Protein AF-A0A421GXF7-F1 (afdb_monomer)

Nearest PDB structures (foldseek):
  2dup-assembly2_B  TM=8.527E-01  e=2.649E-21  Canis lupus familiaris
  2duo-assembly2_B  TM=8.491E-01  e=1.598E-20  Canis lupus familiaris
  2dur-assembly2_B  TM=8.496E-01  e=2.215E-20  Canis lupus familiaris
  2e6v-assembly1_A  TM=8.617E-01  e=5.591E-20  Canis lupus familiaris
  2duq-assembly1_A  TM=8.572E-01  e=5.014E-20  Canis lupus familiaris

Mean predicted aligned error: 20.86 Å

Radius of gyration: 39.29 Å; Cα contacts (8 Å, |Δi|>4): 1779; chains: 1; bounding box: 88×90×159 Å

Sequence (894 aa):
MFGRLVTLASAAALSALMASVSGSVVPALTFKQPYEVVDSYGHRQISDGIMYGGHTEVKKNFIRLTPDRQSKRGHIWSKSTIDKDELVTVVTYRIHGQGKKWFGDGIGLWFTQEPTWKNGDNHGFTDKYLGFGILLDTFHNVEHRGGHKDVTIQVNDGQKRLDDLNDENKIGCEAAFRYHSNSANFDPVYSSSRVRIKVKGNALEVEVDATNTGVWVECYKGNLPFADDWLKSATFGVSASTGALADNHDILRVQSFDQIDDAALGTVDAETWTHNYSKDFMQLMESSVCDQTCKVTILEKYVTNFQVETEHWFEMLREQTENTIGKLKEKERQNQRKIQALTDRMTNMMEQKIGQKMADVRSKVNEKIATEVEGELTVARSSWRLPFFVLLILIAGGRARETLQLTYAHRSLSADRDAPLKSVTIFRNGYSTGGVQMQLSAQLLSTRREEGELAAYLSQFVAVEGLHESVSGGSKEKERETPGVVADRVFNGQGELLQTYADILSGDRLYLVAPELHFVWPFVELGHRVSVTSQASPTKSPVIIESLSESPRTFRLYNFFSDEEADRLIERTLEIDDPTNKLQQSYVGPNDSKNKKKLSKHRTSENAFDTVSEAAVAIRKRVFDVLSLGKYVEDMSDGLQLLRYQQKQAYIAHEDYFAINTTADFNFDPHMGGSNRFATVFLYLSDVASGGQTVFPLAEMPEGLPAEYSHPPDAARDYEAAGSELFEPGSWEIDMVRKCSTKLAAYPQKGGAVLFYSQKPNGELDPKSLHGGCPVLEGTKWGANLWVWNKRRYGLDDDGRECSVHFENPTPHEIGVYWSGTLMTTLEANGGSITYNTFTGHEWVLKNSDNVVLTFPVDAAKGKKQTIVVPVPDKKAAAAKTNANVKSKNKDEL

Organism: NCBI:txid325452

Secondary structure (DSSP, 8-state):
--SSSSHHHHHHHHHSS-------B-GGG-EES----B-TTSPBPS-TTEEEEET-EE-SS-EEEE-SSSSEEEEEEESS----SEEEEEEEEEEEES-SS----EEEEEEES-SS----SBTTB-S--EEEEEEEE-S--TT-TT---SEEEEEEES---HHHHHHS--EEE----EEETTSTT--TTT--EEEEEEEETTEEEEEEETTSSS--EEEEEEE-SS-TTGGGG-EEEEEEEESSS--EEEEEEEEEES-TT-TTHHHHHHHHHHHHHGGGHHHHHTSTT--HHHHHHHHHHHHHHHHHHHHHHHHHHHHHHHHHHHHHHHHHHHHHHHHHHHHHHHHHHHHHHHHHHHHHHHHHHHHHHTTSSSS-----------------------------------------TTPPPEEEEEEETT-SSSPEEEEE-HHHHTT--STTHHHHHHTTTS-B-----------------PPPBPPSEEE-TTSPEE-STTT--TT-EEEEE-TT--------STT-EEEEE-SSSTT-PEEEEEEEEETTEEEEEESSS-HHHHHHHHHHHHH---TTTSSEE---S---TTS--PPPSSB--EEEEESSSHHHHHHHHHHHHHTT--S--GGGB--EEEEEE-TT--EEEE-SSPPTTS-SSS---GGGT---EEEEEEEE-S--SEE--EEEEEEEPPTT--TTTSPPTTHHHHHHHHHHHHS-TT-HHHHHHHHHTTEEEEPP-TT-EEEEESB-TTSSB-GGG-EEE--EEES-EEEEEEEEESS-GGG-SSSS-EEEEEEEE-SSS-EEEEETTEEEEEEPTTTEEEEEEEETTPEEEEEETTEEEEEEE--GGG-SEEEEEPPPP-TTSGGGSSSSTTSSSS----

pLDDT: mean 77.74, std 20.1, range [25.22, 98.38]

InterPro domains:
  IPR005052 Legume-like lectin [PF03388] (50-258)
  IPR005052 Legume-like lectin [PS51328] (23-259)
  IPR005123 Oxoglutarate/iron-dependent dioxygenase domain [PS51471] (636-790)
  IPR006620 Prolyl 4-hydroxylase, alpha subunit [SM00702] (552-789)
  IPR013320 Concanavalin A-like lectin/glucanase domain superfamily [SSF49899] (31-257)
  IPR036208 VHL superfamily [SSF49468] (800-851)
  IPR037140 von Hippel-Lindau disease tumour suppressor, beta domain superfamily [G3DSA:2.60.40.780] (797-884)
  IPR044862 Prolyl 4-hydroxylase alpha subunit, Fe(2+) 2OG dioxygenase domain [PF13640] (640-789)
  IPR051136 Intracellular Lectin and Glycoprotein Transporter [PTHR12223] (27-395)

Solvent-accessible surface area (backbone atoms only — not comparable to full-atom values): 49250 Å² total; per-residue (Å²): 145,87,85,81,72,69,71,63,54,59,55,55,56,59,63,68,72,55,78,70,71,65,48,50,73,38,68,58,63,38,42,56,56,72,32,79,52,60,49,100,86,71,49,47,46,79,48,98,32,46,46,73,39,79,55,39,44,59,45,52,60,36,32,34,21,18,58,68,39,59,72,32,35,7,33,40,28,26,72,52,55,64,64,40,68,28,36,25,38,40,42,34,31,34,37,35,20,81,46,90,87,61,38,20,37,36,38,27,40,36,44,23,56,52,77,60,90,47,82,34,85,55,34,30,27,46,47,68,40,37,39,40,35,43,32,44,39,66,46,82,61,82,88,38,78,14,59,82,43,29,32,28,58,46,77,36,82,44,76,50,46,58,68,57,64,43,43,37,75,67,44,53,29,81,57,82,40,70,44,45,61,84,38,92,87,50,40,82,73,68,57,32,19,33,41,37,42,40,38,48,47,34,39,40,38,34,32,36,16,38,65,53,76,80,57,74,40,86,38,43,75,53,73,51,99,57,62,55,65,52,48,34,60,13,18,50,36,38,24,14,24,18,50,95,28,21,28,24,39,32,42,42,31,33,45,27,28,54,31,82,80,23,69,66,58,54,49,58,50,49,53,47,51,55,57,62,53,52,78,53,43,70,65,44,60,76,36,95,83,44,50,74,68,52,43,51,53,49,50,54,50,49,54,52,45,49,52,44,40,50,55,51,50,52,51,54,49,52,54,54,48,53,52,51,51,50,55,48,52,52,52,48,52,53,47,49,53,50,47,49,54,48,48,55,53,48,51,54,52,44,52,54,52,49,54,54,49,52,52,53,49,52,52,54,50,56,59,49,62,72,70,76,75,81,86,86,87,89,86,83,90,82,91,85,87,87,90,85,85,88,89,85,86,87,89,86,87,83,90,80,90,82,89,88,87,81,86,81,82,88,72,90,70,77,79,60,89,77,54,72,69,29,42,32,32,42,23,42,44,36,46,66,64,92,53,49,76,46,75,45,46,50,76,85,36,69,83,46,87,52,90,28,47,54,20,43,55,52,34,76,77,44,75,36,67,47,66,60,77,82,74,88,72,93,73,99,68,75,96,64,90,65,88,67,43,59,14,45,38,28,26,42,78,71,61,46,81,50,63,47,65,85,69,59,56,66,71,37,42,34,29,40,26,26,66,93,51,63,69,42,85,51,44,78,44,81,67,42,72,42,71,43,70,25,82,70,25,91,77,57,50,60,25,36,42,26,26,60,37,70,67,33,42,29,29,39,29,40,64,66,46,48,62,68,53,26,50,52,51,55,55,49,46,75,66,42,75,52,91,87,37,19,64,35,80,34,73,80,81,83,62,48,79,85,57,76,89,58,82,40,95,54,35,60,26,31,32,24,52,40,72,75,48,70,62,45,46,35,48,63,32,32,50,25,50,73,49,54,65,60,79,76,56,78,60,25,35,61,53,35,31,38,36,43,28,50,57,71,22,31,28,59,72,43,64,78,47,59,58,53,76,73,46,96,88,51,57,28,34,46,60,78,75,26,35,38,40,30,34,40,38,41,36,19,45,27,56,39,83,32,57,44,22,45,21,21,75,75,23,68,59,66,84,90,52,56,71,92,68,40,69,54,87,61,32,47,61,55,41,43,53,56,33,60,78,75,38,62,91,91,37,72,65,42,54,39,38,43,38,44,39,65,21,22,47,49,74,47,36,52,30,32,31,41,38,35,34,26,30,40,60,54,56,46,75,33,78,39,37,29,29,24,40,26,36,17,71,34,60,48,40,34,32,32,46,40,45,30,37,67,36,40,52,91,76,64,57,92,77,79,50,68,26,34,42,35,40,35,24,70,37,92,52,56,33,38,38,22,46,84,57,31,78,75,48,70,32,43,45,66,60,23,65,54,75,43,82,46,39,57,68,46,51,36,37,33,20,47,84,93,43,79,73,44,77,48,64,36,49,54,94,79,41,46,66,44,78,48,67,56,86,73,85,66,82,75,67,70,70,67,68,70,72,64,79,78,76,76,83,83,82,81,93,130

Structure (mmCIF, N/CA/C/O backbone):
data_AF-A0A421GXF7-F1
#
_entry.id   AF-A0A421GXF7-F1
#
loop_
_atom_site.group_PDB
_atom_site.id
_atom_site.type_symbol
_atom_site.label_atom_id
_atom_site.label_alt_id
_atom_site.label_comp_id
_atom_site.label_asym_id
_atom_site.label_entity_id
_atom_site.label_seq_id
_atom_site.pdbx_PDB_ins_code
_atom_site.Cartn_x
_atom_site.Cartn_y
_atom_site.Cartn_z
_atom_site.occupancy
_atom_site.B_iso_or_equiv
_atom_site.auth_seq_id
_atom_site.auth_comp_id
_atom_site.auth_asym_id
_atom_site.auth_atom_id
_atom_site.pdbx_PDB_model_num
ATOM 1 N N . MET A 1 1 ? -1.647 -38.017 -75.523 1.00 42.75 1 MET A N 1
ATOM 2 C CA . MET A 1 1 ? -0.459 -38.432 -74.739 1.00 42.75 1 MET A CA 1
ATOM 3 C C . MET A 1 1 ? 0.541 -37.278 -74.506 1.00 42.75 1 MET A C 1
ATOM 5 O O . MET A 1 1 ? 1.725 -37.532 -74.392 1.00 42.75 1 MET A O 1
ATOM 9 N N . PHE A 1 2 ? 0.095 -36.018 -74.366 1.00 37.16 2 PHE A N 1
ATOM 10 C CA . PHE A 1 2 ? 0.982 -34.845 -74.194 1.00 37.16 2 PHE A CA 1
ATOM 11 C C . PHE A 1 2 ? 0.310 -33.748 -73.338 1.00 37.16 2 PHE A C 1
ATOM 13 O O . PHE A 1 2 ? 0.155 -32.613 -73.761 1.00 37.16 2 PHE A O 1
ATOM 20 N N . GLY A 1 3 ? -0.181 -34.097 -72.143 1.00 33.72 3 GLY A N 1
ATOM 21 C CA . GLY A 1 3 ? -0.911 -33.125 -71.305 1.00 33.72 3 GLY A CA 1
ATOM 22 C C . GLY A 1 3 ? -0.907 -33.383 -69.800 1.00 33.72 3 GLY A C 1
ATOM 23 O O . GLY A 1 3 ? -1.659 -32.745 -69.079 1.00 33.72 3 GLY A O 1
ATOM 24 N N . ARG A 1 4 ? -0.090 -34.325 -69.308 1.00 36.72 4 ARG A N 1
ATOM 25 C CA . ARG A 1 4 ? 0.006 -34.652 -67.869 1.00 36.72 4 ARG A CA 1
ATOM 26 C C . ARG A 1 4 ? 1.435 -34.644 -67.309 1.00 36.72 4 ARG A C 1
ATOM 28 O O . ARG A 1 4 ? 1.645 -35.084 -66.190 1.00 36.72 4 ARG A O 1
ATOM 35 N N . LEU A 1 5 ? 2.404 -34.122 -68.064 1.00 38.22 5 LEU A N 1
ATOM 36 C CA . LEU A 1 5 ? 3.820 -34.089 -67.667 1.00 38.22 5 LEU A CA 1
ATOM 37 C C . LEU A 1 5 ? 4.353 -32.686 -67.330 1.00 38.22 5 LEU A C 1
ATOM 39 O O . LEU A 1 5 ? 5.477 -32.574 -66.863 1.00 38.22 5 LEU A O 1
ATOM 43 N N . VAL A 1 6 ? 3.554 -31.624 -67.495 1.00 40.94 6 VAL A N 1
ATOM 44 C CA . VAL A 1 6 ? 4.005 -30.237 -67.242 1.00 40.94 6 VAL A CA 1
ATOM 45 C C . VAL A 1 6 ? 3.600 -29.717 -65.855 1.00 40.94 6 VAL A C 1
ATOM 47 O O . VAL A 1 6 ? 4.250 -28.828 -65.328 1.00 40.94 6 VAL A O 1
ATOM 50 N N . THR A 1 7 ? 2.614 -30.313 -65.181 1.00 38.12 7 THR A N 1
ATOM 51 C CA . THR A 1 7 ? 2.167 -29.853 -63.850 1.00 38.12 7 THR A CA 1
ATOM 52 C C . THR A 1 7 ? 2.898 -30.489 -62.664 1.00 38.12 7 THR A C 1
ATOM 54 O O . THR A 1 7 ? 2.826 -29.957 -61.562 1.00 38.12 7 THR A O 1
ATOM 57 N N . LEU A 1 8 ? 3.651 -31.577 -62.866 1.00 35.97 8 LEU A N 1
ATOM 58 C CA . LEU A 1 8 ? 4.443 -32.219 -61.802 1.00 35.97 8 LEU A CA 1
ATOM 59 C C . LEU A 1 8 ? 5.900 -31.730 -61.737 1.00 35.97 8 LEU A C 1
ATOM 61 O O . LEU A 1 8 ? 6.512 -31.798 -60.677 1.00 35.97 8 LEU A O 1
ATOM 65 N N . ALA A 1 9 ? 6.435 -31.157 -62.821 1.00 35.75 9 ALA A N 1
ATOM 66 C CA . ALA A 1 9 ? 7.775 -30.563 -62.819 1.00 35.75 9 ALA A CA 1
ATOM 67 C C . ALA A 1 9 ? 7.797 -29.150 -62.199 1.00 35.75 9 ALA A C 1
ATOM 69 O O . ALA A 1 9 ? 8.784 -28.768 -61.577 1.00 35.75 9 ALA A O 1
ATOM 70 N N . SER A 1 10 ? 6.695 -28.395 -62.285 1.00 36.72 10 SER A N 1
ATOM 71 C CA . SER A 1 10 ? 6.588 -27.055 -61.682 1.00 36.72 10 SER A CA 1
ATOM 72 C C . SER A 1 10 ? 6.349 -27.086 -60.169 1.00 36.72 10 SER A C 1
ATOM 74 O O . SER A 1 10 ? 6.750 -26.158 -59.477 1.00 36.72 10 SER A O 1
ATOM 76 N N . ALA A 1 11 ? 5.751 -28.160 -59.638 1.00 36.78 11 ALA A N 1
ATOM 77 C CA . ALA A 1 11 ? 5.584 -28.339 -58.195 1.00 36.78 11 ALA A CA 1
ATOM 78 C C . ALA A 1 11 ? 6.876 -28.829 -57.519 1.00 36.78 11 ALA A C 1
ATOM 80 O O . ALA A 1 11 ? 7.175 -28.402 -56.407 1.00 36.78 11 ALA A O 1
ATOM 81 N N . ALA A 1 12 ? 7.678 -29.653 -58.205 1.00 37.31 12 ALA A N 1
ATOM 82 C CA . ALA A 1 12 ? 8.981 -30.111 -57.714 1.00 37.31 12 ALA A CA 1
ATOM 83 C C . ALA A 1 12 ? 10.076 -29.030 -57.823 1.00 37.31 12 ALA A C 1
ATOM 85 O O . ALA A 1 12 ? 10.959 -28.967 -56.975 1.00 37.31 12 ALA A O 1
ATOM 86 N N . ALA A 1 13 ? 9.999 -28.133 -58.815 1.00 34.69 13 ALA A N 1
ATOM 87 C CA . ALA A 1 13 ? 10.941 -27.018 -58.943 1.00 34.69 13 ALA A CA 1
ATOM 88 C C . ALA A 1 13 ? 10.649 -25.851 -57.977 1.00 34.69 13 ALA A C 1
ATOM 90 O O . ALA A 1 13 ? 11.578 -25.142 -57.605 1.00 34.69 13 ALA A O 1
ATOM 91 N N . LEU A 1 14 ? 9.399 -25.673 -57.517 1.00 34.88 14 LEU A N 1
ATOM 92 C CA . LEU A 1 14 ? 9.075 -24.688 -56.469 1.00 34.88 14 LEU A CA 1
ATOM 93 C C . LEU A 1 14 ? 9.302 -25.214 -55.043 1.00 34.88 14 LEU A C 1
ATOM 95 O O . LEU A 1 14 ? 9.543 -24.422 -54.140 1.00 34.88 14 LEU A O 1
ATOM 99 N N . SER A 1 15 ? 9.272 -26.533 -54.835 1.00 34.91 15 SER A N 1
ATOM 100 C CA . SER A 1 15 ? 9.625 -27.149 -53.545 1.00 34.91 15 SER A CA 1
ATOM 101 C C . SER A 1 15 ? 11.128 -27.420 -53.388 1.00 34.91 15 SER A C 1
ATOM 103 O O . SER A 1 15 ? 11.583 -27.677 -52.280 1.00 34.91 15 SER A O 1
ATOM 105 N N . ALA A 1 16 ? 11.918 -27.277 -54.460 1.00 35.34 16 ALA A N 1
ATOM 106 C CA . ALA A 1 16 ? 13.382 -27.353 -54.425 1.00 35.34 16 ALA A CA 1
ATOM 107 C C . ALA A 1 16 ? 14.089 -25.977 -54.376 1.00 35.34 16 ALA A C 1
ATOM 109 O O . ALA A 1 16 ? 15.316 -25.930 -54.366 1.00 35.34 16 ALA A O 1
ATOM 110 N N . LEU A 1 17 ? 13.341 -24.864 -54.327 1.00 37.62 17 LEU A N 1
ATOM 111 C CA . LEU A 1 17 ? 13.881 -23.493 -54.232 1.00 37.62 17 LEU A CA 1
ATOM 112 C C . LEU A 1 17 ? 13.528 -22.757 -52.931 1.00 37.62 17 LEU A C 1
ATOM 114 O O . LEU A 1 17 ? 13.908 -21.605 -52.757 1.00 37.62 17 LEU A O 1
ATOM 118 N N . MET A 1 18 ? 12.886 -23.438 -51.983 1.00 37.97 18 MET A N 1
ATOM 119 C CA . MET A 1 18 ? 12.881 -23.036 -50.579 1.00 37.97 18 MET A CA 1
ATOM 120 C C . MET A 1 18 ? 13.320 -24.221 -49.728 1.00 37.97 18 MET A C 1
ATOM 122 O O . MET A 1 18 ? 12.543 -24.804 -48.979 1.00 37.97 18 MET A O 1
ATOM 126 N N . ALA A 1 19 ? 14.609 -24.553 -49.800 1.00 36.75 19 ALA A N 1
ATOM 127 C CA . ALA A 1 19 ? 15.280 -24.903 -48.560 1.00 36.75 19 ALA A CA 1
ATOM 128 C C . ALA A 1 19 ? 15.266 -23.615 -47.727 1.00 36.75 19 ALA A C 1
ATOM 130 O O . ALA A 1 19 ? 16.187 -22.808 -47.811 1.00 36.75 19 ALA A O 1
ATOM 131 N N . SER A 1 20 ? 14.151 -23.352 -47.037 1.00 40.31 20 SER A N 1
ATOM 132 C CA . SER A 1 20 ? 14.092 -22.337 -45.997 1.00 40.31 20 SER A CA 1
ATOM 133 C C . SER A 1 20 ? 15.083 -22.798 -44.946 1.00 40.31 20 SER A C 1
ATOM 135 O O . SER A 1 20 ? 14.799 -23.691 -44.146 1.00 40.31 20 SER A O 1
ATOM 137 N N . VAL A 1 21 ? 16.290 -22.261 -45.056 1.00 42.09 21 VAL A N 1
ATOM 138 C CA . VAL A 1 21 ? 17.341 -22.347 -44.062 1.00 42.09 21 VAL A CA 1
ATOM 139 C C . VAL A 1 21 ? 16.717 -21.782 -42.785 1.00 42.09 21 VAL A C 1
ATOM 141 O O . VAL A 1 21 ? 16.490 -20.585 -42.665 1.00 42.09 21 VAL A O 1
ATOM 144 N N . SER A 1 22 ? 16.218 -22.691 -41.950 1.00 52.19 22 SER A N 1
ATOM 145 C CA . SER A 1 22 ? 15.502 -22.377 -40.720 1.00 52.19 22 SER A CA 1
ATOM 146 C C . SER A 1 22 ? 16.553 -22.488 -39.635 1.00 52.19 22 SER A C 1
ATOM 148 O O . SER A 1 22 ? 17.002 -23.602 -39.350 1.00 52.19 22 SER A O 1
ATOM 150 N N . GLY A 1 23 ? 16.996 -21.350 -39.110 1.00 57.66 23 GLY A N 1
ATOM 151 C CA . GLY A 1 23 ? 17.918 -21.341 -37.987 1.00 57.66 23 GLY A CA 1
ATOM 152 C C . GLY A 1 23 ? 17.300 -22.066 -36.795 1.00 57.66 23 GLY A C 1
ATOM 153 O O . GLY A 1 23 ? 16.079 -22.234 -36.679 1.00 57.66 23 GLY A O 1
ATOM 154 N N . SER A 1 24 ? 18.161 -22.596 -35.938 1.00 74.56 24 SER A N 1
ATOM 155 C CA . SER A 1 24 ? 17.759 -23.299 -34.732 1.00 74.56 24 SER A CA 1
ATOM 156 C C . SER A 1 24 ? 18.029 -22.429 -33.508 1.00 74.56 24 SER A C 1
ATOM 158 O O . SER A 1 24 ? 19.075 -21.788 -33.377 1.00 74.56 24 SER A O 1
ATOM 160 N N . VAL A 1 25 ? 17.060 -22.398 -32.589 1.00 84.06 25 VAL A N 1
ATOM 161 C CA . VAL A 1 25 ? 17.233 -21.768 -31.275 1.00 84.06 25 VAL A CA 1
ATOM 162 C C . VAL A 1 25 ? 18.442 -22.402 -30.602 1.00 84.06 25 VAL A C 1
ATOM 164 O O . VAL A 1 25 ? 18.504 -23.625 -30.497 1.00 84.06 25 VAL A O 1
ATOM 167 N N . VAL A 1 26 ? 19.368 -21.585 -30.102 1.00 88.12 26 VAL A N 1
ATOM 168 C CA . VAL A 1 26 ? 20.524 -22.038 -29.324 1.00 88.12 26 VAL A CA 1
ATOM 169 C C . VAL A 1 26 ? 20.069 -22.222 -27.873 1.00 88.12 26 VAL A C 1
ATOM 171 O O . VAL A 1 26 ? 19.968 -21.230 -27.140 1.00 88.12 26 VAL A O 1
ATOM 174 N N . PRO A 1 27 ? 19.770 -23.455 -27.407 1.00 83.81 27 PRO A N 1
ATOM 175 C CA . PRO A 1 27 ? 19.066 -23.643 -26.137 1.00 83.81 27 PRO A CA 1
ATOM 176 C C . PRO A 1 27 ? 19.932 -23.254 -24.937 1.00 83.81 27 PRO A C 1
ATOM 178 O O . PRO A 1 27 ? 19.423 -22.753 -23.941 1.00 83.81 27 PRO A O 1
ATOM 181 N N . ALA A 1 28 ? 21.254 -23.416 -25.056 1.00 84.25 28 ALA A N 1
ATOM 182 C CA . ALA A 1 28 ? 22.214 -23.060 -24.013 1.00 84.25 28 ALA A CA 1
ATOM 183 C C . ALA A 1 28 ? 22.243 -21.554 -23.689 1.00 84.25 28 ALA A C 1
ATOM 185 O O . ALA A 1 28 ? 22.662 -21.179 -22.597 1.00 84.25 28 ALA A O 1
ATOM 186 N N . LEU A 1 29 ? 21.792 -20.704 -24.619 1.00 88.81 29 LEU A N 1
ATOM 187 C CA . LEU A 1 29 ? 21.809 -19.242 -24.503 1.00 88.81 29 LEU A CA 1
ATOM 188 C C . LEU A 1 29 ? 20.402 -18.632 -24.434 1.00 88.81 29 LEU A C 1
ATOM 190 O O . LEU A 1 29 ? 20.261 -17.428 -24.247 1.00 88.81 29 LEU A O 1
ATOM 194 N N . THR A 1 30 ? 19.361 -19.455 -24.577 1.00 91.44 30 THR A N 1
ATOM 195 C CA . THR A 1 30 ? 17.973 -18.999 -24.647 1.00 91.44 30 THR A CA 1
ATOM 196 C C . THR A 1 30 ? 17.236 -19.292 -23.347 1.00 91.44 30 THR A C 1
ATOM 198 O O . THR A 1 30 ? 17.156 -20.438 -22.910 1.00 91.44 30 THR A O 1
ATOM 201 N N . PHE A 1 31 ? 16.659 -18.258 -22.737 1.00 93.81 31 PHE A N 1
ATOM 202 C CA . PHE A 1 31 ? 15.853 -18.360 -21.521 1.00 93.81 31 PHE A CA 1
ATOM 203 C C . PHE A 1 31 ? 14.844 -17.209 -21.432 1.00 93.81 31 PHE A C 1
ATOM 205 O O . PHE A 1 31 ? 15.122 -16.074 -21.828 1.00 93.81 31 PHE A O 1
ATOM 212 N N . LYS A 1 32 ? 13.647 -17.499 -20.914 1.00 92.50 32 LYS A N 1
ATOM 213 C CA . LYS A 1 32 ? 12.578 -16.515 -20.704 1.00 92.50 32 LYS A CA 1
ATOM 214 C C . LYS A 1 32 ? 11.730 -16.871 -19.491 1.00 92.50 32 LYS A C 1
ATOM 216 O O . LYS A 1 32 ? 11.619 -18.044 -19.147 1.00 92.50 32 LYS A O 1
ATOM 221 N N . GLN A 1 33 ? 11.102 -15.860 -18.897 1.00 88.06 33 GLN A N 1
ATOM 222 C CA . GLN A 1 33 ? 10.039 -16.057 -17.912 1.00 88.06 33 GLN A CA 1
ATOM 223 C C . GLN A 1 33 ? 8.887 -16.939 -18.458 1.00 88.06 33 GLN A C 1
ATOM 225 O O . GLN A 1 33 ? 8.615 -16.893 -19.665 1.00 88.06 33 GLN A O 1
ATOM 230 N N . PRO A 1 34 ? 8.161 -17.678 -17.595 1.00 89.94 34 PRO A N 1
ATOM 231 C CA . PRO A 1 34 ? 8.378 -17.796 -16.153 1.00 89.94 34 PRO A CA 1
ATOM 232 C C . PRO A 1 34 ? 9.501 -18.788 -15.802 1.00 89.94 34 PRO A C 1
ATOM 234 O O . PRO A 1 34 ? 9.583 -19.887 -16.343 1.00 89.94 34 PRO A O 1
ATOM 237 N N . TYR A 1 35 ? 10.353 -18.419 -14.848 1.00 90.50 35 TYR A N 1
ATOM 238 C CA . TYR A 1 35 ? 11.440 -19.265 -14.352 1.00 90.50 35 TYR A CA 1
ATOM 239 C C . TYR A 1 35 ? 10.910 -20.168 -13.238 1.00 90.50 35 TYR A C 1
ATOM 241 O O . TYR A 1 35 ? 10.909 -19.771 -12.083 1.00 90.50 35 TYR A O 1
ATOM 249 N N . GLU A 1 36 ? 10.388 -21.356 -13.527 1.00 87.50 36 GLU A N 1
ATOM 250 C CA . GLU A 1 36 ? 9.652 -22.141 -12.513 1.00 87.50 36 GLU A CA 1
ATOM 251 C C . GLU A 1 36 ? 10.511 -23.122 -11.713 1.00 87.50 36 GLU A C 1
ATOM 253 O O . GLU A 1 36 ? 10.147 -23.489 -10.595 1.00 87.50 36 GLU A O 1
ATOM 258 N N . VAL A 1 37 ? 11.667 -23.504 -12.250 1.00 90.81 37 VAL A N 1
ATOM 259 C CA . VAL A 1 37 ? 12.546 -24.509 -11.649 1.00 90.81 37 VAL A CA 1
ATOM 260 C C . VAL A 1 37 ? 13.224 -23.945 -10.403 1.00 90.81 37 VAL A C 1
ATOM 262 O O . VAL A 1 37 ? 13.816 -22.868 -10.440 1.00 90.81 37 VAL A O 1
ATOM 265 N N . VAL A 1 38 ? 13.159 -24.690 -9.300 1.00 87.44 38 VAL A N 1
ATOM 266 C CA . VAL A 1 38 ? 13.783 -24.350 -8.016 1.00 87.44 38 VAL A CA 1
ATOM 267 C C . VAL A 1 38 ? 14.664 -25.517 -7.579 1.00 87.44 38 VAL A C 1
ATOM 269 O O . VAL A 1 38 ? 14.244 -26.671 -7.653 1.00 87.44 38 VAL A O 1
ATOM 272 N N . ASP A 1 39 ? 15.891 -25.224 -7.154 1.00 84.38 39 ASP A N 1
ATOM 273 C CA . ASP A 1 39 ? 16.825 -26.233 -6.658 1.00 84.38 39 ASP A CA 1
ATOM 274 C C . ASP A 1 39 ? 16.481 -26.704 -5.229 1.00 84.38 39 ASP A C 1
ATOM 276 O O . ASP A 1 39 ? 15.587 -26.182 -4.557 1.00 84.38 39 ASP A O 1
ATOM 280 N N . SER A 1 40 ? 17.215 -27.700 -4.727 1.00 83.44 40 SER A N 1
ATOM 281 C CA . SER A 1 40 ? 17.030 -28.244 -3.372 1.00 83.44 40 SER A CA 1
ATOM 282 C C . SER A 1 40 ? 17.277 -27.236 -2.245 1.00 83.44 40 SER A C 1
ATOM 284 O O . SER A 1 40 ? 16.908 -27.499 -1.101 1.00 83.44 40 SER A O 1
ATOM 286 N N . TYR A 1 41 ? 17.918 -26.107 -2.543 1.00 77.81 41 TYR A N 1
ATOM 287 C CA . TYR A 1 41 ? 18.203 -25.031 -1.597 1.00 77.81 41 TYR A CA 1
ATOM 288 C C . TYR A 1 41 ? 17.140 -23.925 -1.645 1.00 77.81 41 TYR A C 1
ATOM 290 O O . TYR A 1 41 ? 17.216 -22.968 -0.874 1.00 77.81 41 TYR A O 1
ATOM 298 N N . GLY A 1 42 ? 16.124 -24.062 -2.503 1.00 77.75 42 GLY A N 1
ATOM 299 C CA . GLY A 1 42 ? 15.067 -23.074 -2.669 1.00 77.75 42 GLY A CA 1
ATOM 300 C C . GLY A 1 42 ? 15.440 -21.928 -3.612 1.00 77.75 42 GLY A C 1
ATOM 301 O O . GLY A 1 42 ? 14.703 -20.942 -3.665 1.00 77.75 42 GLY A O 1
ATOM 302 N N . HIS A 1 43 ? 16.548 -22.027 -4.355 1.00 81.62 43 HIS A N 1
ATOM 303 C CA . HIS A 1 43 ? 16.939 -21.018 -5.334 1.00 81.62 43 HIS A CA 1
ATOM 304 C C . HIS A 1 43 ? 16.390 -21.339 -6.720 1.00 81.62 43 HIS A C 1
ATOM 306 O O . HIS A 1 43 ? 16.550 -22.440 -7.255 1.00 81.62 43 HIS A O 1
ATOM 312 N N . ARG A 1 44 ? 15.753 -20.338 -7.320 1.00 91.31 44 ARG A N 1
ATOM 313 C CA . ARG A 1 44 ? 15.184 -20.424 -8.659 1.00 91.31 44 ARG A CA 1
ATOM 314 C C . ARG A 1 44 ? 16.292 -20.434 -9.714 1.00 91.31 44 ARG A C 1
ATOM 316 O O . ARG A 1 44 ? 17.211 -19.624 -9.656 1.00 91.31 44 ARG A O 1
ATOM 323 N N . GLN A 1 45 ? 16.191 -21.345 -10.672 1.00 92.75 45 GLN A N 1
ATOM 324 C CA . GLN A 1 45 ? 17.172 -21.540 -11.737 1.00 92.75 45 GLN A CA 1
ATOM 325 C C . GLN A 1 45 ? 16.729 -20.830 -13.023 1.00 92.75 45 GLN A C 1
ATOM 327 O O . GLN A 1 45 ? 15.535 -20.738 -13.303 1.00 92.75 45 GLN A O 1
ATOM 332 N N . ILE A 1 46 ? 17.694 -20.343 -13.811 1.00 94.00 46 ILE A N 1
ATOM 333 C CA . ILE A 1 46 ? 17.434 -19.684 -15.105 1.00 94.00 46 ILE A CA 1
ATOM 334 C C . ILE A 1 46 ? 17.257 -20.739 -16.202 1.00 94.00 46 ILE A C 1
ATOM 336 O O . ILE A 1 46 ? 16.214 -20.811 -16.844 1.00 94.00 46 ILE A O 1
ATOM 340 N N . SER A 1 47 ? 18.289 -21.559 -16.404 1.00 91.00 47 SER A N 1
ATOM 341 C CA . SER A 1 47 ? 18.305 -22.736 -17.273 1.00 91.00 47 SER A CA 1
ATOM 342 C C . SER A 1 47 ? 19.549 -23.574 -16.959 1.00 91.00 47 SER A C 1
ATOM 344 O O . SER A 1 47 ? 20.483 -23.095 -16.309 1.00 91.00 47 SER A O 1
ATOM 346 N N . ASP A 1 48 ? 19.606 -24.812 -17.450 1.00 86.62 48 ASP A N 1
ATOM 347 C CA . ASP A 1 48 ? 20.753 -25.699 -17.210 1.00 86.62 48 ASP A CA 1
ATOM 348 C C . ASP A 1 48 ? 22.068 -25.151 -17.784 1.00 86.62 48 ASP A C 1
ATOM 350 O O . ASP A 1 48 ? 23.136 -25.415 -17.227 1.00 86.62 48 ASP A O 1
ATOM 354 N N . GLY A 1 49 ? 22.002 -24.359 -18.859 1.00 88.75 49 GLY A N 1
ATOM 355 C CA . GLY A 1 49 ? 23.157 -23.783 -19.554 1.00 88.75 49 GLY A CA 1
ATOM 356 C C . GLY A 1 49 ? 23.689 -22.477 -18.960 1.00 88.75 49 GLY A C 1
ATOM 357 O O . GLY A 1 49 ? 24.764 -22.035 -19.364 1.00 88.75 49 GLY A O 1
ATOM 358 N N . ILE A 1 50 ? 22.987 -21.874 -17.996 1.00 94.50 50 ILE A N 1
ATOM 359 C CA . ILE A 1 50 ? 23.325 -20.560 -17.439 1.00 94.50 50 ILE A CA 1
ATOM 360 C C . ILE A 1 50 ? 23.702 -20.687 -15.962 1.00 94.50 50 ILE A C 1
ATOM 362 O O . ILE A 1 50 ? 23.051 -21.381 -15.182 1.00 94.50 50 ILE A O 1
ATOM 366 N N . MET A 1 51 ? 24.782 -20.022 -15.569 1.00 93.69 51 MET A N 1
ATOM 367 C CA . MET A 1 51 ? 25.157 -19.806 -14.172 1.00 93.69 51 MET A CA 1
ATOM 368 C C . MET A 1 51 ? 24.896 -18.353 -13.785 1.00 93.69 51 MET A C 1
ATOM 370 O O . MET A 1 51 ? 25.002 -17.465 -14.624 1.00 93.69 51 MET A O 1
ATOM 374 N N . TYR A 1 52 ? 24.569 -18.104 -12.520 1.00 96.19 52 TYR A N 1
ATOM 375 C CA . TYR A 1 52 ? 24.369 -16.755 -11.999 1.00 96.19 52 TYR A CA 1
ATOM 376 C C . TYR A 1 52 ? 25.023 -16.595 -10.630 1.00 96.19 52 TYR A C 1
ATOM 378 O O . TYR A 1 52 ? 25.245 -17.574 -9.914 1.00 96.19 52 TYR A O 1
ATOM 386 N N . GLY A 1 53 ? 25.338 -15.356 -10.262 1.00 95.12 53 GLY A N 1
ATOM 387 C CA . GLY A 1 53 ? 25.993 -15.076 -8.991 1.00 95.12 53 GLY A CA 1
ATOM 388 C C . GLY A 1 53 ? 26.063 -13.595 -8.639 1.00 95.12 53 GLY A C 1
ATOM 389 O O . GLY A 1 53 ? 25.436 -12.739 -9.270 1.00 95.12 53 GLY A O 1
ATOM 390 N N . GLY A 1 54 ? 26.829 -13.291 -7.591 1.00 94.56 54 GLY A N 1
ATOM 391 C CA . GLY A 1 54 ? 26.877 -11.956 -7.001 1.00 94.56 54 GLY A CA 1
ATOM 392 C C . GLY A 1 54 ? 25.570 -11.624 -6.281 1.00 94.56 54 GLY A C 1
ATOM 393 O O . GLY A 1 54 ? 25.101 -12.397 -5.454 1.00 94.56 54 GLY A O 1
ATOM 394 N N . HIS A 1 55 ? 24.993 -10.471 -6.602 1.00 95.00 55 HIS A N 1
ATOM 395 C CA . HIS A 1 55 ? 23.714 -9.993 -6.073 1.00 95.00 55 HIS A CA 1
ATOM 396 C C . HIS A 1 55 ? 22.524 -10.355 -6.966 1.00 95.00 55 HIS A C 1
ATOM 398 O O . HIS A 1 55 ? 21.434 -9.824 -6.768 1.00 95.00 55 HIS A O 1
ATOM 404 N N . THR A 1 56 ? 22.741 -11.233 -7.947 1.00 97.31 56 THR A N 1
ATOM 405 C CA . THR A 1 56 ? 21.687 -11.645 -8.867 1.00 97.31 56 THR A CA 1
ATOM 406 C C . THR A 1 56 ? 20.622 -12.440 -8.128 1.00 97.31 56 THR A C 1
ATOM 408 O O . THR A 1 56 ? 20.926 -13.448 -7.489 1.00 97.31 56 THR A O 1
ATOM 411 N N . GLU A 1 57 ? 19.369 -12.028 -8.268 1.00 94.88 57 GLU A N 1
ATOM 412 C CA . GLU A 1 57 ? 18.210 -12.747 -7.761 1.00 94.88 57 GLU A CA 1
ATOM 413 C C . GLU A 1 57 ? 17.293 -13.154 -8.916 1.00 94.88 57 GLU A C 1
ATOM 415 O O . GLU A 1 57 ? 16.811 -12.320 -9.684 1.00 94.88 57 GLU A O 1
ATOM 420 N N . VAL A 1 58 ? 17.020 -14.453 -9.023 1.00 95.50 58 VAL A N 1
ATOM 421 C CA . VAL A 1 58 ? 16.110 -14.999 -10.034 1.00 95.50 58 VAL A CA 1
ATOM 422 C C . VAL A 1 58 ? 14.694 -14.993 -9.460 1.00 95.50 58 VAL A C 1
ATOM 424 O O . VAL A 1 58 ? 14.377 -15.734 -8.525 1.00 95.50 58 VAL A O 1
ATOM 427 N N . LYS A 1 59 ? 13.837 -14.128 -10.002 1.00 91.62 59 LYS A N 1
ATOM 428 C CA . LYS A 1 59 ? 12.404 -14.046 -9.688 1.00 91.62 59 LYS A CA 1
ATOM 429 C C . LYS A 1 59 ? 11.617 -14.906 -10.670 1.00 91.62 59 LYS A C 1
ATOM 431 O O . LYS A 1 59 ? 12.187 -15.432 -11.624 1.00 91.62 59 LYS A O 1
ATOM 436 N N . LYS A 1 60 ? 10.318 -15.109 -10.439 1.00 90.00 60 LYS A N 1
ATOM 437 C CA . LYS A 1 60 ? 9.500 -15.915 -11.357 1.00 90.00 60 LYS A CA 1
ATOM 438 C C . LYS A 1 60 ? 9.427 -15.247 -12.731 1.00 90.00 60 LYS A C 1
ATOM 440 O O . LYS A 1 60 ? 9.558 -15.939 -13.734 1.00 90.00 60 LYS A O 1
ATOM 445 N N . ASN A 1 61 ? 9.282 -13.925 -12.769 1.00 89.25 61 ASN A N 1
ATOM 446 C CA . ASN A 1 61 ? 9.035 -13.179 -14.004 1.00 89.25 61 ASN A CA 1
ATOM 447 C C . ASN A 1 61 ? 10.245 -12.381 -14.531 1.00 89.25 61 ASN A C 1
ATOM 449 O O . ASN A 1 61 ? 10.240 -11.876 -15.649 1.00 89.25 61 ASN A O 1
ATOM 453 N N . PHE A 1 62 ? 11.323 -12.254 -13.762 1.00 94.12 62 PHE A N 1
ATOM 454 C CA . PHE A 1 62 ? 12.522 -11.542 -14.209 1.00 94.12 62 PHE A CA 1
ATOM 455 C C . PHE A 1 62 ? 13.758 -11.978 -13.428 1.00 94.12 62 PHE A C 1
ATOM 457 O O . PHE A 1 62 ? 13.664 -12.551 -12.347 1.00 94.12 62 PHE A O 1
ATOM 464 N N . ILE A 1 63 ? 14.937 -11.691 -13.966 1.00 97.38 63 ILE A N 1
ATOM 465 C CA . ILE A 1 63 ? 16.209 -11.877 -13.269 1.00 97.38 63 ILE A CA 1
ATOM 466 C C . ILE A 1 63 ? 16.723 -10.496 -12.885 1.00 97.38 63 ILE A C 1
ATOM 468 O O . ILE A 1 63 ? 17.041 -9.706 -13.768 1.00 97.38 63 ILE A O 1
ATOM 472 N N . ARG A 1 64 ? 16.825 -10.201 -11.590 1.00 97.25 64 ARG A N 1
ATOM 473 C CA . ARG A 1 64 ? 17.390 -8.944 -11.089 1.00 97.25 64 ARG A CA 1
ATOM 474 C C . ARG A 1 64 ? 18.889 -9.101 -10.903 1.00 97.25 64 ARG A C 1
ATOM 476 O O . ARG A 1 64 ? 19.300 -9.795 -9.983 1.00 97.25 64 ARG A O 1
ATOM 483 N N . LEU A 1 65 ? 19.706 -8.472 -11.744 1.00 97.94 65 LEU A N 1
ATOM 484 C CA . LEU A 1 65 ? 21.170 -8.502 -11.626 1.00 97.94 65 LEU A CA 1
ATOM 485 C C . LEU A 1 65 ? 21.641 -7.654 -10.442 1.00 97.94 65 LEU A C 1
ATOM 487 O O . LEU A 1 65 ? 22.451 -8.095 -9.627 1.00 97.94 65 LEU A O 1
ATOM 491 N N . THR A 1 66 ? 21.113 -6.439 -10.326 1.00 96.38 66 THR A N 1
ATOM 492 C CA . THR A 1 66 ? 21.346 -5.563 -9.178 1.00 96.38 66 THR A CA 1
ATOM 493 C C . THR A 1 66 ? 20.061 -4.817 -8.820 1.00 96.38 66 THR A C 1
ATOM 495 O O . THR A 1 66 ? 19.290 -4.470 -9.717 1.00 96.38 66 THR A O 1
ATOM 498 N N . PRO A 1 67 ? 19.800 -4.600 -7.521 1.00 93.88 67 PRO A N 1
ATOM 499 C CA . PRO A 1 67 ? 18.719 -3.735 -7.065 1.00 93.88 67 PRO A CA 1
ATOM 500 C C . PRO A 1 67 ? 19.125 -2.255 -7.133 1.00 93.88 67 PRO A C 1
ATOM 502 O O . PRO A 1 67 ? 20.320 -1.953 -7.208 1.00 93.88 67 PRO A O 1
ATOM 505 N N . ASP A 1 68 ? 18.157 -1.344 -6.980 1.00 90.75 68 ASP A N 1
ATOM 506 C CA . ASP A 1 68 ? 18.352 0.112 -6.813 1.00 90.75 68 ASP A CA 1
ATOM 507 C C . ASP A 1 68 ? 18.984 0.433 -5.440 1.00 90.75 68 ASP A C 1
ATOM 509 O O . ASP A 1 68 ? 18.406 1.045 -4.535 1.00 90.75 68 ASP A O 1
ATOM 513 N N . ARG A 1 69 ? 20.195 -0.093 -5.240 1.00 85.94 69 ARG A N 1
ATOM 514 C CA . ARG A 1 69 ? 21.055 0.090 -4.074 1.00 85.94 69 ARG A CA 1
ATOM 515 C C . ARG A 1 69 ? 22.502 0.179 -4.494 1.00 85.94 69 ARG A C 1
ATOM 517 O O . ARG A 1 69 ? 22.941 -0.518 -5.399 1.00 85.94 69 ARG A O 1
ATOM 524 N N . GLN A 1 70 ? 23.252 0.982 -3.754 1.00 88.56 70 GLN A N 1
ATOM 525 C CA . GLN A 1 70 ? 24.674 1.204 -3.979 1.00 88.56 70 GLN A CA 1
ATOM 526 C C . GLN A 1 70 ? 25.508 -0.072 -3.812 1.00 88.56 70 GLN A C 1
ATOM 528 O O . GLN A 1 70 ? 25.196 -0.935 -2.981 1.00 88.56 70 GLN A O 1
ATOM 533 N N . SER A 1 71 ? 26.633 -0.119 -4.528 1.00 89.62 71 SER A N 1
ATOM 534 C CA . SER A 1 71 ? 27.691 -1.128 -4.370 1.00 89.62 71 SER A CA 1
ATOM 535 C C . SER A 1 71 ? 27.215 -2.567 -4.586 1.00 89.62 71 SER A C 1
ATOM 537 O O . SER A 1 71 ? 27.561 -3.480 -3.828 1.00 89.62 71 SER A O 1
ATOM 539 N N . LYS A 1 72 ? 26.395 -2.783 -5.614 1.00 94.75 72 LYS A N 1
ATOM 540 C CA . LYS A 1 72 ? 25.901 -4.101 -6.020 1.00 94.75 72 LYS A CA 1
ATOM 541 C C . LYS A 1 72 ? 26.552 -4.522 -7.321 1.00 94.75 72 LYS A C 1
ATOM 543 O O . LYS A 1 72 ? 26.910 -3.697 -8.150 1.00 94.75 72 LYS A O 1
ATOM 548 N N . ARG A 1 73 ? 26.737 -5.833 -7.463 1.00 95.88 73 ARG A N 1
ATOM 549 C CA . ARG A 1 73 ? 27.276 -6.482 -8.664 1.00 95.88 73 ARG A CA 1
ATOM 550 C C . ARG A 1 73 ? 26.606 -7.825 -8.838 1.00 95.88 73 ARG A C 1
ATOM 552 O O . ARG A 1 73 ? 26.623 -8.617 -7.891 1.00 95.88 73 ARG A O 1
ATOM 559 N N . GLY A 1 74 ? 26.049 -8.068 -10.011 1.00 97.50 74 GLY A N 1
ATOM 560 C CA . GLY A 1 74 ? 25.429 -9.335 -10.380 1.00 97.50 74 GLY A CA 1
ATOM 561 C C . GLY A 1 74 ? 25.801 -9.726 -11.798 1.00 97.50 74 GLY A C 1
ATOM 562 O O . GLY A 1 74 ? 26.232 -8.888 -12.591 1.00 97.50 74 GLY A O 1
ATOM 563 N N . HIS A 1 75 ? 25.678 -11.013 -12.090 1.00 98.06 75 HIS A N 1
ATOM 564 C CA . HIS A 1 75 ? 25.960 -11.571 -13.396 1.00 98.06 75 HIS A CA 1
ATOM 565 C C . HIS A 1 75 ? 25.155 -12.841 -13.660 1.00 98.06 75 HIS A C 1
ATOM 567 O O . HIS A 1 75 ? 24.819 -13.595 -12.741 1.00 98.06 75 HIS A O 1
ATOM 573 N N . ILE A 1 76 ? 24.956 -13.097 -14.946 1.00 97.56 76 ILE A N 1
ATOM 574 C CA . ILE A 1 76 ? 24.579 -14.380 -15.528 1.00 97.56 76 ILE A CA 1
ATOM 575 C C . ILE A 1 76 ? 25.589 -14.712 -16.632 1.00 97.56 76 ILE A C 1
ATOM 577 O O . ILE A 1 76 ? 26.093 -13.812 -17.303 1.00 97.56 76 ILE A O 1
ATOM 581 N N . TRP A 1 77 ? 25.934 -15.982 -16.803 1.00 97.50 77 TRP A N 1
ATOM 582 C CA . TRP A 1 77 ? 26.987 -16.404 -17.727 1.00 97.50 77 TRP A CA 1
ATOM 583 C C . TRP A 1 77 ? 26.683 -17.773 -18.327 1.00 97.50 77 TRP A C 1
ATOM 585 O O . TRP A 1 77 ? 26.136 -18.638 -17.640 1.00 97.50 77 TRP A O 1
ATOM 595 N N . SER A 1 78 ? 27.047 -17.992 -19.588 1.00 96.06 78 SER A N 1
ATOM 596 C CA . SER A 1 78 ? 26.929 -19.300 -20.226 1.00 96.06 78 SER A CA 1
ATOM 597 C C . SER A 1 78 ? 27.974 -20.270 -19.675 1.00 96.06 78 SER A C 1
ATOM 599 O O . SER A 1 78 ? 29.143 -19.927 -19.513 1.00 96.06 78 SER A O 1
ATOM 601 N N . LYS A 1 79 ? 27.557 -21.505 -19.378 1.00 94.00 79 LYS A N 1
ATOM 602 C CA . LYS A 1 79 ? 28.456 -22.575 -18.906 1.00 94.00 79 LYS A CA 1
ATOM 603 C C . LYS A 1 79 ? 29.291 -23.184 -20.033 1.00 94.00 79 LYS A C 1
ATOM 605 O O . LYS A 1 79 ? 30.312 -23.810 -19.767 1.00 94.00 79 LYS A O 1
ATOM 610 N N . SER A 1 80 ? 28.831 -23.041 -21.272 1.00 92.81 80 SER A N 1
ATOM 611 C CA . SER A 1 80 ? 29.502 -23.507 -22.481 1.00 92.81 80 SER A CA 1
ATOM 612 C C . SER A 1 80 ? 29.858 -22.335 -23.389 1.00 92.81 80 SER A C 1
ATOM 614 O O . SER A 1 80 ? 29.293 -21.241 -23.272 1.00 92.81 80 SER A O 1
ATOM 616 N N . THR A 1 81 ? 30.780 -22.585 -24.315 1.00 94.62 81 THR A N 1
ATOM 617 C CA . THR A 1 81 ? 31.032 -21.677 -25.431 1.00 94.62 81 THR A CA 1
ATOM 618 C C . THR A 1 81 ? 29.837 -21.662 -26.387 1.00 94.62 81 THR A C 1
ATOM 620 O O . THR A 1 81 ? 28.967 -22.538 -26.338 1.00 94.62 81 THR A O 1
ATOM 623 N N . ILE A 1 82 ? 29.777 -20.633 -27.228 1.00 93.50 82 ILE A N 1
ATOM 624 C CA . ILE A 1 82 ? 28.719 -20.427 -28.218 1.00 93.50 82 ILE A CA 1
ATOM 625 C C . ILE A 1 82 ? 28.801 -21.504 -29.307 1.00 93.50 82 ILE A C 1
ATOM 627 O O . ILE A 1 82 ? 27.764 -22.035 -29.689 1.00 93.50 82 ILE A O 1
ATOM 631 N N . ASP A 1 83 ? 30.014 -21.846 -29.762 1.00 92.69 83 ASP A N 1
ATOM 632 C CA . ASP A 1 83 ? 30.286 -22.879 -30.778 1.00 92.69 83 ASP A CA 1
ATOM 633 C C . ASP A 1 83 ? 29.433 -22.738 -32.058 1.00 92.69 83 ASP A C 1
ATOM 635 O O . ASP A 1 83 ? 28.843 -23.698 -32.551 1.00 92.69 83 ASP A O 1
ATOM 639 N N . LYS A 1 84 ? 29.333 -21.509 -32.592 1.00 91.88 84 LYS A N 1
ATOM 640 C CA . LYS A 1 84 ? 28.628 -21.182 -33.846 1.00 91.88 84 LYS A CA 1
ATOM 641 C C . LYS A 1 84 ? 29.454 -20.237 -34.722 1.00 91.88 84 LYS A C 1
ATOM 643 O O . LYS A 1 84 ? 30.248 -19.455 -34.206 1.00 91.88 84 LYS A O 1
ATOM 648 N N . ASP A 1 85 ? 29.256 -20.315 -36.039 1.00 89.38 85 ASP A N 1
ATOM 649 C CA . ASP A 1 85 ? 29.881 -19.420 -37.033 1.00 89.38 85 ASP A CA 1
ATOM 650 C C . ASP A 1 85 ? 29.152 -18.070 -37.160 1.00 89.38 85 ASP A C 1
ATOM 652 O O . ASP A 1 85 ? 29.745 -17.043 -37.502 1.00 89.38 85 ASP A O 1
ATOM 656 N N . GLU A 1 86 ? 27.853 -18.068 -36.873 1.00 92.25 86 GLU A N 1
ATOM 657 C CA . GLU A 1 86 ? 27.022 -16.875 -36.808 1.00 92.25 86 GLU A CA 1
ATOM 658 C C . GLU A 1 86 ? 26.003 -17.000 -35.671 1.00 92.25 86 GLU A C 1
ATOM 660 O O . GLU A 1 86 ? 25.644 -18.102 -35.250 1.00 92.25 86 GLU A O 1
ATOM 665 N N . LEU A 1 87 ? 25.586 -15.863 -35.121 1.00 93.12 87 LEU A N 1
ATOM 666 C CA . LEU A 1 87 ? 24.672 -15.806 -33.987 1.00 93.12 87 LEU A CA 1
ATOM 667 C C . LEU A 1 87 ? 23.868 -14.511 -34.028 1.00 93.12 87 LEU A C 1
ATOM 669 O O . LEU A 1 87 ? 24.433 -13.427 -34.196 1.00 93.12 87 LEU A O 1
ATOM 673 N N . VAL A 1 88 ? 22.566 -14.610 -33.774 1.00 94.50 88 VAL A N 1
ATOM 674 C CA . VAL A 1 88 ? 21.747 -13.454 -33.404 1.00 94.50 88 VAL A CA 1
ATOM 675 C C . VAL A 1 88 ? 21.215 -13.635 -32.006 1.00 94.50 88 VAL A C 1
ATOM 677 O O . VAL A 1 88 ? 20.577 -14.640 -31.717 1.00 94.50 88 VAL A O 1
ATOM 680 N N . THR A 1 89 ? 21.435 -12.639 -31.155 1.00 95.31 89 THR A N 1
ATOM 681 C CA . THR A 1 89 ? 20.916 -12.612 -29.789 1.00 95.31 89 THR A CA 1
ATOM 682 C C . THR A 1 89 ? 20.039 -11.384 -29.591 1.00 95.31 89 THR A C 1
ATOM 684 O O . THR A 1 89 ? 20.466 -10.260 -29.850 1.00 95.31 89 THR A O 1
ATOM 687 N N . VAL A 1 90 ? 18.815 -11.597 -29.111 1.00 95.94 90 VAL A N 1
ATOM 688 C CA . VAL A 1 90 ? 17.899 -10.542 -28.668 1.00 95.94 90 VAL A CA 1
ATOM 689 C C . VAL A 1 90 ? 17.801 -10.592 -27.150 1.00 95.94 90 VAL A C 1
ATOM 691 O O . VAL A 1 90 ? 17.338 -11.583 -26.579 1.00 95.94 90 VAL A O 1
ATOM 694 N N . VAL A 1 91 ? 18.206 -9.507 -26.496 1.00 97.25 91 VAL A N 1
ATOM 695 C CA . VAL A 1 91 ? 18.095 -9.338 -25.044 1.00 97.25 91 VAL A CA 1
ATOM 696 C C . VAL A 1 91 ? 16.954 -8.374 -24.759 1.00 97.25 91 VAL A C 1
ATOM 698 O O . VAL A 1 91 ? 16.964 -7.244 -25.239 1.00 97.25 91 VAL A O 1
ATOM 701 N N . THR A 1 92 ? 15.963 -8.821 -23.987 1.00 97.00 92 THR A N 1
ATOM 702 C CA . THR A 1 92 ? 14.883 -7.982 -23.452 1.00 97.00 92 THR A CA 1
ATOM 703 C C . THR A 1 92 ? 15.180 -7.683 -21.988 1.00 97.00 92 THR A C 1
ATOM 705 O O . THR A 1 92 ? 15.266 -8.601 -21.165 1.00 97.00 92 THR A O 1
ATOM 708 N N . TYR A 1 93 ? 15.338 -6.407 -21.666 1.00 97.31 93 TYR A N 1
ATOM 709 C CA . TYR A 1 93 ? 15.798 -5.940 -20.364 1.00 97.31 93 TYR A CA 1
ATOM 710 C C . TYR A 1 93 ? 14.964 -4.760 -19.865 1.00 97.31 93 TYR A C 1
ATOM 712 O O . TYR A 1 93 ? 14.184 -4.163 -20.608 1.00 97.31 93 TYR A O 1
ATOM 720 N N . ARG A 1 94 ? 15.124 -4.422 -18.589 1.00 96.56 94 ARG A N 1
ATOM 721 C CA . ARG A 1 94 ? 14.506 -3.252 -17.965 1.00 96.56 94 ARG A CA 1
ATOM 722 C C . ARG A 1 94 ? 15.498 -2.633 -16.988 1.00 96.56 94 ARG A C 1
ATOM 724 O O . ARG A 1 94 ? 15.871 -3.270 -16.006 1.00 96.56 94 ARG A O 1
ATOM 731 N N . ILE A 1 95 ? 15.902 -1.392 -17.259 1.00 96.62 95 ILE A N 1
ATOM 732 C CA . ILE A 1 95 ? 16.720 -0.592 -16.340 1.00 96.62 95 ILE A CA 1
ATOM 733 C C . ILE A 1 95 ? 15.829 0.486 -15.746 1.00 96.62 95 ILE A C 1
ATOM 735 O O . ILE A 1 95 ? 15.254 1.288 -16.488 1.00 96.62 95 ILE A O 1
ATOM 739 N N . HIS A 1 96 ? 15.660 0.479 -14.426 1.00 94.75 96 HIS A N 1
ATOM 740 C CA . HIS A 1 96 ? 14.745 1.41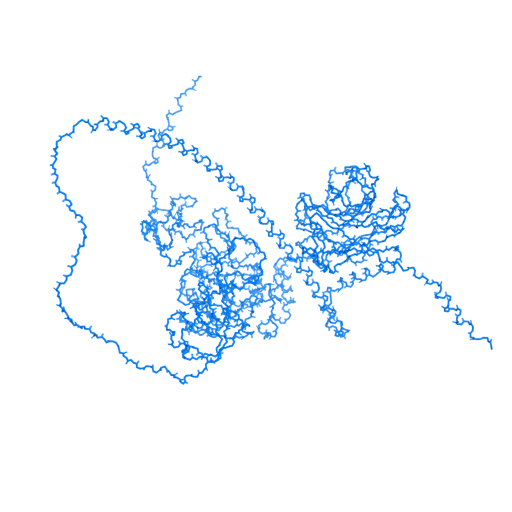2 -13.784 1.00 94.75 96 HIS A CA 1
ATOM 741 C C . HIS A 1 96 ? 15.118 1.744 -12.336 1.00 94.75 96 HIS A C 1
ATOM 743 O O . HIS A 1 96 ? 15.558 0.885 -11.576 1.00 94.75 96 HIS A O 1
ATOM 749 N N . GLY A 1 97 ? 14.855 2.976 -11.907 1.00 90.50 97 GLY A N 1
ATOM 750 C CA . GLY A 1 97 ? 15.136 3.393 -10.533 1.00 90.50 97 GLY A CA 1
ATOM 751 C C . GLY A 1 97 ? 14.423 4.670 -10.117 1.00 90.50 97 GLY A C 1
ATOM 752 O O . GLY A 1 97 ? 13.786 5.366 -10.918 1.00 90.50 97 GLY A O 1
ATOM 753 N N . GLN A 1 98 ? 14.512 4.985 -8.827 1.00 85.06 98 GLN A N 1
ATOM 754 C CA . GLN A 1 98 ? 13.850 6.157 -8.238 1.00 85.06 98 GLN A CA 1
ATOM 755 C C . GLN A 1 98 ? 14.578 7.471 -8.561 1.00 85.06 98 GLN A C 1
ATOM 757 O O . GLN A 1 98 ? 13.983 8.551 -8.504 1.00 85.06 98 GLN A O 1
ATOM 762 N N . GLY A 1 99 ? 15.867 7.403 -8.904 1.00 82.69 99 GLY A N 1
ATOM 763 C CA . GLY A 1 99 ? 16.668 8.569 -9.265 1.00 82.69 99 GLY A CA 1
ATOM 764 C C . GLY A 1 99 ? 16.156 9.245 -10.540 1.00 82.69 99 GLY A C 1
ATOM 765 O O . GLY A 1 99 ? 16.062 8.619 -11.590 1.00 82.69 99 GLY A O 1
ATOM 766 N N . LYS A 1 100 ? 15.839 10.546 -10.487 1.00 80.75 100 LYS A N 1
ATOM 767 C CA . LYS A 1 100 ? 15.487 11.333 -11.692 1.00 80.75 100 LYS A CA 1
ATOM 768 C C . LYS A 1 100 ? 16.700 11.885 -12.440 1.00 80.75 100 LYS A C 1
ATOM 770 O O . LYS A 1 100 ? 16.616 12.116 -13.637 1.00 80.75 100 LYS A O 1
ATOM 775 N N . LYS A 1 101 ? 17.781 12.175 -11.713 1.00 76.44 101 LYS A N 1
ATOM 776 C CA . LYS A 1 101 ? 18.993 12.836 -12.234 1.00 76.44 101 LYS A CA 1
ATOM 777 C C . LYS A 1 101 ? 20.290 12.114 -11.878 1.00 76.44 101 LYS A C 1
ATOM 779 O O . LYS A 1 101 ? 21.285 12.312 -12.552 1.00 76.44 101 LYS A O 1
ATOM 784 N N . TRP A 1 102 ? 20.271 11.337 -10.799 1.00 81.38 102 TRP A N 1
ATOM 785 C CA . TRP A 1 102 ? 21.428 10.640 -10.257 1.00 81.38 102 TRP A CA 1
ATOM 786 C C . TRP A 1 102 ? 21.074 9.158 -10.201 1.00 81.38 102 TRP A C 1
ATOM 788 O O . TRP A 1 102 ? 20.252 8.762 -9.374 1.00 81.38 102 TRP A O 1
ATOM 798 N N . PHE A 1 103 ? 21.615 8.393 -11.138 1.00 87.88 103 PHE A N 1
ATOM 799 C CA . PHE A 1 103 ? 21.366 6.972 -11.361 1.00 87.88 103 PHE A CA 1
ATOM 800 C C . PHE A 1 103 ? 22.569 6.368 -12.099 1.00 87.88 103 PHE A C 1
ATOM 802 O O . PHE A 1 103 ? 23.365 7.124 -12.656 1.00 87.88 103 PHE A O 1
ATOM 809 N N . GLY A 1 104 ? 22.744 5.052 -12.021 1.00 84.75 104 GLY A N 1
ATOM 810 C CA . GLY A 1 104 ? 23.915 4.378 -12.579 1.00 84.75 104 GLY A CA 1
ATOM 811 C C . GLY A 1 104 ? 24.104 2.938 -12.081 1.00 84.75 104 GLY A C 1
ATOM 812 O O . GLY A 1 104 ? 23.439 2.503 -11.143 1.00 84.75 104 GLY A O 1
ATOM 813 N N . ASP A 1 105 ? 25.013 2.158 -12.661 1.00 86.19 105 ASP A N 1
ATOM 814 C CA . ASP A 1 105 ? 25.853 2.535 -13.810 1.00 86.19 105 ASP A CA 1
ATOM 815 C C . ASP A 1 105 ? 25.271 1.966 -15.111 1.00 86.19 105 ASP A C 1
ATOM 817 O O . ASP A 1 105 ? 25.073 2.707 -16.070 1.00 86.19 105 ASP A O 1
ATOM 821 N N . GLY A 1 106 ? 24.860 0.694 -15.119 1.00 93.62 106 GLY A N 1
ATOM 822 C CA . GLY A 1 106 ? 24.220 0.084 -16.283 1.00 93.62 106 GLY A CA 1
ATOM 823 C C . GLY A 1 106 ? 24.378 -1.435 -16.370 1.00 93.62 106 GLY A C 1
ATOM 824 O O . GLY A 1 106 ? 24.720 -2.111 -15.394 1.00 93.62 106 GLY A O 1
ATOM 825 N N . ILE A 1 107 ? 24.176 -1.967 -17.580 1.00 98.06 107 ILE A N 1
ATOM 826 C CA . ILE A 1 107 ? 24.342 -3.393 -17.924 1.00 98.06 107 ILE A CA 1
ATOM 827 C C . ILE A 1 107 ? 25.491 -3.558 -18.921 1.00 98.06 107 ILE A C 1
ATOM 829 O O . ILE A 1 107 ? 25.569 -2.821 -19.896 1.00 98.06 107 ILE A O 1
ATOM 833 N N . GLY A 1 108 ? 26.337 -4.569 -18.731 1.00 98.06 108 GLY A N 1
ATOM 834 C CA . GLY A 1 108 ? 27.283 -5.046 -19.740 1.00 98.06 108 GLY A CA 1
ATOM 835 C C . GLY A 1 108 ? 26.826 -6.372 -20.351 1.00 98.06 108 GLY A C 1
ATOM 836 O O . GLY A 1 108 ? 26.516 -7.312 -19.618 1.00 98.06 108 GLY A O 1
ATOM 837 N N . LEU A 1 109 ? 26.792 -6.453 -21.682 1.00 98.38 109 LEU A N 1
ATOM 838 C CA . LEU A 1 109 ? 26.570 -7.682 -22.452 1.00 98.38 109 LEU A CA 1
ATOM 839 C C . LEU A 1 109 ? 27.893 -8.120 -23.076 1.00 98.38 109 LEU A C 1
ATOM 841 O O . LEU A 1 109 ? 28.498 -7.357 -23.822 1.00 98.38 109 LEU A O 1
ATOM 845 N N . TRP A 1 110 ? 28.337 -9.336 -22.797 1.00 98.06 110 TRP A N 1
ATOM 846 C CA . TRP A 1 110 ? 29.705 -9.779 -23.048 1.00 98.06 110 TRP A CA 1
ATOM 847 C C . TRP A 1 110 ? 29.736 -10.964 -24.003 1.00 98.06 110 TRP A C 1
ATOM 849 O O . TRP A 1 110 ? 29.086 -11.978 -23.753 1.00 98.06 110 TRP A O 1
ATOM 859 N N . PHE A 1 111 ? 30.542 -10.847 -25.056 1.00 97.44 111 PHE A N 1
ATOM 860 C CA . PHE A 1 111 ? 30.911 -11.934 -25.959 1.00 97.44 111 PHE A CA 1
ATOM 861 C C . PHE A 1 111 ? 32.426 -12.071 -25.910 1.00 97.44 111 PHE A C 1
ATOM 863 O O . PHE A 1 111 ? 33.154 -11.322 -26.566 1.00 97.44 111 PHE A O 1
ATOM 870 N N . THR A 1 112 ? 32.910 -12.971 -25.056 1.00 96.94 112 THR A N 1
ATOM 871 C CA . THR A 1 112 ? 34.332 -13.005 -24.676 1.00 96.94 112 THR A CA 1
ATOM 872 C C . THR A 1 112 ? 34.856 -14.425 -24.585 1.00 96.94 112 THR A C 1
ATOM 874 O O . THR A 1 112 ? 34.100 -15.341 -24.300 1.00 96.94 112 THR A O 1
ATOM 877 N N . GLN A 1 113 ? 36.158 -14.624 -24.760 1.00 95.56 113 GLN A N 1
ATOM 878 C CA . GLN A 1 113 ? 36.803 -15.930 -24.567 1.00 95.56 113 GLN A CA 1
ATOM 879 C C . GLN A 1 113 ? 37.055 -16.268 -23.087 1.00 95.56 113 GLN A C 1
ATOM 881 O O . GLN A 1 113 ? 37.701 -17.267 -22.771 1.00 95.56 113 GLN A O 1
ATOM 886 N N . GLU A 1 114 ? 36.551 -15.448 -22.162 1.00 95.06 114 GLU A N 1
ATOM 887 C CA . GLU A 1 114 ? 36.607 -15.759 -20.742 1.00 95.06 114 GLU A CA 1
ATOM 888 C C . GLU A 1 114 ? 35.662 -16.930 -20.436 1.00 95.06 114 GLU A C 1
ATOM 890 O O . GLU A 1 114 ? 34.479 -16.867 -20.774 1.00 95.06 114 GLU A O 1
ATOM 895 N N . PRO A 1 115 ? 36.140 -18.014 -19.798 1.00 91.19 115 PRO A N 1
ATOM 896 C CA . PRO A 1 115 ? 35.330 -19.215 -19.601 1.00 91.19 115 PRO A CA 1
ATOM 897 C C . PRO A 1 115 ? 34.214 -19.013 -18.571 1.00 91.19 115 PRO A C 1
ATOM 899 O O . PRO A 1 115 ? 33.222 -19.734 -18.581 1.00 91.19 115 PRO A O 1
ATOM 902 N N . THR A 1 116 ? 34.382 -18.053 -17.660 1.00 93.31 116 THR A N 1
ATOM 903 C CA . THR A 1 116 ? 33.430 -17.732 -16.596 1.00 93.31 116 THR A CA 1
ATOM 904 C C . THR A 1 116 ? 33.488 -16.247 -16.272 1.00 93.31 116 THR A C 1
ATOM 906 O O . THR A 1 116 ? 34.503 -15.589 -16.509 1.00 93.31 116 THR A O 1
ATOM 909 N N . TRP A 1 117 ? 32.445 -15.742 -15.616 1.00 96.00 117 TRP A N 1
ATOM 910 C CA . TRP A 1 117 ? 32.451 -14.396 -15.053 1.00 96.00 117 TRP A CA 1
ATOM 911 C C . TRP A 1 117 ? 33.663 -14.149 -14.137 1.00 96.00 117 TRP A C 1
ATOM 913 O O . TRP A 1 117 ? 34.024 -14.985 -13.303 1.00 96.00 117 TRP A O 1
ATOM 923 N N . LYS A 1 118 ? 34.258 -12.959 -14.262 1.00 95.19 118 LYS A N 1
ATOM 924 C CA . LYS A 1 118 ? 35.316 -12.437 -13.395 1.00 95.19 118 LYS A CA 1
ATOM 925 C C . LYS A 1 118 ? 34.883 -11.074 -12.876 1.00 95.19 118 LYS A C 1
ATOM 927 O O . LYS A 1 118 ? 34.556 -10.191 -13.664 1.00 95.19 118 LYS A O 1
ATOM 932 N N . ASN A 1 119 ? 34.902 -10.900 -11.558 1.00 94.12 119 ASN A N 1
ATOM 933 C CA . ASN A 1 119 ? 34.549 -9.627 -10.937 1.00 94.12 119 ASN A CA 1
ATOM 934 C C . ASN A 1 119 ? 35.463 -8.495 -11.426 1.00 94.12 119 ASN A C 1
ATOM 936 O O . ASN A 1 119 ? 36.685 -8.649 -11.445 1.00 94.12 119 ASN A O 1
ATOM 940 N N . GLY A 1 120 ? 34.876 -7.342 -11.726 1.00 93.06 120 GLY A N 1
ATOM 941 C CA . GLY A 1 120 ? 35.610 -6.123 -12.039 1.00 93.06 120 GLY A CA 1
ATOM 942 C C . GLY A 1 120 ? 34.701 -4.904 -12.077 1.00 93.06 120 GLY A C 1
ATOM 943 O O . GLY A 1 120 ? 33.505 -4.997 -11.790 1.00 93.06 120 GLY A O 1
ATOM 944 N N . ASP A 1 121 ? 35.304 -3.756 -12.366 1.00 91.44 121 ASP A N 1
ATOM 945 C CA . ASP A 1 121 ? 34.640 -2.452 -12.305 1.00 91.44 121 ASP A CA 1
ATOM 946 C C . ASP A 1 121 ? 33.977 -2.067 -13.635 1.00 91.44 121 ASP A C 1
ATOM 948 O O . ASP A 1 121 ? 33.207 -1.113 -13.680 1.00 91.44 121 ASP A O 1
ATOM 952 N N . ASN A 1 122 ? 34.198 -2.836 -14.706 1.00 94.25 122 ASN A N 1
ATOM 953 C CA . ASN A 1 122 ? 33.569 -2.591 -15.996 1.00 94.25 122 ASN A CA 1
ATOM 954 C C . ASN A 1 122 ? 32.147 -3.167 -16.009 1.00 94.25 122 ASN A C 1
ATOM 956 O O . ASN A 1 122 ? 31.936 -4.309 -16.415 1.00 94.25 122 ASN A O 1
ATOM 960 N N . HIS A 1 123 ? 31.179 -2.420 -15.476 1.00 95.00 123 HIS A N 1
ATOM 961 C CA . HIS A 1 123 ? 29.776 -2.851 -15.359 1.00 95.00 123 HIS A CA 1
ATOM 962 C C . HIS A 1 123 ? 29.613 -4.203 -14.634 1.00 95.00 123 HIS A C 1
ATOM 964 O O . HIS A 1 123 ? 28.763 -5.033 -14.967 1.00 95.00 123 HIS A O 1
ATOM 970 N N . GLY A 1 124 ? 30.470 -4.452 -13.639 1.00 94.19 124 GLY A N 1
ATOM 971 C CA . GLY A 1 124 ? 30.503 -5.690 -12.862 1.00 94.19 124 GLY A CA 1
ATOM 972 C C . GLY A 1 124 ? 31.377 -6.802 -13.450 1.00 94.19 124 GLY A C 1
ATOM 973 O O . GLY A 1 124 ? 31.407 -7.890 -12.872 1.00 94.19 124 GLY A O 1
ATOM 974 N N . PHE A 1 125 ? 32.095 -6.557 -14.549 1.00 97.31 125 PHE A N 1
ATOM 975 C CA . PHE A 1 125 ? 33.010 -7.509 -15.182 1.00 97.31 125 PHE A CA 1
ATOM 976 C C . PHE 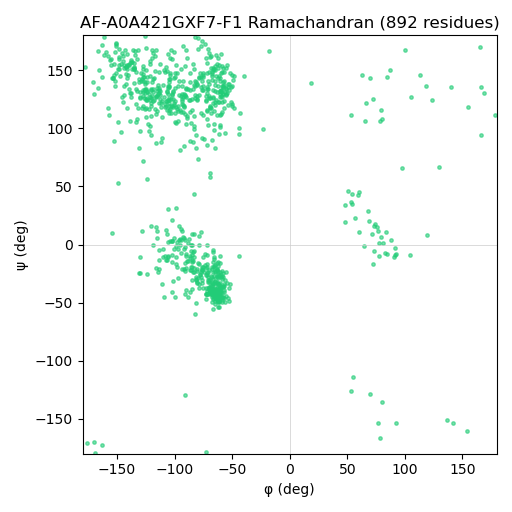A 1 125 ? 34.454 -6.986 -15.231 1.00 97.31 125 PHE A C 1
ATOM 978 O O . PHE A 1 125 ? 34.720 -5.796 -15.044 1.00 97.31 125 PHE A O 1
ATOM 985 N N . THR A 1 126 ? 35.411 -7.899 -15.414 1.00 95.62 126 THR A N 1
ATOM 986 C CA . THR A 1 126 ? 36.831 -7.556 -15.543 1.00 95.62 126 THR A CA 1
ATOM 987 C C . THR A 1 126 ? 37.072 -6.671 -16.762 1.00 95.62 126 THR A C 1
ATOM 989 O O . THR A 1 126 ? 36.429 -6.818 -17.795 1.00 95.62 126 THR A O 1
ATOM 992 N N . ASP A 1 127 ? 38.023 -5.753 -16.645 1.00 92.31 127 ASP A N 1
ATOM 993 C CA . ASP A 1 127 ? 38.539 -4.983 -17.769 1.00 92.31 127 ASP A CA 1
ATOM 994 C C . ASP A 1 127 ? 39.455 -5.819 -18.667 1.00 92.31 127 ASP A C 1
ATOM 996 O O . ASP A 1 127 ? 39.565 -5.527 -19.847 1.00 92.31 127 ASP A O 1
ATOM 1000 N N . LYS A 1 128 ? 40.055 -6.896 -18.148 1.00 93.06 128 LYS A N 1
ATOM 1001 C CA . LYS A 1 128 ? 40.947 -7.792 -18.893 1.00 93.06 128 LYS A CA 1
ATOM 1002 C C . LYS A 1 128 ? 40.179 -8.954 -19.507 1.00 93.06 128 LYS A C 1
ATOM 1004 O O . LYS A 1 128 ? 40.116 -10.034 -18.921 1.00 93.06 128 LYS A O 1
ATOM 1009 N N . TYR A 1 129 ? 39.620 -8.723 -20.686 1.00 95.50 129 TYR A N 1
ATOM 1010 C CA . TYR A 1 129 ? 38.921 -9.740 -21.466 1.00 95.50 129 TYR A CA 1
ATOM 1011 C C . TYR A 1 129 ? 39.326 -9.678 -22.938 1.00 95.50 129 TYR A C 1
ATOM 1013 O O . TYR A 1 129 ? 39.686 -8.617 -23.445 1.00 95.50 129 TYR A O 1
ATOM 1021 N N . LEU A 1 130 ? 39.241 -10.819 -23.622 1.00 95.38 130 LEU A N 1
ATOM 1022 C CA . LEU A 1 130 ? 39.394 -10.921 -25.071 1.00 95.38 130 LEU A CA 1
ATOM 1023 C C . LEU A 1 130 ? 38.015 -11.117 -25.708 1.00 95.38 130 LEU A C 1
ATOM 1025 O O . LEU A 1 130 ? 37.356 -12.127 -25.452 1.00 95.38 130 LEU A O 1
ATOM 1029 N N . GLY A 1 131 ? 37.573 -10.151 -26.509 1.00 96.12 131 GLY A N 1
ATOM 1030 C CA . GLY A 1 131 ? 36.258 -10.142 -27.147 1.00 96.12 131 GLY A CA 1
ATOM 1031 C C . GLY A 1 131 ? 35.646 -8.745 -27.178 1.00 96.12 131 GLY A C 1
ATOM 1032 O O . GLY A 1 131 ? 36.360 -7.739 -27.160 1.00 96.12 131 GLY A O 1
ATOM 1033 N N . PHE A 1 132 ? 34.317 -8.668 -27.209 1.00 96.88 132 PHE A N 1
ATOM 1034 C CA . PHE A 1 132 ? 33.610 -7.390 -27.161 1.00 96.88 132 PHE A CA 1
ATOM 1035 C C . PHE A 1 132 ? 32.538 -7.350 -26.068 1.00 96.88 132 PHE A C 1
ATOM 1037 O O . PHE A 1 132 ? 31.956 -8.370 -25.688 1.00 96.88 132 PHE A O 1
ATOM 1044 N N . GLY A 1 133 ? 32.290 -6.143 -25.570 1.00 97.31 133 GLY A N 1
ATOM 1045 C CA . GLY A 1 133 ? 31.205 -5.794 -24.670 1.00 97.31 133 GLY A CA 1
ATOM 1046 C C . GLY A 1 133 ? 30.263 -4.779 -25.317 1.00 97.31 133 GLY A C 1
ATOM 1047 O O . GLY A 1 133 ? 30.706 -3.881 -26.031 1.00 97.31 133 GLY A O 1
ATOM 1048 N N . ILE A 1 134 ? 28.966 -4.904 -25.058 1.00 98.12 134 ILE A N 1
ATOM 1049 C CA . ILE A 1 134 ? 27.963 -3.875 -25.342 1.00 98.12 134 ILE A CA 1
ATOM 1050 C C . ILE A 1 134 ? 27.487 -3.349 -23.995 1.00 98.12 134 ILE A C 1
ATOM 1052 O O . ILE A 1 134 ? 26.831 -4.066 -23.238 1.00 98.12 134 ILE A O 1
ATOM 1056 N N . LEU A 1 135 ? 27.863 -2.114 -23.687 1.00 97.31 135 LEU A N 1
ATOM 1057 C CA . LEU A 1 135 ? 27.508 -1.434 -22.452 1.00 97.31 135 LEU A CA 1
ATOM 1058 C C . LEU A 1 135 ? 26.245 -0.613 -22.674 1.00 97.31 135 LEU A C 1
ATOM 1060 O O . LEU A 1 135 ? 26.205 0.238 -23.558 1.00 97.31 135 LEU A O 1
ATOM 1064 N N . LEU A 1 136 ? 25.235 -0.883 -21.863 1.00 97.12 136 LEU A N 1
ATOM 1065 C CA . LEU A 1 136 ? 24.020 -0.096 -21.725 1.00 97.12 136 LEU A CA 1
ATOM 1066 C C . LEU A 1 136 ? 24.247 0.845 -20.539 1.00 97.12 136 LEU A C 1
ATOM 1068 O O . LEU A 1 136 ? 23.887 0.518 -19.406 1.00 97.12 136 LEU A O 1
ATOM 1072 N N . ASP A 1 137 ? 24.936 1.949 -20.808 1.00 92.25 137 ASP A N 1
ATOM 1073 C CA . ASP A 1 137 ? 25.482 2.884 -19.828 1.00 92.25 137 ASP A CA 1
ATOM 1074 C C . ASP A 1 137 ? 24.465 3.996 -19.547 1.00 92.25 137 ASP A C 1
ATOM 1076 O O . ASP A 1 137 ? 24.055 4.745 -20.434 1.00 92.25 137 ASP A O 1
ATOM 1080 N N . THR A 1 138 ? 24.026 4.092 -18.298 1.00 89.62 138 THR A N 1
ATOM 1081 C CA . THR A 1 138 ? 23.059 5.103 -17.859 1.00 89.62 138 THR A CA 1
ATOM 1082 C C . THR A 1 138 ? 23.722 6.299 -17.193 1.00 89.62 138 THR A C 1
ATOM 1084 O O . THR A 1 138 ? 23.049 7.308 -16.969 1.00 89.62 138 THR A O 1
ATOM 1087 N N . PHE A 1 139 ? 25.016 6.230 -16.872 1.00 85.94 139 PHE A N 1
ATOM 1088 C CA . PHE A 1 139 ? 25.683 7.273 -16.108 1.00 85.94 139 PHE A CA 1
ATOM 1089 C C . PHE A 1 139 ? 26.740 8.012 -16.928 1.00 85.94 139 PHE A C 1
ATOM 1091 O O . PHE A 1 139 ? 27.724 7.460 -17.407 1.00 85.94 139 PHE A O 1
ATOM 1098 N N . HIS A 1 140 ? 26.563 9.327 -17.043 1.00 82.25 140 HIS A N 1
ATOM 1099 C CA . HIS A 1 140 ? 27.490 10.168 -17.787 1.00 82.25 140 HIS A CA 1
ATOM 1100 C C . HIS A 1 140 ? 28.718 10.532 -16.936 1.00 82.25 140 HIS A C 1
ATOM 1102 O O . HIS A 1 140 ? 28.728 11.537 -16.219 1.00 82.25 140 HIS A O 1
ATOM 1108 N N . ASN A 1 141 ? 29.785 9.747 -17.084 1.00 77.94 141 ASN A N 1
ATOM 1109 C CA . ASN A 1 141 ? 31.104 10.027 -16.510 1.00 77.94 141 ASN A CA 1
ATOM 1110 C C . ASN A 1 141 ? 31.840 11.121 -17.301 1.00 77.94 141 ASN A C 1
ATOM 1112 O O . ASN A 1 141 ? 32.561 10.846 -18.260 1.00 77.94 141 ASN A O 1
ATOM 1116 N N . VAL A 1 142 ? 31.674 12.377 -16.881 1.00 74.50 142 VAL A N 1
ATOM 1117 C CA . VAL A 1 142 ? 32.271 13.560 -17.538 1.00 74.50 142 VAL A CA 1
ATOM 1118 C C . VAL A 1 142 ? 33.803 13.625 -17.458 1.00 74.50 142 VAL A C 1
ATOM 1120 O O . VAL A 1 142 ? 34.419 14.420 -18.165 1.00 74.50 142 VAL A O 1
ATOM 1123 N N . GLU A 1 143 ? 34.424 12.827 -16.589 1.00 74.94 143 GLU A N 1
ATOM 1124 C CA . GLU A 1 143 ? 35.883 12.742 -16.452 1.00 74.94 143 GLU A CA 1
ATOM 1125 C C . GLU A 1 143 ? 36.579 11.968 -17.580 1.00 74.94 143 GLU A C 1
ATOM 1127 O O . GLU A 1 143 ? 37.781 12.157 -17.784 1.00 74.94 143 GLU A O 1
ATOM 1132 N N . HIS A 1 144 ? 35.854 11.134 -18.327 1.00 79.56 144 HIS A N 1
ATOM 1133 C CA . HIS A 1 144 ? 36.434 10.330 -19.399 1.00 79.56 144 HIS A CA 1
ATOM 1134 C C . HIS A 1 144 ? 36.544 11.114 -20.704 1.00 79.56 144 HIS A C 1
ATOM 1136 O O . HIS A 1 144 ? 35.598 11.765 -21.158 1.00 79.56 144 HIS A O 1
ATOM 1142 N N . ARG A 1 145 ? 37.709 11.025 -21.351 1.00 75.31 145 ARG A N 1
ATOM 1143 C CA . ARG A 1 145 ? 37.990 11.772 -22.590 1.00 75.31 145 ARG A CA 1
ATOM 1144 C C . ARG A 1 145 ? 37.232 11.228 -23.803 1.00 75.31 145 ARG A C 1
ATOM 1146 O O . ARG A 1 145 ? 37.069 11.961 -24.776 1.00 75.31 145 ARG A O 1
ATOM 1153 N N . GLY A 1 146 ? 36.760 9.983 -23.728 1.00 75.75 146 GLY A N 1
ATOM 1154 C CA . GLY A 1 146 ? 36.056 9.268 -24.792 1.00 75.75 146 GLY A CA 1
ATOM 1155 C C . GLY A 1 146 ? 34.615 9.717 -25.057 1.00 75.75 146 GLY A C 1
ATOM 1156 O O . GLY A 1 146 ? 34.013 9.279 -26.039 1.00 75.75 146 GLY A O 1
ATOM 1157 N N . GLY A 1 147 ? 34.060 10.595 -24.211 1.00 83.19 147 GLY A N 1
ATOM 1158 C CA . GLY A 1 147 ? 32.664 11.038 -24.278 1.00 83.19 147 GLY A CA 1
ATOM 1159 C C . GLY A 1 147 ? 31.672 10.025 -23.691 1.00 83.19 147 GLY A C 1
ATOM 1160 O O . GLY A 1 147 ? 32.056 9.080 -23.004 1.00 83.19 147 GLY A O 1
ATOM 1161 N N . HIS A 1 148 ? 30.377 10.228 -23.958 1.00 86.88 148 HIS A N 1
ATOM 1162 C CA . HIS A 1 148 ? 29.282 9.356 -23.509 1.00 86.88 148 HIS A CA 1
ATOM 1163 C C . HIS A 1 148 ? 28.445 8.863 -24.689 1.00 86.88 148 HIS A C 1
ATOM 1165 O O . HIS A 1 148 ? 28.241 9.598 -25.657 1.00 86.88 148 HIS A O 1
ATOM 1171 N N . LYS A 1 149 ? 27.988 7.615 -24.582 1.00 90.81 149 LYS A N 1
ATOM 1172 C CA . LYS A 1 149 ? 26.988 6.979 -25.439 1.00 90.81 149 LYS A CA 1
ATOM 1173 C C . LYS A 1 149 ? 26.155 6.072 -24.551 1.00 90.81 149 LYS A C 1
ATOM 1175 O O . LYS A 1 149 ? 26.740 5.238 -23.856 1.00 90.81 149 LYS A O 1
ATOM 1180 N N . ASP A 1 150 ? 24.834 6.195 -24.613 1.00 93.50 150 ASP A N 1
ATOM 1181 C CA . ASP A 1 150 ? 23.946 5.315 -23.841 1.00 93.50 150 ASP A CA 1
ATOM 1182 C C . ASP A 1 150 ? 24.171 3.832 -24.187 1.00 93.50 150 ASP A C 1
ATOM 1184 O O . ASP A 1 150 ? 24.132 2.965 -23.318 1.00 93.50 150 ASP A O 1
ATOM 1188 N N . VAL A 1 151 ? 24.455 3.524 -25.456 1.00 96.94 151 VAL A N 1
ATOM 1189 C CA . VAL A 1 151 ? 24.918 2.200 -25.884 1.00 96.94 151 VAL A CA 1
ATOM 1190 C C . VAL A 1 151 ? 26.332 2.319 -26.429 1.00 96.94 151 VAL A C 1
ATOM 1192 O O . VAL A 1 151 ? 26.548 2.946 -27.465 1.00 96.94 151 VAL A O 1
ATOM 1195 N N . THR A 1 152 ? 27.292 1.696 -25.748 1.00 96.12 152 THR A N 1
ATOM 1196 C CA . THR A 1 152 ? 28.716 1.722 -26.108 1.00 96.12 152 THR A CA 1
ATOM 1197 C C . THR A 1 152 ? 29.208 0.332 -26.487 1.00 96.12 152 THR A C 1
ATOM 1199 O O . THR A 1 152 ? 28.993 -0.629 -25.754 1.00 96.12 152 THR A O 1
ATOM 1202 N N . ILE A 1 153 ? 29.923 0.219 -27.605 1.00 96.62 153 ILE A N 1
ATOM 1203 C CA . ILE A 1 153 ? 30.580 -1.018 -28.026 1.00 96.62 153 ILE A CA 1
ATOM 1204 C C . ILE A 1 153 ? 32.048 -0.917 -27.607 1.00 96.62 153 ILE A C 1
ATOM 1206 O O . ILE A 1 153 ? 32.782 -0.052 -28.080 1.00 96.62 153 ILE A O 1
ATOM 1210 N N . GLN A 1 154 ? 32.479 -1.801 -26.712 1.00 95.81 154 GLN A N 1
ATOM 1211 C CA . GLN A 1 154 ? 33.868 -1.918 -26.280 1.00 95.81 154 GLN A CA 1
ATOM 1212 C C . GLN A 1 154 ? 34.492 -3.172 -26.877 1.00 95.81 154 GLN A C 1
ATOM 1214 O O . GLN A 1 154 ? 33.926 -4.256 -26.790 1.00 95.81 154 GLN A O 1
ATOM 1219 N N . VAL A 1 155 ? 35.677 -3.038 -27.464 1.00 95.75 155 VAL A N 1
ATOM 1220 C CA . VAL A 1 155 ? 36.433 -4.161 -28.024 1.00 95.75 155 VAL A CA 1
ATOM 1221 C C . VAL A 1 155 ? 37.778 -4.232 -27.319 1.00 95.75 155 VAL A C 1
ATOM 1223 O O . VAL A 1 155 ? 38.522 -3.243 -27.296 1.00 95.75 155 VAL A O 1
ATOM 1226 N N . ASN A 1 156 ? 38.096 -5.400 -26.765 1.00 95.38 156 ASN A N 1
ATOM 1227 C CA . ASN A 1 156 ? 39.334 -5.623 -26.036 1.00 95.38 156 ASN A CA 1
ATOM 1228 C C . ASN A 1 156 ? 40.045 -6.897 -26.514 1.00 95.38 156 ASN A C 1
ATOM 1230 O O . ASN A 1 156 ? 39.426 -7.925 -26.789 1.00 95.38 156 ASN A O 1
ATOM 1234 N N . ASP A 1 157 ? 41.366 -6.806 -26.622 1.00 91.69 157 ASP A N 1
ATOM 1235 C CA . ASP A 1 157 ? 42.288 -7.885 -26.979 1.00 91.69 157 ASP A CA 1
ATOM 1236 C C . ASP A 1 157 ? 42.901 -8.572 -25.738 1.00 91.69 157 ASP A C 1
ATOM 1238 O O . ASP A 1 157 ? 43.776 -9.433 -25.851 1.00 91.69 157 ASP A O 1
ATOM 1242 N N . GLY A 1 158 ? 42.451 -8.181 -24.543 1.00 90.94 158 GLY A N 1
ATOM 1243 C CA . GLY A 1 158 ? 42.947 -8.637 -23.247 1.00 90.94 158 GLY A CA 1
ATOM 1244 C C . GLY A 1 158 ? 44.064 -7.771 -22.660 1.00 90.94 158 GLY A C 1
ATOM 1245 O O . GLY A 1 158 ? 44.498 -8.046 -21.538 1.00 90.94 158 GLY A O 1
ATOM 1246 N N . GLN A 1 159 ? 44.535 -6.741 -23.374 1.00 89.12 159 GLN A N 1
ATOM 1247 C CA . GLN A 1 159 ? 45.620 -5.862 -22.920 1.00 89.12 159 GLN A CA 1
ATOM 1248 C C . GLN A 1 159 ? 45.127 -4.518 -22.380 1.00 89.12 159 GLN A C 1
ATOM 1250 O O . GLN A 1 159 ? 45.766 -3.961 -21.482 1.00 89.12 159 GLN A O 1
ATOM 1255 N N . LYS A 1 160 ? 44.013 -3.988 -22.903 1.00 92.31 160 LYS A N 1
ATOM 1256 C CA . LYS A 1 160 ? 43.502 -2.670 -22.498 1.00 92.31 160 LYS A CA 1
ATOM 1257 C C . LYS A 1 160 ? 42.956 -2.710 -21.073 1.00 92.31 160 LYS A C 1
ATOM 1259 O O . LYS A 1 160 ? 42.258 -3.657 -20.704 1.00 92.31 160 LYS A O 1
ATOM 1264 N N . ARG A 1 161 ? 43.256 -1.674 -20.286 1.00 92.81 161 ARG A N 1
ATOM 1265 C CA . ARG A 1 161 ? 42.673 -1.461 -18.951 1.00 92.81 161 ARG A CA 1
ATOM 1266 C C . ARG A 1 161 ? 41.396 -0.637 -19.056 1.00 92.81 161 ARG A C 1
ATOM 1268 O O . ARG A 1 161 ? 41.142 -0.010 -20.081 1.00 92.81 161 ARG A O 1
ATOM 1275 N N . LEU A 1 162 ? 40.630 -0.581 -17.968 1.00 91.25 162 LEU A N 1
ATOM 1276 C CA . LEU A 1 162 ? 39.373 0.175 -17.927 1.00 91.25 162 LEU A CA 1
ATOM 1277 C C . LEU A 1 162 ? 39.535 1.653 -18.316 1.00 91.25 162 LEU A C 1
ATOM 1279 O O . LEU A 1 162 ? 38.753 2.153 -19.116 1.00 91.25 162 LEU A O 1
ATOM 1283 N N . ASP A 1 163 ? 40.566 2.329 -17.805 1.00 89.62 163 ASP A N 1
ATOM 1284 C CA . ASP A 1 163 ? 40.829 3.733 -18.152 1.00 89.62 163 ASP A CA 1
ATOM 1285 C C . ASP A 1 163 ? 41.111 3.899 -19.650 1.00 89.62 163 ASP A C 1
ATOM 1287 O O . ASP A 1 163 ? 40.607 4.827 -20.277 1.00 89.62 163 ASP A O 1
ATOM 1291 N N . ASP A 1 164 ? 41.863 2.961 -20.236 1.00 91.44 164 ASP A N 1
ATOM 1292 C CA . ASP A 1 164 ? 42.189 2.979 -21.661 1.00 91.44 164 ASP A CA 1
ATOM 1293 C C . ASP A 1 164 ? 40.902 2.787 -22.497 1.00 91.44 164 ASP A C 1
ATOM 1295 O O . ASP A 1 164 ? 40.679 3.503 -23.469 1.00 91.44 164 ASP A O 1
ATOM 1299 N N . LEU A 1 165 ? 40.009 1.881 -22.073 1.00 90.94 165 LEU A N 1
ATOM 1300 C CA . LEU A 1 165 ? 38.703 1.638 -22.704 1.00 90.94 165 LEU A CA 1
ATOM 1301 C C . LEU A 1 165 ? 37.731 2.823 -22.571 1.00 90.94 165 LEU A C 1
ATOM 1303 O O . LEU A 1 165 ? 36.919 3.049 -23.466 1.00 90.94 165 LEU A O 1
ATOM 1307 N N . ASN A 1 166 ? 37.782 3.559 -21.460 1.00 89.00 166 ASN A N 1
ATOM 1308 C CA . ASN A 1 166 ? 36.894 4.693 -21.199 1.00 89.00 166 ASN A CA 1
ATOM 1309 C C . ASN A 1 166 ? 37.358 5.986 -21.889 1.00 89.00 166 ASN A C 1
ATOM 1311 O O . ASN A 1 166 ? 36.526 6.821 -22.248 1.00 89.00 166 ASN A O 1
ATOM 1315 N N . ASP A 1 167 ? 38.668 6.159 -22.075 1.00 87.81 167 ASP A N 1
ATOM 1316 C CA . ASP A 1 167 ? 39.245 7.318 -22.762 1.00 87.81 167 ASP A CA 1
ATOM 1317 C C . ASP A 1 167 ? 39.275 7.169 -24.294 1.00 87.81 167 ASP A C 1
ATOM 1319 O O . ASP A 1 167 ? 39.461 8.162 -25.005 1.00 87.81 167 ASP A O 1
ATOM 1323 N N . GLU A 1 168 ? 39.064 5.959 -24.821 1.00 89.00 168 GLU A N 1
ATOM 1324 C CA . GLU A 1 168 ? 38.840 5.725 -26.249 1.00 89.00 168 GLU A CA 1
ATOM 1325 C C . GLU A 1 168 ? 37.539 6.385 -26.731 1.00 89.00 168 GLU A C 1
ATOM 1327 O O . GLU A 1 168 ? 36.538 6.439 -26.020 1.00 89.00 168 GLU A O 1
ATOM 1332 N N . ASN A 1 169 ? 37.536 6.881 -27.973 1.00 88.94 169 ASN A N 1
ATOM 1333 C CA . ASN A 1 169 ? 36.340 7.482 -28.564 1.00 88.94 169 ASN A CA 1
ATOM 1334 C C . ASN A 1 169 ? 35.200 6.451 -28.608 1.00 88.94 169 ASN A C 1
ATOM 1336 O O . ASN A 1 169 ? 35.285 5.475 -29.361 1.00 88.94 169 ASN A O 1
ATOM 1340 N N . LYS A 1 170 ? 34.145 6.673 -27.815 1.00 89.31 170 LYS A N 1
ATOM 1341 C CA . LYS A 1 170 ? 33.052 5.708 -27.665 1.00 89.31 170 LYS A CA 1
ATOM 1342 C C . LYS A 1 170 ? 32.301 5.533 -28.989 1.00 89.31 170 LYS A C 1
ATOM 1344 O O . LYS A 1 170 ? 31.772 6.491 -29.555 1.00 89.31 170 LYS A O 1
ATOM 1349 N N . ILE A 1 171 ? 32.234 4.292 -29.470 1.00 93.25 171 ILE A N 1
ATOM 1350 C CA . ILE A 1 171 ? 31.427 3.898 -30.632 1.00 93.25 171 ILE A CA 1
ATOM 1351 C C . ILE A 1 171 ? 30.081 3.329 -30.170 1.00 93.25 171 ILE A C 1
ATOM 1353 O O . ILE A 1 171 ? 30.021 2.604 -29.179 1.00 93.25 171 ILE A O 1
ATOM 1357 N N . GLY A 1 172 ? 29.008 3.661 -30.889 1.00 94.06 172 GLY A N 1
ATOM 1358 C CA . GLY A 1 172 ? 27.638 3.267 -30.560 1.00 94.06 172 GLY A CA 1
ATOM 1359 C C . GLY A 1 172 ? 26.650 4.417 -30.739 1.00 94.06 172 GLY A C 1
ATOM 1360 O O . GLY A 1 172 ? 26.873 5.301 -31.570 1.00 94.06 172 GLY A O 1
ATOM 1361 N N . CYS A 1 173 ? 25.567 4.422 -29.964 1.00 95.56 173 CYS A N 1
ATOM 1362 C CA . CYS A 1 173 ? 24.435 5.327 -30.161 1.00 95.56 173 CYS A CA 1
ATOM 1363 C C . CYS A 1 173 ? 23.848 5.851 -28.841 1.00 95.56 173 CYS A C 1
ATOM 1365 O O . CYS A 1 173 ? 24.101 5.304 -27.771 1.00 95.56 173 CYS A O 1
ATOM 1367 N N . GLU A 1 174 ? 23.048 6.916 -28.939 1.00 95.06 174 GLU A N 1
ATOM 1368 C CA . GLU A 1 174 ? 22.181 7.361 -27.840 1.00 95.06 174 GLU A CA 1
ATOM 1369 C C . GLU A 1 174 ? 20.849 6.613 -27.907 1.00 95.06 174 GLU A C 1
ATOM 1371 O O . GLU A 1 174 ? 20.295 6.419 -28.994 1.00 95.06 174 GLU A O 1
ATOM 1376 N N . ALA A 1 175 ? 20.318 6.218 -26.756 1.00 92.94 175 ALA A N 1
ATOM 1377 C CA . ALA A 1 175 ? 19.083 5.461 -26.655 1.00 92.94 175 ALA A CA 1
ATOM 1378 C C . ALA A 1 175 ? 18.462 5.633 -25.264 1.00 92.94 175 ALA A C 1
ATOM 1380 O O . ALA A 1 175 ? 18.997 5.190 -24.252 1.00 92.94 175 ALA A O 1
ATOM 1381 N N . ALA A 1 176 ? 17.258 6.203 -25.213 1.00 90.62 176 ALA A N 1
ATOM 1382 C CA . ALA A 1 176 ? 16.530 6.416 -23.965 1.00 90.62 176 ALA A CA 1
ATOM 1383 C C . ALA A 1 176 ? 15.834 5.127 -23.473 1.00 90.62 176 ALA A C 1
ATOM 1385 O O . ALA A 1 176 ? 14.616 5.001 -23.573 1.00 90.62 176 ALA A O 1
ATOM 1386 N N . PHE A 1 177 ? 16.606 4.163 -22.958 1.00 94.00 177 PHE A N 1
ATOM 1387 C CA . PHE A 1 177 ? 16.110 2.860 -22.470 1.00 94.00 177 PHE A CA 1
ATOM 1388 C C . PHE A 1 177 ? 15.924 2.773 -20.942 1.00 94.00 177 PHE A C 1
ATOM 1390 O O . PHE A 1 177 ? 15.531 1.729 -20.419 1.00 94.00 177 PHE A O 1
ATOM 1397 N N . ARG A 1 178 ? 16.235 3.843 -20.197 1.00 94.00 178 ARG A N 1
ATOM 1398 C CA . ARG A 1 178 ? 16.071 3.888 -18.736 1.00 94.00 178 ARG A CA 1
ATOM 1399 C C . ARG A 1 178 ? 14.690 4.414 -18.346 1.00 94.00 178 ARG A C 1
ATOM 1401 O O . ARG A 1 178 ? 14.271 5.482 -18.789 1.00 94.00 178 ARG A O 1
ATOM 1408 N N . TYR A 1 179 ? 14.045 3.734 -17.403 1.00 93.81 179 TYR A N 1
ATOM 1409 C CA . TYR A 1 179 ? 12.754 4.128 -16.851 1.00 93.81 179 TYR A CA 1
ATOM 1410 C C . TYR A 1 179 ? 12.868 4.742 -15.449 1.00 93.81 179 TYR A C 1
ATOM 1412 O O . TYR A 1 179 ? 13.635 4.298 -14.599 1.00 93.81 179 TYR A O 1
ATOM 1420 N N . HIS A 1 180 ? 12.057 5.762 -15.170 1.00 89.69 180 HIS A N 1
ATOM 1421 C CA . HIS A 1 180 ? 11.932 6.326 -13.826 1.00 89.69 180 HIS A CA 1
ATOM 1422 C C . HIS A 1 180 ? 10.771 5.649 -13.091 1.00 89.69 180 HIS A C 1
ATOM 1424 O O . HIS A 1 180 ? 9.616 5.850 -13.464 1.00 89.69 180 HIS A O 1
ATOM 1430 N N . SER A 1 181 ? 11.070 4.894 -12.030 1.00 84.06 181 SER A N 1
ATOM 1431 C CA . SER A 1 181 ? 10.100 4.016 -11.351 1.00 84.06 181 SER A CA 1
ATOM 1432 C C . SER A 1 181 ? 8.896 4.748 -10.755 1.00 84.06 181 SER A C 1
ATOM 1434 O O . SER A 1 181 ? 7.831 4.163 -10.636 1.00 84.06 181 SER A O 1
ATOM 1436 N N . ASN A 1 182 ? 9.043 6.028 -10.391 1.00 80.56 182 ASN A N 1
ATOM 1437 C CA . ASN A 1 182 ? 7.942 6.838 -9.849 1.00 80.56 182 ASN A CA 1
ATOM 1438 C C . ASN A 1 182 ? 7.220 7.655 -10.941 1.00 80.56 182 ASN A C 1
ATOM 1440 O O . ASN A 1 182 ? 6.549 8.641 -10.639 1.00 80.56 182 ASN A O 1
ATOM 1444 N N . SER A 1 183 ? 7.455 7.350 -12.218 1.00 80.75 183 SER A N 1
ATOM 1445 C CA . SER A 1 183 ? 6.756 7.973 -13.342 1.00 80.75 183 SER A CA 1
ATOM 1446 C C . SER A 1 183 ? 5.405 7.300 -13.557 1.00 80.75 183 SER A C 1
ATOM 1448 O O . SER A 1 183 ? 5.339 6.079 -13.561 1.00 80.75 183 SER A O 1
ATOM 1450 N N . ALA A 1 184 ? 4.361 8.076 -13.853 1.00 69.44 184 ALA A N 1
ATOM 1451 C CA . ALA A 1 184 ? 3.060 7.530 -14.256 1.00 69.44 184 ALA A CA 1
ATOM 1452 C C . ALA A 1 184 ? 3.120 6.721 -15.571 1.00 69.44 184 ALA A C 1
ATOM 1454 O O . ALA A 1 184 ? 2.233 5.924 -15.844 1.00 69.44 184 ALA A O 1
ATOM 1455 N N . ASN A 1 185 ? 4.174 6.916 -16.375 1.00 76.38 185 ASN A N 1
ATOM 1456 C CA . ASN A 1 185 ? 4.395 6.197 -17.634 1.00 76.38 185 ASN A CA 1
ATOM 1457 C C . ASN A 1 185 ? 5.220 4.909 -17.460 1.00 76.38 185 ASN A C 1
ATOM 1459 O O . ASN A 1 185 ? 5.503 4.237 -18.452 1.00 76.38 185 ASN A O 1
ATOM 1463 N N . PHE A 1 186 ? 5.678 4.609 -16.240 1.00 86.12 186 PHE A N 1
ATOM 1464 C CA . PHE A 1 186 ? 6.360 3.356 -15.952 1.00 86.12 186 PHE A CA 1
ATOM 1465 C C . PHE A 1 186 ? 5.330 2.295 -15.587 1.00 86.12 186 PHE A C 1
ATOM 1467 O O . PHE A 1 186 ? 4.556 2.468 -14.651 1.00 86.12 186 PHE A O 1
ATOM 1474 N N . ASP A 1 187 ? 5.361 1.191 -16.317 1.00 85.69 187 ASP A N 1
ATOM 1475 C CA . ASP A 1 187 ? 4.547 0.020 -16.051 1.00 85.69 187 ASP A CA 1
ATOM 1476 C C . ASP A 1 187 ? 5.473 -1.196 -16.090 1.00 85.69 187 ASP A C 1
ATOM 1478 O O . ASP A 1 187 ? 6.069 -1.468 -17.131 1.00 85.69 187 ASP A O 1
ATOM 1482 N N . PRO A 1 188 ? 5.638 -1.949 -14.997 1.00 83.81 188 PRO A N 1
ATOM 1483 C CA . PRO A 1 188 ? 6.584 -3.053 -14.974 1.00 83.81 188 PRO A CA 1
ATOM 1484 C C . PRO A 1 188 ? 6.256 -4.179 -15.953 1.00 83.81 188 PRO A C 1
ATOM 1486 O O . PRO A 1 188 ? 7.159 -4.928 -16.323 1.00 83.81 188 PRO A O 1
ATOM 1489 N N . VAL A 1 189 ? 5.009 -4.311 -16.395 1.00 84.38 189 VAL A N 1
ATOM 1490 C CA . VAL A 1 189 ? 4.637 -5.307 -17.398 1.00 84.38 189 VAL A CA 1
ATOM 1491 C C . VAL A 1 189 ? 5.185 -4.902 -18.766 1.00 84.38 189 VAL A C 1
ATOM 1493 O O . VAL A 1 189 ? 5.742 -5.743 -19.464 1.00 84.38 189 VAL A O 1
ATOM 1496 N N . TYR A 1 190 ? 5.095 -3.618 -19.127 1.00 86.56 190 TYR A N 1
ATOM 1497 C CA . TYR A 1 190 ? 5.322 -3.161 -20.505 1.00 86.56 190 TYR A CA 1
ATOM 1498 C C . TYR A 1 190 ? 6.561 -2.280 -20.710 1.00 86.56 190 TYR A C 1
ATOM 1500 O O . TYR A 1 190 ? 7.058 -2.167 -21.830 1.00 86.56 190 TYR A O 1
ATOM 1508 N N . SER A 1 191 ? 7.077 -1.648 -19.657 1.00 91.88 191 SER A N 1
ATOM 1509 C CA . SER A 1 191 ? 8.304 -0.851 -19.676 1.00 91.88 191 SER A CA 1
ATOM 1510 C C . SER A 1 191 ? 9.515 -1.771 -19.733 1.00 91.88 191 SER A C 1
ATOM 1512 O O . SER A 1 191 ? 10.055 -2.201 -18.715 1.00 91.88 191 SER A O 1
ATOM 1514 N N . SER A 1 192 ? 9.936 -2.078 -20.951 1.00 94.19 192 SER A N 1
ATOM 1515 C CA . SER A 1 192 ? 11.140 -2.846 -21.242 1.00 94.19 192 SER A CA 1
ATOM 1516 C C . SER A 1 192 ? 11.815 -2.292 -22.488 1.00 94.19 192 SER A C 1
ATOM 1518 O O . SER A 1 192 ? 11.252 -1.473 -23.210 1.00 94.19 192 SER A O 1
ATOM 1520 N N . SER A 1 193 ? 13.042 -2.711 -22.725 1.00 96.50 193 SER A N 1
ATOM 1521 C CA . SER A 1 193 ? 13.849 -2.297 -23.864 1.00 96.50 193 SER A CA 1
ATOM 1522 C C . SER A 1 193 ? 14.508 -3.526 -24.464 1.00 96.50 193 SER A C 1
ATOM 1524 O O . SER A 1 193 ? 14.659 -4.557 -23.795 1.00 96.50 193 SER A O 1
ATOM 1526 N N . ARG A 1 194 ? 14.874 -3.448 -25.743 1.00 96.44 194 ARG A N 1
ATOM 1527 C CA . ARG A 1 194 ? 15.494 -4.570 -26.444 1.00 96.44 194 ARG A CA 1
ATOM 1528 C C . ARG A 1 194 ? 16.744 -4.135 -27.181 1.00 96.44 194 ARG A C 1
ATOM 1530 O O . ARG A 1 194 ? 16.785 -3.066 -27.782 1.00 96.44 194 ARG A O 1
ATOM 1537 N N . VAL A 1 195 ? 17.740 -5.010 -27.172 1.00 97.56 195 VAL A N 1
ATOM 1538 C CA . VAL A 1 195 ? 18.925 -4.902 -28.021 1.00 97.56 195 VAL A CA 1
ATOM 1539 C C . VAL A 1 195 ? 19.077 -6.192 -28.811 1.00 97.56 195 VAL A C 1
ATOM 1541 O O . VAL A 1 195 ? 18.914 -7.289 -28.267 1.00 97.56 195 VAL A O 1
ATOM 1544 N N . ARG A 1 196 ? 19.339 -6.056 -30.109 1.00 96.31 196 ARG A N 1
ATOM 1545 C CA . ARG A 1 196 ? 19.584 -7.158 -31.032 1.00 96.31 196 ARG A CA 1
ATOM 1546 C C . ARG A 1 196 ? 21.022 -7.081 -31.506 1.00 96.31 196 ARG A C 1
ATOM 1548 O O . ARG A 1 196 ? 21.482 -6.032 -31.943 1.00 96.31 196 ARG A O 1
ATOM 1555 N N . ILE A 1 197 ? 21.708 -8.209 -31.416 1.00 97.06 197 ILE A N 1
ATOM 1556 C CA . ILE A 1 197 ? 23.139 -8.335 -31.665 1.00 97.06 197 ILE A CA 1
ATOM 1557 C C . ILE A 1 197 ? 23.303 -9.421 -32.715 1.00 97.06 197 ILE A C 1
ATOM 1559 O O . ILE A 1 197 ? 22.935 -10.564 -32.451 1.00 97.06 197 ILE A O 1
ATOM 1563 N N . LYS A 1 198 ? 23.820 -9.072 -33.890 1.00 95.62 198 LYS A N 1
ATOM 1564 C CA . LYS A 1 198 ? 24.074 -10.005 -34.993 1.00 95.62 198 LYS A CA 1
ATOM 1565 C C . LYS A 1 198 ? 25.579 -10.111 -35.200 1.00 95.62 198 LYS A C 1
ATOM 1567 O O . LYS A 1 198 ? 26.243 -9.095 -35.399 1.00 95.62 198 LYS A O 1
ATOM 1572 N N . VAL A 1 199 ? 26.104 -11.331 -35.159 1.00 95.00 199 VAL A N 1
ATOM 1573 C CA . VAL A 1 199 ? 27.525 -11.626 -35.372 1.00 95.00 199 VAL A CA 1
ATOM 1574 C C . VAL A 1 199 ? 27.658 -12.660 -36.485 1.00 95.00 199 VAL A C 1
ATOM 1576 O O . VAL A 1 199 ? 27.066 -13.732 -36.379 1.00 95.00 199 VAL A O 1
ATOM 1579 N N . LYS A 1 200 ? 28.435 -12.356 -37.534 1.00 92.81 200 LYS A N 1
ATOM 1580 C CA . LYS A 1 200 ? 28.778 -13.283 -38.632 1.00 92.81 200 LYS A CA 1
ATOM 1581 C C . LYS A 1 200 ? 30.271 -13.232 -38.910 1.00 92.81 200 LYS A C 1
ATOM 1583 O O . LYS A 1 200 ? 30.744 -12.240 -39.466 1.00 92.81 200 LYS A O 1
ATOM 1588 N N . GLY A 1 201 ? 31.017 -14.274 -38.550 1.00 89.81 201 GLY A N 1
ATOM 1589 C CA . GLY A 1 201 ? 32.480 -14.203 -38.588 1.00 89.81 201 GLY A CA 1
ATOM 1590 C C . GLY A 1 201 ? 32.984 -13.005 -37.771 1.00 89.81 201 GLY A C 1
ATOM 1591 O O . GLY A 1 201 ? 32.772 -12.937 -36.558 1.00 89.81 201 GLY A O 1
ATOM 1592 N N . ASN A 1 202 ? 33.590 -12.021 -38.438 1.00 91.62 202 ASN A N 1
ATOM 1593 C CA . ASN A 1 202 ? 34.019 -10.770 -37.814 1.00 91.62 202 ASN A CA 1
ATOM 1594 C C . ASN A 1 202 ? 33.012 -9.608 -37.926 1.00 91.62 202 ASN A C 1
ATOM 1596 O O . ASN A 1 202 ? 33.228 -8.577 -37.296 1.00 91.62 202 ASN A O 1
ATOM 1600 N N . ALA A 1 203 ? 31.920 -9.727 -38.679 1.00 94.94 203 ALA A N 1
ATOM 1601 C CA . ALA A 1 203 ? 30.935 -8.655 -38.801 1.00 94.94 203 ALA A CA 1
ATOM 1602 C C . ALA A 1 203 ? 30.043 -8.576 -37.549 1.00 94.94 203 ALA A C 1
ATOM 1604 O O . ALA A 1 203 ? 29.512 -9.596 -37.105 1.00 94.94 203 ALA A O 1
ATOM 1605 N N . LEU A 1 204 ? 29.848 -7.365 -37.020 1.00 96.50 204 LEU A N 1
ATOM 1606 C CA . LEU A 1 204 ? 28.968 -7.047 -35.894 1.00 96.50 204 LEU A CA 1
ATOM 1607 C C . LEU A 1 204 ? 27.935 -5.995 -36.312 1.00 96.50 204 LEU A C 1
ATOM 1609 O O . LEU A 1 204 ? 28.288 -4.921 -36.805 1.00 96.50 204 LEU A O 1
ATOM 1613 N N . GLU A 1 205 ? 26.667 -6.279 -36.038 1.00 97.19 205 GLU A N 1
ATOM 1614 C CA . GLU A 1 205 ? 25.559 -5.333 -36.156 1.00 97.19 205 GLU A CA 1
ATOM 1615 C C . GLU A 1 205 ? 24.772 -5.296 -34.840 1.00 97.19 205 GLU A C 1
ATOM 1617 O O . GLU A 1 205 ? 24.424 -6.340 -34.281 1.00 97.19 205 GLU A O 1
ATOM 1622 N N . VAL A 1 206 ? 24.508 -4.092 -34.335 1.00 97.88 206 VAL A N 1
ATOM 1623 C CA . VAL A 1 206 ? 23.763 -3.846 -33.098 1.00 97.88 206 VAL A CA 1
ATOM 1624 C C . VAL A 1 206 ? 22.595 -2.922 -33.406 1.00 97.88 206 VAL A C 1
ATOM 1626 O O . VAL A 1 206 ? 22.787 -1.815 -33.910 1.00 97.88 206 VAL A O 1
ATOM 1629 N N . GLU A 1 207 ? 21.390 -3.360 -33.062 1.00 97.06 207 GLU A N 1
ATOM 1630 C CA . GLU A 1 207 ? 20.150 -2.596 -33.199 1.00 97.06 207 GLU A CA 1
ATOM 1631 C C . GLU A 1 207 ? 19.478 -2.452 -31.830 1.00 97.06 207 GLU A C 1
ATOM 1633 O O . GLU A 1 207 ? 19.523 -3.369 -31.005 1.00 97.06 207 GLU A O 1
ATOM 1638 N N . VAL A 1 208 ? 18.831 -1.315 -31.585 1.00 97.50 208 VAL A N 1
ATOM 1639 C CA . VAL A 1 208 ? 18.176 -1.006 -30.307 1.00 97.50 208 VAL A CA 1
ATOM 1640 C C . VAL A 1 208 ? 16.717 -0.636 -30.546 1.00 97.50 208 VAL A C 1
ATOM 1642 O O . VAL A 1 208 ? 16.399 0.170 -31.417 1.00 97.50 208 VAL A O 1
ATOM 1645 N N . ASP A 1 209 ? 15.836 -1.208 -29.736 1.00 95.50 209 ASP A N 1
ATOM 1646 C CA . ASP A 1 209 ? 14.440 -0.808 -29.586 1.00 95.50 209 ASP A CA 1
ATOM 1647 C C . ASP A 1 209 ? 14.256 -0.310 -28.148 1.00 95.50 209 ASP A C 1
ATOM 1649 O O . ASP A 1 209 ? 13.965 -1.070 -27.215 1.00 95.50 209 ASP A O 1
ATOM 1653 N N . ALA A 1 210 ? 14.528 0.984 -27.961 1.00 93.75 210 ALA A N 1
ATOM 1654 C CA . ALA A 1 210 ? 14.696 1.599 -26.646 1.00 93.75 210 ALA A CA 1
ATOM 1655 C C . ALA A 1 210 ? 13.427 1.552 -25.783 1.00 93.75 210 ALA A C 1
ATOM 1657 O O . ALA A 1 210 ? 13.527 1.525 -24.560 1.00 93.75 210 ALA A O 1
ATOM 1658 N N . THR A 1 211 ? 12.249 1.509 -26.404 1.00 90.12 211 THR A N 1
ATOM 1659 C CA . THR A 1 211 ? 10.948 1.521 -25.717 1.00 90.12 211 THR A CA 1
ATOM 1660 C C . THR A 1 211 ? 10.103 0.284 -26.018 1.00 90.12 211 THR A C 1
ATOM 1662 O O . THR A 1 211 ? 8.900 0.282 -25.757 1.00 90.12 211 THR A O 1
ATOM 1665 N N . ASN A 1 212 ? 10.730 -0.771 -26.554 1.00 90.00 212 ASN A N 1
ATOM 1666 C CA . ASN A 1 212 ? 10.097 -2.050 -26.876 1.00 90.00 212 ASN A CA 1
ATOM 1667 C C . ASN A 1 212 ? 8.861 -1.883 -27.781 1.00 90.00 212 ASN A C 1
ATOM 1669 O O . ASN A 1 212 ? 7.829 -2.497 -27.547 1.00 90.00 212 ASN A O 1
ATOM 1673 N N . THR A 1 213 ? 8.938 -1.037 -28.806 1.00 84.38 213 THR A N 1
ATOM 1674 C CA . THR A 1 213 ? 7.819 -0.718 -29.717 1.00 84.38 213 THR A CA 1
ATOM 1675 C C . THR A 1 213 ? 7.730 -1.633 -30.936 1.00 84.38 213 THR A C 1
ATOM 1677 O O . THR A 1 213 ? 6.742 -1.582 -31.667 1.00 84.38 213 THR A O 1
ATOM 1680 N N . GLY A 1 214 ? 8.746 -2.464 -31.176 1.00 84.81 214 GLY A N 1
ATOM 1681 C CA . GLY A 1 214 ? 8.900 -3.196 -32.435 1.00 84.81 214 GLY A CA 1
ATOM 1682 C C . GLY A 1 214 ? 9.758 -2.462 -33.468 1.00 84.81 214 GLY A C 1
ATOM 1683 O O . GLY A 1 214 ? 10.086 -3.047 -34.498 1.00 84.81 214 GLY A O 1
ATOM 1684 N N . VAL A 1 215 ? 10.135 -1.206 -33.207 1.00 87.50 215 VAL A N 1
ATOM 1685 C CA . VAL A 1 215 ? 10.946 -0.392 -34.119 1.00 87.50 215 VAL A CA 1
ATOM 1686 C C . VAL A 1 215 ? 12.418 -0.504 -33.739 1.00 87.50 215 VAL A C 1
ATOM 1688 O O . VAL A 1 215 ? 12.837 -0.041 -32.681 1.00 87.50 215 VAL A O 1
ATOM 1691 N N . TRP A 1 216 ? 13.204 -1.106 -34.627 1.00 93.00 216 TRP A N 1
ATOM 1692 C CA . TRP A 1 216 ? 14.644 -1.269 -34.462 1.00 93.00 216 TRP A CA 1
ATOM 1693 C C . TRP A 1 216 ? 15.399 -0.092 -35.079 1.00 93.00 216 TRP A C 1
ATOM 1695 O O . TRP A 1 216 ? 15.177 0.256 -36.239 1.00 93.00 216 TRP A O 1
ATOM 1705 N N . VAL A 1 217 ? 16.297 0.511 -34.302 1.00 95.44 217 VAL A N 1
ATOM 1706 C CA . VAL A 1 217 ? 17.199 1.577 -34.750 1.00 95.44 217 VAL A CA 1
ATOM 1707 C C . VAL A 1 217 ? 18.619 1.025 -34.804 1.00 95.44 217 VAL A C 1
ATOM 1709 O O . VAL A 1 217 ? 19.102 0.466 -33.818 1.00 95.44 217 VAL A O 1
ATOM 1712 N N . GLU A 1 218 ? 19.290 1.176 -35.949 1.00 97.31 218 GLU A N 1
ATOM 1713 C CA . GLU A 1 218 ? 20.700 0.797 -36.092 1.00 97.31 218 GLU A CA 1
ATOM 1714 C C . GLU A 1 218 ? 21.556 1.630 -35.128 1.00 97.31 218 GLU A C 1
ATOM 1716 O O . GLU A 1 218 ? 21.537 2.861 -35.159 1.00 97.31 218 GLU A O 1
ATOM 1721 N N . CYS A 1 219 ? 22.295 0.945 -34.259 1.00 96.50 219 CYS A N 1
ATOM 1722 C CA . CYS A 1 219 ? 23.178 1.558 -33.275 1.00 96.50 219 CYS A CA 1
ATOM 1723 C C . CYS A 1 219 ? 24.644 1.480 -33.707 1.00 96.50 219 CYS A C 1
ATOM 1725 O O . CYS A 1 219 ? 25.406 2.432 -33.537 1.00 96.50 219 CYS A O 1
ATOM 1727 N N . TYR A 1 220 ? 25.045 0.335 -34.264 1.00 97.44 220 TYR A N 1
ATOM 1728 C CA . TYR A 1 220 ? 26.395 0.108 -34.764 1.00 97.44 220 TYR A CA 1
ATOM 1729 C C . TYR A 1 220 ? 26.406 -0.959 -35.856 1.00 97.44 220 TYR A C 1
ATOM 1731 O O . TYR A 1 220 ? 25.710 -1.968 -35.753 1.00 97.44 220 TYR A O 1
ATOM 1739 N N . LYS A 1 221 ? 27.268 -0.770 -36.856 1.00 96.94 221 LYS A N 1
ATOM 1740 C CA . LYS A 1 221 ? 27.576 -1.763 -37.882 1.00 96.94 221 LYS A CA 1
ATOM 1741 C C . LYS A 1 221 ? 29.049 -1.666 -38.267 1.00 96.94 221 LYS A C 1
ATOM 1743 O O . LYS A 1 221 ? 29.512 -0.601 -38.675 1.00 96.94 221 LYS A O 1
ATOM 1748 N N . GLY A 1 222 ? 29.795 -2.758 -38.136 1.00 95.38 222 GLY A N 1
ATOM 1749 C CA . GLY A 1 222 ? 31.232 -2.766 -38.411 1.00 95.38 222 GLY A CA 1
ATOM 1750 C C . GLY A 1 222 ? 31.878 -4.143 -38.290 1.00 95.38 222 GLY A C 1
ATOM 1751 O O . GLY A 1 222 ? 31.188 -5.147 -38.154 1.00 95.38 222 GLY A O 1
ATOM 1752 N N . ASN A 1 223 ? 33.212 -4.179 -38.348 1.00 94.88 223 ASN A N 1
ATOM 1753 C CA . ASN A 1 223 ? 33.996 -5.412 -38.261 1.00 94.88 223 ASN A CA 1
ATOM 1754 C C . ASN A 1 223 ? 34.830 -5.440 -36.978 1.00 94.88 223 ASN A C 1
ATOM 1756 O O . ASN A 1 223 ? 35.506 -4.468 -36.636 1.00 94.88 223 ASN A O 1
ATOM 1760 N N . LEU A 1 224 ? 34.811 -6.585 -36.310 1.00 93.62 224 LEU A N 1
ATOM 1761 C CA . LEU A 1 224 ? 35.613 -6.907 -35.145 1.00 93.62 224 LEU A CA 1
ATOM 1762 C C . LEU A 1 224 ? 37.045 -7.282 -35.565 1.00 93.62 224 LEU A C 1
ATOM 1764 O O . LEU A 1 224 ? 37.240 -7.957 -36.576 1.00 93.62 224 LEU A O 1
ATOM 1768 N N . PRO A 1 225 ? 38.067 -6.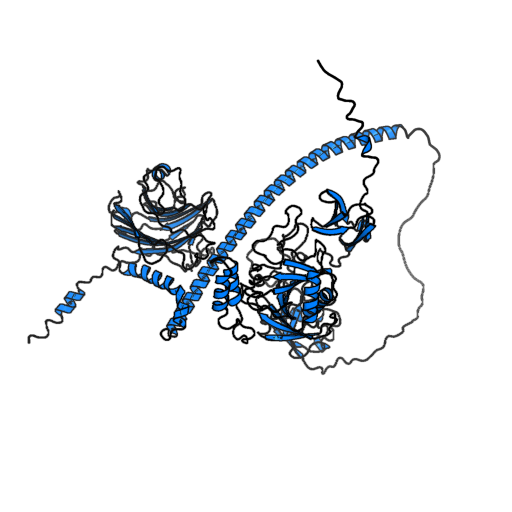902 -34.785 1.00 93.19 225 PRO A N 1
ATOM 1769 C CA . PRO A 1 225 ? 39.468 -7.183 -35.083 1.00 93.19 225 PRO A CA 1
ATOM 1770 C C . PRO A 1 225 ? 39.889 -8.596 -34.629 1.00 93.19 225 PRO A C 1
ATOM 1772 O O . PRO A 1 225 ? 40.955 -8.769 -34.040 1.00 93.19 225 PRO A O 1
ATOM 1775 N N . PHE A 1 226 ? 39.052 -9.608 -34.869 1.00 91.12 226 PHE A N 1
ATOM 1776 C CA . PHE A 1 226 ? 39.281 -11.000 -34.457 1.00 91.12 226 PHE A CA 1
ATOM 1777 C C . PHE A 1 226 ? 39.349 -11.944 -35.666 1.00 91.12 226 PHE A C 1
ATOM 1779 O O . PHE A 1 226 ? 38.965 -11.573 -36.775 1.00 91.12 226 PHE A O 1
ATOM 1786 N N . ALA A 1 227 ? 39.855 -13.163 -35.454 1.00 89.88 227 ALA A N 1
ATOM 1787 C CA . ALA A 1 227 ? 39.816 -14.225 -36.462 1.00 89.88 227 ALA A CA 1
ATOM 1788 C C . ALA A 1 227 ? 38.367 -14.650 -36.750 1.00 89.88 227 ALA A C 1
ATOM 1790 O O . ALA A 1 227 ? 37.535 -14.584 -35.854 1.00 89.88 227 ALA A O 1
ATOM 1791 N N . ASP A 1 228 ? 38.058 -15.119 -37.961 1.00 87.94 228 ASP A N 1
ATOM 1792 C CA . ASP A 1 228 ? 36.673 -15.423 -38.367 1.00 87.94 228 ASP A CA 1
ATOM 1793 C C . ASP A 1 228 ? 35.985 -16.503 -37.508 1.00 87.94 228 ASP A C 1
ATOM 1795 O O . ASP A 1 228 ? 34.761 -16.528 -37.416 1.00 87.94 228 ASP A O 1
ATOM 1799 N N . ASP A 1 229 ? 36.747 -17.374 -36.845 1.00 89.50 229 ASP A N 1
ATOM 1800 C CA . ASP A 1 229 ? 36.249 -18.459 -35.993 1.00 89.50 229 ASP A CA 1
ATOM 1801 C C . ASP A 1 229 ? 36.189 -18.108 -34.495 1.00 89.50 229 ASP A C 1
ATOM 1803 O O . ASP A 1 229 ? 35.817 -18.955 -33.677 1.00 89.50 229 ASP A O 1
ATOM 1807 N N . TRP A 1 230 ? 36.508 -16.865 -34.115 1.00 92.56 230 TRP A N 1
ATOM 1808 C CA . TRP A 1 230 ? 36.622 -16.436 -32.714 1.00 92.56 230 TRP A CA 1
ATOM 1809 C C . TRP A 1 230 ? 35.354 -16.682 -31.879 1.00 92.56 230 TRP A C 1
ATOM 1811 O O . TRP A 1 230 ? 35.444 -16.918 -30.673 1.00 92.56 230 TRP A O 1
ATOM 1821 N N . LEU A 1 231 ? 34.177 -16.643 -32.514 1.00 92.56 231 LEU A N 1
ATOM 1822 C CA . LEU A 1 231 ? 32.881 -16.828 -31.865 1.00 92.56 231 LEU A CA 1
ATOM 1823 C C . LEU A 1 231 ? 32.716 -18.249 -31.302 1.00 92.56 231 LEU A C 1
ATOM 1825 O O . LEU A 1 231 ? 32.032 -18.436 -30.296 1.00 92.56 231 LEU A O 1
ATOM 1829 N N . LYS A 1 232 ? 33.389 -19.253 -31.882 1.00 93.94 232 LYS A N 1
ATOM 1830 C CA . LYS A 1 232 ? 33.280 -20.653 -31.439 1.00 93.94 232 LYS A CA 1
ATOM 1831 C C . LYS A 1 232 ? 33.822 -20.882 -30.034 1.00 93.94 232 LYS A C 1
ATOM 1833 O O . LYS A 1 232 ? 33.307 -21.728 -29.304 1.00 93.94 232 LYS A O 1
ATOM 1838 N N . SER A 1 233 ? 34.836 -20.113 -29.649 1.00 94.25 233 SER A N 1
ATOM 1839 C CA . SER A 1 233 ? 35.452 -20.160 -28.322 1.00 94.25 233 SER A CA 1
ATOM 1840 C C . SER A 1 233 ? 34.914 -19.097 -27.363 1.00 94.25 233 SER A C 1
ATOM 1842 O O . SER A 1 233 ? 35.300 -19.088 -26.195 1.00 94.25 233 SER A O 1
ATOM 1844 N N . ALA A 1 234 ? 34.027 -18.212 -27.821 1.00 95.50 234 ALA A N 1
ATOM 1845 C CA . ALA A 1 234 ? 33.436 -17.184 -26.979 1.00 95.50 234 ALA A CA 1
ATOM 1846 C C . ALA A 1 234 ? 32.323 -17.755 -26.086 1.00 95.50 234 ALA A C 1
ATOM 1848 O O . ALA A 1 234 ? 31.595 -18.669 -26.469 1.00 95.50 234 ALA A O 1
ATOM 1849 N N . THR A 1 235 ? 32.174 -17.190 -24.896 1.00 96.69 235 THR A N 1
ATOM 1850 C CA . THR A 1 235 ? 31.032 -17.344 -23.996 1.00 96.69 235 THR A CA 1
ATOM 1851 C C . THR A 1 235 ? 30.164 -16.091 -24.052 1.00 96.69 235 THR A C 1
ATOM 1853 O O . THR A 1 235 ? 30.613 -15.019 -24.474 1.00 96.69 235 THR A O 1
ATOM 1856 N N . PHE A 1 236 ? 28.913 -16.235 -23.619 1.00 97.38 236 PHE A N 1
ATOM 1857 C CA . PHE A 1 236 ? 27.983 -15.126 -23.464 1.00 97.38 236 PHE A CA 1
ATOM 1858 C C . PHE A 1 236 ? 27.782 -14.818 -21.982 1.00 97.38 236 PHE A C 1
ATOM 1860 O O . PHE A 1 236 ? 27.504 -15.711 -21.179 1.00 97.38 236 PHE A O 1
ATOM 1867 N N . GLY A 1 237 ? 27.881 -13.545 -21.628 1.00 97.19 237 GLY A N 1
ATOM 1868 C CA . GLY A 1 237 ? 27.686 -13.067 -20.270 1.00 97.19 237 GLY A CA 1
ATOM 1869 C C . GLY A 1 237 ? 26.831 -11.816 -20.224 1.00 97.19 237 GLY A C 1
ATOM 1870 O O . GLY A 1 237 ? 26.848 -10.999 -21.140 1.00 97.19 237 GLY A O 1
ATOM 1871 N N . VAL A 1 238 ? 26.116 -11.630 -19.123 1.00 98.38 238 VAL A N 1
ATOM 1872 C CA . VAL A 1 238 ? 25.478 -10.358 -18.791 1.00 98.38 238 VAL A CA 1
ATOM 1873 C C . VAL A 1 238 ? 25.847 -10.007 -17.363 1.00 98.38 238 VAL A C 1
ATOM 1875 O O . VAL A 1 238 ? 25.722 -10.842 -16.469 1.00 98.38 238 VAL A O 1
ATOM 1878 N N . SER A 1 239 ? 26.292 -8.781 -17.130 1.00 98.31 239 SER A N 1
ATOM 1879 C CA . SER A 1 239 ? 26.579 -8.273 -15.791 1.00 98.31 239 SER A CA 1
ATOM 1880 C C . SER A 1 239 ? 25.966 -6.901 -15.579 1.00 98.31 239 SER A C 1
ATOM 1882 O O . SER A 1 239 ? 25.656 -6.190 -16.530 1.00 98.31 239 SER A O 1
ATOM 1884 N N . ALA A 1 240 ? 25.789 -6.528 -14.319 1.00 97.88 240 ALA A N 1
ATOM 1885 C CA . ALA A 1 240 ? 25.428 -5.173 -13.942 1.00 97.88 240 ALA A CA 1
ATOM 1886 C C . ALA A 1 240 ? 26.154 -4.780 -12.660 1.00 97.88 240 ALA A C 1
ATOM 1888 O O . ALA A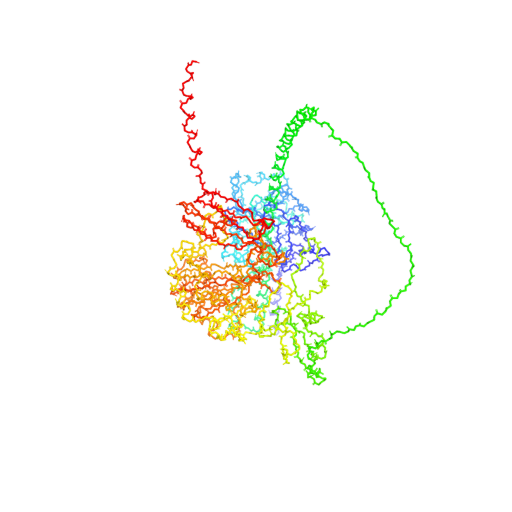 1 240 ? 26.459 -5.629 -11.809 1.00 97.88 240 ALA A O 1
ATOM 1889 N N . SER A 1 241 ? 26.382 -3.481 -12.497 1.00 94.44 241 SER A N 1
ATOM 1890 C CA . SER A 1 241 ? 26.908 -2.915 -11.263 1.00 94.44 241 SER A CA 1
ATOM 1891 C C . SER A 1 241 ? 26.246 -1.596 -10.901 1.00 94.44 241 SER A C 1
ATOM 1893 O O . SER A 1 241 ? 25.760 -0.863 -11.758 1.00 94.44 241 SER A O 1
ATOM 1895 N N . THR A 1 242 ? 26.257 -1.299 -9.607 1.00 92.00 242 THR A N 1
ATOM 1896 C CA . THR A 1 242 ? 25.863 -0.004 -9.057 1.00 92.00 242 THR A CA 1
ATOM 1897 C C . THR A 1 242 ? 27.005 0.558 -8.217 1.00 92.00 242 THR A C 1
ATOM 1899 O O . THR A 1 242 ? 27.589 -0.141 -7.378 1.00 92.00 242 THR A O 1
ATOM 1902 N N . GLY A 1 243 ? 27.337 1.826 -8.441 1.00 85.69 243 GLY A N 1
ATOM 1903 C CA . GLY A 1 243 ? 28.337 2.569 -7.683 1.00 85.69 243 GLY A CA 1
ATOM 1904 C C . GLY A 1 243 ? 27.731 3.300 -6.483 1.00 85.69 243 GLY A C 1
ATOM 1905 O O . GLY A 1 243 ? 27.019 2.722 -5.655 1.00 85.69 243 GLY A O 1
ATOM 1906 N N . ALA A 1 244 ? 28.033 4.598 -6.379 1.00 80.12 244 ALA A N 1
ATOM 1907 C CA . ALA A 1 244 ? 27.339 5.522 -5.474 1.00 80.12 244 ALA A CA 1
ATOM 1908 C C . ALA A 1 244 ? 25.923 5.861 -5.970 1.00 80.12 244 ALA A C 1
ATOM 1910 O O . ALA A 1 244 ? 25.069 6.299 -5.196 1.00 80.12 244 ALA A O 1
ATOM 1911 N N . LEU A 1 245 ? 25.680 5.652 -7.257 1.00 87.19 245 LEU A N 1
ATOM 1912 C CA . LEU A 1 245 ? 24.369 5.701 -7.873 1.00 87.19 245 LEU A CA 1
ATOM 1913 C C . LEU A 1 245 ? 23.884 4.275 -8.102 1.00 87.19 245 LEU A C 1
ATOM 1915 O O . LEU A 1 245 ? 24.673 3.329 -8.055 1.00 87.19 245 LEU A O 1
ATOM 1919 N N . ALA A 1 246 ? 22.578 4.126 -8.250 1.00 89.88 246 ALA A N 1
ATOM 1920 C CA . ALA A 1 246 ? 21.974 2.824 -8.410 1.00 89.88 246 ALA A CA 1
ATOM 1921 C C . ALA A 1 246 ? 20.758 2.892 -9.330 1.00 89.88 246 ALA A C 1
ATOM 1923 O O . ALA A 1 246 ? 20.135 3.944 -9.486 1.00 89.88 246 ALA A O 1
ATOM 1924 N N . ASP A 1 247 ? 20.473 1.740 -9.920 1.00 93.44 247 ASP A N 1
ATOM 1925 C CA . ASP A 1 247 ? 19.262 1.395 -10.642 1.00 93.44 247 ASP A CA 1
ATOM 1926 C C . ASP A 1 247 ? 19.017 -0.103 -10.445 1.00 93.44 247 ASP A C 1
ATOM 1928 O O . ASP A 1 247 ? 19.935 -0.872 -10.137 1.00 93.44 247 ASP A O 1
ATOM 1932 N N . ASN A 1 248 ? 17.776 -0.523 -10.652 1.00 95.31 248 ASN A N 1
ATOM 1933 C CA . ASN A 1 248 ? 17.466 -1.924 -10.868 1.00 95.31 248 ASN A CA 1
ATOM 1934 C C . ASN A 1 248 ? 17.847 -2.312 -12.294 1.00 95.31 248 ASN A C 1
ATOM 1936 O O . ASN A 1 248 ? 17.494 -1.610 -13.245 1.00 95.31 248 ASN A O 1
ATOM 1940 N N . HIS A 1 249 ? 18.493 -3.464 -12.433 1.00 97.69 249 HIS A N 1
ATOM 1941 C CA . HIS A 1 249 ? 18.903 -4.010 -13.722 1.00 97.69 249 HIS A CA 1
ATOM 1942 C C . HIS A 1 249 ? 18.287 -5.396 -13.900 1.00 97.69 249 HIS A C 1
ATOM 1944 O O . HIS A 1 249 ? 18.806 -6.387 -13.382 1.00 97.69 249 HIS A O 1
ATOM 1950 N N . ASP A 1 250 ? 17.164 -5.458 -14.613 1.00 97.56 250 ASP A N 1
ATOM 1951 C CA . ASP A 1 250 ? 16.387 -6.680 -14.789 1.00 97.56 250 ASP A CA 1
ATOM 1952 C C . ASP A 1 250 ? 16.558 -7.257 -16.208 1.00 97.56 250 ASP A C 1
ATOM 1954 O O . ASP A 1 250 ? 16.439 -6.542 -17.206 1.00 97.56 250 ASP A O 1
ATOM 1958 N N . ILE A 1 251 ? 16.772 -8.571 -16.309 1.00 97.88 251 ILE A N 1
ATOM 1959 C CA . ILE A 1 251 ? 16.728 -9.341 -17.559 1.00 97.88 251 ILE A CA 1
ATOM 1960 C C . ILE A 1 251 ? 15.412 -10.113 -17.606 1.00 97.88 251 ILE A C 1
ATOM 1962 O O . ILE A 1 251 ? 15.132 -10.952 -16.747 1.00 97.88 251 ILE A O 1
ATOM 1966 N N . LEU A 1 252 ? 14.594 -9.829 -18.618 1.00 94.38 252 LEU A N 1
ATOM 1967 C CA . LEU A 1 252 ? 13.290 -10.469 -18.800 1.00 94.38 252 LEU A CA 1
ATOM 1968 C C . LEU A 1 252 ? 13.416 -11.729 -19.659 1.00 94.38 252 LEU A C 1
ATOM 1970 O O . LEU A 1 252 ? 12.768 -12.744 -19.390 1.00 94.38 252 LEU A O 1
ATOM 1974 N N . ARG A 1 253 ? 14.259 -11.660 -20.697 1.00 94.31 253 ARG A N 1
ATOM 1975 C CA . ARG A 1 253 ? 14.445 -12.728 -21.681 1.00 94.31 253 ARG A CA 1
ATOM 1976 C C . ARG A 1 253 ? 15.733 -12.546 -22.481 1.00 94.31 253 ARG A C 1
ATOM 1978 O O . ARG A 1 253 ? 16.058 -11.425 -22.871 1.00 94.31 253 ARG A O 1
ATOM 1985 N N . VAL A 1 254 ? 16.386 -13.656 -22.809 1.00 95.88 254 VAL A N 1
ATOM 1986 C CA . VAL A 1 254 ? 17.433 -13.744 -23.835 1.00 95.88 254 VAL A CA 1
ATOM 1987 C C . VAL A 1 254 ? 17.040 -14.833 -24.825 1.00 95.88 254 VAL A C 1
ATOM 1989 O O . VAL A 1 254 ? 16.662 -15.933 -24.426 1.00 95.88 254 VAL A O 1
ATOM 1992 N N . GLN A 1 255 ? 17.087 -14.523 -26.116 1.00 93.38 255 GLN A N 1
ATOM 1993 C CA . GLN A 1 255 ? 16.840 -15.490 -27.184 1.00 93.38 255 GLN A CA 1
ATOM 1994 C C . GLN A 1 255 ? 17.964 -15.422 -28.201 1.00 93.38 255 GLN A C 1
ATOM 1996 O O . GLN A 1 255 ? 18.252 -14.344 -28.719 1.00 93.38 255 GLN A O 1
ATOM 2001 N N . SER A 1 256 ? 18.555 -16.576 -28.489 1.00 92.94 256 SER A N 1
ATOM 2002 C CA . SER A 1 256 ? 19.682 -16.697 -29.403 1.00 92.94 256 SER A CA 1
ATOM 2003 C C . SER A 1 256 ? 19.390 -17.709 -30.504 1.00 92.94 256 SER A C 1
ATOM 2005 O O . SER A 1 256 ? 18.864 -18.790 -30.237 1.00 92.94 256 SER A O 1
ATOM 2007 N N . PHE A 1 257 ? 19.774 -17.369 -31.728 1.00 91.62 257 PHE A N 1
ATOM 2008 C CA . PHE A 1 257 ? 19.553 -18.148 -32.946 1.00 91.62 257 PHE A CA 1
ATOM 2009 C C . PHE A 1 257 ? 20.876 -18.301 -33.685 1.00 91.62 257 PHE A C 1
ATOM 2011 O O . PHE A 1 257 ? 21.663 -17.354 -33.729 1.00 91.62 257 PHE A O 1
ATOM 2018 N N . ASP A 1 258 ? 21.134 -19.474 -34.256 1.00 87.94 258 ASP A N 1
ATOM 2019 C CA . ASP A 1 258 ? 22.402 -19.768 -34.932 1.00 87.94 258 ASP A CA 1
ATOM 2020 C C . ASP A 1 258 ? 22.474 -19.320 -36.398 1.00 87.94 258 ASP A C 1
ATOM 2022 O O . ASP A 1 258 ? 23.432 -19.666 -37.086 1.00 87.94 258 ASP A O 1
ATOM 2026 N N . GLN A 1 259 ? 21.485 -18.548 -36.866 1.00 84.62 259 GLN A N 1
ATOM 2027 C CA . GLN A 1 259 ? 21.460 -17.940 -38.196 1.00 84.62 259 GLN A CA 1
ATOM 2028 C C . GLN A 1 259 ? 20.905 -16.518 -38.160 1.00 84.62 259 GLN A C 1
ATOM 2030 O O . GLN A 1 259 ? 20.012 -16.202 -37.373 1.00 84.62 259 GLN A O 1
ATOM 2035 N N . ILE A 1 260 ? 21.437 -15.646 -39.023 1.00 78.06 260 ILE A N 1
ATOM 2036 C CA . ILE A 1 260 ? 21.080 -14.216 -39.021 1.00 78.06 260 ILE A CA 1
ATOM 2037 C C . ILE A 1 260 ? 19.760 -13.922 -39.729 1.00 78.06 260 ILE A C 1
ATOM 2039 O O . ILE A 1 260 ? 19.021 -13.038 -39.297 1.00 78.06 260 ILE A O 1
ATOM 2043 N N . ASP A 1 261 ? 19.437 -14.710 -40.751 1.00 68.88 261 ASP A N 1
ATOM 2044 C CA . ASP A 1 261 ? 18.219 -14.577 -41.556 1.00 68.88 261 ASP A CA 1
ATOM 2045 C C . ASP A 1 261 ? 17.120 -15.559 -41.106 1.00 68.88 261 ASP A C 1
ATOM 2047 O O . ASP A 1 261 ? 16.324 -16.048 -41.909 1.00 68.88 261 ASP A O 1
ATOM 2051 N N . ASP A 1 262 ? 17.088 -15.889 -39.813 1.00 65.75 262 ASP A N 1
ATOM 2052 C CA . ASP A 1 262 ? 16.149 -16.860 -39.256 1.00 65.75 262 ASP A CA 1
ATOM 2053 C C . ASP A 1 262 ? 14.702 -16.326 -39.273 1.00 65.75 262 ASP A C 1
ATOM 2055 O O . ASP A 1 262 ? 14.389 -15.274 -38.709 1.00 65.75 262 ASP A O 1
ATOM 2059 N N . ALA A 1 263 ? 13.777 -17.085 -39.867 1.00 61.06 263 ALA A N 1
ATOM 2060 C CA . ALA A 1 263 ? 12.344 -16.790 -39.830 1.00 61.06 263 ALA A CA 1
ATOM 2061 C C . ALA A 1 263 ? 11.781 -16.746 -38.391 1.00 61.06 263 ALA A C 1
ATOM 2063 O O . ALA A 1 263 ? 10.829 -16.010 -38.113 1.00 61.06 263 ALA A O 1
ATOM 2064 N N . ALA A 1 264 ? 12.386 -17.486 -37.457 1.00 64.50 264 ALA A N 1
ATOM 2065 C CA . ALA A 1 264 ? 12.055 -17.476 -36.039 1.00 64.50 264 ALA A CA 1
ATOM 2066 C C . ALA A 1 264 ? 12.406 -16.144 -35.357 1.00 64.50 264 ALA A C 1
ATOM 2068 O O . ALA A 1 264 ? 11.795 -15.819 -34.338 1.00 64.50 264 ALA A O 1
ATOM 2069 N N . LEU A 1 265 ? 13.285 -15.313 -35.930 1.00 70.88 265 LEU A N 1
ATOM 2070 C CA . LEU A 1 265 ? 13.555 -13.970 -35.406 1.00 70.88 265 LEU A CA 1
ATOM 2071 C C . LEU A 1 265 ? 12.281 -13.107 -35.399 1.00 70.88 265 LEU A C 1
ATOM 2073 O O . LEU A 1 265 ? 12.026 -12.368 -34.447 1.00 70.88 265 LEU A O 1
ATOM 2077 N N . GLY A 1 266 ? 11.429 -13.280 -36.417 1.00 70.62 266 GLY A N 1
ATOM 2078 C CA . GLY A 1 266 ? 10.123 -12.628 -36.508 1.00 70.62 266 GLY A CA 1
ATOM 2079 C C . GLY A 1 266 ? 9.148 -13.061 -35.410 1.00 70.62 266 GLY A C 1
ATOM 2080 O O . GLY A 1 266 ? 8.258 -12.295 -35.047 1.00 70.62 266 GLY A O 1
ATOM 2081 N N . THR A 1 267 ? 9.332 -14.247 -34.816 1.00 73.81 267 THR A N 1
ATOM 2082 C CA . THR A 1 267 ? 8.486 -14.701 -33.698 1.00 73.81 267 THR A CA 1
ATOM 2083 C C . THR A 1 267 ? 8.762 -13.912 -32.420 1.00 73.81 267 THR A C 1
ATOM 2085 O O . THR A 1 267 ? 7.832 -13.637 -31.668 1.00 73.81 267 THR A O 1
ATOM 2088 N N . VAL A 1 268 ? 10.003 -13.462 -32.202 1.00 77.06 268 VAL A N 1
ATOM 2089 C CA . VAL A 1 268 ? 10.370 -12.616 -31.054 1.00 77.06 268 VAL A CA 1
ATOM 2090 C C . VAL A 1 268 ? 9.672 -11.260 -31.139 1.00 77.06 268 VAL A C 1
ATOM 2092 O O . VAL A 1 268 ? 9.129 -10.780 -30.142 1.00 77.06 268 VAL A O 1
ATOM 2095 N N . ASP A 1 269 ? 9.654 -10.669 -32.335 1.00 81.25 269 ASP A N 1
ATOM 2096 C CA . ASP A 1 269 ? 8.964 -9.408 -32.608 1.00 81.25 269 ASP A CA 1
ATOM 2097 C C . ASP A 1 269 ? 7.436 -9.571 -32.555 1.00 81.25 269 ASP A C 1
ATOM 2099 O O . ASP A 1 269 ? 6.756 -8.721 -31.980 1.00 81.25 269 ASP A O 1
ATOM 2103 N N . ALA A 1 270 ? 6.891 -10.685 -33.053 1.00 76.94 270 ALA A N 1
ATOM 2104 C CA . ALA A 1 270 ? 5.463 -10.991 -32.963 1.00 76.94 270 ALA A CA 1
ATOM 2105 C C . ALA A 1 270 ? 4.992 -11.216 -31.514 1.00 76.94 270 ALA A C 1
ATOM 2107 O O . ALA A 1 270 ? 3.941 -10.701 -31.122 1.00 76.94 270 ALA A O 1
ATOM 2108 N N . GLU A 1 271 ? 5.771 -11.934 -30.694 1.00 78.56 271 GLU A N 1
ATOM 2109 C CA . GLU A 1 271 ? 5.503 -12.096 -29.258 1.00 78.56 271 GLU A CA 1
ATOM 2110 C C . GLU A 1 271 ? 5.529 -10.735 -28.544 1.00 78.56 271 GLU A C 1
ATOM 2112 O O . GLU A 1 271 ? 4.655 -10.463 -27.722 1.00 78.56 271 GLU A O 1
ATOM 2117 N N . THR A 1 272 ? 6.480 -9.854 -28.880 1.00 79.94 272 THR A N 1
ATOM 2118 C CA . THR A 1 272 ? 6.541 -8.484 -28.341 1.00 79.94 272 THR A CA 1
ATOM 2119 C C . THR A 1 272 ? 5.330 -7.651 -28.763 1.00 79.94 272 THR A C 1
ATOM 2121 O O . THR A 1 272 ? 4.715 -7.003 -27.918 1.00 79.94 272 THR A O 1
ATOM 2124 N N . TRP A 1 273 ? 4.953 -7.675 -30.043 1.00 76.06 273 TRP A N 1
ATOM 2125 C CA . TRP A 1 273 ? 3.808 -6.912 -30.542 1.00 76.06 273 TRP A CA 1
ATOM 2126 C C . TRP A 1 273 ? 2.508 -7.365 -29.873 1.00 76.06 273 TRP A C 1
ATOM 2128 O O . TRP A 1 273 ? 1.753 -6.542 -29.363 1.00 76.06 273 TRP A O 1
ATOM 2138 N N . THR A 1 274 ? 2.311 -8.680 -29.765 1.00 73.50 274 THR A N 1
ATOM 2139 C CA . THR A 1 274 ? 1.165 -9.280 -29.064 1.00 73.50 274 THR A CA 1
ATOM 2140 C C . THR A 1 274 ? 1.168 -8.928 -27.577 1.00 73.50 274 THR A C 1
ATOM 2142 O O . THR A 1 274 ? 0.122 -8.621 -27.010 1.00 73.50 274 THR A O 1
ATOM 2145 N N . HIS A 1 275 ? 2.341 -8.940 -26.936 1.00 76.50 275 HIS A N 1
ATOM 2146 C CA . HIS A 1 275 ? 2.489 -8.532 -25.543 1.00 76.50 275 HIS A CA 1
ATOM 2147 C C . HIS A 1 275 ? 2.102 -7.061 -25.350 1.00 76.50 275 HIS A C 1
ATOM 2149 O O . HIS A 1 275 ? 1.343 -6.759 -24.443 1.00 76.50 275 HIS A O 1
ATOM 2155 N N . ASN A 1 276 ? 2.555 -6.145 -26.202 1.00 75.69 276 ASN A N 1
ATOM 2156 C CA . ASN A 1 276 ? 2.212 -4.727 -26.066 1.00 75.69 276 ASN A CA 1
ATOM 2157 C C . ASN A 1 276 ? 0.744 -4.441 -26.388 1.00 75.69 276 ASN A C 1
ATOM 2159 O O . ASN A 1 276 ? 0.111 -3.648 -25.693 1.00 75.69 276 ASN A O 1
ATOM 2163 N N . TYR A 1 277 ? 0.196 -5.117 -27.402 1.00 72.00 277 TYR A N 1
ATOM 2164 C CA . TYR A 1 277 ? -1.216 -5.017 -27.766 1.00 72.00 277 TYR A CA 1
ATOM 2165 C C . TYR A 1 277 ? -2.133 -5.563 -26.658 1.00 72.00 277 TYR A C 1
ATOM 2167 O O . TYR A 1 277 ? -3.304 -5.196 -26.591 1.00 72.00 277 TYR A O 1
ATOM 2175 N N . SER A 1 278 ? -1.597 -6.355 -25.712 1.00 66.38 278 SER A N 1
ATOM 2176 C CA . SER A 1 278 ? -2.381 -6.845 -24.576 1.00 66.38 278 SER A CA 1
ATOM 2177 C C . SER A 1 278 ? -2.907 -5.764 -23.640 1.00 66.38 278 SER A C 1
ATOM 2179 O O . SER A 1 278 ? -3.829 -6.039 -22.876 1.00 66.38 278 SER A O 1
ATOM 2181 N N . LYS A 1 279 ? -2.374 -4.537 -23.713 1.00 65.69 279 LYS A N 1
ATOM 2182 C CA . LYS A 1 279 ? -2.927 -3.374 -23.001 1.00 65.69 279 LYS A CA 1
ATOM 2183 C C . LYS A 1 279 ? -4.388 -3.109 -23.356 1.00 65.69 279 LYS A C 1
ATOM 2185 O O . LYS A 1 279 ? -5.167 -2.739 -22.485 1.00 65.69 279 LYS A O 1
ATOM 2190 N N . ASP A 1 280 ? -4.754 -3.374 -24.605 1.00 67.44 280 ASP A N 1
ATOM 2191 C CA . ASP A 1 280 ? -6.066 -3.041 -25.155 1.00 67.44 280 ASP A CA 1
ATOM 2192 C C . ASP A 1 280 ? -6.994 -4.266 -25.227 1.00 67.44 280 ASP A C 1
ATOM 2194 O O . ASP A 1 280 ? -8.132 -4.173 -25.686 1.00 67.44 280 ASP A O 1
ATOM 2198 N N . PHE A 1 281 ? -6.551 -5.435 -24.742 1.00 65.50 281 PHE A N 1
ATOM 2199 C CA . PHE A 1 281 ? -7.326 -6.681 -24.825 1.00 65.50 281 PHE A CA 1
ATOM 2200 C C . PHE A 1 281 ? -8.675 -6.618 -24.107 1.00 65.50 281 PHE A C 1
ATOM 2202 O O . PHE A 1 281 ? -9.613 -7.302 -24.517 1.00 65.50 281 PHE A O 1
ATOM 2209 N N . MET A 1 282 ? -8.815 -5.763 -23.094 1.00 59.81 282 MET A N 1
ATOM 2210 C CA . MET A 1 282 ? -10.103 -5.547 -22.430 1.00 59.81 282 MET A CA 1
ATOM 2211 C C . MET A 1 282 ? -11.158 -4.987 -23.399 1.00 59.81 282 MET A C 1
ATOM 2213 O O . MET A 1 282 ? -12.308 -5.409 -23.338 1.00 59.81 282 MET A O 1
ATOM 2217 N N . GLN A 1 283 ? -10.766 -4.147 -24.367 1.00 64.62 283 GLN A N 1
ATOM 2218 C CA . GLN A 1 283 ? -11.674 -3.648 -25.412 1.00 64.62 283 GLN A CA 1
ATOM 2219 C C . GLN A 1 283 ? -12.071 -4.753 -26.406 1.00 64.62 283 GLN A C 1
ATOM 2221 O O . GLN A 1 283 ? -13.182 -4.755 -26.935 1.00 64.62 283 GLN A O 1
ATOM 2226 N N . LEU A 1 284 ? -11.189 -5.732 -26.644 1.00 61.44 284 LEU A N 1
ATOM 2227 C CA . LEU A 1 284 ? -11.491 -6.884 -27.498 1.00 61.44 284 LEU A CA 1
ATOM 2228 C C . LEU A 1 284 ? -12.492 -7.857 -26.856 1.00 61.44 284 LEU A C 1
ATOM 2230 O O . LEU A 1 284 ? -13.264 -8.468 -27.598 1.00 61.44 284 LEU A O 1
ATOM 2234 N N . MET A 1 285 ? -12.528 -7.982 -25.521 1.00 58.19 285 MET A N 1
ATOM 2235 C CA . MET A 1 285 ? -13.474 -8.871 -24.818 1.00 58.19 285 MET A CA 1
ATOM 2236 C C . MET A 1 285 ? -14.946 -8.487 -25.019 1.00 58.19 285 MET A C 1
ATOM 2238 O O . MET A 1 285 ? -15.822 -9.358 -24.965 1.00 58.19 285 MET A O 1
ATOM 2242 N N . GLU A 1 286 ? -15.209 -7.204 -25.259 1.00 61.19 286 GLU A N 1
ATOM 2243 C CA . GLU A 1 286 ? -16.544 -6.652 -25.516 1.00 61.19 286 GLU A CA 1
ATOM 2244 C C . GLU A 1 286 ? -16.939 -6.729 -27.000 1.00 61.19 286 GLU A C 1
ATOM 2246 O O . GLU A 1 286 ? -18.108 -6.556 -27.351 1.00 61.19 286 GLU A O 1
ATOM 2251 N N . SER A 1 287 ? -15.987 -7.036 -27.887 1.00 66.94 287 SER A N 1
ATOM 2252 C CA . SER A 1 287 ? -16.246 -7.148 -29.320 1.00 66.94 287 SER A CA 1
ATOM 2253 C C . SER A 1 287 ? -16.976 -8.450 -29.670 1.00 66.94 287 SER A C 1
ATOM 2255 O O . SER A 1 287 ? -16.692 -9.522 -29.134 1.00 66.94 287 SER A O 1
ATOM 2257 N N . SER A 1 288 ? -17.873 -8.386 -30.656 1.00 63.56 288 SER A N 1
ATOM 2258 C CA . SER A 1 288 ? -18.576 -9.558 -31.204 1.00 63.56 288 SER A CA 1
ATOM 2259 C C . SER A 1 288 ? -17.662 -10.545 -31.945 1.00 63.56 288 SER A C 1
ATOM 2261 O O . SER A 1 288 ? -18.115 -11.616 -32.345 1.00 63.56 288 SER A O 1
ATOM 2263 N N . VAL A 1 289 ? -16.390 -10.183 -32.135 1.00 70.81 289 VAL A N 1
ATOM 2264 C CA . VAL A 1 289 ? -15.370 -10.961 -32.848 1.00 70.81 289 VAL A CA 1
ATOM 2265 C C . VAL A 1 289 ? -14.591 -11.883 -31.896 1.00 70.81 289 VAL A C 1
ATOM 2267 O O . VAL A 1 289 ? -14.049 -12.891 -32.340 1.00 70.81 289 VAL A O 1
ATOM 2270 N N . CYS A 1 290 ? -14.553 -11.581 -30.591 1.00 72.12 290 CYS A N 1
ATOM 2271 C CA . CYS A 1 290 ? -13.830 -12.370 -29.591 1.00 72.12 290 CYS A CA 1
ATOM 2272 C C . CYS A 1 290 ? -14.732 -13.460 -28.991 1.00 72.12 290 CYS A C 1
ATOM 2274 O O . CYS A 1 290 ? -15.609 -13.199 -28.161 1.00 72.12 290 CYS A O 1
ATOM 2276 N N . ASP A 1 291 ? -14.523 -14.701 -29.428 1.00 74.12 291 ASP A N 1
ATOM 2277 C CA . ASP A 1 291 ? -15.220 -15.877 -28.908 1.00 74.12 291 ASP A CA 1
ATOM 2278 C C . ASP A 1 291 ? -14.743 -16.279 -27.493 1.00 74.12 291 ASP A C 1
ATOM 2280 O O . ASP A 1 291 ? -13.907 -15.622 -26.871 1.00 74.12 291 ASP A O 1
ATOM 2284 N N . GLN A 1 292 ? -15.294 -17.363 -26.939 1.00 71.56 292 GLN A N 1
ATOM 2285 C CA . GLN A 1 292 ? -14.946 -17.819 -25.585 1.00 71.56 292 GLN A CA 1
ATOM 2286 C C . GLN A 1 292 ? -13.463 -18.196 -25.447 1.00 71.56 292 GLN A C 1
ATOM 2288 O O . GLN A 1 292 ? -12.865 -17.959 -24.401 1.00 71.56 292 GLN A O 1
ATOM 2293 N N . THR A 1 293 ? -12.846 -18.736 -26.499 1.00 71.06 293 THR A N 1
ATOM 2294 C CA . THR A 1 293 ? -11.425 -19.104 -26.500 1.00 71.06 293 THR A CA 1
ATOM 2295 C C . THR A 1 293 ? -10.533 -17.862 -26.496 1.00 71.06 293 THR A C 1
ATOM 2297 O O . THR A 1 293 ? -9.568 -17.793 -25.731 1.00 71.06 293 THR A O 1
ATOM 2300 N N . CYS A 1 294 ? -10.897 -16.843 -27.278 1.00 71.44 294 CYS A N 1
ATOM 2301 C CA . CYS A 1 294 ? -10.274 -15.524 -27.244 1.00 71.44 294 CYS A CA 1
ATOM 2302 C C . CYS A 1 294 ? -10.372 -14.890 -25.841 1.00 71.44 294 CYS A C 1
ATOM 2304 O O . CYS A 1 294 ? -9.361 -14.439 -25.303 1.00 71.44 294 CYS A O 1
ATOM 2306 N N . LYS A 1 295 ? -11.542 -14.949 -25.190 1.00 65.12 295 LYS A N 1
ATOM 2307 C CA . LYS A 1 295 ? -11.745 -14.414 -23.828 1.00 65.12 295 LYS A CA 1
ATOM 2308 C C . LYS A 1 295 ? -10.898 -15.119 -22.771 1.00 65.12 295 LYS A C 1
ATOM 2310 O O . LYS A 1 295 ? -10.273 -14.447 -21.957 1.00 65.12 295 LYS A O 1
ATOM 2315 N N . VAL A 1 296 ? -10.828 -16.452 -22.798 1.00 70.19 296 VAL A N 1
ATOM 2316 C CA . VAL A 1 296 ? -9.970 -17.222 -21.877 1.00 70.19 296 VAL A CA 1
ATOM 2317 C C . VAL A 1 296 ? -8.500 -16.843 -22.060 1.00 70.19 296 VAL A C 1
ATOM 2319 O O . VAL A 1 296 ? -7.820 -16.574 -21.075 1.00 70.19 296 VAL A O 1
ATOM 2322 N N . THR A 1 297 ? -8.036 -16.712 -23.305 1.00 67.06 297 THR A N 1
ATOM 2323 C CA . THR A 1 297 ? -6.652 -16.304 -23.606 1.00 67.06 297 THR A CA 1
ATOM 2324 C C . THR A 1 297 ? -6.345 -14.897 -23.074 1.00 67.06 297 THR A C 1
ATOM 2326 O O . THR A 1 297 ? -5.275 -14.654 -22.513 1.00 67.06 297 THR A O 1
ATOM 2329 N N . ILE A 1 298 ? -7.294 -13.963 -23.204 1.00 69.19 298 ILE A N 1
ATOM 2330 C CA . ILE A 1 298 ? -7.171 -12.604 -22.657 1.00 69.19 298 ILE A CA 1
ATOM 2331 C C . ILE A 1 298 ? -7.108 -12.634 -21.124 1.00 69.19 298 ILE A C 1
ATOM 2333 O O . ILE A 1 298 ? -6.257 -11.965 -20.538 1.00 69.19 298 ILE A O 1
ATOM 2337 N N . LEU A 1 299 ? -7.954 -13.434 -20.470 1.00 66.62 299 LEU A N 1
ATOM 2338 C CA . LEU A 1 299 ? -7.965 -13.577 -19.012 1.00 66.62 299 LEU A CA 1
ATOM 2339 C C . LEU A 1 299 ? -6.677 -14.217 -18.479 1.00 66.62 299 LEU A C 1
ATOM 2341 O O . LEU A 1 299 ? -6.101 -13.716 -17.516 1.00 66.62 299 LEU A O 1
ATOM 2345 N N . GLU A 1 300 ? -6.173 -15.274 -19.118 1.00 68.06 300 GLU A N 1
ATOM 2346 C CA . GLU A 1 300 ? -4.884 -15.892 -18.774 1.00 68.06 300 GLU A CA 1
ATOM 2347 C C . GLU A 1 300 ? -3.732 -14.886 -18.890 1.00 68.06 300 GLU A C 1
ATOM 2349 O O . GLU A 1 300 ? -2.862 -14.799 -18.012 1.00 68.06 300 GLU A O 1
ATOM 2354 N N . LYS A 1 301 ? -3.752 -14.067 -19.947 1.00 72.38 301 LYS A N 1
ATOM 2355 C CA . LYS A 1 301 ? -2.784 -12.989 -20.141 1.00 72.38 301 LYS A CA 1
ATOM 2356 C C . LYS A 1 301 ? -2.907 -11.911 -19.063 1.00 72.38 301 LYS A C 1
ATOM 2358 O O . LYS A 1 301 ? -1.881 -11.475 -18.542 1.00 72.38 301 LYS A O 1
ATOM 2363 N N . TYR A 1 302 ? -4.125 -11.526 -18.688 1.00 65.88 302 TYR A N 1
ATOM 2364 C CA . TYR A 1 302 ? -4.383 -10.557 -17.621 1.00 65.88 302 TYR A CA 1
ATOM 2365 C C . TYR A 1 302 ? -3.860 -11.052 -16.267 1.00 65.88 302 TYR A C 1
ATOM 2367 O O . TYR A 1 302 ? -3.127 -10.335 -15.591 1.00 65.88 302 TYR A O 1
ATOM 2375 N N . VAL A 1 303 ? -4.142 -12.309 -15.910 1.00 66.31 303 VAL A N 1
ATOM 2376 C CA . VAL A 1 303 ? -3.624 -12.945 -14.686 1.00 66.31 303 VAL A CA 1
ATOM 2377 C C . VAL A 1 303 ? -2.096 -12.987 -14.695 1.00 66.31 303 VAL A C 1
ATOM 2379 O O . VAL A 1 303 ? -1.465 -12.698 -13.680 1.00 66.31 303 VAL A O 1
ATOM 2382 N N . THR A 1 304 ? -1.486 -13.308 -15.837 1.00 67.69 304 THR A N 1
ATOM 2383 C CA . THR A 1 304 ? -0.022 -13.320 -15.974 1.00 67.69 304 THR A CA 1
ATOM 2384 C C . THR A 1 304 ? 0.565 -11.921 -15.780 1.00 67.69 304 THR A C 1
ATOM 2386 O O . THR A 1 304 ? 1.515 -11.756 -15.019 1.00 67.69 304 THR A O 1
ATOM 2389 N N . ASN A 1 305 ? -0.021 -10.902 -16.411 1.00 74.25 305 ASN A N 1
ATOM 2390 C CA . ASN A 1 305 ? 0.416 -9.512 -16.268 1.00 74.25 305 ASN A CA 1
ATOM 2391 C C . ASN A 1 305 ? 0.265 -9.028 -14.813 1.00 74.25 305 ASN A C 1
ATOM 2393 O O . ASN A 1 305 ? 1.197 -8.443 -14.266 1.00 74.25 305 ASN A O 1
ATOM 2397 N N . PHE A 1 306 ? -0.843 -9.369 -14.150 1.00 68.62 306 PHE A N 1
ATOM 2398 C CA . PHE A 1 306 ? -1.062 -9.081 -12.731 1.00 68.62 306 PHE A CA 1
ATOM 2399 C C . PHE A 1 306 ? -0.013 -9.746 -11.824 1.00 68.62 306 PHE A C 1
ATOM 2401 O O . PHE A 1 306 ? 0.475 -9.129 -10.877 1.00 68.62 306 PHE A O 1
ATOM 2408 N N . GLN A 1 307 ? 0.383 -10.992 -12.114 1.00 66.75 307 GLN A N 1
ATOM 2409 C CA . GLN A 1 307 ? 1.453 -11.672 -11.373 1.00 66.75 307 GLN A CA 1
ATOM 2410 C C . GLN A 1 307 ? 2.804 -10.957 -11.523 1.00 66.75 307 GLN A C 1
ATOM 2412 O O . GLN A 1 307 ? 3.524 -10.821 -10.533 1.00 66.75 307 GLN A O 1
ATOM 2417 N N . VAL A 1 308 ? 3.139 -10.491 -12.731 1.00 71.44 308 VAL A N 1
ATOM 2418 C CA . VAL A 1 308 ? 4.368 -9.722 -13.006 1.00 71.44 308 VAL A CA 1
ATOM 2419 C C . VAL A 1 308 ? 4.360 -8.402 -12.229 1.00 71.44 308 VAL A C 1
ATOM 2421 O O . VAL A 1 308 ? 5.347 -8.071 -11.570 1.00 71.44 308 VAL A O 1
ATOM 2424 N N . GLU A 1 309 ? 3.245 -7.670 -12.272 1.00 73.44 309 GLU A N 1
ATOM 2425 C CA . GLU A 1 309 ? 3.067 -6.400 -11.562 1.00 73.44 309 GLU A CA 1
ATOM 2426 C C . GLU A 1 309 ? 3.187 -6.581 -10.044 1.00 73.44 309 GLU A C 1
ATOM 2428 O O . GLU A 1 309 ? 3.956 -5.881 -9.383 1.00 73.44 309 GLU A O 1
ATOM 2433 N N . THR A 1 310 ? 2.496 -7.583 -9.502 1.00 64.56 310 THR A N 1
ATOM 2434 C CA . THR A 1 310 ? 2.501 -7.907 -8.073 1.00 64.56 310 THR A CA 1
ATOM 2435 C C . THR A 1 310 ? 3.898 -8.298 -7.588 1.00 64.56 310 THR A C 1
ATOM 2437 O O . THR A 1 310 ? 4.362 -7.792 -6.566 1.00 64.56 310 THR A O 1
ATOM 2440 N N . GLU A 1 311 ? 4.604 -9.170 -8.321 1.00 72.00 311 GLU A N 1
ATOM 2441 C CA . GLU A 1 311 ? 5.974 -9.576 -7.974 1.00 72.00 311 GLU A CA 1
ATOM 2442 C C . GLU A 1 311 ? 6.933 -8.380 -8.005 1.00 72.00 311 GLU A C 1
ATOM 2444 O O . GLU A 1 311 ? 7.783 -8.240 -7.121 1.00 72.00 311 GLU A O 1
ATOM 2449 N N . HIS A 1 312 ? 6.766 -7.477 -8.974 1.00 74.12 312 HIS A N 1
ATOM 2450 C CA . HIS A 1 312 ? 7.561 -6.260 -9.032 1.00 74.12 312 HIS A CA 1
ATOM 2451 C C . HIS A 1 312 ? 7.292 -5.318 -7.851 1.00 74.12 312 HIS A C 1
ATOM 2453 O O . HIS A 1 312 ? 8.229 -4.803 -7.236 1.00 74.12 312 HIS A O 1
ATOM 2459 N N . TRP A 1 313 ? 6.019 -5.121 -7.510 1.00 67.06 313 TRP A N 1
ATOM 2460 C CA . TRP A 1 313 ? 5.602 -4.261 -6.408 1.00 67.06 313 TRP A CA 1
ATOM 2461 C C . TRP A 1 313 ? 6.104 -4.766 -5.051 1.00 67.06 313 TRP A C 1
ATOM 2463 O O . TRP A 1 313 ? 6.652 -3.986 -4.268 1.00 67.06 313 TRP A O 1
ATOM 2473 N N . PHE A 1 314 ? 5.999 -6.072 -4.791 1.00 68.25 314 PHE A N 1
ATOM 2474 C CA . PHE A 1 314 ? 6.537 -6.675 -3.570 1.00 68.25 314 PHE A CA 1
ATOM 2475 C C . PHE A 1 314 ? 8.047 -6.484 -3.446 1.00 68.25 314 PHE A C 1
ATOM 2477 O O . PHE A 1 314 ? 8.539 -6.203 -2.352 1.00 68.25 314 PHE A O 1
ATOM 2484 N N . GLU A 1 315 ? 8.785 -6.606 -4.549 1.00 75.50 315 GLU A N 1
ATOM 2485 C CA . GLU A 1 315 ? 10.229 -6.395 -4.530 1.00 75.50 315 GLU A CA 1
ATOM 2486 C C . GLU A 1 315 ? 10.582 -4.931 -4.244 1.00 75.50 315 GLU A C 1
ATOM 2488 O O . GLU A 1 315 ? 11.437 -4.654 -3.403 1.00 75.50 315 GLU A O 1
ATOM 2493 N N . MET A 1 316 ? 9.869 -3.986 -4.861 1.00 69.88 316 MET A N 1
ATOM 2494 C CA . MET A 1 316 ? 10.036 -2.560 -4.577 1.00 69.88 316 MET A CA 1
ATOM 2495 C C . MET A 1 316 ? 9.778 -2.243 -3.096 1.00 69.88 316 MET A C 1
ATOM 2497 O O . MET A 1 316 ? 10.563 -1.524 -2.471 1.00 69.88 316 MET A O 1
ATOM 2501 N N . LEU A 1 317 ? 8.707 -2.792 -2.515 1.00 64.38 317 LEU A N 1
ATOM 2502 C CA . LEU A 1 317 ? 8.414 -2.638 -1.091 1.00 64.38 317 LEU A CA 1
ATOM 2503 C C . LEU A 1 317 ? 9.515 -3.232 -0.220 1.00 64.38 317 LEU A C 1
ATOM 2505 O O . LEU A 1 317 ? 10.013 -2.547 0.672 1.00 64.38 317 LEU A O 1
ATOM 2509 N N . ARG A 1 318 ? 9.939 -4.470 -0.500 1.00 70.06 318 ARG A N 1
ATOM 2510 C CA . ARG A 1 318 ? 11.044 -5.123 0.212 1.00 70.06 318 ARG A CA 1
ATOM 2511 C C . ARG A 1 318 ? 12.277 -4.226 0.202 1.00 70.06 318 ARG A C 1
ATOM 2513 O O . ARG A 1 318 ? 12.854 -3.951 1.253 1.00 70.06 318 ARG A O 1
ATOM 2520 N N . GLU A 1 319 ? 12.646 -3.694 -0.958 1.00 67.75 319 GLU A N 1
ATOM 2521 C CA . GLU A 1 319 ? 13.803 -2.818 -1.100 1.00 67.75 319 GLU A CA 1
ATOM 2522 C C . GLU A 1 319 ? 13.669 -1.510 -0.301 1.00 67.75 319 GLU A C 1
ATOM 2524 O O . GLU A 1 319 ? 14.637 -1.086 0.346 1.00 67.75 319 GLU A O 1
ATOM 2529 N N . GLN A 1 320 ? 12.487 -0.892 -0.281 1.00 63.88 320 GLN A N 1
ATOM 2530 C CA . GLN A 1 320 ? 12.206 0.287 0.544 1.00 63.88 320 GLN A CA 1
ATOM 2531 C C . GLN A 1 320 ? 12.276 -0.036 2.045 1.00 63.88 320 GLN A C 1
ATOM 2533 O O . GLN A 1 320 ? 12.855 0.734 2.826 1.00 63.88 320 GLN A O 1
ATOM 2538 N N . THR A 1 321 ? 11.760 -1.196 2.450 1.00 63.97 321 THR A N 1
ATOM 2539 C CA . THR A 1 321 ? 11.782 -1.666 3.835 1.00 63.97 321 THR A CA 1
ATOM 2540 C C . THR A 1 321 ? 13.209 -1.918 4.316 1.00 63.97 321 THR A C 1
ATOM 2542 O O . THR A 1 321 ? 13.591 -1.352 5.342 1.00 63.97 321 THR A O 1
ATOM 2545 N N . GLU A 1 322 ? 14.057 -2.676 3.603 1.00 65.94 322 GLU A N 1
ATOM 2546 C CA . GLU A 1 322 ? 15.418 -2.919 4.123 1.00 65.94 322 GLU A CA 1
ATOM 2547 C C . GLU A 1 322 ? 16.316 -1.670 4.045 1.00 65.94 322 GLU A C 1
ATOM 2549 O O . GLU A 1 322 ? 17.232 -1.543 4.856 1.00 65.94 322 GLU A O 1
ATOM 2554 N N . ASN A 1 323 ? 16.049 -0.710 3.147 1.00 60.66 323 ASN A N 1
ATOM 2555 C CA . ASN A 1 323 ? 16.725 0.598 3.163 1.00 60.66 323 ASN A CA 1
ATOM 2556 C C . ASN A 1 323 ? 16.360 1.385 4.434 1.00 60.66 323 ASN A C 1
ATOM 2558 O O . ASN A 1 323 ? 17.225 1.948 5.109 1.00 60.66 323 ASN A O 1
ATOM 2562 N N . THR A 1 324 ? 15.080 1.359 4.809 1.00 58.53 324 THR A N 1
ATOM 2563 C CA . THR A 1 324 ? 14.593 1.969 6.052 1.00 58.53 324 THR A CA 1
ATOM 2564 C C . THR A 1 324 ? 15.218 1.291 7.272 1.00 58.53 324 THR A C 1
ATOM 2566 O O . THR A 1 324 ? 15.783 1.975 8.125 1.00 58.53 324 THR A O 1
ATOM 2569 N N . ILE A 1 325 ? 15.239 -0.045 7.314 1.00 60.25 325 ILE A N 1
ATOM 2570 C CA . ILE A 1 325 ? 15.884 -0.824 8.385 1.00 60.25 325 ILE A CA 1
ATOM 2571 C C . ILE A 1 325 ? 17.393 -0.544 8.452 1.00 60.25 325 ILE A C 1
ATOM 2573 O O . ILE A 1 325 ? 17.933 -0.366 9.542 1.00 60.25 325 ILE A O 1
ATOM 2577 N N . GLY A 1 326 ? 18.090 -0.468 7.315 1.00 58.00 326 GLY A N 1
ATOM 2578 C CA . GLY A 1 326 ? 19.524 -0.168 7.261 1.00 58.00 326 GLY A CA 1
ATOM 2579 C C . GLY A 1 326 ? 19.856 1.216 7.824 1.00 58.00 326 GLY A C 1
ATOM 2580 O O . GLY A 1 326 ? 20.758 1.353 8.653 1.00 58.00 326 GLY A O 1
ATOM 2581 N N . LYS A 1 327 ? 19.074 2.237 7.449 1.00 62.66 327 LYS A N 1
ATOM 2582 C CA . LYS A 1 327 ? 19.193 3.598 8.000 1.00 62.66 327 LYS A CA 1
ATOM 2583 C C . LYS A 1 327 ? 18.898 3.639 9.498 1.00 62.66 327 LYS A C 1
ATOM 2585 O O . LYS A 1 327 ? 19.571 4.368 10.227 1.00 62.66 327 LYS A O 1
ATOM 2590 N N . LEU A 1 328 ? 17.925 2.855 9.963 1.00 53.00 328 LEU A N 1
ATOM 2591 C CA . LEU A 1 328 ? 17.591 2.743 11.382 1.00 53.00 328 LEU A CA 1
ATOM 2592 C C . LEU A 1 328 ? 18.716 2.068 12.178 1.00 53.00 328 LEU A C 1
ATOM 2594 O O . LEU A 1 328 ? 19.132 2.630 13.186 1.00 53.00 328 LEU A O 1
ATOM 2598 N N . LYS A 1 329 ? 19.290 0.961 11.688 1.00 59.22 329 LYS A N 1
ATOM 2599 C CA . LYS A 1 329 ? 20.435 0.278 12.321 1.00 59.22 329 LYS A CA 1
ATOM 2600 C C . LYS A 1 329 ? 21.677 1.162 12.411 1.00 59.22 329 LYS A C 1
ATOM 2602 O O . LYS A 1 329 ? 22.353 1.177 13.437 1.00 59.22 329 LYS A O 1
ATOM 2607 N N . GLU A 1 330 ? 21.987 1.931 11.367 1.00 62.94 330 GLU A N 1
ATOM 2608 C CA . GLU A 1 330 ? 23.135 2.846 11.404 1.00 62.94 330 GLU A CA 1
ATOM 2609 C C . GLU A 1 330 ? 22.904 4.003 12.387 1.00 62.94 330 GLU A C 1
ATOM 2611 O O . GLU A 1 330 ? 23.808 4.382 13.134 1.00 62.94 330 GLU A O 1
ATOM 2616 N N . LYS A 1 331 ? 21.673 4.520 12.458 1.00 60.12 331 LYS A N 1
ATOM 2617 C CA . LYS A 1 331 ? 21.290 5.556 13.423 1.00 60.12 331 LYS A CA 1
ATOM 2618 C C . LYS A 1 331 ? 21.299 5.028 14.861 1.00 60.12 331 LYS A C 1
ATOM 2620 O O . LYS A 1 331 ? 21.762 5.729 15.757 1.00 60.12 331 LYS A O 1
ATOM 2625 N N . GLU A 1 332 ? 20.863 3.790 15.074 1.00 58.25 332 GLU A N 1
ATOM 2626 C CA . GLU A 1 332 ? 20.938 3.084 16.354 1.00 58.25 332 GLU A CA 1
ATOM 2627 C C . GLU A 1 332 ? 22.394 2.886 16.792 1.00 58.25 332 GLU A C 1
ATOM 2629 O O . GLU A 1 332 ? 22.752 3.257 17.906 1.00 58.25 332 GLU A O 1
ATOM 2634 N N . ARG A 1 333 ? 23.273 2.430 15.893 1.00 66.38 333 ARG A N 1
ATOM 2635 C CA . ARG A 1 333 ? 24.711 2.255 16.156 1.00 66.38 333 ARG A CA 1
ATOM 2636 C C . ARG A 1 333 ? 25.415 3.576 16.476 1.00 66.38 333 ARG A C 1
ATOM 2638 O O . ARG A 1 333 ? 26.263 3.639 17.368 1.00 66.38 333 ARG A O 1
ATOM 2645 N N . GLN A 1 334 ? 25.068 4.655 15.773 1.00 68.00 334 GLN A N 1
ATOM 2646 C CA . GLN A 1 334 ? 25.578 5.998 16.069 1.00 68.00 334 GLN A CA 1
ATOM 2647 C C . GLN A 1 334 ? 25.053 6.530 17.405 1.00 68.00 334 GLN A C 1
ATOM 2649 O O . GLN A 1 334 ? 25.807 7.162 18.148 1.00 68.00 334 GLN A O 1
ATOM 2654 N N . ASN A 1 335 ? 23.793 6.253 17.737 1.00 63.50 335 ASN A N 1
ATOM 2655 C CA . ASN A 1 335 ? 23.214 6.602 19.028 1.00 63.50 335 ASN A CA 1
ATOM 2656 C C . ASN A 1 335 ? 23.858 5.795 20.161 1.00 63.50 335 ASN A C 1
ATOM 2658 O O . ASN A 1 335 ? 24.252 6.399 21.150 1.00 63.50 335 ASN A O 1
ATOM 2662 N N . GLN A 1 336 ? 24.087 4.492 19.995 1.00 61.91 336 GLN A N 1
ATOM 2663 C CA . GLN A 1 336 ? 24.809 3.653 20.958 1.00 61.91 336 GLN A CA 1
ATOM 2664 C C . GLN A 1 336 ? 26.245 4.143 21.182 1.00 61.91 336 GLN A C 1
ATOM 2666 O O . GLN A 1 336 ? 26.679 4.242 22.323 1.00 61.91 336 GLN A O 1
ATOM 2671 N N . ARG A 1 337 ? 26.970 4.548 20.129 1.00 70.19 337 ARG A N 1
ATOM 2672 C CA . ARG A 1 337 ? 28.310 5.157 20.268 1.00 70.19 337 ARG A CA 1
ATOM 2673 C C . ARG A 1 337 ? 28.282 6.483 21.031 1.00 70.19 337 ARG A C 1
ATOM 2675 O O . ARG A 1 337 ? 29.175 6.741 21.833 1.00 70.19 337 ARG A O 1
ATOM 2682 N N . LYS A 1 338 ? 27.268 7.322 20.798 1.00 64.25 338 LYS A N 1
ATOM 2683 C CA . LYS A 1 338 ? 27.078 8.578 21.542 1.00 64.25 338 LYS A CA 1
ATOM 2684 C C . LYS A 1 338 ? 26.694 8.320 22.995 1.00 64.25 338 LYS A C 1
ATOM 2686 O O . LYS A 1 338 ? 27.212 9.012 23.863 1.00 64.25 338 LYS A O 1
ATOM 2691 N N . ILE A 1 339 ? 25.836 7.332 23.246 1.00 66.25 339 ILE A N 1
ATOM 2692 C CA . ILE A 1 339 ? 25.449 6.889 24.586 1.00 66.25 339 ILE A CA 1
ATOM 2693 C C . ILE A 1 339 ? 26.680 6.360 25.316 1.00 66.25 339 ILE A C 1
ATOM 2695 O O . ILE A 1 339 ? 26.949 6.840 26.402 1.00 66.25 339 ILE A O 1
ATOM 2699 N N . GLN A 1 340 ? 27.492 5.495 24.705 1.00 62.97 340 GLN A N 1
ATOM 2700 C CA . GLN A 1 340 ? 28.729 4.995 25.310 1.00 62.97 340 GLN A CA 1
ATOM 2701 C C . GLN A 1 340 ? 29.698 6.138 25.645 1.00 62.97 340 GLN A C 1
ATOM 2703 O O . GLN A 1 340 ? 30.170 6.226 26.771 1.00 62.97 340 GLN A O 1
ATOM 2708 N N . ALA A 1 341 ? 29.918 7.080 24.722 1.00 65.75 341 ALA A N 1
ATOM 2709 C CA . ALA A 1 341 ? 30.775 8.241 24.974 1.00 65.75 341 ALA A CA 1
ATOM 2710 C C . ALA A 1 341 ? 30.221 9.177 26.070 1.00 65.75 341 ALA A C 1
ATOM 2712 O O . ALA A 1 341 ? 30.991 9.787 26.814 1.00 65.75 341 ALA A O 1
ATOM 2713 N N . LEU A 1 342 ? 28.895 9.310 26.176 1.00 62.06 342 LEU A N 1
ATOM 2714 C CA . LEU A 1 342 ? 28.226 10.045 27.252 1.00 62.06 342 LEU A CA 1
ATOM 2715 C C . LEU A 1 342 ? 28.341 9.308 28.588 1.00 62.06 342 LEU A C 1
ATOM 2717 O O . LEU A 1 342 ? 28.647 9.952 29.588 1.00 62.06 342 LEU A O 1
ATOM 2721 N N . THR A 1 343 ? 28.165 7.987 28.595 1.00 64.31 343 THR A N 1
ATOM 2722 C CA . THR A 1 343 ? 28.326 7.120 29.765 1.00 64.31 343 THR A CA 1
ATOM 2723 C C . THR A 1 343 ? 29.760 7.182 30.269 1.00 64.31 343 THR A C 1
ATOM 2725 O O . THR A 1 343 ? 29.961 7.504 31.430 1.00 64.31 343 THR A O 1
ATOM 2728 N N . ASP A 1 344 ? 30.767 7.024 29.409 1.00 68.06 344 ASP A N 1
ATOM 2729 C CA . ASP A 1 344 ? 32.182 7.102 29.797 1.00 68.06 344 ASP A CA 1
ATOM 2730 C C . ASP A 1 344 ? 32.537 8.490 30.362 1.00 68.06 344 ASP A C 1
ATOM 2732 O O . ASP A 1 344 ? 33.260 8.622 31.353 1.00 68.06 344 ASP A O 1
ATOM 2736 N N . ARG A 1 345 ? 31.979 9.560 29.780 1.00 67.69 345 ARG A N 1
ATOM 2737 C CA . ARG A 1 345 ? 32.160 10.936 30.272 1.00 67.69 345 ARG A CA 1
ATOM 2738 C C . ARG A 1 345 ? 31.453 11.171 31.609 1.00 67.69 345 ARG A C 1
ATOM 2740 O O . ARG A 1 345 ? 31.975 11.899 32.454 1.00 67.69 345 ARG A O 1
ATOM 2747 N N . MET A 1 346 ? 30.285 10.566 31.806 1.00 58.75 346 MET A N 1
ATOM 2748 C CA . MET A 1 346 ? 29.505 10.654 33.037 1.00 58.75 346 MET A CA 1
ATOM 2749 C C . MET A 1 346 ? 30.151 9.840 34.160 1.00 58.75 346 MET A C 1
ATOM 2751 O O . MET A 1 346 ? 30.285 10.371 35.258 1.00 58.75 346 MET A O 1
ATOM 2755 N N . THR A 1 347 ? 30.646 8.633 33.878 1.00 59.12 347 THR A N 1
ATOM 2756 C CA . THR A 1 347 ? 31.398 7.790 34.818 1.00 59.12 347 THR A CA 1
ATOM 2757 C C . THR A 1 347 ? 32.679 8.487 35.265 1.00 59.12 347 THR A C 1
ATOM 2759 O O . THR A 1 347 ? 32.897 8.621 36.463 1.00 59.12 347 THR A O 1
ATOM 2762 N N . ASN A 1 348 ? 33.455 9.071 34.344 1.00 65.19 348 ASN A N 1
ATOM 2763 C CA . ASN A 1 348 ? 34.661 9.834 34.696 1.00 65.19 348 ASN A CA 1
ATOM 2764 C C . ASN A 1 348 ? 34.356 11.078 35.556 1.00 65.19 348 ASN A C 1
ATOM 2766 O O . ASN A 1 348 ? 35.065 11.364 36.522 1.00 65.19 348 ASN A O 1
ATOM 2770 N N . MET A 1 349 ? 33.280 11.818 35.250 1.00 60.28 349 MET A N 1
ATOM 2771 C CA . MET A 1 349 ? 32.840 12.942 36.092 1.00 60.28 349 MET A CA 1
ATOM 2772 C C . MET A 1 349 ? 32.321 12.484 37.459 1.00 60.28 349 MET A C 1
ATOM 2774 O O . MET A 1 349 ? 32.494 13.192 38.455 1.00 60.28 349 MET A O 1
ATOM 2778 N N . MET A 1 350 ? 31.657 11.330 37.507 1.00 51.81 350 MET A N 1
ATOM 2779 C CA . MET A 1 350 ? 31.086 10.749 38.714 1.00 51.81 350 MET A CA 1
ATOM 2780 C C . MET A 1 350 ? 32.185 10.203 39.625 1.00 51.81 350 MET A C 1
ATOM 2782 O O . MET A 1 350 ? 32.164 10.518 40.807 1.00 51.81 350 MET A O 1
ATOM 2786 N N . GLU A 1 351 ? 33.197 9.515 39.099 1.00 55.84 351 GLU A N 1
ATOM 2787 C CA . GLU A 1 351 ? 34.369 9.076 39.864 1.00 55.84 351 GLU A CA 1
ATOM 2788 C C . GLU A 1 351 ? 35.173 10.260 40.417 1.00 55.84 351 GLU A C 1
ATOM 2790 O O . GLU A 1 351 ? 35.506 10.263 41.603 1.00 55.84 351 GLU A O 1
ATOM 2795 N N . GLN A 1 352 ? 35.399 11.319 39.627 1.00 60.97 352 GLN A N 1
ATOM 2796 C CA . GLN A 1 352 ? 36.058 12.535 40.127 1.00 60.97 352 GLN A CA 1
ATOM 2797 C C . GLN A 1 352 ? 35.258 13.218 41.243 1.00 60.97 352 GLN A C 1
ATOM 2799 O O . GLN A 1 352 ? 35.823 13.582 42.279 1.00 60.97 352 GLN A O 1
ATOM 2804 N N . LYS A 1 353 ? 33.941 13.388 41.059 1.00 52.31 353 LYS A N 1
ATOM 2805 C CA . LYS A 1 353 ? 33.086 14.062 42.049 1.00 52.31 353 LYS A CA 1
ATOM 2806 C C . LYS A 1 353 ? 32.840 13.209 43.288 1.00 52.31 353 LYS A C 1
ATOM 2808 O O . LYS A 1 353 ? 32.810 13.764 44.382 1.00 52.31 353 LYS A O 1
ATOM 2813 N N . ILE A 1 354 ? 32.675 11.895 43.153 1.00 59.88 354 ILE A N 1
ATOM 2814 C CA . ILE A 1 354 ? 32.501 10.976 44.286 1.00 59.88 354 ILE A CA 1
ATOM 2815 C C . ILE A 1 354 ? 33.811 10.841 45.054 1.00 59.88 354 ILE A C 1
ATOM 2817 O O . ILE A 1 354 ? 33.780 10.925 46.278 1.00 59.88 354 ILE A O 1
ATOM 2821 N N . GLY A 1 355 ? 34.954 10.732 44.371 1.00 56.97 355 GLY A N 1
ATOM 2822 C CA . GLY A 1 355 ? 36.272 10.706 45.005 1.00 56.97 355 GLY A CA 1
ATOM 2823 C C . GLY A 1 355 ? 36.542 11.963 45.837 1.00 56.97 355 GLY A C 1
ATOM 2824 O O . GLY A 1 355 ? 36.902 11.859 47.010 1.00 56.97 355 GLY A O 1
ATOM 2825 N N . GLN A 1 356 ? 36.273 13.152 45.282 1.00 57.06 356 GLN A N 1
ATOM 2826 C CA . GLN A 1 356 ? 36.407 14.417 46.018 1.00 57.06 356 GLN A CA 1
ATOM 2827 C C . GLN A 1 356 ? 35.437 14.523 47.199 1.00 57.06 356 GLN A C 1
ATOM 2829 O O . GLN A 1 356 ? 35.828 14.961 48.279 1.00 57.06 356 GLN A O 1
ATOM 2834 N N . LYS A 1 357 ? 34.182 14.097 47.031 1.00 53.31 357 LYS A N 1
ATOM 2835 C CA . LYS A 1 357 ? 33.156 14.222 48.077 1.00 53.31 357 LYS A CA 1
ATOM 2836 C C . LYS A 1 357 ? 33.334 13.189 49.194 1.00 53.31 357 LYS A C 1
ATOM 2838 O O . LYS A 1 357 ? 33.087 13.508 50.349 1.00 53.31 357 LYS A O 1
ATOM 2843 N N . MET A 1 358 ? 33.824 11.990 48.882 1.00 53.22 358 MET A N 1
ATOM 2844 C CA . MET A 1 358 ? 34.203 10.969 49.868 1.00 53.22 358 MET A CA 1
ATOM 2845 C C . MET A 1 358 ? 35.425 11.393 50.688 1.00 53.22 358 MET A C 1
ATOM 2847 O O . MET A 1 358 ? 35.440 11.179 51.900 1.00 53.22 358 MET A O 1
ATOM 2851 N N . ALA A 1 359 ? 36.418 12.038 50.067 1.00 57.16 359 ALA A N 1
ATOM 2852 C CA . ALA A 1 359 ? 37.558 12.607 50.786 1.00 57.16 359 ALA A CA 1
ATOM 2853 C C . ALA A 1 359 ? 37.129 13.746 51.734 1.00 57.16 359 ALA A C 1
ATOM 2855 O O . ALA A 1 359 ? 37.545 13.767 52.893 1.00 57.16 359 ALA A O 1
ATOM 2856 N N . ASP A 1 360 ? 36.234 14.628 51.278 1.00 58.12 360 ASP A N 1
ATOM 2857 C CA . ASP A 1 360 ? 35.707 15.758 52.058 1.00 58.12 360 ASP A CA 1
ATOM 2858 C C . ASP A 1 360 ? 34.807 15.302 53.227 1.00 58.12 360 ASP A C 1
ATOM 2860 O O . ASP A 1 360 ? 34.890 15.821 54.340 1.00 58.12 360 ASP A O 1
ATOM 2864 N N . VAL A 1 361 ? 33.991 14.260 53.020 1.00 55.62 361 VAL A N 1
ATOM 2865 C CA . VAL A 1 361 ? 33.170 13.648 54.080 1.00 55.62 361 VAL A CA 1
ATOM 2866 C C . VAL A 1 361 ? 34.040 12.919 55.104 1.00 55.62 361 VAL A C 1
ATOM 2868 O O . VAL A 1 361 ? 33.793 13.039 56.300 1.00 55.62 361 VAL A O 1
ATOM 2871 N N . ARG A 1 362 ? 35.093 12.211 54.680 1.00 49.44 362 ARG A N 1
ATOM 2872 C CA . ARG A 1 362 ? 36.011 11.515 55.600 1.00 49.44 362 ARG A CA 1
ATOM 2873 C C . ARG A 1 362 ? 36.807 12.490 56.471 1.00 49.44 362 ARG A C 1
ATOM 2875 O O . ARG A 1 362 ? 37.006 12.220 57.652 1.00 49.44 362 ARG A O 1
ATOM 2882 N N . SER A 1 363 ? 37.207 13.628 55.904 1.00 53.19 363 SER A N 1
ATOM 2883 C CA . SER A 1 363 ? 37.820 14.740 56.638 1.00 53.19 363 SER A CA 1
ATOM 2884 C C . SER A 1 363 ? 36.860 15.314 57.687 1.00 53.19 363 SER A C 1
ATOM 2886 O O . SER A 1 363 ? 37.230 15.391 58.857 1.00 53.19 363 SER A O 1
ATOM 2888 N N . LYS A 1 364 ? 35.609 15.605 57.308 1.00 54.53 364 LYS A N 1
ATOM 2889 C CA . LYS A 1 364 ? 34.585 16.147 58.221 1.00 54.53 364 LYS A CA 1
ATOM 2890 C C . LYS A 1 364 ? 34.148 15.171 59.312 1.00 54.53 364 LYS A C 1
ATOM 2892 O O . LYS A 1 364 ? 33.827 15.597 60.414 1.00 54.53 364 LYS A O 1
ATOM 2897 N N . VAL A 1 365 ? 34.133 13.868 59.031 1.00 52.41 365 VAL A N 1
ATOM 2898 C CA . VAL A 1 365 ? 33.797 12.829 60.020 1.00 52.41 365 VAL A CA 1
ATOM 2899 C C . VAL A 1 365 ? 34.921 12.661 61.047 1.00 52.41 365 VAL A C 1
ATOM 2901 O O . VAL A 1 365 ? 34.634 12.572 62.236 1.00 52.41 365 VAL A O 1
ATOM 2904 N N . ASN A 1 366 ? 36.191 12.703 60.631 1.00 50.19 366 ASN A N 1
ATOM 2905 C CA . ASN A 1 366 ? 37.318 12.650 61.571 1.00 50.19 366 ASN A CA 1
ATOM 2906 C C . ASN A 1 366 ? 37.414 13.904 62.457 1.00 50.19 366 ASN A C 1
ATOM 2908 O O . ASN A 1 366 ? 37.789 13.796 63.621 1.00 50.19 366 ASN A O 1
ATOM 2912 N N . GLU A 1 367 ? 37.035 15.074 61.939 1.00 50.66 367 GLU A N 1
ATOM 2913 C CA . GLU A 1 367 ? 37.005 16.332 62.699 1.00 50.66 367 GLU A CA 1
ATOM 2914 C C . GLU A 1 367 ? 35.879 16.351 63.754 1.00 50.66 367 GLU A C 1
ATOM 2916 O O . GLU A 1 367 ? 36.058 16.878 64.853 1.00 50.66 367 GLU A O 1
ATOM 2921 N N . LYS A 1 368 ? 34.749 15.687 63.464 1.00 46.28 368 LYS A N 1
ATOM 2922 C CA . LYS A 1 368 ? 33.598 15.560 64.376 1.00 46.28 368 LYS A CA 1
ATOM 2923 C C . LYS A 1 368 ? 33.773 14.481 65.448 1.00 46.28 368 LYS A C 1
ATOM 2925 O O . LYS A 1 368 ? 33.324 14.650 66.573 1.00 46.28 368 LYS A O 1
ATOM 2930 N N . ILE A 1 369 ? 34.479 13.393 65.134 1.00 46.31 369 ILE A N 1
ATOM 2931 C CA . ILE A 1 369 ? 34.780 12.327 66.108 1.00 46.31 369 ILE A CA 1
ATOM 2932 C C . ILE A 1 369 ? 35.805 12.798 67.157 1.00 46.31 369 ILE A C 1
ATOM 2934 O O . ILE A 1 369 ? 35.763 12.340 68.295 1.00 46.31 369 ILE A O 1
ATOM 2938 N N . ALA A 1 370 ? 36.685 13.745 66.814 1.00 45.66 370 ALA A N 1
ATOM 2939 C CA . ALA A 1 370 ? 37.658 14.311 67.751 1.00 45.66 370 ALA A CA 1
ATOM 2940 C C . ALA A 1 370 ? 37.072 15.370 68.708 1.00 45.66 370 ALA A C 1
ATOM 2942 O O . ALA A 1 370 ? 37.699 15.680 69.715 1.00 45.66 370 ALA A O 1
ATOM 2943 N N . THR A 1 371 ? 35.892 15.926 68.411 1.00 48.53 371 THR A N 1
ATOM 2944 C CA . THR A 1 371 ? 35.275 17.021 69.185 1.00 48.53 371 THR A CA 1
ATOM 2945 C C . THR A 1 371 ? 34.093 16.589 70.057 1.00 48.53 371 THR A C 1
ATOM 2947 O O . THR A 1 371 ? 33.680 17.353 70.922 1.00 48.53 371 THR A O 1
ATOM 2950 N N . GLU A 1 372 ? 33.579 15.366 69.891 1.00 43.06 372 GLU A N 1
ATOM 2951 C CA . GLU A 1 372 ? 32.362 14.884 70.573 1.00 43.06 372 GLU A CA 1
ATOM 2952 C C . GLU A 1 372 ? 32.621 13.719 71.556 1.00 43.06 372 GLU A C 1
ATOM 2954 O O . GLU A 1 372 ? 31.688 13.105 72.067 1.00 43.06 372 GLU A O 1
ATOM 2959 N N . VAL A 1 373 ? 33.893 13.428 71.870 1.00 42.94 373 VAL A N 1
ATOM 2960 C CA . VAL A 1 373 ? 34.299 12.439 72.891 1.00 42.94 373 VAL A CA 1
ATOM 2961 C C . VAL A 1 373 ? 35.206 13.088 73.942 1.00 42.94 373 VAL A C 1
ATOM 2963 O O . VAL A 1 373 ? 36.319 12.646 74.188 1.00 42.94 373 VAL A O 1
ATOM 2966 N N . GLU A 1 374 ? 34.722 14.149 74.580 1.00 41.09 374 GLU A N 1
ATOM 2967 C CA . GLU A 1 374 ? 35.182 14.578 75.907 1.00 41.09 374 GLU A CA 1
ATOM 2968 C C . GLU A 1 374 ? 34.030 15.322 76.594 1.00 41.09 374 GLU A C 1
ATOM 2970 O O . GLU A 1 374 ? 33.859 16.528 76.449 1.00 41.09 374 GLU A O 1
ATOM 2975 N N . GLY A 1 375 ? 33.191 14.572 77.312 1.00 40.94 375 GLY A N 1
ATOM 2976 C CA . GLY A 1 375 ? 32.130 15.143 78.144 1.00 40.94 375 GLY A CA 1
ATOM 2977 C C . GLY A 1 375 ? 30.752 14.540 77.912 1.00 40.94 375 GLY A C 1
ATOM 2978 O O . GLY A 1 375 ? 29.861 15.226 77.443 1.00 40.94 375 GLY A O 1
ATOM 2979 N N . GLU A 1 376 ? 30.576 13.265 78.253 1.00 33.50 376 GLU A N 1
ATOM 2980 C CA . GLU A 1 376 ? 29.610 12.857 79.284 1.00 33.50 376 GLU A CA 1
ATOM 2981 C C . GLU A 1 376 ? 29.612 11.329 79.425 1.00 33.50 376 GLU A C 1
ATOM 2983 O O . GLU A 1 376 ? 29.222 10.562 78.548 1.00 33.50 376 GLU A O 1
ATOM 2988 N N . LEU A 1 377 ? 30.110 10.897 80.580 1.00 30.62 377 LEU A N 1
ATOM 2989 C CA . LEU A 1 377 ? 30.025 9.548 81.121 1.00 30.62 377 LEU A CA 1
ATOM 2990 C C . LEU A 1 377 ? 29.055 9.608 82.309 1.00 30.62 377 LEU A C 1
ATOM 2992 O O . LEU A 1 377 ? 29.054 10.617 83.011 1.00 30.62 377 LEU A O 1
ATOM 2996 N N . THR A 1 378 ? 28.346 8.497 82.566 1.00 30.30 378 THR A N 1
ATOM 2997 C CA . THR A 1 378 ? 27.564 8.080 83.769 1.00 30.30 378 THR A CA 1
ATOM 2998 C C . THR A 1 378 ? 26.101 7.774 83.382 1.00 30.30 378 THR A C 1
ATOM 3000 O O . THR A 1 378 ? 25.459 8.582 82.738 1.00 30.30 378 THR A O 1
ATOM 3003 N N . VAL A 1 379 ? 25.469 6.617 83.629 1.00 29.86 379 VAL A N 1
ATOM 3004 C CA . VAL A 1 379 ? 25.666 5.476 84.542 1.00 29.86 379 VAL A CA 1
ATOM 3005 C C . VAL A 1 379 ? 25.137 4.193 83.863 1.00 29.86 379 VAL A C 1
ATOM 3007 O O . VAL A 1 379 ? 24.225 4.228 83.044 1.00 29.86 379 VAL A O 1
ATOM 3010 N N . ALA A 1 380 ? 25.721 3.050 84.221 1.00 27.08 380 ALA A N 1
ATOM 3011 C CA . ALA A 1 380 ? 25.517 1.724 83.645 1.00 27.08 380 ALA A CA 1
ATOM 3012 C C . ALA A 1 380 ? 24.570 0.795 84.452 1.00 27.08 380 ALA A C 1
ATOM 3014 O O . ALA A 1 380 ? 24.436 0.980 85.659 1.00 27.08 380 ALA A O 1
ATOM 3015 N N . ARG A 1 381 ? 24.131 -0.307 83.789 1.00 28.39 381 ARG A N 1
ATOM 3016 C CA . ARG A 1 381 ? 23.728 -1.671 84.286 1.00 28.39 381 ARG A CA 1
ATOM 3017 C C . ARG A 1 381 ? 22.275 -1.869 84.798 1.00 28.39 381 ARG A C 1
ATOM 3019 O O . ARG A 1 381 ? 21.766 -1.003 85.481 1.00 28.39 381 ARG A O 1
ATOM 3026 N N . SER A 1 382 ? 21.553 -2.998 84.616 1.00 25.36 382 SER A N 1
ATOM 3027 C CA . SER A 1 382 ? 21.744 -4.299 83.922 1.00 25.36 382 SER A CA 1
ATOM 3028 C C . SER A 1 382 ? 20.487 -5.216 84.035 1.00 25.36 382 SER A C 1
ATOM 3030 O O . SER A 1 382 ? 19.879 -5.196 85.099 1.00 25.36 382 SER A O 1
ATOM 3032 N N . SER A 1 383 ? 20.271 -6.125 83.052 1.00 29.05 383 SER A N 1
ATOM 3033 C CA . SER A 1 383 ? 19.801 -7.550 83.169 1.00 29.05 383 SER A CA 1
ATOM 3034 C C . SER A 1 383 ? 18.339 -7.864 83.594 1.00 29.05 383 SER A C 1
ATOM 3036 O O . SER A 1 383 ? 17.825 -7.193 84.468 1.00 29.05 383 SER A O 1
ATOM 3038 N N . TRP A 1 384 ? 17.575 -8.873 83.114 1.00 27.47 384 TRP A N 1
ATOM 3039 C CA . TRP A 1 384 ? 17.763 -10.203 82.460 1.00 27.47 384 TRP A CA 1
ATOM 3040 C C . TRP A 1 384 ? 16.383 -10.663 81.867 1.00 27.47 384 TRP A C 1
ATOM 3042 O O . TRP A 1 384 ? 15.371 -10.371 82.488 1.00 27.47 384 TRP A O 1
ATOM 3052 N N . ARG A 1 385 ? 16.228 -11.188 80.632 1.00 32.25 385 ARG A N 1
ATOM 3053 C CA . ARG A 1 385 ? 16.361 -12.570 80.062 1.00 32.25 385 ARG A CA 1
ATOM 3054 C C . ARG A 1 385 ? 15.023 -13.309 79.738 1.00 32.25 385 ARG A C 1
ATOM 3056 O O . ARG A 1 385 ? 14.173 -13.464 80.598 1.00 32.25 385 ARG A O 1
ATOM 3063 N N . LEU A 1 386 ? 14.961 -13.768 78.470 1.00 35.97 386 LEU A N 1
ATOM 3064 C CA . LEU A 1 386 ? 14.252 -14.868 77.741 1.00 35.97 386 LEU A CA 1
ATOM 3065 C C . LEU A 1 386 ? 13.657 -16.059 78.556 1.00 35.97 386 LEU A C 1
ATOM 3067 O O . LEU A 1 386 ? 14.128 -16.239 79.678 1.00 35.97 386 LEU A O 1
ATOM 3071 N N . PRO A 1 387 ? 12.771 -16.965 78.015 1.00 44.97 387 PRO A N 1
ATOM 3072 C CA . PRO A 1 387 ? 13.187 -17.945 76.976 1.00 44.97 387 PRO A CA 1
ATOM 3073 C C . PRO A 1 387 ? 12.140 -18.698 76.084 1.00 44.97 387 PRO A C 1
ATOM 3075 O O . PRO A 1 387 ? 10.949 -18.420 76.044 1.00 44.97 387 PRO A O 1
ATOM 3078 N N . PHE A 1 388 ? 12.736 -19.639 75.334 1.00 29.08 388 PHE A N 1
ATOM 3079 C CA . PHE A 1 388 ? 12.398 -20.597 74.265 1.00 29.08 388 PHE A CA 1
ATOM 3080 C C . PHE A 1 388 ? 11.345 -21.722 74.502 1.00 29.08 388 PHE A C 1
ATOM 3082 O O . PHE A 1 388 ? 11.222 -22.252 75.597 1.00 29.08 388 PHE A O 1
ATOM 3089 N N . PHE A 1 389 ? 10.753 -22.155 73.370 1.00 26.84 389 PHE A N 1
ATOM 3090 C CA . PHE A 1 389 ? 10.418 -23.513 72.859 1.00 26.84 389 PHE A CA 1
ATOM 3091 C C . PHE A 1 389 ? 9.602 -24.572 73.659 1.00 26.84 389 PHE A C 1
ATOM 3093 O O . PHE A 1 389 ? 10.112 -25.241 74.544 1.00 26.84 389 PHE A O 1
ATOM 3100 N N . VAL A 1 390 ? 8.381 -24.825 73.145 1.00 29.78 390 VAL A N 1
ATOM 3101 C CA . VAL A 1 390 ? 7.872 -26.062 72.477 1.00 29.78 390 VAL A CA 1
ATOM 3102 C C . VAL A 1 390 ? 7.712 -27.404 73.247 1.00 29.78 390 VAL A C 1
ATOM 3104 O O . VAL A 1 390 ? 8.677 -28.054 73.623 1.00 29.78 390 VAL A O 1
ATOM 3107 N N . LEU A 1 391 ? 6.444 -27.868 73.212 1.00 27.17 391 LEU A N 1
ATOM 3108 C CA . LEU A 1 391 ? 5.884 -29.245 73.190 1.00 27.17 391 LEU A CA 1
ATOM 3109 C C . LEU A 1 391 ? 5.777 -30.071 74.493 1.00 27.17 391 LEU A C 1
ATOM 3111 O O . LEU A 1 391 ? 6.771 -30.568 75.004 1.00 27.17 391 LEU A O 1
ATOM 3115 N N . LEU A 1 392 ? 4.540 -30.392 74.910 1.00 26.20 392 LEU A N 1
ATOM 3116 C CA . LEU A 1 392 ? 3.894 -31.715 74.719 1.00 26.20 392 LEU A CA 1
ATOM 3117 C C . LEU A 1 392 ? 2.592 -31.866 75.550 1.00 26.20 392 LEU A C 1
ATOM 3119 O O . LEU A 1 392 ? 2.590 -31.706 76.762 1.00 26.20 392 LEU A O 1
ATOM 3123 N N . ILE A 1 393 ? 1.542 -32.317 74.844 1.00 26.88 393 ILE A N 1
ATOM 3124 C CA . ILE A 1 393 ? 0.582 -33.382 75.219 1.00 26.88 393 ILE A CA 1
ATOM 3125 C C . ILE A 1 393 ? -0.573 -33.103 76.220 1.00 26.88 393 ILE A C 1
ATOM 3127 O O . ILE A 1 393 ? -0.421 -33.117 77.432 1.00 26.88 393 ILE A O 1
ATOM 3131 N N . LEU A 1 394 ? -1.766 -33.031 75.600 1.00 25.23 394 LEU A N 1
ATOM 3132 C CA . LEU A 1 394 ? -3.016 -33.787 75.834 1.00 25.23 394 LEU A CA 1
ATOM 3133 C C . LEU A 1 394 ? -3.924 -33.566 77.071 1.00 25.23 394 LEU A C 1
ATOM 3135 O O . LEU A 1 394 ? -3.586 -33.875 78.203 1.00 25.23 394 LEU A O 1
ATOM 3139 N N . ILE A 1 395 ? -5.191 -33.300 76.700 1.00 28.02 395 ILE A N 1
ATOM 3140 C CA . ILE A 1 395 ? -6.476 -33.739 77.287 1.00 28.02 395 ILE A CA 1
ATOM 3141 C C . ILE A 1 395 ? -6.978 -32.991 78.534 1.00 28.02 395 ILE A C 1
ATOM 3143 O O . ILE A 1 395 ? -6.537 -33.237 79.646 1.00 28.02 395 ILE A O 1
ATOM 3147 N N . ALA A 1 396 ? -8.028 -32.180 78.336 1.00 25.73 396 ALA A N 1
ATOM 3148 C CA . ALA A 1 396 ? -9.389 -32.413 78.866 1.00 25.73 396 ALA A CA 1
ATOM 3149 C C . ALA A 1 396 ? -10.232 -31.128 78.733 1.00 25.73 396 ALA A C 1
ATOM 3151 O O . ALA A 1 396 ? -10.147 -30.225 79.554 1.00 25.73 396 ALA A O 1
ATOM 3152 N N . GLY A 1 397 ? -11.003 -30.995 77.652 1.00 25.45 397 GLY A N 1
ATOM 3153 C CA . GLY A 1 397 ? -12.472 -30.936 77.738 1.00 25.45 397 GLY A CA 1
ATOM 3154 C C . GLY A 1 397 ? -12.946 -29.579 77.195 1.00 25.45 397 GLY A C 1
ATOM 3155 O O . GLY A 1 397 ? -12.304 -28.575 77.444 1.00 25.45 397 GLY A O 1
ATOM 3156 N N . GLY A 1 398 ? -13.986 -29.417 76.387 1.00 25.78 398 GLY A N 1
ATOM 3157 C CA . GLY A 1 398 ? -15.109 -30.262 76.017 1.00 25.78 398 GLY A CA 1
ATOM 3158 C C . GLY A 1 398 ? -16.352 -29.360 75.950 1.00 25.78 398 GLY A C 1
ATOM 3159 O O . GLY A 1 398 ? -16.581 -28.605 76.890 1.00 25.78 398 GLY A O 1
ATOM 3160 N N . ARG A 1 399 ? -17.161 -29.527 74.887 1.00 29.25 399 ARG A N 1
ATOM 3161 C CA . ARG A 1 399 ? -18.483 -28.916 74.570 1.00 29.25 399 ARG A CA 1
ATOM 3162 C C . ARG A 1 399 ? -18.469 -27.564 73.834 1.00 29.25 399 ARG A C 1
ATOM 3164 O O . ARG A 1 399 ? -17.622 -26.739 74.118 1.00 29.25 399 ARG A O 1
ATOM 3171 N N . ALA A 1 400 ? -19.444 -27.181 73.004 1.00 26.78 400 ALA A N 1
ATOM 3172 C CA . ALA A 1 400 ? -20.385 -27.789 72.039 1.00 26.78 400 ALA A CA 1
ATOM 3173 C C . ALA A 1 400 ? -21.453 -26.709 71.739 1.00 26.78 400 ALA A C 1
ATOM 3175 O O . ALA A 1 400 ? -21.986 -26.182 72.708 1.00 26.78 400 ALA A O 1
ATOM 3176 N N . ARG A 1 401 ? -21.827 -26.519 70.452 1.00 29.16 401 ARG A N 1
ATOM 3177 C CA . ARG A 1 401 ? -23.089 -25.905 69.931 1.00 29.16 401 ARG A CA 1
ATOM 3178 C C . ARG A 1 401 ? -23.341 -24.412 70.281 1.00 29.16 401 ARG A C 1
ATOM 3180 O O . ARG A 1 401 ? -22.924 -23.954 71.325 1.00 29.16 401 ARG A O 1
ATOM 3187 N N . GLU A 1 402 ? -23.958 -23.550 69.463 1.00 29.42 402 GLU A N 1
ATOM 3188 C CA . GLU A 1 402 ? -25.038 -23.698 68.474 1.00 29.42 402 GLU A CA 1
ATOM 3189 C C . GLU A 1 402 ? -25.131 -22.455 67.537 1.00 29.42 402 GLU A C 1
ATOM 3191 O O . GLU A 1 402 ? -24.804 -21.342 67.934 1.00 29.42 402 GLU A O 1
ATOM 3196 N N . THR A 1 403 ? -25.584 -22.713 66.302 1.00 27.30 403 THR A N 1
ATOM 3197 C CA . THR A 1 403 ? -26.393 -21.927 65.328 1.00 27.30 403 THR A CA 1
ATOM 3198 C C . THR A 1 403 ? -26.571 -20.401 65.390 1.00 27.30 403 THR A C 1
ATOM 3200 O O . THR A 1 403 ? -27.050 -19.861 66.379 1.00 27.30 403 THR A O 1
ATOM 3203 N N . LEU A 1 404 ? -26.510 -19.784 64.195 1.00 26.83 404 LEU A N 1
ATOM 3204 C CA . LEU A 1 404 ? -27.657 -19.075 63.591 1.00 26.83 404 LEU A CA 1
ATOM 3205 C C . LEU A 1 404 ? -27.505 -18.961 62.056 1.00 26.83 404 LEU A C 1
ATOM 3207 O O . LEU A 1 404 ? -26.627 -18.270 61.548 1.00 26.83 404 LEU A O 1
ATOM 3211 N N . GLN A 1 405 ? -28.375 -19.673 61.332 1.00 26.14 405 GLN A N 1
ATOM 3212 C CA . GLN A 1 405 ? -28.694 -19.468 59.916 1.00 26.14 405 GLN A CA 1
ATOM 3213 C C . GLN A 1 405 ? -29.914 -18.536 59.801 1.00 26.14 405 GLN A C 1
ATOM 3215 O O . GLN A 1 405 ? -30.881 -18.721 60.536 1.00 26.14 405 GLN A O 1
ATOM 3220 N N . LEU A 1 406 ? -29.903 -17.630 58.820 1.00 27.11 406 LEU A N 1
ATOM 3221 C CA . LEU A 1 406 ? -31.087 -17.089 58.128 1.00 27.11 406 LEU A CA 1
ATOM 3222 C C . LEU A 1 406 ? -30.671 -16.819 56.668 1.00 27.11 406 LEU A C 1
ATOM 3224 O O . LEU A 1 406 ? -29.841 -15.960 56.400 1.00 27.11 406 LEU A O 1
ATOM 3228 N N . THR A 1 407 ? -30.969 -17.755 55.762 1.00 25.69 407 THR A N 1
ATOM 3229 C CA . THR A 1 407 ? -32.054 -17.700 54.756 1.00 25.69 407 THR A CA 1
ATOM 3230 C C . THR A 1 407 ? -31.894 -16.617 53.690 1.00 25.69 407 THR A C 1
ATOM 3232 O O . THR A 1 407 ? -32.227 -15.459 53.915 1.00 25.69 407 THR A O 1
ATOM 3235 N N . TYR A 1 408 ? -31.539 -17.056 52.481 1.00 27.09 408 TYR A N 1
ATOM 3236 C CA . TYR A 1 408 ? -32.058 -16.484 51.242 1.00 27.09 408 TYR A CA 1
ATOM 3237 C C . TYR A 1 408 ? -32.702 -17.598 50.413 1.00 27.09 408 TYR A C 1
ATOM 3239 O O . TYR A 1 408 ? -32.259 -18.745 50.417 1.00 27.09 408 TYR A O 1
ATOM 3247 N N . ALA A 1 409 ? -33.832 -17.248 49.813 1.00 25.22 409 ALA A N 1
ATOM 3248 C CA . ALA A 1 409 ? -34.881 -18.134 49.349 1.00 25.22 409 ALA A CA 1
ATOM 3249 C C . ALA A 1 409 ? -34.451 -19.113 48.244 1.00 25.22 409 ALA A C 1
ATOM 3251 O O . ALA A 1 409 ? -33.948 -18.718 47.194 1.00 25.22 409 ALA A O 1
ATOM 3252 N N . HIS A 1 410 ? -34.789 -20.390 48.435 1.00 29.92 410 HIS A N 1
ATOM 3253 C CA . HIS A 1 410 ? -34.967 -21.324 47.331 1.00 29.92 410 HIS A CA 1
ATOM 3254 C C . HIS A 1 410 ? -36.176 -20.873 46.500 1.00 29.92 410 HIS A C 1
ATOM 3256 O O . HIS A 1 410 ? -37.325 -21.098 46.880 1.00 29.92 410 HIS A O 1
ATOM 3262 N N . ARG A 1 411 ? -35.921 -20.261 45.342 1.00 29.95 411 ARG A N 1
ATOM 3263 C CA . ARG A 1 411 ? -36.845 -20.338 44.207 1.00 29.95 411 ARG A CA 1
ATOM 3264 C C . ARG A 1 411 ? -36.412 -21.531 43.367 1.00 29.95 411 ARG A C 1
ATOM 3266 O O . ARG A 1 411 ? -35.276 -21.586 42.903 1.00 29.95 411 ARG A O 1
ATOM 3273 N N . SER A 1 412 ? -37.301 -22.509 43.225 1.00 35.81 412 SER A N 1
ATOM 3274 C CA . SER A 1 412 ? -37.125 -23.603 42.280 1.00 35.81 412 SER A CA 1
ATOM 3275 C C . SER A 1 412 ? -36.993 -23.031 40.870 1.00 35.81 412 SER A C 1
ATOM 3277 O O . SER A 1 412 ? -37.904 -22.358 40.394 1.00 35.81 412 SER A O 1
ATOM 3279 N N . LEU A 1 413 ? -35.893 -23.337 40.196 1.00 35.47 413 LEU A N 1
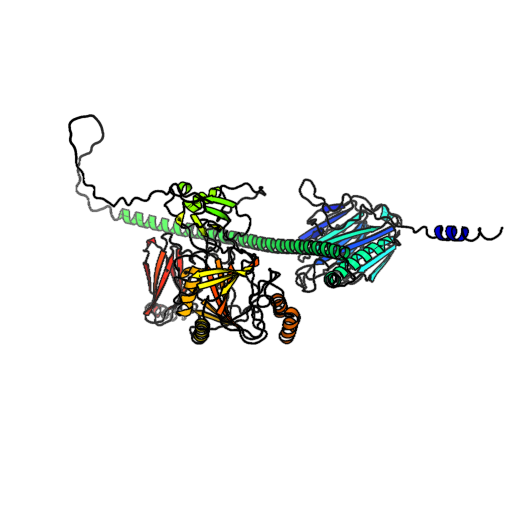ATOM 3280 C CA . LEU A 1 413 ? -35.843 -23.373 38.743 1.00 35.47 413 LEU A CA 1
ATOM 3281 C C . LEU A 1 413 ? -35.406 -24.787 38.401 1.00 35.47 413 LEU A C 1
ATOM 3283 O O . LEU A 1 413 ? -34.251 -25.170 38.584 1.00 35.47 413 LEU A O 1
ATOM 3287 N N . SER A 1 414 ? -36.393 -25.583 38.004 1.00 36.66 414 SER A N 1
ATOM 3288 C CA . SER A 1 414 ? -36.183 -26.763 37.188 1.00 36.66 414 SER A CA 1
ATOM 3289 C C . SER A 1 414 ? -35.186 -26.398 36.092 1.00 36.66 414 SER A C 1
ATOM 3291 O O . SER A 1 414 ? -35.490 -25.565 35.240 1.00 36.66 414 SER A O 1
ATOM 3293 N N . ALA A 1 415 ? -33.991 -26.985 36.121 1.00 43.91 415 ALA A N 1
ATOM 3294 C CA . ALA A 1 415 ? -33.221 -27.122 34.898 1.00 43.91 415 ALA A CA 1
ATOM 3295 C C . ALA A 1 415 ? -34.105 -27.965 33.978 1.00 43.91 415 ALA A C 1
ATOM 3297 O O . ALA A 1 415 ? -34.311 -29.153 34.234 1.00 43.91 415 ALA A O 1
ATOM 3298 N N . ASP A 1 416 ? -34.746 -27.290 33.032 1.00 46.25 416 ASP A N 1
ATOM 3299 C CA . ASP A 1 416 ? -35.713 -27.862 32.117 1.00 46.25 416 ASP A CA 1
ATOM 3300 C C . ASP A 1 416 ? -35.002 -28.950 31.304 1.00 46.25 416 ASP A C 1
ATOM 3302 O O . ASP A 1 416 ? -34.195 -28.661 30.419 1.00 46.25 416 ASP A O 1
ATOM 3306 N N . ARG A 1 417 ? -35.209 -30.217 31.686 1.00 48.06 417 ARG A N 1
ATOM 3307 C CA . ARG A 1 417 ? -34.625 -31.378 30.994 1.00 48.06 417 ARG A CA 1
ATOM 3308 C C . ARG A 1 417 ? -35.178 -31.521 29.571 1.00 48.06 417 ARG A C 1
ATOM 3310 O O . ARG A 1 417 ? -34.591 -32.270 28.798 1.00 48.06 417 ARG A O 1
ATOM 3317 N N . ASP A 1 418 ? -36.220 -30.757 29.238 1.00 55.00 418 ASP A N 1
ATOM 3318 C CA . ASP A 1 418 ? -36.894 -30.741 27.942 1.00 55.00 418 ASP A CA 1
ATOM 3319 C C . ASP A 1 418 ? -36.576 -29.480 27.109 1.00 55.00 418 ASP A C 1
ATOM 3321 O O . ASP A 1 418 ? -37.185 -29.264 26.060 1.00 55.00 418 ASP A O 1
ATOM 3325 N N . ALA A 1 419 ? -35.609 -28.644 27.523 1.00 62.66 419 ALA A N 1
ATOM 3326 C CA . ALA A 1 419 ? -35.215 -27.473 26.739 1.00 62.66 419 ALA A CA 1
ATOM 3327 C C . ALA A 1 419 ? -34.679 -27.890 25.347 1.00 62.66 419 ALA A C 1
ATOM 3329 O O . ALA A 1 419 ? -33.755 -28.710 25.263 1.00 62.66 419 ALA A O 1
ATOM 3330 N N . PRO A 1 420 ? -35.223 -27.330 24.249 1.00 74.69 420 PRO A N 1
ATOM 3331 C CA . PRO A 1 420 ? -34.898 -27.763 22.893 1.00 74.69 420 PRO A CA 1
ATOM 3332 C C . PRO A 1 420 ? -33.447 -27.438 22.537 1.00 74.69 420 PRO A C 1
ATOM 3334 O O . PRO A 1 420 ? -32.950 -26.369 22.875 1.00 74.69 420 PRO A O 1
ATOM 3337 N N . LEU A 1 421 ? -32.773 -28.331 21.806 1.00 83.62 421 LEU A N 1
ATOM 3338 C CA . LEU A 1 421 ? -31.444 -28.049 21.255 1.00 83.62 421 LEU A CA 1
ATOM 3339 C C . LEU A 1 421 ? -31.483 -26.775 20.399 1.00 83.62 421 LEU A C 1
ATOM 3341 O O . LEU A 1 421 ? -32.377 -26.606 19.569 1.00 83.62 421 LEU A O 1
ATOM 3345 N N . LYS A 1 422 ? -30.504 -25.890 20.600 1.00 87.69 422 LYS A N 1
ATOM 3346 C CA . LYS A 1 422 ? -30.323 -24.685 19.786 1.00 87.69 422 LYS A CA 1
ATOM 3347 C C . LYS A 1 422 ? -29.210 -24.937 18.783 1.00 87.69 422 LYS A C 1
ATOM 3349 O O . LYS A 1 422 ? -28.068 -25.174 19.178 1.00 87.69 422 LYS A O 1
ATOM 3354 N N . SER A 1 423 ? -29.546 -24.872 17.501 1.00 91.44 423 SER A N 1
ATOM 3355 C CA . SER A 1 423 ? -28.566 -24.975 16.423 1.00 91.44 423 SER A CA 1
ATOM 3356 C C . SER A 1 423 ? -27.891 -23.625 16.253 1.00 91.44 423 SER A C 1
ATOM 3358 O O . SER A 1 423 ? -28.586 -22.643 16.047 1.00 91.44 423 SER A O 1
ATOM 3360 N N . VAL A 1 424 ? -26.570 -23.549 16.307 1.00 93.50 424 VAL A N 1
ATOM 3361 C CA . VAL A 1 424 ? -25.819 -22.293 16.147 1.00 93.50 424 VAL A CA 1
ATOM 3362 C C . VAL A 1 424 ? -24.642 -22.489 15.205 1.00 93.50 424 VAL A C 1
ATOM 3364 O O . VAL A 1 424 ? -24.225 -23.620 14.952 1.00 93.50 424 VAL A O 1
ATOM 3367 N N . THR A 1 425 ? -24.085 -21.392 14.698 1.00 94.38 425 THR A N 1
ATOM 3368 C CA . THR A 1 425 ? -22.811 -21.404 13.968 1.00 94.38 425 THR A CA 1
ATOM 3369 C C . THR A 1 425 ? -21.817 -20.485 14.663 1.00 94.38 425 THR A C 1
ATOM 3371 O O . THR A 1 425 ? -22.105 -19.309 14.864 1.00 94.38 425 THR A O 1
ATOM 3374 N N . ILE A 1 426 ? -20.655 -21.010 15.037 1.00 92.75 426 ILE A N 1
ATOM 3375 C CA . ILE A 1 426 ? -19.632 -20.292 15.802 1.00 92.75 426 ILE A CA 1
ATOM 3376 C C . ILE A 1 426 ? -18.521 -19.845 14.852 1.00 92.75 426 ILE A C 1
ATOM 3378 O O . ILE A 1 426 ? -17.985 -20.656 14.101 1.00 92.75 426 ILE A O 1
ATOM 3382 N N . PHE A 1 427 ? -18.159 -18.572 14.899 1.00 93.19 427 PHE A N 1
ATOM 3383 C CA . PHE A 1 427 ? -17.162 -17.925 14.056 1.00 93.19 427 PHE A CA 1
ATOM 3384 C C . PHE A 1 427 ? -16.041 -17.316 14.901 1.00 93.19 427 PHE A C 1
ATOM 3386 O O . PHE A 1 427 ? -16.212 -16.984 16.079 1.00 93.19 427 PHE A O 1
ATOM 3393 N N . ARG A 1 428 ? -14.889 -17.113 14.256 1.00 92.25 428 ARG A N 1
ATOM 3394 C CA . ARG A 1 428 ? -13.843 -16.218 14.763 1.00 92.25 428 ARG A CA 1
ATOM 3395 C C . ARG A 1 428 ? -14.349 -14.772 14.741 1.00 92.25 428 ARG A C 1
ATOM 3397 O O . ARG A 1 428 ? -15.171 -14.428 13.891 1.00 92.25 428 ARG A O 1
ATOM 3404 N N . ASN A 1 429 ? -13.846 -13.923 15.637 1.00 93.50 429 ASN A N 1
ATOM 3405 C CA . ASN A 1 429 ? -14.223 -12.509 15.711 1.00 93.50 429 ASN A CA 1
ATOM 3406 C C . ASN A 1 429 ? -14.139 -11.815 14.339 1.00 93.50 429 ASN A C 1
ATOM 3408 O O . ASN A 1 429 ? -13.084 -11.802 13.714 1.00 93.50 429 ASN A O 1
ATOM 3412 N N . GLY A 1 430 ? -15.252 -11.260 13.860 1.00 90.12 430 GLY A N 1
ATOM 3413 C CA . GLY A 1 430 ? -15.340 -10.611 12.553 1.00 90.12 430 GLY A CA 1
ATOM 3414 C C . GLY A 1 430 ? -15.339 -11.535 11.322 1.00 90.12 430 GLY A C 1
ATOM 3415 O O . GLY A 1 430 ? -15.549 -11.049 10.214 1.00 90.12 430 GLY A O 1
ATOM 3416 N N . TYR A 1 431 ? -15.150 -12.845 11.422 1.00 89.88 431 TYR A N 1
ATOM 3417 C CA . TYR A 1 431 ? -15.148 -13.700 10.227 1.00 89.88 431 TYR A CA 1
ATOM 3418 C C . TYR A 1 431 ? -16.566 -14.077 9.800 1.00 89.88 431 TYR A C 1
ATOM 3420 O O . TYR A 1 431 ? -17.394 -14.455 10.623 1.00 89.88 431 TYR A O 1
ATOM 3428 N N . SER A 1 432 ? -16.839 -14.041 8.498 1.00 83.69 432 SER A N 1
ATOM 3429 C CA . SER A 1 432 ? -18.163 -14.385 7.955 1.00 83.69 432 SER A CA 1
ATOM 3430 C C . SER A 1 432 ? -18.239 -15.778 7.340 1.00 83.69 432 SER A C 1
ATOM 3432 O O . SER A 1 432 ? -19.333 -16.318 7.149 1.00 83.69 432 SER A O 1
ATOM 3434 N N . THR A 1 433 ? -17.082 -16.378 7.078 1.00 85.00 433 THR A N 1
ATOM 3435 C CA . THR A 1 433 ? -16.903 -17.723 6.530 1.00 85.00 433 THR A CA 1
ATOM 3436 C C . THR A 1 433 ? -16.116 -18.594 7.516 1.00 85.00 433 THR A C 1
ATOM 3438 O O . THR A 1 433 ? -15.583 -18.104 8.511 1.00 85.00 433 THR A O 1
ATOM 3441 N N . GLY A 1 434 ? -16.092 -19.912 7.288 1.00 82.69 434 GLY A N 1
ATOM 3442 C CA . GLY A 1 434 ? -15.338 -20.845 8.137 1.00 82.69 434 GLY A CA 1
ATOM 3443 C C . GLY A 1 434 ? -15.950 -21.119 9.518 1.00 82.69 434 GLY A C 1
ATOM 3444 O O . GLY A 1 434 ? -15.252 -21.601 10.406 1.00 82.69 434 GLY A O 1
ATOM 3445 N N . GLY A 1 435 ? -17.236 -20.811 9.715 1.00 86.50 435 GLY A N 1
ATOM 3446 C CA . GLY A 1 435 ? -17.931 -21.072 10.975 1.00 86.50 435 GLY A CA 1
ATOM 3447 C C . GLY A 1 435 ? -18.216 -22.556 11.218 1.00 86.50 435 GLY A C 1
ATOM 3448 O O . GLY A 1 435 ? -18.476 -23.317 10.285 1.00 86.50 435 GLY A O 1
ATOM 3449 N N . VAL A 1 436 ? -18.209 -22.958 12.488 1.00 88.31 436 VAL A N 1
ATOM 3450 C CA . VAL A 1 436 ? -18.474 -24.330 12.940 1.00 88.31 436 VAL A CA 1
ATOM 3451 C C . VAL A 1 436 ? -19.919 -24.441 13.416 1.00 88.31 436 VAL A C 1
ATOM 3453 O O . VAL A 1 436 ? -20.325 -23.762 14.359 1.00 88.31 436 VAL A O 1
ATOM 3456 N N . GLN A 1 437 ? -20.708 -25.297 12.765 1.00 91.81 437 GLN A N 1
ATOM 3457 C CA . GLN A 1 437 ? -22.081 -25.579 13.190 1.00 91.81 437 GLN A CA 1
ATOM 3458 C C . GLN A 1 437 ? -22.103 -26.491 14.416 1.00 91.81 437 GLN A C 1
ATOM 3460 O O . GLN A 1 437 ? -21.386 -27.491 14.469 1.00 91.81 437 GLN A O 1
ATOM 3465 N N . MET A 1 438 ? -22.957 -26.172 15.387 1.00 86.69 438 MET A N 1
ATOM 3466 C CA . MET A 1 438 ? -23.044 -26.917 16.638 1.00 86.69 438 MET A CA 1
ATOM 3467 C C . MET A 1 438 ? -24.463 -26.925 17.207 1.00 86.69 438 MET A C 1
ATOM 3469 O O . MET A 1 438 ? -25.236 -25.992 17.004 1.00 86.69 438 MET A O 1
ATOM 3473 N N . GLN A 1 439 ? -24.797 -27.982 17.948 1.00 86.25 439 GLN A N 1
ATOM 3474 C CA . GLN A 1 439 ? -26.053 -28.097 18.689 1.00 86.25 439 GLN A CA 1
ATOM 3475 C C . GLN A 1 439 ? -25.792 -27.892 20.181 1.00 86.25 439 GLN A C 1
ATOM 3477 O O . GLN A 1 439 ? -25.051 -28.656 20.800 1.00 86.25 439 GLN A O 1
ATOM 3482 N N . LEU A 1 440 ? -26.408 -26.865 20.761 1.00 84.19 440 LEU A N 1
ATOM 3483 C CA . LEU A 1 440 ? -26.261 -26.501 22.166 1.00 84.19 440 LEU A CA 1
ATOM 3484 C C . LEU A 1 440 ? -27.465 -26.972 22.983 1.00 84.19 440 LEU A C 1
ATOM 3486 O O . LEU A 1 440 ? -28.607 -26.613 22.690 1.00 84.19 440 LEU A O 1
ATOM 3490 N N . SER A 1 441 ? -27.206 -27.738 24.045 1.00 81.62 441 SER A N 1
ATOM 3491 C CA . SER A 1 441 ? -28.225 -28.113 25.030 1.00 81.62 441 SER A CA 1
ATOM 3492 C C . SER A 1 441 ? -28.143 -27.229 26.271 1.00 81.62 441 SER A C 1
ATOM 3494 O O . SER A 1 441 ? -27.056 -26.834 26.701 1.00 81.62 441 SER A O 1
ATOM 3496 N N . ALA A 1 442 ? -29.295 -26.972 26.895 1.00 74.25 442 ALA A N 1
ATOM 3497 C CA . ALA A 1 442 ? -29.348 -26.253 28.164 1.00 74.25 442 ALA A CA 1
ATOM 3498 C C . ALA A 1 442 ? -28.504 -26.947 29.241 1.00 74.25 442 ALA A C 1
ATOM 3500 O O . ALA A 1 442 ? -27.857 -26.284 30.040 1.00 74.25 442 ALA A O 1
ATOM 3501 N N . GLN A 1 443 ? -28.453 -28.283 29.245 1.00 67.25 443 GLN A N 1
ATOM 3502 C CA . GLN A 1 443 ? -27.721 -29.049 30.252 1.00 67.25 443 GLN A CA 1
ATOM 3503 C C . GLN A 1 443 ? -26.199 -28.842 30.164 1.00 67.25 443 GLN A C 1
ATOM 3505 O O . GLN A 1 443 ? -25.566 -28.686 31.207 1.00 67.25 443 GLN A O 1
ATOM 3510 N N . LEU A 1 444 ? -25.634 -28.756 28.949 1.00 64.25 444 LEU A N 1
ATOM 3511 C CA . LEU A 1 444 ? -24.205 -28.479 28.700 1.00 64.25 444 LEU A CA 1
ATOM 3512 C C . LEU A 1 444 ? -23.756 -27.100 29.214 1.00 64.25 444 LEU A C 1
ATOM 3514 O O . LEU A 1 444 ? -22.575 -26.897 29.501 1.00 64.25 444 LEU A O 1
ATOM 3518 N N . LEU A 1 445 ? -24.697 -26.160 29.322 1.00 66.62 445 LEU A N 1
ATOM 3519 C CA . LEU A 1 445 ? -24.443 -24.765 29.680 1.00 66.62 445 LEU A CA 1
ATOM 3520 C C . LEU A 1 445 ? -25.038 -24.362 31.041 1.00 66.62 445 LEU A C 1
ATOM 3522 O O . LEU A 1 445 ? -24.638 -23.352 31.598 1.00 66.62 445 LEU A O 1
ATOM 3526 N N . SER A 1 446 ? -25.929 -25.165 31.632 1.00 56.47 446 SER A N 1
ATOM 3527 C CA . SER A 1 446 ? -26.588 -24.899 32.928 1.00 56.47 446 SER A CA 1
ATOM 3528 C C . SER A 1 446 ? -25.644 -24.891 34.137 1.00 56.47 446 SER A C 1
ATOM 3530 O O . SER A 1 446 ? -25.991 -24.356 35.196 1.00 56.47 446 SER A O 1
ATOM 3532 N N . THR A 1 447 ? -24.455 -25.478 33.984 1.00 55.47 447 THR A N 1
ATOM 3533 C CA . THR A 1 447 ? -23.373 -25.441 34.975 1.00 55.47 447 THR A CA 1
ATOM 3534 C C . THR A 1 447 ? -22.530 -24.174 34.883 1.00 55.47 447 THR A C 1
ATOM 3536 O O . THR A 1 447 ? -21.721 -23.955 35.775 1.00 55.47 447 THR A O 1
ATOM 3539 N N . ARG A 1 448 ? -22.705 -23.371 33.826 1.00 59.19 448 ARG A N 1
ATOM 3540 C CA . ARG A 1 448 ? -21.924 -22.166 33.553 1.00 59.19 448 ARG A CA 1
ATOM 3541 C C . ARG A 1 448 ? -22.760 -20.943 33.918 1.00 59.19 448 ARG A C 1
ATOM 3543 O O . ARG A 1 448 ? -23.833 -20.738 33.349 1.00 59.19 448 ARG A O 1
ATOM 3550 N N . ARG A 1 449 ? -22.341 -20.207 34.940 1.00 59.00 449 ARG A N 1
ATOM 3551 C CA . ARG A 1 449 ? -23.075 -19.067 35.516 1.00 59.00 449 ARG A CA 1
ATOM 3552 C C . ARG A 1 449 ? -22.214 -17.819 35.662 1.00 59.00 449 ARG A C 1
ATOM 3554 O O . ARG A 1 449 ? -22.771 -16.769 35.976 1.00 59.00 449 ARG A O 1
ATOM 3561 N N . GLU A 1 450 ? -20.905 -17.938 35.476 1.00 65.38 450 GLU A N 1
ATOM 3562 C CA . GLU A 1 450 ? -19.961 -16.834 35.607 1.00 65.38 450 GLU A CA 1
ATOM 3563 C C . GLU A 1 450 ? -19.603 -16.244 34.238 1.00 65.38 450 GLU A C 1
ATOM 3565 O O . GLU A 1 450 ? -19.699 -16.904 33.197 1.00 65.38 450 GLU A O 1
ATOM 3570 N N . GLU A 1 451 ? -19.218 -14.969 34.250 1.00 68.31 451 GLU A N 1
ATOM 3571 C CA . GLU A 1 451 ? -18.845 -14.219 33.053 1.00 68.31 451 GLU A CA 1
ATOM 3572 C C . GLU A 1 451 ? -17.677 -14.909 32.326 1.00 68.31 451 GLU A C 1
ATOM 3574 O O . GLU A 1 451 ? -16.678 -15.295 32.932 1.00 68.31 451 GLU A O 1
ATOM 3579 N N . GLY A 1 452 ? -17.836 -15.123 31.018 1.00 74.56 452 GLY A N 1
ATOM 3580 C CA . GLY A 1 452 ? -16.828 -15.734 30.145 1.00 74.56 452 GLY A CA 1
ATOM 3581 C C . GLY A 1 452 ? -16.756 -17.265 30.121 1.00 74.56 452 GLY A C 1
ATOM 3582 O O . GLY A 1 452 ? -16.113 -17.827 29.232 1.00 74.56 452 GLY A O 1
ATOM 3583 N N . GLU A 1 453 ? -17.485 -17.987 30.978 1.00 81.31 453 GLU A N 1
ATOM 3584 C CA . GLU A 1 453 ? -17.491 -19.462 30.947 1.00 81.31 453 GLU A CA 1
ATOM 3585 C C . GLU A 1 453 ? -18.088 -20.039 29.651 1.00 81.31 453 GLU A C 1
ATOM 3587 O O . GLU A 1 453 ? -17.675 -21.115 29.196 1.00 81.31 453 GLU A O 1
ATOM 3592 N N . LEU A 1 454 ? -19.067 -19.346 29.056 1.00 83.44 454 LEU A N 1
ATOM 3593 C CA . LEU A 1 454 ? -19.639 -19.696 27.753 1.00 83.44 454 LEU A CA 1
ATOM 3594 C C . LEU A 1 454 ? -18.602 -19.511 26.636 1.00 83.44 454 LEU A C 1
ATOM 3596 O O . LEU A 1 454 ? -18.405 -20.419 25.834 1.00 83.44 454 LEU A O 1
ATOM 3600 N N . ALA A 1 455 ? -17.895 -18.382 26.603 1.00 87.31 455 ALA A N 1
ATOM 3601 C CA . ALA A 1 455 ? -16.858 -18.124 25.606 1.00 87.31 455 ALA A CA 1
ATOM 3602 C C . ALA A 1 455 ? -15.698 -19.132 25.721 1.00 87.31 455 ALA A C 1
ATOM 3604 O O . ALA A 1 455 ? -15.271 -19.716 24.718 1.00 87.31 455 ALA A O 1
ATOM 3605 N N . ALA A 1 456 ? -15.283 -19.448 26.950 1.00 84.12 456 ALA A N 1
ATOM 3606 C CA . ALA A 1 456 ? -14.261 -20.452 27.220 1.00 84.12 456 ALA A CA 1
ATOM 3607 C C . ALA A 1 456 ? -14.675 -21.868 26.782 1.00 84.12 456 ALA A C 1
ATOM 3609 O O . ALA A 1 456 ? -13.837 -22.655 26.341 1.00 84.12 456 ALA A O 1
ATOM 3610 N N . TYR A 1 457 ? -15.968 -22.205 26.868 1.00 83.19 457 TYR A N 1
ATOM 3611 C CA . TYR A 1 457 ? -16.491 -23.456 26.310 1.00 83.19 457 TYR A CA 1
ATOM 3612 C C . TYR A 1 457 ? -16.316 -23.516 24.797 1.00 83.19 457 TYR A C 1
ATOM 3614 O O . TYR A 1 457 ? -15.783 -24.483 24.260 1.00 83.19 457 TYR A O 1
ATOM 3622 N N . LEU A 1 458 ? -16.811 -22.482 24.118 1.00 85.44 458 LEU A N 1
ATOM 3623 C CA . LEU A 1 458 ? -16.906 -22.445 22.666 1.00 85.44 458 LEU A CA 1
ATOM 3624 C C . LEU A 1 458 ? -15.513 -22.374 22.021 1.00 85.44 458 LEU A C 1
ATOM 3626 O O . LEU A 1 458 ? -15.312 -22.924 20.939 1.00 85.44 458 LEU A O 1
ATOM 3630 N N . SER A 1 459 ? -14.534 -21.809 22.734 1.00 87.06 459 SER A N 1
ATOM 3631 C CA . SER A 1 459 ? -13.115 -21.779 22.346 1.00 87.06 459 SER A CA 1
ATOM 3632 C C . SER A 1 459 ? -12.478 -23.169 22.200 1.00 87.06 459 SER A C 1
ATOM 3634 O O . SER A 1 459 ? -11.424 -23.299 21.588 1.00 87.06 459 SER A O 1
ATOM 3636 N N . GLN A 1 460 ? -13.105 -24.229 22.726 1.00 81.69 460 GLN A N 1
ATOM 3637 C CA . GLN A 1 460 ? -12.642 -25.610 22.523 1.00 81.69 460 GLN A CA 1
ATOM 3638 C C . GLN A 1 460 ? -12.916 -26.124 21.102 1.00 81.69 460 GLN A C 1
ATOM 3640 O O . GLN A 1 460 ? -12.331 -27.124 20.693 1.00 81.69 460 GLN A O 1
ATOM 3645 N N . PHE A 1 461 ? -13.817 -25.468 20.362 1.00 81.62 461 PHE A N 1
ATOM 3646 C CA . PHE A 1 461 ? -14.292 -25.921 19.050 1.00 81.62 461 PHE A CA 1
ATOM 3647 C C . PHE A 1 461 ? -13.888 -24.991 17.907 1.00 81.62 461 PHE A C 1
ATOM 3649 O O . PHE A 1 461 ? -13.833 -25.423 16.758 1.00 81.62 461 PHE A O 1
ATOM 3656 N N . VAL A 1 462 ? -13.615 -23.721 18.208 1.00 83.38 462 VAL A N 1
ATOM 3657 C CA . VAL A 1 462 ? -13.194 -22.716 17.231 1.00 83.38 462 VAL A CA 1
ATOM 3658 C C . VAL A 1 462 ? -11.952 -22.018 17.760 1.00 83.38 462 VAL A C 1
ATOM 3660 O O . VAL A 1 462 ? -11.960 -21.497 18.871 1.00 83.38 462 VAL A O 1
ATOM 3663 N N . ALA A 1 463 ? -10.892 -22.000 16.950 1.00 81.12 463 ALA A N 1
ATOM 3664 C CA . ALA A 1 463 ? -9.665 -21.288 17.283 1.00 81.12 463 ALA A CA 1
ATOM 3665 C C . ALA A 1 463 ? -9.946 -19.793 17.480 1.00 81.12 463 ALA A C 1
ATOM 3667 O O . ALA A 1 463 ? -10.602 -19.172 16.643 1.00 81.12 463 ALA A O 1
ATOM 3668 N N . VAL A 1 464 ? -9.422 -19.221 18.561 1.00 80.75 464 VAL A N 1
ATOM 3669 C CA . VAL A 1 464 ? -9.527 -17.791 18.855 1.00 80.75 464 VAL A CA 1
ATOM 3670 C C . VAL A 1 464 ? -8.179 -17.145 18.566 1.00 80.75 464 VAL A C 1
ATOM 3672 O O . VAL A 1 464 ? -7.144 -17.588 19.063 1.00 80.75 464 VAL A O 1
ATOM 3675 N N . GLU A 1 465 ? -8.195 -16.102 17.743 1.00 77.25 465 GLU A N 1
ATOM 3676 C CA . GLU A 1 465 ? -7.031 -15.248 17.511 1.00 77.25 465 GLU A CA 1
ATOM 3677 C C . GLU A 1 465 ? -6.927 -14.244 18.663 1.00 77.25 465 GLU A C 1
ATOM 3679 O O . GLU A 1 465 ? -7.908 -13.579 18.996 1.00 77.25 465 GLU A O 1
ATOM 3684 N N . GLY A 1 466 ? -5.755 -14.154 19.289 1.00 74.00 466 GLY A N 1
ATOM 3685 C CA . GLY A 1 466 ? -5.482 -13.199 20.361 1.00 74.00 466 GLY A CA 1
ATOM 3686 C C . GLY A 1 466 ? -4.256 -12.341 20.074 1.00 74.00 466 GLY A C 1
ATOM 3687 O O . GLY A 1 466 ? -3.580 -12.503 19.058 1.00 74.00 466 GLY A O 1
ATOM 3688 N N . LEU A 1 467 ? -3.946 -11.443 21.007 1.00 71.00 467 LEU A N 1
ATOM 3689 C CA . LEU A 1 467 ? -2.699 -10.683 20.996 1.00 71.00 467 LEU A CA 1
ATOM 3690 C C . LEU A 1 467 ? -1.542 -11.638 21.351 1.00 71.00 467 LEU A C 1
ATOM 3692 O O . LEU A 1 467 ? -1.388 -12.027 22.506 1.00 71.00 467 LEU A O 1
ATOM 3696 N N . HIS A 1 468 ? -0.761 -12.080 20.363 1.00 57.81 468 HIS A N 1
ATOM 3697 C CA . HIS A 1 468 ? 0.411 -12.935 20.602 1.00 57.81 468 HIS A CA 1
ATOM 3698 C C . HIS A 1 468 ? 1.642 -12.111 21.017 1.00 57.81 468 HIS A C 1
ATOM 3700 O O . HIS A 1 468 ? 1.912 -11.070 20.420 1.00 57.81 468 HIS A O 1
ATOM 3706 N N . GLU A 1 469 ? 2.433 -12.615 21.975 1.00 42.25 469 GLU A N 1
ATOM 3707 C CA . GLU A 1 469 ? 3.801 -12.139 22.210 1.00 42.25 469 GLU A CA 1
ATOM 3708 C C . GLU A 1 469 ? 4.661 -12.479 20.985 1.00 42.25 469 GLU A C 1
ATOM 3710 O O . GLU A 1 469 ? 4.832 -13.651 20.633 1.00 42.25 469 GLU A O 1
ATOM 3715 N N . SER A 1 470 ? 5.242 -11.473 20.333 1.00 33.22 470 SER A N 1
ATOM 3716 C CA . SER A 1 470 ? 6.297 -11.716 19.355 1.00 33.22 470 SER A CA 1
ATOM 3717 C C . SER A 1 470 ? 7.513 -12.294 20.084 1.00 33.22 470 SER A C 1
ATOM 3719 O O . SER A 1 470 ? 8.308 -11.559 20.677 1.00 33.22 470 SER A O 1
ATOM 3721 N N . VAL A 1 471 ? 7.681 -13.617 20.052 1.00 27.81 471 VAL A N 1
ATOM 3722 C CA . VAL A 1 471 ? 8.947 -14.243 20.436 1.00 27.81 471 VAL A CA 1
ATOM 3723 C C . VAL A 1 471 ? 10.003 -13.755 19.449 1.00 27.81 471 VAL A C 1
ATOM 3725 O O . VAL A 1 471 ? 9.989 -14.064 18.259 1.00 27.81 471 VAL A O 1
ATOM 3728 N N . SER A 1 472 ? 10.921 -12.946 19.959 1.00 29.61 472 SER A N 1
ATOM 3729 C CA . SER A 1 472 ? 12.144 -12.576 19.264 1.00 29.61 472 SER A CA 1
ATOM 3730 C C . SER A 1 472 ? 12.971 -13.837 18.984 1.00 29.61 472 SER A C 1
ATOM 3732 O O . SER A 1 472 ? 13.502 -14.464 19.894 1.00 29.61 472 SER A O 1
ATOM 3734 N N . GLY A 1 473 ? 13.096 -14.227 17.715 1.00 28.14 473 GLY A N 1
ATOM 3735 C CA . GLY A 1 473 ? 13.991 -15.318 17.325 1.00 28.14 473 GLY A CA 1
ATOM 3736 C C . GLY A 1 473 ? 13.570 -16.000 16.034 1.00 28.14 473 GLY A C 1
ATOM 3737 O O . GLY A 1 473 ? 12.491 -16.567 15.941 1.00 28.14 473 GLY A O 1
ATOM 3738 N N . GLY A 1 474 ? 14.432 -15.937 15.021 1.00 32.78 474 GLY A N 1
ATOM 3739 C CA . GLY A 1 474 ? 14.156 -16.493 13.706 1.00 32.78 474 GLY A CA 1
ATOM 3740 C C . GLY A 1 474 ? 13.946 -18.006 13.705 1.00 32.78 474 GLY A C 1
ATOM 3741 O O . GLY A 1 474 ? 14.731 -18.760 14.263 1.00 32.78 474 GLY A O 1
ATOM 3742 N N . SER A 1 475 ? 12.928 -18.443 12.978 1.00 27.70 475 SER A N 1
ATOM 3743 C CA . SER A 1 475 ? 12.970 -19.599 12.081 1.00 27.70 475 SER A CA 1
ATOM 3744 C C . SER A 1 475 ? 11.668 -19.623 11.282 1.00 27.70 475 SER A C 1
ATOM 3746 O O . SER A 1 475 ? 10.599 -19.312 11.798 1.00 27.70 475 SER A O 1
ATOM 3748 N N . LYS A 1 476 ? 11.762 -19.951 9.989 1.00 38.03 476 LYS A N 1
ATOM 3749 C CA . LYS A 1 476 ? 10.603 -20.398 9.214 1.00 38.03 476 LYS A CA 1
ATOM 3750 C C . LYS A 1 476 ? 10.193 -21.754 9.785 1.00 38.03 476 LYS A C 1
ATOM 3752 O O . LYS A 1 476 ? 10.707 -22.777 9.340 1.00 38.03 476 LYS A O 1
ATOM 3757 N N . GLU A 1 477 ? 9.309 -21.762 10.771 1.00 29.88 477 GLU A N 1
ATOM 3758 C CA . GLU A 1 477 ? 8.605 -22.973 11.172 1.00 29.88 477 GLU A CA 1
ATOM 3759 C C . GLU A 1 477 ? 7.163 -22.928 10.677 1.00 29.88 477 GLU A C 1
ATOM 3761 O O . GLU A 1 477 ? 6.487 -21.904 10.714 1.00 29.88 477 GLU A O 1
ATOM 3766 N N . LYS A 1 478 ? 6.752 -24.081 10.144 1.00 29.78 478 LYS A N 1
ATOM 3767 C CA . LYS A 1 478 ? 5.391 -24.455 9.769 1.00 29.78 478 LYS A CA 1
ATOM 3768 C C . LYS A 1 478 ? 4.385 -23.954 10.803 1.00 29.78 478 LYS A C 1
ATOM 3770 O O . LYS A 1 478 ? 4.679 -24.048 11.992 1.00 29.78 478 LYS A O 1
ATOM 3775 N N . GLU A 1 479 ? 3.197 -23.555 10.343 1.00 31.55 479 GLU A N 1
ATOM 3776 C CA . GLU A 1 479 ? 1.981 -23.468 11.161 1.00 31.55 479 GLU A CA 1
ATOM 3777 C C . GLU A 1 479 ? 1.863 -24.731 12.029 1.00 31.55 479 GLU A C 1
ATOM 3779 O O . GLU A 1 479 ? 1.428 -25.795 11.590 1.00 31.55 479 GLU A O 1
ATOM 3784 N N . ARG A 1 480 ? 2.354 -24.637 13.261 1.00 28.55 480 ARG A N 1
ATOM 3785 C CA . ARG A 1 480 ? 2.074 -25.569 14.340 1.00 28.55 480 ARG A CA 1
ATOM 3786 C C . ARG A 1 480 ? 1.019 -24.875 15.171 1.00 28.55 480 ARG A C 1
ATOM 3788 O O . ARG A 1 480 ? 1.264 -23.768 15.636 1.00 28.55 480 ARG A O 1
ATOM 3795 N N . GLU A 1 481 ? -0.127 -25.533 15.319 1.00 37.22 481 GLU A N 1
ATOM 3796 C CA . GLU A 1 481 ? -1.206 -25.165 16.233 1.00 37.22 481 GLU A CA 1
ATOM 3797 C C . GLU A 1 481 ? -0.614 -24.785 17.601 1.00 37.22 481 GLU A C 1
ATOM 3799 O O . GLU A 1 481 ? -0.205 -25.640 18.390 1.00 37.22 481 GLU A O 1
ATOM 3804 N N . THR A 1 482 ? -0.487 -23.482 17.854 1.00 37.22 482 THR A N 1
ATOM 3805 C CA . THR A 1 482 ? -0.129 -22.935 19.160 1.00 37.22 482 THR A CA 1
ATOM 3806 C C . THR A 1 482 ? -1.309 -23.139 20.116 1.00 37.22 482 THR A C 1
ATOM 3808 O O . THR A 1 482 ? -2.458 -23.127 19.667 1.00 37.22 482 THR A O 1
ATOM 3811 N N . PRO A 1 483 ? -1.070 -23.337 21.428 1.00 42.34 483 PRO A N 1
ATOM 3812 C CA . PRO A 1 483 ? -2.142 -23.526 22.404 1.00 42.34 483 PRO A CA 1
ATOM 3813 C C . PRO A 1 483 ? -3.143 -22.370 22.306 1.00 42.34 483 PRO A C 1
ATOM 3815 O O . PRO A 1 483 ? -2.755 -21.209 22.433 1.00 42.34 483 PRO A O 1
ATOM 3818 N N . GLY A 1 484 ? -4.402 -22.697 22.002 1.00 59.75 484 GLY A N 1
ATOM 3819 C CA . GLY A 1 484 ? -5.415 -21.719 21.614 1.00 59.75 484 GLY A CA 1
ATOM 3820 C C . GLY A 1 484 ? -5.671 -20.687 22.706 1.00 59.75 484 GLY A C 1
ATOM 3821 O O . GLY A 1 484 ? -5.911 -21.044 23.860 1.00 59.75 484 GLY A O 1
ATOM 3822 N N . VAL A 1 485 ? -5.634 -19.406 22.333 1.00 78.00 485 VAL A N 1
ATOM 3823 C CA . VAL A 1 485 ? -6.170 -18.326 23.167 1.00 78.00 485 VAL A CA 1
ATOM 3824 C C . VAL A 1 485 ? -7.620 -18.679 23.506 1.00 78.00 485 VAL A C 1
ATOM 3826 O O . VAL A 1 485 ? -8.352 -19.206 22.670 1.00 78.00 485 VAL A O 1
ATOM 3829 N N . VAL A 1 486 ? -8.031 -18.447 24.749 1.00 85.31 486 VAL A N 1
ATOM 3830 C CA . VAL A 1 486 ? -9.398 -18.727 25.198 1.00 85.31 486 VAL A CA 1
ATOM 3831 C C . VAL A 1 486 ? -10.168 -17.415 25.179 1.00 85.31 486 VAL A C 1
ATOM 3833 O O . VAL A 1 486 ? -9.741 -16.452 25.811 1.00 85.31 486 VAL A O 1
ATOM 3836 N N . ALA A 1 487 ? -11.278 -17.368 24.444 1.00 88.62 487 ALA A N 1
ATOM 3837 C CA . ALA A 1 487 ? -12.159 -16.208 24.436 1.00 88.62 487 ALA A CA 1
ATOM 3838 C C . ALA A 1 487 ? -12.796 -15.994 25.811 1.00 88.62 487 ALA A C 1
ATOM 3840 O O . ALA A 1 487 ? -13.215 -16.955 26.461 1.00 88.62 487 ALA A O 1
ATOM 3841 N N . ASP A 1 488 ? -12.910 -14.731 26.215 1.00 90.81 488 ASP A N 1
ATOM 3842 C CA . ASP A 1 488 ? -13.604 -14.319 27.437 1.00 90.81 488 ASP A CA 1
ATOM 3843 C C . ASP A 1 488 ? -15.023 -13.819 27.159 1.00 90.81 488 ASP A C 1
ATOM 3845 O O . ASP A 1 488 ? -15.850 -13.760 28.064 1.00 90.81 488 ASP A O 1
ATOM 3849 N N . ARG A 1 489 ? -15.339 -13.490 25.904 1.00 92.81 489 ARG A N 1
ATOM 3850 C CA . ARG A 1 489 ? -16.648 -12.975 25.501 1.00 92.81 489 ARG A CA 1
ATOM 3851 C C . ARG A 1 489 ? -17.124 -13.620 24.210 1.00 92.81 489 ARG A C 1
ATOM 3853 O O . ARG A 1 489 ? -16.340 -14.021 23.348 1.00 92.81 489 ARG A O 1
ATOM 3860 N N . VAL A 1 490 ? -18.442 -13.707 24.078 1.00 93.44 490 VAL A N 1
ATOM 3861 C CA . VAL A 1 490 ? -19.113 -14.176 22.868 1.00 93.44 490 VAL A CA 1
ATOM 3862 C C . VAL A 1 490 ? -20.257 -13.234 22.519 1.00 93.44 490 VAL A C 1
ATOM 3864 O O . VAL A 1 490 ? -21.041 -12.855 23.385 1.00 93.44 490 VAL A O 1
ATOM 3867 N N . PHE A 1 491 ? -20.345 -12.861 21.248 1.00 95.12 491 PHE A N 1
ATOM 3868 C CA . PHE A 1 491 ? -21.377 -11.964 20.733 1.00 95.12 491 PHE A CA 1
ATOM 3869 C C . PHE A 1 491 ? -22.245 -12.677 19.699 1.00 95.12 491 PHE A C 1
ATOM 3871 O O . PHE A 1 491 ? -21.752 -13.559 18.994 1.00 95.12 491 PHE A O 1
ATOM 3878 N N . ASN A 1 492 ? -23.520 -12.308 19.581 1.00 93.56 492 ASN A N 1
ATOM 3879 C CA . ASN A 1 492 ? -24.351 -12.752 18.457 1.00 93.56 492 ASN A CA 1
ATOM 3880 C C . ASN A 1 492 ? -24.130 -11.876 17.205 1.00 93.56 492 ASN A C 1
ATOM 3882 O O . ASN A 1 492 ? -23.379 -10.898 17.210 1.00 93.56 492 ASN A O 1
ATOM 3886 N N . GLY A 1 493 ? -24.816 -12.214 16.110 1.00 90.44 493 GLY A N 1
ATOM 3887 C CA . GLY A 1 493 ? -24.806 -11.436 14.865 1.00 90.44 493 GLY A CA 1
ATOM 3888 C C . GLY A 1 493 ? -25.458 -10.056 14.969 1.00 90.44 493 GLY A C 1
ATOM 3889 O O . GLY A 1 493 ? -25.403 -9.299 14.006 1.00 90.44 493 GLY A O 1
ATOM 3890 N N . GLN A 1 494 ? -26.052 -9.727 16.115 1.00 89.62 494 GLN A N 1
ATOM 3891 C CA . GLN A 1 494 ? -26.652 -8.437 16.438 1.00 89.62 494 GLN A CA 1
ATOM 3892 C C . GLN A 1 494 ? -25.727 -7.580 17.319 1.00 89.62 494 GLN A C 1
ATOM 3894 O O . GLN A 1 494 ? -26.121 -6.494 17.736 1.00 89.62 494 GLN A O 1
ATOM 3899 N N . GLY A 1 495 ? -24.494 -8.036 17.579 1.00 91.44 495 GLY A N 1
ATOM 3900 C CA . GLY A 1 495 ? -23.512 -7.313 18.392 1.00 91.44 495 GLY A CA 1
ATOM 3901 C C . GLY A 1 495 ? -23.830 -7.315 19.887 1.00 91.44 495 GLY A C 1
ATOM 3902 O O . GLY A 1 495 ? -23.260 -6.517 20.632 1.00 91.44 495 GLY A O 1
ATOM 3903 N N . GLU A 1 496 ? -24.723 -8.198 20.339 1.00 91.19 496 GLU A N 1
ATOM 3904 C CA . GLU A 1 496 ? -25.114 -8.331 21.740 1.00 91.19 496 GLU A CA 1
ATOM 3905 C C . GLU A 1 496 ? -24.209 -9.341 22.445 1.00 91.19 496 GLU A C 1
ATOM 3907 O O . GLU A 1 496 ? -23.938 -10.427 21.927 1.00 91.19 496 GLU A O 1
ATOM 3912 N N . LEU A 1 497 ? -23.747 -8.981 23.642 1.00 91.75 497 LEU A N 1
ATOM 3913 C CA . LEU A 1 497 ? -22.938 -9.851 24.487 1.00 91.75 497 LEU A CA 1
ATOM 3914 C C . LEU A 1 497 ? -23.814 -10.958 25.083 1.00 91.75 497 LEU A C 1
ATOM 3916 O O . LEU A 1 497 ? -24.786 -10.669 25.781 1.00 91.75 497 LEU A O 1
ATOM 3920 N N . LEU A 1 498 ? -23.439 -12.216 24.858 1.00 90.50 498 LEU A N 1
ATOM 3921 C CA . LEU A 1 498 ? -24.147 -13.376 25.395 1.00 90.50 498 LEU A CA 1
ATOM 3922 C C . LEU A 1 498 ? -23.404 -13.924 26.611 1.00 90.50 498 LEU A C 1
ATOM 3924 O O . LEU A 1 498 ? -22.198 -14.169 26.558 1.00 90.50 498 LEU A O 1
ATOM 3928 N N . GLN A 1 499 ? -24.132 -14.161 27.698 1.00 81.50 499 GLN A N 1
ATOM 3929 C CA . GLN A 1 499 ? -23.565 -14.650 28.957 1.00 81.50 499 GLN A CA 1
ATOM 3930 C C . GLN A 1 499 ? -24.008 -16.086 29.247 1.00 81.50 499 GLN A C 1
ATOM 3932 O O . GLN A 1 499 ? -23.255 -16.892 29.791 1.00 81.50 499 GLN A O 1
ATOM 3937 N N . THR A 1 500 ? -25.232 -16.438 28.859 1.00 79.00 500 THR A N 1
ATOM 3938 C CA . THR A 1 500 ? -25.881 -17.693 29.231 1.00 79.00 500 THR A CA 1
ATOM 3939 C C . THR A 1 500 ? -26.559 -18.368 28.043 1.00 79.00 500 THR A C 1
ATOM 3941 O O . THR A 1 500 ? -26.818 -17.771 27.002 1.00 79.00 500 THR A O 1
ATOM 3944 N N . TYR A 1 501 ? -26.931 -19.638 28.218 1.00 79.75 501 TYR A N 1
ATOM 3945 C CA . TYR A 1 501 ? -27.738 -20.362 27.232 1.00 79.75 501 TYR A CA 1
ATOM 3946 C C . TYR A 1 501 ? -29.084 -19.692 26.922 1.00 79.75 501 TYR A C 1
ATOM 3948 O O . TYR A 1 501 ? -29.629 -19.892 25.835 1.00 79.75 501 TYR A O 1
ATOM 3956 N N . ALA A 1 502 ? -29.651 -18.946 27.875 1.00 83.19 502 ALA A N 1
ATOM 3957 C CA . ALA A 1 502 ? -30.925 -18.264 27.682 1.00 83.19 502 ALA A CA 1
ATOM 3958 C C . ALA A 1 502 ? -30.823 -17.152 26.627 1.00 83.19 502 ALA A C 1
ATOM 3960 O O . ALA A 1 502 ? -31.795 -16.942 25.908 1.00 83.19 502 ALA A O 1
ATOM 3961 N N . ASP A 1 503 ? -29.644 -16.540 26.489 1.00 84.75 503 ASP A N 1
ATOM 3962 C CA . ASP A 1 503 ? -29.387 -15.420 25.575 1.00 84.75 503 ASP A CA 1
ATOM 3963 C C . ASP A 1 503 ? -29.252 -15.877 24.111 1.00 84.75 503 ASP A C 1
ATOM 3965 O O . ASP A 1 503 ? -29.441 -15.093 23.191 1.00 84.75 503 ASP A O 1
ATOM 3969 N N . ILE A 1 504 ? -28.946 -17.159 23.889 1.00 87.38 504 ILE A N 1
ATOM 3970 C CA . ILE A 1 504 ? -28.747 -17.744 22.557 1.00 87.38 504 ILE A CA 1
ATOM 3971 C C . ILE A 1 504 ? -30.101 -18.069 21.919 1.00 87.38 504 ILE A C 1
ATOM 3973 O O . ILE A 1 504 ? -30.956 -18.681 22.560 1.00 87.38 504 ILE A O 1
ATOM 3977 N N . LEU A 1 505 ? -30.287 -17.792 20.636 1.00 90.44 505 LEU A N 1
ATOM 3978 C CA . LEU A 1 505 ? -31.401 -18.288 19.830 1.00 90.44 505 LEU A CA 1
ATOM 3979 C C . LEU A 1 505 ? -30.924 -19.367 18.847 1.00 90.44 505 LEU A C 1
ATOM 3981 O O . LEU A 1 505 ? -29.763 -19.438 18.447 1.00 90.44 505 LEU A O 1
ATOM 3985 N N . SER A 1 506 ? -31.830 -20.274 18.469 1.00 89.81 506 SER A N 1
ATOM 3986 C CA . SER A 1 506 ? -31.515 -21.247 17.420 1.00 89.81 506 SER A CA 1
ATOM 3987 C C . SER A 1 506 ? -31.432 -20.524 16.074 1.00 89.81 506 SER A C 1
ATOM 3989 O O . SER A 1 506 ? -32.367 -19.833 15.686 1.00 89.81 506 SER A O 1
ATOM 3991 N N . GLY A 1 507 ? -30.337 -20.727 15.354 1.00 90.69 507 GLY A N 1
ATOM 3992 C CA . GLY A 1 507 ? -29.960 -20.028 14.129 1.00 90.69 507 GLY A CA 1
ATOM 3993 C C . GLY A 1 507 ? -28.852 -18.996 14.340 1.00 90.69 507 GLY A C 1
ATOM 3994 O O . GLY A 1 507 ? -28.319 -18.492 13.352 1.00 90.69 507 GLY A O 1
ATOM 3995 N N . ASP A 1 508 ? -28.475 -18.704 15.589 1.00 93.56 508 ASP A N 1
ATOM 3996 C CA . ASP A 1 508 ? -27.519 -17.640 15.880 1.00 93.56 508 ASP A CA 1
ATOM 3997 C C . ASP A 1 508 ? -26.136 -17.884 15.279 1.00 93.56 508 ASP A C 1
ATOM 3999 O O . ASP A 1 508 ? -25.595 -18.998 15.266 1.00 93.56 508 ASP A O 1
ATOM 4003 N N . ARG A 1 509 ? -25.543 -16.776 14.833 1.00 94.31 509 ARG A N 1
ATOM 4004 C CA . ARG A 1 509 ? -24.127 -16.668 14.492 1.00 94.31 509 ARG A CA 1
ATOM 4005 C C . ARG A 1 509 ? -23.400 -16.109 15.708 1.00 94.31 509 ARG A C 1
ATOM 4007 O O . ARG A 1 509 ? -23.681 -14.984 16.107 1.00 94.31 509 ARG A O 1
ATOM 4014 N N . LEU A 1 510 ? -22.507 -16.897 16.292 1.00 94.81 510 LEU A N 1
ATOM 4015 C CA . LEU A 1 510 ? -21.784 -16.567 17.519 1.00 94.81 510 LEU A CA 1
ATOM 4016 C C . LEU A 1 510 ? -20.338 -16.195 17.193 1.00 94.81 510 LEU A C 1
ATOM 4018 O O . LEU A 1 510 ? -19.696 -16.914 16.436 1.00 94.81 510 LEU A O 1
ATOM 4022 N N . TYR A 1 511 ? -19.806 -15.129 17.781 1.00 95.12 511 TYR A N 1
ATOM 4023 C CA . TYR A 1 511 ? -18.458 -14.620 17.519 1.00 95.12 511 TYR A CA 1
ATOM 4024 C C . TYR A 1 511 ? -17.638 -14.620 18.802 1.00 95.12 511 TYR A C 1
ATOM 4026 O O . TYR A 1 511 ? -18.004 -13.951 19.768 1.00 95.12 511 TYR A O 1
ATOM 4034 N N . LEU A 1 512 ? -16.539 -15.374 18.810 1.00 93.62 512 LEU A N 1
ATOM 4035 C CA . LEU A 1 512 ? -15.644 -15.477 19.964 1.00 93.62 512 LEU A CA 1
ATOM 4036 C C . LEU A 1 512 ? -14.626 -14.341 19.961 1.00 93.62 512 LEU A C 1
ATOM 4038 O O . LEU A 1 512 ? -13.901 -14.179 18.980 1.00 93.62 512 LEU A O 1
ATOM 4042 N N . VAL A 1 513 ? -14.555 -13.592 21.060 1.00 93.50 513 VAL A N 1
ATOM 4043 C CA . VAL A 1 513 ? -13.657 -12.444 21.230 1.00 93.50 513 VAL A CA 1
ATOM 4044 C C . VAL A 1 513 ? -12.665 -12.750 22.348 1.00 93.50 513 VAL A C 1
ATOM 4046 O O . VAL A 1 513 ? -13.057 -13.160 23.440 1.00 93.50 513 VAL A O 1
ATOM 4049 N N . ALA A 1 514 ? -11.374 -12.587 22.060 1.00 90.88 514 ALA A N 1
ATOM 4050 C CA . ALA A 1 514 ? -10.321 -12.805 23.043 1.00 90.88 514 ALA A CA 1
ATOM 4051 C C . ALA A 1 514 ? -10.272 -11.679 24.095 1.00 90.88 514 ALA A C 1
ATOM 4053 O O . ALA A 1 514 ? -10.723 -10.558 23.817 1.00 90.88 514 ALA A O 1
ATOM 4054 N N . PRO A 1 515 ? -9.640 -11.936 25.255 1.00 87.12 515 PRO A N 1
ATOM 4055 C CA . PRO A 1 515 ? -9.268 -10.882 26.188 1.00 87.12 515 PRO A CA 1
ATOM 4056 C C . PRO A 1 515 ? -8.519 -9.748 25.486 1.00 87.12 515 PRO A C 1
ATOM 4058 O O . PRO A 1 515 ? -7.759 -9.986 24.546 1.00 87.12 515 PRO A O 1
ATOM 4061 N N . GLU A 1 516 ? -8.729 -8.516 25.953 1.00 84.81 516 GLU A N 1
ATOM 4062 C CA . GLU A 1 516 ? -8.068 -7.294 25.457 1.00 84.81 516 GLU A CA 1
ATOM 4063 C C . GLU A 1 516 ? -8.382 -6.884 23.999 1.00 84.81 516 GLU A C 1
ATOM 4065 O O . GLU A 1 516 ? -7.910 -5.838 23.549 1.00 84.81 516 GLU A O 1
ATOM 4070 N N . LEU A 1 517 ? -9.191 -7.658 23.268 1.00 91.56 517 LEU A N 1
ATOM 4071 C CA . LEU A 1 517 ? -9.669 -7.346 21.915 1.00 91.56 517 LEU A CA 1
ATOM 4072 C C . LEU A 1 517 ? -11.146 -6.930 21.934 1.00 91.56 517 LEU A C 1
ATOM 4074 O O . LEU A 1 517 ? -11.858 -7.172 22.903 1.00 91.56 517 LEU A O 1
ATOM 4078 N N . HIS A 1 518 ? -11.639 -6.304 20.866 1.00 94.25 518 HIS A N 1
ATOM 4079 C CA . HIS A 1 518 ? -13.042 -5.868 20.772 1.00 94.25 518 HIS A CA 1
ATOM 4080 C C . HIS A 1 518 ? -13.812 -6.643 19.722 1.00 94.25 518 HIS A C 1
ATOM 4082 O O . HIS A 1 518 ? -13.230 -7.152 18.767 1.00 94.25 518 HIS A O 1
ATOM 4088 N N . PHE A 1 519 ? -15.132 -6.709 19.885 1.00 95.50 519 PHE A N 1
ATOM 4089 C CA . PHE A 1 519 ? -16.013 -7.245 18.857 1.00 95.50 519 PHE A CA 1
ATOM 4090 C C . PHE A 1 519 ? -15.860 -6.453 17.550 1.00 95.50 519 PHE A C 1
ATOM 4092 O O . PHE A 1 519 ? -15.857 -5.221 17.540 1.00 95.50 519 PHE A O 1
ATOM 4099 N N . VAL A 1 520 ? -15.734 -7.175 16.439 1.00 95.88 520 VAL A N 1
ATOM 4100 C CA . VAL A 1 520 ? -15.653 -6.602 15.095 1.00 95.88 520 VAL A CA 1
ATOM 4101 C C . VAL A 1 520 ? -16.844 -7.097 14.284 1.00 95.88 520 VAL A C 1
ATOM 4103 O O . VAL A 1 520 ? -17.027 -8.305 14.125 1.00 95.88 520 VAL A O 1
ATOM 4106 N N . TRP A 1 521 ? -17.630 -6.171 13.726 1.00 96.50 521 TRP A N 1
ATOM 4107 C CA . TRP A 1 521 ? -18.800 -6.509 12.913 1.00 96.50 521 TRP A CA 1
ATOM 4108 C C . TRP A 1 521 ? -18.422 -7.393 11.726 1.00 96.50 521 TRP A C 1
ATOM 4110 O O . TRP A 1 521 ? -17.581 -6.967 10.939 1.00 96.50 521 TRP A O 1
ATOM 4120 N N . PRO A 1 522 ? -19.015 -8.584 11.544 1.00 94.25 522 PRO A N 1
ATOM 4121 C CA . PRO A 1 522 ? -18.785 -9.438 10.377 1.00 94.25 522 PRO A CA 1
ATOM 4122 C C . PRO A 1 522 ? -19.347 -8.809 9.091 1.00 94.25 522 PRO A C 1
ATOM 4124 O O . PRO A 1 522 ? -20.413 -8.199 9.107 1.00 94.25 522 PRO A O 1
ATOM 4127 N N . PHE A 1 523 ? -18.673 -9.010 7.956 1.00 92.25 523 PHE A N 1
ATOM 4128 C CA . PHE A 1 523 ? -19.247 -8.718 6.636 1.00 92.25 523 PHE A CA 1
ATOM 4129 C C . PHE A 1 523 ? -20.090 -9.914 6.183 1.00 92.25 523 PHE A C 1
ATOM 4131 O O . PHE A 1 523 ? -19.550 -10.853 5.606 1.00 92.25 523 PHE A O 1
ATOM 4138 N N . VAL A 1 524 ? -21.373 -9.976 6.537 1.00 89.88 524 VAL A N 1
ATOM 4139 C CA . VAL A 1 524 ? -22.187 -11.180 6.260 1.00 89.88 524 VAL A CA 1
ATOM 4140 C C . VAL A 1 524 ? -22.389 -11.363 4.756 1.00 89.88 524 VAL A C 1
ATOM 4142 O O . VAL A 1 524 ? -22.057 -12.405 4.202 1.00 89.88 524 VAL A O 1
ATOM 4145 N N . GLU A 1 525 ? -22.915 -10.327 4.119 1.00 89.44 525 GLU A N 1
ATOM 4146 C CA . GLU A 1 525 ? -23.076 -10.184 2.679 1.00 89.44 525 GLU A CA 1
ATOM 4147 C C . GLU A 1 525 ? -23.280 -8.698 2.376 1.00 89.44 525 GLU A C 1
ATOM 4149 O O . GLU A 1 525 ? -23.594 -7.903 3.268 1.00 89.44 525 GLU A O 1
ATOM 4154 N N . LEU A 1 526 ? -23.109 -8.315 1.117 1.00 89.75 526 LEU A N 1
ATOM 4155 C CA . LEU A 1 526 ? -23.336 -6.948 0.672 1.00 89.75 526 LEU A CA 1
ATOM 4156 C C . LEU A 1 526 ? -24.773 -6.497 0.978 1.00 89.75 526 LEU A C 1
ATOM 4158 O O . LEU A 1 526 ? -25.728 -7.187 0.633 1.00 89.75 526 LEU A O 1
ATOM 4162 N N . GLY A 1 527 ? -24.934 -5.333 1.612 1.00 88.94 527 GLY A N 1
ATOM 4163 C CA . GLY A 1 527 ? -26.252 -4.799 1.967 1.00 88.94 527 GLY A CA 1
ATOM 4164 C C . GLY A 1 527 ? -26.894 -5.445 3.200 1.00 88.94 527 GLY A C 1
ATOM 4165 O O . GLY A 1 527 ? -27.994 -5.049 3.585 1.00 88.94 527 GLY A O 1
ATOM 4166 N N . HIS A 1 528 ? -26.229 -6.398 3.865 1.00 91.94 528 HIS A N 1
ATOM 4167 C CA . HIS A 1 528 ? -26.711 -6.939 5.134 1.00 91.94 528 HIS A CA 1
ATOM 4168 C C . HIS A 1 528 ? -26.827 -5.830 6.184 1.00 91.94 528 HIS A C 1
ATOM 4170 O O . HIS A 1 528 ? -25.854 -5.111 6.429 1.00 91.94 528 HIS A O 1
ATOM 4176 N N . ARG A 1 529 ? -28.000 -5.719 6.820 1.00 94.06 529 ARG A N 1
ATOM 4177 C CA . ARG A 1 529 ? -28.319 -4.673 7.799 1.00 94.06 529 ARG A CA 1
ATOM 4178 C C . ARG A 1 529 ? -28.519 -5.241 9.196 1.00 94.06 529 ARG A C 1
ATOM 4180 O O . ARG A 1 529 ? -29.309 -6.163 9.388 1.00 94.06 529 ARG A O 1
ATOM 4187 N N . VAL A 1 530 ? -27.887 -4.599 10.171 1.00 93.50 530 VAL A N 1
ATOM 4188 C CA . VAL A 1 530 ? -28.124 -4.810 11.602 1.00 93.50 530 VAL A CA 1
ATOM 4189 C C . VAL A 1 530 ? -28.614 -3.506 12.217 1.00 93.50 530 VAL A C 1
ATOM 4191 O O . VAL A 1 530 ? -28.166 -2.426 11.837 1.00 93.50 530 VAL A O 1
ATOM 4194 N N . SER A 1 531 ? -29.553 -3.592 13.157 1.00 92.19 531 SER A N 1
ATOM 4195 C CA . SER A 1 531 ? -30.046 -2.433 13.896 1.00 92.19 531 SER A CA 1
ATOM 4196 C C . SER A 1 531 ? -29.522 -2.458 15.327 1.00 92.19 531 SER A C 1
ATOM 4198 O O . SER A 1 531 ? -29.754 -3.422 16.050 1.00 92.19 531 SER A O 1
ATOM 4200 N N . VAL A 1 532 ? -28.844 -1.386 15.733 1.00 88.88 532 VAL A N 1
ATOM 4201 C CA . VAL A 1 532 ? -28.332 -1.190 17.093 1.00 88.88 532 VAL A CA 1
ATOM 4202 C C . VAL A 1 532 ? -29.104 -0.051 17.745 1.00 88.88 532 VAL A C 1
ATOM 4204 O O . VAL A 1 532 ? -29.120 1.076 17.248 1.00 88.88 532 VAL A O 1
ATOM 4207 N N . THR A 1 533 ? -29.754 -0.326 18.874 1.00 81.31 533 THR A N 1
ATOM 4208 C CA . THR A 1 533 ? -30.443 0.715 19.647 1.00 81.31 533 THR A CA 1
ATOM 4209 C C . THR A 1 533 ? -29.453 1.371 20.598 1.00 81.31 533 THR A C 1
ATOM 4211 O O . THR A 1 533 ? -28.976 0.730 21.534 1.00 81.31 533 THR A O 1
ATOM 4214 N N . SER A 1 534 ? -29.152 2.652 20.382 1.00 69.38 534 SER A N 1
ATOM 4215 C CA . SER A 1 534 ? -28.216 3.372 21.245 1.00 69.38 534 SER A CA 1
ATOM 4216 C C . SER A 1 534 ? -28.839 3.661 22.614 1.00 69.38 534 SER A C 1
ATOM 4218 O O . SER A 1 534 ? -29.815 4.406 22.724 1.00 69.38 534 SER A O 1
ATOM 4220 N N . GLN A 1 535 ? -28.260 3.071 23.660 1.00 71.56 535 GLN A N 1
ATOM 4221 C CA . GLN A 1 535 ? -28.668 3.282 25.052 1.00 71.56 535 GLN A CA 1
ATOM 4222 C C . GLN A 1 535 ? -28.074 4.577 25.617 1.00 71.56 535 GLN A C 1
ATOM 4224 O O . GLN A 1 535 ? -28.684 5.217 26.476 1.00 71.56 535 GLN A O 1
ATOM 4229 N N . ALA A 1 536 ? -26.894 4.978 25.130 1.00 62.69 536 ALA A N 1
ATOM 4230 C CA . ALA A 1 536 ? -26.178 6.161 25.595 1.00 62.69 536 ALA A CA 1
ATOM 4231 C C . ALA A 1 536 ? -26.522 7.445 24.809 1.00 62.69 536 ALA A C 1
ATOM 4233 O O . ALA A 1 536 ? -26.227 8.545 25.287 1.00 62.69 536 ALA A O 1
ATOM 4234 N N . SER A 1 537 ? -27.137 7.335 23.624 1.00 58.34 537 SER A N 1
ATOM 4235 C CA . SER A 1 537 ? -27.537 8.487 22.804 1.00 58.34 537 SER A CA 1
ATOM 4236 C C . SER A 1 537 ? -28.800 9.183 23.338 1.00 58.34 537 SER A C 1
ATOM 4238 O O . SER A 1 537 ? -29.780 8.510 23.670 1.00 58.34 537 SER A O 1
ATOM 4240 N N . PRO A 1 538 ? -28.860 10.530 23.299 1.00 55.38 538 PRO A N 1
ATOM 4241 C CA . PRO A 1 538 ? -30.065 11.295 23.639 1.00 55.38 538 PRO A CA 1
ATOM 4242 C C . PRO A 1 538 ? -31.289 10.952 22.774 1.00 55.38 538 PRO A C 1
ATOM 4244 O O . PRO A 1 538 ? -32.422 11.051 23.237 1.00 55.38 538 PRO A O 1
ATOM 4247 N N . THR A 1 539 ? -31.068 10.530 21.524 1.00 60.41 539 THR A N 1
ATOM 4248 C CA . THR A 1 539 ? -32.136 10.289 20.533 1.00 60.41 539 THR A CA 1
ATOM 4249 C C . THR A 1 539 ? -32.840 8.939 20.685 1.00 60.41 539 THR A C 1
ATOM 4251 O O . THR A 1 539 ? -33.946 8.781 20.171 1.00 60.41 539 THR A O 1
ATOM 4254 N N . LYS A 1 540 ? -32.201 7.959 21.352 1.00 68.44 540 LYS A N 1
ATOM 4255 C CA . LYS A 1 540 ? -32.675 6.564 21.519 1.00 68.44 540 LYS A CA 1
ATOM 4256 C C . LYS A 1 540 ? -33.160 5.876 20.233 1.00 68.44 540 LYS A C 1
ATOM 4258 O O . LYS A 1 540 ? -33.914 4.907 20.289 1.00 68.44 540 LYS A O 1
ATOM 4263 N N . SER A 1 541 ? -32.764 6.396 19.076 1.00 71.94 541 SER A N 1
ATOM 4264 C CA . SER A 1 541 ? -33.209 5.907 17.777 1.00 71.94 541 SER A CA 1
ATOM 4265 C C . SER A 1 541 ? -32.307 4.762 17.310 1.00 71.94 541 SER A C 1
ATOM 4267 O O . SER A 1 541 ? -31.117 4.752 17.647 1.00 71.94 541 SER A O 1
ATOM 4269 N N . PRO A 1 542 ? -32.847 3.783 16.566 1.00 85.81 542 PRO A N 1
ATOM 4270 C CA . PRO A 1 542 ? -32.050 2.694 16.025 1.00 85.81 542 PRO A CA 1
ATOM 4271 C C . PRO A 1 542 ? -31.063 3.219 14.977 1.00 85.81 542 PRO A C 1
ATOM 4273 O O . PRO A 1 542 ? -31.464 3.851 13.998 1.00 85.81 542 PRO A O 1
ATOM 4276 N N . VAL A 1 543 ? -29.783 2.904 15.164 1.00 91.25 543 VAL A N 1
ATOM 4277 C CA . VAL A 1 543 ? -28.737 3.073 14.151 1.00 91.25 543 VAL A CA 1
ATOM 4278 C C . VAL A 1 543 ? -28.729 1.821 13.285 1.00 91.25 543 VAL A C 1
ATOM 4280 O O . VAL A 1 543 ? -28.763 0.707 13.808 1.00 91.25 543 VAL A O 1
ATOM 4283 N N . ILE A 1 544 ? -28.703 1.987 11.967 1.00 93.56 544 ILE A N 1
ATOM 4284 C CA . ILE A 1 544 ? -28.627 0.860 11.034 1.00 93.56 544 ILE A CA 1
ATOM 4285 C C . ILE A 1 544 ? -27.199 0.772 10.514 1.00 93.56 544 ILE A C 1
ATOM 4287 O O . ILE A 1 544 ? -26.683 1.743 9.967 1.00 93.56 544 ILE A O 1
ATOM 4291 N N . ILE A 1 545 ? -26.590 -0.396 10.673 1.00 96.00 545 ILE A N 1
ATOM 4292 C CA . ILE A 1 545 ? -25.259 -0.731 10.178 1.00 96.00 545 ILE A CA 1
ATOM 4293 C C . ILE A 1 545 ? -25.449 -1.609 8.948 1.00 96.00 545 ILE A C 1
ATOM 4295 O O . ILE A 1 545 ? -26.004 -2.701 9.054 1.00 96.00 545 ILE A O 1
ATOM 4299 N N . GLU A 1 546 ? -25.015 -1.137 7.786 1.00 94.25 546 GLU A N 1
ATOM 4300 C CA . GLU A 1 546 ? -25.115 -1.856 6.518 1.00 94.25 546 GLU A CA 1
ATOM 4301 C C . GLU A 1 546 ? -23.734 -2.259 6.007 1.00 94.25 546 GLU A C 1
ATOM 4303 O O . GLU A 1 546 ? -22.836 -1.426 5.899 1.00 94.25 546 GLU A O 1
ATOM 4308 N N . SER A 1 547 ? -23.573 -3.534 5.665 1.00 93.19 547 SER A N 1
ATOM 4309 C CA . SER A 1 547 ? -22.332 -4.090 5.121 1.00 93.19 547 SER A CA 1
ATOM 4310 C C . SER A 1 547 ? -22.030 -3.527 3.733 1.00 93.19 547 SER A C 1
ATOM 4312 O O . SER A 1 547 ? -22.825 -3.699 2.808 1.00 93.19 547 SER A O 1
ATOM 4314 N N . LEU A 1 548 ? -20.865 -2.890 3.581 1.00 91.00 548 LEU A N 1
ATOM 4315 C CA . LEU A 1 548 ? -20.407 -2.332 2.306 1.00 91.00 548 LEU A CA 1
ATOM 4316 C C . LEU A 1 548 ? -19.237 -3.124 1.714 1.00 91.00 548 LEU A C 1
ATOM 4318 O O . LEU A 1 548 ? -19.252 -3.407 0.525 1.00 91.00 548 LEU A O 1
ATOM 4322 N N . SER A 1 549 ? -18.234 -3.491 2.512 1.00 91.56 549 SER A N 1
ATOM 4323 C CA . SER A 1 549 ? -17.068 -4.246 2.033 1.00 91.56 549 SER A CA 1
ATOM 4324 C C . SER A 1 549 ? -16.477 -5.130 3.129 1.00 91.56 549 SER A C 1
ATOM 4326 O O . SER A 1 549 ? -16.503 -4.768 4.307 1.00 91.56 549 SER A O 1
ATOM 4328 N N . GLU A 1 550 ? -15.931 -6.283 2.734 1.00 89.62 550 GLU A N 1
ATOM 4329 C CA . GLU A 1 550 ? -15.205 -7.193 3.625 1.00 89.62 550 GLU A CA 1
ATOM 4330 C C . GLU A 1 550 ? -13.771 -6.723 3.901 1.00 89.62 550 GLU A C 1
ATOM 4332 O O . GLU A 1 550 ? -13.271 -6.887 5.015 1.00 89.62 550 GLU A O 1
ATOM 4337 N N . SER A 1 551 ? -13.098 -6.152 2.894 1.00 88.56 551 SER A N 1
ATOM 4338 C CA . SER A 1 551 ? -11.683 -5.770 2.966 1.00 88.56 551 SER A CA 1
ATOM 4339 C C . SER A 1 551 ? -11.388 -4.532 2.081 1.00 88.56 551 SER A C 1
ATOM 4341 O O . SER A 1 551 ? -11.337 -4.672 0.856 1.00 88.56 551 SER A O 1
ATOM 4343 N N . PRO A 1 552 ? -11.193 -3.328 2.665 1.00 92.50 552 PRO A N 1
ATOM 4344 C CA . PRO A 1 552 ? -11.283 -3.082 4.095 1.00 92.50 552 PRO A CA 1
ATOM 4345 C C . PRO A 1 552 ? -12.688 -3.348 4.590 1.00 92.50 552 PRO A C 1
ATOM 4347 O O . PRO A 1 552 ? -13.670 -3.261 3.850 1.00 92.50 552 PRO A O 1
ATOM 4350 N N . ARG A 1 553 ? -12.761 -3.661 5.872 1.00 93.56 553 ARG A N 1
ATOM 4351 C CA . ARG A 1 553 ? -14.033 -3.873 6.527 1.00 93.56 553 ARG A CA 1
ATOM 4352 C C . ARG A 1 553 ? -14.745 -2.540 6.693 1.00 93.56 553 ARG A C 1
ATOM 4354 O O . ARG A 1 553 ? -14.339 -1.715 7.515 1.00 93.56 553 ARG A O 1
ATOM 4361 N N . THR A 1 554 ? -15.798 -2.343 5.912 1.00 95.44 554 THR A N 1
ATOM 4362 C CA . THR A 1 554 ? -16.479 -1.054 5.792 1.00 95.44 554 THR A CA 1
ATOM 4363 C C . THR A 1 554 ? -17.989 -1.226 5.852 1.00 95.44 554 THR A C 1
ATOM 4365 O O . THR A 1 554 ? -18.558 -2.131 5.237 1.00 95.44 554 THR A O 1
ATOM 4368 N N . PHE A 1 555 ? -18.636 -0.309 6.564 1.00 96.25 555 PHE A N 1
ATOM 4369 C CA . PHE A 1 555 ? -20.071 -0.260 6.785 1.00 96.25 555 PHE A CA 1
ATOM 4370 C C . PHE A 1 555 ? -20.607 1.147 6.553 1.00 96.25 555 PHE A C 1
ATOM 4372 O O . PHE A 1 555 ? -19.936 2.141 6.838 1.00 96.25 555 PHE A O 1
ATOM 4379 N N . ARG A 1 556 ? -21.849 1.241 6.091 1.00 94.38 556 ARG A N 1
ATOM 4380 C CA . ARG A 1 556 ? -22.611 2.491 6.104 1.00 94.38 556 ARG A CA 1
ATOM 4381 C C . ARG A 1 556 ? -23.454 2.547 7.362 1.00 94.38 556 ARG A C 1
ATOM 4383 O O . ARG A 1 556 ? -24.060 1.550 7.748 1.00 94.38 556 ARG A O 1
ATOM 4390 N N . LEU A 1 557 ? -23.475 3.710 7.995 1.00 94.81 557 LEU A N 1
ATOM 4391 C CA . LEU A 1 557 ? -24.306 3.965 9.156 1.00 94.81 557 LEU A CA 1
ATOM 4392 C C . LEU A 1 557 ? -25.438 4.908 8.761 1.00 94.81 557 LEU A C 1
ATOM 4394 O O . LEU A 1 557 ? -25.191 6.042 8.345 1.00 94.81 557 LEU A O 1
ATOM 4398 N N . TYR A 1 558 ? -26.671 4.445 8.940 1.00 91.00 558 TYR A N 1
ATOM 4399 C CA . TYR A 1 558 ? -27.871 5.264 8.801 1.00 91.00 558 TYR A CA 1
ATOM 4400 C C . TYR A 1 558 ? -28.422 5.618 10.174 1.00 91.00 558 TYR A C 1
ATOM 4402 O O . TYR A 1 558 ? -28.323 4.828 11.118 1.00 91.00 558 TYR A O 1
ATOM 4410 N N . ASN A 1 559 ? -29.025 6.803 10.272 1.00 90.25 559 ASN A N 1
ATOM 4411 C CA . ASN A 1 559 ? -29.555 7.361 11.519 1.00 90.25 559 ASN A CA 1
ATOM 4412 C C . ASN A 1 559 ? -28.493 7.466 12.629 1.00 90.25 559 ASN A C 1
ATOM 4414 O O . ASN A 1 559 ? -28.822 7.487 13.815 1.00 90.25 559 ASN A O 1
ATOM 4418 N N . PHE A 1 560 ? -27.207 7.511 12.260 1.00 92.69 560 PHE A N 1
ATOM 4419 C CA . PHE A 1 560 ? -26.131 7.673 13.230 1.00 92.69 560 PHE A CA 1
ATOM 4420 C C . PHE A 1 560 ? -26.084 9.093 13.789 1.00 92.69 560 PHE A C 1
ATOM 4422 O O . PHE A 1 560 ? -25.622 9.282 14.901 1.00 92.69 560 PHE A O 1
ATOM 4429 N N . PHE A 1 561 ? -26.558 10.093 13.060 1.00 92.50 561 PHE A N 1
ATOM 4430 C CA . PHE A 1 561 ? -26.823 11.442 13.547 1.00 92.50 561 PHE A CA 1
ATOM 4431 C C . PHE A 1 561 ? -27.885 12.066 12.644 1.00 92.50 561 PHE A C 1
ATOM 4433 O O . PHE A 1 561 ? -28.142 11.580 11.544 1.00 92.50 561 PHE A O 1
ATOM 4440 N N . SER A 1 562 ? -28.543 13.094 13.153 1.00 90.94 562 SER A N 1
ATOM 4441 C CA . SER A 1 562 ? -29.593 13.832 12.455 1.00 90.94 562 SER A CA 1
ATOM 4442 C C . SER A 1 562 ? -29.032 14.998 11.645 1.00 90.94 562 SER A C 1
ATOM 4444 O O . SER A 1 562 ? -27.943 15.505 11.931 1.00 90.94 562 SER A O 1
ATOM 4446 N N . ASP A 1 563 ? -29.811 15.474 10.677 1.00 91.81 563 ASP A N 1
ATOM 4447 C CA . ASP A 1 563 ? -29.487 16.679 9.916 1.00 91.81 563 ASP A CA 1
ATOM 4448 C C . ASP A 1 563 ? -29.384 17.909 10.830 1.00 91.81 563 ASP A C 1
ATOM 4450 O O . ASP A 1 563 ? -28.527 18.764 10.610 1.00 91.81 563 ASP A O 1
ATOM 4454 N N . GLU A 1 564 ? -30.181 17.969 11.903 1.00 91.88 564 GLU A N 1
ATOM 4455 C CA . GLU A 1 564 ? -30.104 19.034 12.906 1.00 91.88 564 GLU A CA 1
ATOM 4456 C C . GLU A 1 564 ? -28.823 18.957 13.749 1.00 91.88 564 GLU A C 1
ATOM 4458 O O . GLU A 1 564 ? -28.243 19.987 14.092 1.00 91.88 564 GLU A O 1
ATOM 4463 N N . GLU A 1 565 ? -28.361 17.753 14.112 1.00 92.94 565 GLU A N 1
ATOM 4464 C CA . GLU A 1 565 ? -27.039 17.579 14.734 1.00 92.94 565 GLU A CA 1
ATOM 4465 C C . GLU A 1 565 ? -25.928 18.009 13.764 1.00 92.94 565 GLU A C 1
ATOM 4467 O O . GLU A 1 565 ? -24.963 18.637 14.198 1.00 92.94 565 GLU A O 1
ATOM 4472 N N . ALA A 1 566 ? -26.078 17.733 12.465 1.00 94.88 566 ALA A N 1
ATOM 4473 C CA . ALA A 1 566 ? -25.126 18.151 11.442 1.00 94.88 566 ALA A CA 1
ATOM 4474 C C . ALA A 1 566 ? -25.005 19.680 11.353 1.00 94.88 566 ALA A C 1
ATOM 4476 O O . ALA A 1 566 ? -23.895 20.213 11.412 1.00 94.88 566 ALA A O 1
ATOM 4477 N N . ASP A 1 567 ? -26.138 20.382 11.281 1.00 94.56 567 ASP A N 1
ATOM 4478 C CA . ASP A 1 567 ? -26.172 21.846 11.198 1.00 94.56 567 ASP A CA 1
ATOM 4479 C C . ASP A 1 567 ? -25.567 22.493 12.449 1.00 94.56 567 ASP A C 1
ATOM 4481 O O . ASP A 1 567 ? -24.715 23.374 12.334 1.00 94.56 567 ASP A O 1
ATOM 4485 N N . ARG A 1 568 ? -25.893 21.983 13.646 1.00 93.56 568 ARG A N 1
ATOM 4486 C CA . ARG A 1 568 ? -25.296 22.466 14.906 1.00 93.56 568 ARG A CA 1
ATOM 4487 C C . ARG A 1 568 ? -23.780 22.297 14.946 1.00 93.56 568 ARG A C 1
ATOM 4489 O O . ARG A 1 568 ? -23.088 23.154 15.486 1.00 93.56 568 ARG A O 1
ATOM 4496 N N . LEU A 1 569 ? -23.243 21.203 14.402 1.00 95.12 569 LEU A N 1
ATOM 4497 C CA . LEU A 1 569 ? -21.794 20.993 14.332 1.00 95.12 569 LEU A CA 1
ATOM 4498 C C . LEU A 1 569 ? -21.119 21.948 13.335 1.00 95.12 569 LEU A C 1
ATOM 4500 O O . LEU A 1 569 ? -20.010 22.425 13.595 1.00 95.12 569 LEU A O 1
ATOM 4504 N N . ILE A 1 570 ? -21.776 22.260 12.215 1.00 94.25 570 ILE A N 1
ATOM 4505 C CA . ILE A 1 570 ? -21.286 23.261 11.255 1.00 94.25 570 ILE A CA 1
ATOM 4506 C C . ILE A 1 570 ? -21.276 24.652 11.900 1.00 94.25 570 ILE A C 1
ATOM 4508 O O . ILE A 1 570 ? -20.244 25.323 11.862 1.00 94.25 570 ILE A O 1
ATOM 4512 N N . GLU A 1 571 ? -22.372 25.061 12.544 1.00 93.31 571 GLU A N 1
ATOM 4513 C CA . GLU A 1 571 ? -22.460 26.324 13.294 1.00 93.31 571 GLU A CA 1
ATOM 4514 C C . GLU A 1 571 ? -21.366 26.400 14.359 1.00 93.31 571 GLU A C 1
ATOM 4516 O O . GLU A 1 571 ? -20.575 27.345 14.383 1.00 93.31 571 GLU A O 1
ATOM 4521 N N . ARG A 1 572 ? -21.226 25.338 15.160 1.00 90.19 572 ARG A N 1
ATOM 4522 C CA . ARG A 1 572 ? -20.194 25.241 16.192 1.00 90.19 572 ARG A CA 1
ATOM 4523 C C . ARG A 1 572 ? -18.790 25.412 15.624 1.00 90.19 572 ARG A C 1
ATOM 4525 O O . ARG A 1 572 ? -17.969 26.085 16.238 1.00 90.19 572 ARG A O 1
ATOM 4532 N N . THR A 1 573 ? -18.508 24.856 14.447 1.00 89.00 573 THR A N 1
ATOM 4533 C CA . THR A 1 573 ? -17.199 25.009 13.790 1.00 89.00 573 THR A CA 1
ATOM 4534 C C . THR A 1 573 ? -16.843 26.477 13.540 1.00 89.00 573 THR A C 1
ATOM 4536 O O . THR A 1 573 ? -15.672 26.847 13.631 1.00 89.00 573 THR A O 1
ATOM 4539 N N . LEU A 1 574 ? -17.838 27.309 13.221 1.00 87.38 574 LEU A N 1
ATOM 4540 C CA . LEU A 1 574 ? -17.664 28.735 12.937 1.00 87.38 574 LEU A CA 1
ATOM 4541 C C . LEU A 1 574 ? -17.562 29.589 14.209 1.00 87.38 574 LEU A C 1
ATOM 4543 O O . LEU A 1 574 ? -17.003 30.683 14.157 1.00 87.38 574 LEU A O 1
ATOM 4547 N N . GLU A 1 575 ? -18.076 29.095 15.335 1.00 88.50 575 GLU A N 1
ATOM 4548 C CA . GLU A 1 575 ? -18.042 29.779 16.633 1.00 88.50 575 GLU A CA 1
ATOM 4549 C C . GLU A 1 575 ? -16.769 29.513 17.444 1.00 88.50 575 GLU A C 1
ATOM 4551 O O . GLU A 1 575 ? -16.450 30.291 18.340 1.00 88.50 575 GLU A O 1
ATOM 4556 N N . ILE A 1 576 ? -16.044 28.419 17.179 1.00 83.56 576 ILE A N 1
ATOM 4557 C CA . ILE A 1 576 ? -14.802 28.123 17.905 1.00 83.56 576 ILE A CA 1
ATOM 4558 C C . ILE A 1 576 ? -13.744 29.164 17.520 1.00 83.56 576 ILE A C 1
ATOM 4560 O O . ILE A 1 576 ? -13.249 29.183 16.392 1.00 83.56 576 ILE A O 1
ATOM 4564 N N . ASP A 1 577 ? -13.361 29.999 18.479 1.00 79.88 577 ASP A N 1
ATOM 4565 C CA . ASP A 1 577 ? -12.392 31.087 18.326 1.00 79.88 577 ASP A CA 1
ATOM 4566 C C . ASP A 1 577 ? -11.039 30.809 19.010 1.00 79.88 577 ASP A C 1
ATOM 4568 O O . ASP A 1 577 ? -10.036 31.459 18.686 1.00 79.88 577 ASP A O 1
ATOM 4572 N N . ASP A 1 578 ? -10.981 29.791 19.876 1.00 75.50 578 ASP A N 1
ATOM 4573 C CA . ASP A 1 578 ? -9.759 29.333 20.541 1.00 75.50 578 ASP A CA 1
ATOM 4574 C C . ASP A 1 578 ? -8.651 28.980 19.520 1.00 75.50 578 ASP A C 1
ATOM 4576 O O . ASP A 1 578 ? -8.878 28.184 18.603 1.00 75.50 578 ASP A O 1
ATOM 4580 N N . PRO A 1 579 ? -7.417 29.503 19.663 1.00 66.12 579 PRO A N 1
ATOM 4581 C CA . PRO A 1 579 ? -6.337 29.304 18.693 1.00 66.12 579 PRO A CA 1
ATOM 4582 C C . PRO A 1 579 ? -5.954 27.844 18.410 1.00 66.12 579 PRO A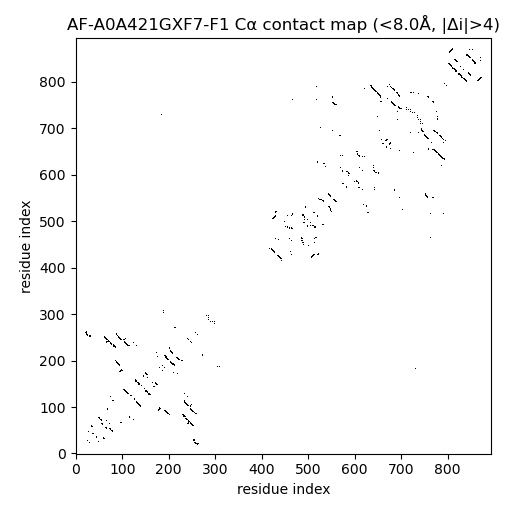 C 1
ATOM 4584 O O . PRO A 1 579 ? -5.380 27.557 17.353 1.00 66.12 579 PRO A O 1
ATOM 4587 N N . THR A 1 580 ? -6.224 26.931 19.343 1.00 60.50 580 THR A N 1
ATOM 4588 C CA . THR A 1 580 ? -5.857 25.514 19.234 1.00 60.50 580 THR A CA 1
ATOM 4589 C C . THR A 1 580 ? -6.926 24.731 18.484 1.00 60.50 580 THR A C 1
ATOM 4591 O O . THR A 1 580 ? -6.590 23.908 17.629 1.00 60.50 580 THR A O 1
ATOM 4594 N N . ASN A 1 581 ? -8.195 25.028 18.760 1.00 73.62 581 ASN A N 1
ATOM 4595 C CA . ASN A 1 581 ? -9.336 24.237 18.305 1.00 73.62 581 ASN A CA 1
ATOM 4596 C C . ASN A 1 581 ? -10.150 24.881 17.180 1.00 73.62 581 ASN A C 1
ATOM 4598 O O . ASN A 1 581 ? -10.949 24.179 16.563 1.00 73.62 581 ASN A O 1
ATOM 4602 N N . LYS A 1 582 ? -9.959 26.173 16.893 1.00 76.69 582 LYS A N 1
ATOM 4603 C CA . LYS A 1 582 ? -10.668 26.873 15.814 1.00 76.69 582 LYS A CA 1
ATOM 4604 C C . LYS A 1 582 ? -10.369 26.299 14.441 1.00 76.69 582 LYS A C 1
ATOM 4606 O O . LYS A 1 582 ? -9.322 25.685 14.221 1.00 76.69 582 LYS A O 1
ATOM 4611 N N . LEU A 1 583 ? -11.261 26.603 13.501 1.00 78.00 583 LEU A N 1
ATOM 4612 C CA . LEU A 1 583 ? -11.087 26.255 12.102 1.00 78.00 583 LEU A CA 1
ATOM 4613 C C . LEU A 1 583 ? -9.793 26.875 11.555 1.00 78.00 583 LEU A C 1
ATOM 4615 O O . LEU A 1 583 ? -9.633 28.094 11.475 1.00 78.00 583 LEU A O 1
ATOM 4619 N N . GLN A 1 584 ? -8.849 26.014 11.198 1.00 80.31 584 GLN A N 1
ATOM 4620 C CA . GLN A 1 584 ? -7.555 26.390 10.641 1.00 80.31 584 GLN A CA 1
ATOM 4621 C C . GLN A 1 584 ? -7.111 25.355 9.611 1.00 80.31 584 GLN A C 1
ATOM 4623 O O . GLN A 1 584 ? -7.604 24.230 9.601 1.00 80.31 584 GLN A O 1
ATOM 4628 N N . GLN A 1 585 ? -6.159 25.712 8.751 1.00 74.50 585 GLN A N 1
ATOM 4629 C CA . GLN A 1 585 ? -5.610 24.767 7.781 1.00 74.50 585 GLN A CA 1
ATOM 4630 C C . GLN A 1 585 ? -5.078 23.505 8.475 1.00 74.50 585 GLN A C 1
ATOM 4632 O O . GLN A 1 585 ? -4.373 23.592 9.483 1.00 74.50 585 GLN A O 1
ATOM 4637 N N . SER A 1 586 ? -5.407 22.338 7.925 1.00 66.31 586 SER A N 1
ATOM 4638 C CA . SER A 1 586 ? -5.074 21.059 8.538 1.00 66.31 586 SER A CA 1
ATOM 4639 C C . SER A 1 586 ? -3.599 20.667 8.399 1.00 66.31 586 SER A C 1
ATOM 4641 O O . SER A 1 586 ? -2.947 20.928 7.389 1.00 66.31 586 SER A O 1
ATOM 4643 N N . TYR A 1 587 ? -3.085 19.965 9.414 1.00 59.44 587 TYR A N 1
ATOM 4644 C CA . TYR A 1 587 ? -1.710 19.448 9.482 1.00 59.44 587 TYR A CA 1
ATOM 4645 C C . TYR A 1 587 ? -1.689 17.905 9.525 1.00 59.44 587 TYR A C 1
ATOM 4647 O O . TYR A 1 587 ? -2.731 17.269 9.714 1.00 59.44 587 TYR A O 1
ATOM 4655 N N . VAL A 1 588 ? -0.510 17.300 9.327 1.00 50.69 588 VAL A N 1
ATOM 4656 C CA . VAL A 1 588 ? -0.281 15.839 9.365 1.00 50.69 588 VAL A CA 1
ATOM 4657 C C . VAL A 1 588 ? 0.821 15.518 10.390 1.00 50.69 588 VAL A C 1
ATOM 4659 O O . VAL A 1 588 ? 1.885 16.134 10.338 1.00 50.69 588 VAL A O 1
ATOM 4662 N N . GLY A 1 589 ? 0.583 14.545 11.281 1.00 45.19 589 GLY A N 1
ATOM 4663 C CA . GLY A 1 589 ? 1.567 13.986 12.227 1.00 45.19 589 GLY A CA 1
ATOM 4664 C C . GLY A 1 589 ? 1.499 14.507 13.681 1.00 45.19 589 GLY A C 1
ATOM 4665 O O . GLY A 1 589 ? 0.808 15.493 13.943 1.00 45.19 589 GLY A O 1
ATOM 4666 N N . PRO A 1 590 ? 2.201 13.849 14.634 1.00 37.31 590 PRO A N 1
ATOM 4667 C CA . PRO A 1 590 ? 2.283 14.281 16.034 1.00 37.31 590 PRO A CA 1
ATOM 4668 C C . PRO A 1 590 ? 3.041 15.607 16.197 1.00 37.31 590 PRO A C 1
ATOM 4670 O O . PRO A 1 590 ? 3.972 15.909 15.447 1.00 37.31 590 PRO A O 1
ATOM 4673 N N . ASN A 1 591 ? 2.674 16.377 17.224 1.00 41.78 591 ASN A N 1
ATOM 4674 C CA . ASN A 1 591 ? 3.341 17.621 17.617 1.00 41.78 591 ASN A CA 1
ATOM 4675 C C . ASN A 1 591 ? 4.713 17.317 18.257 1.00 41.78 591 ASN A C 1
ATOM 4677 O O . ASN A 1 591 ? 4.826 17.230 19.475 1.00 41.78 591 ASN A O 1
ATOM 4681 N N . ASP A 1 592 ? 5.776 17.163 17.464 1.00 37.47 592 ASP A N 1
ATOM 4682 C CA . ASP A 1 592 ? 7.134 17.163 18.022 1.00 37.47 592 ASP A CA 1
ATOM 4683 C C . ASP A 1 592 ? 7.664 18.603 18.118 1.00 37.47 592 ASP A C 1
ATOM 4685 O O . ASP A 1 592 ? 7.752 19.336 17.128 1.00 37.47 592 ASP A O 1
ATOM 4689 N N . SER A 1 593 ? 8.071 18.972 19.332 1.00 36.59 593 SER A N 1
ATOM 4690 C CA . SER A 1 593 ? 8.677 20.233 19.785 1.00 36.59 593 SER A CA 1
ATOM 4691 C C . SER A 1 593 ? 9.785 20.842 18.902 1.00 36.59 593 SER A C 1
ATOM 4693 O O . SER A 1 593 ? 10.196 21.980 19.136 1.00 36.59 593 SER A O 1
ATOM 4695 N N . LYS A 1 594 ? 10.286 20.115 17.896 1.00 38.28 594 LYS A N 1
ATOM 4696 C CA . LYS A 1 594 ? 11.377 20.528 16.996 1.00 38.28 594 LYS A CA 1
ATOM 4697 C C . LYS A 1 594 ? 10.949 20.861 15.566 1.00 38.28 594 LYS A C 1
ATOM 4699 O O . LYS A 1 594 ? 11.760 21.414 14.825 1.00 38.28 594 LYS A O 1
ATOM 4704 N N . ASN A 1 595 ? 9.710 20.578 15.162 1.00 40.38 595 ASN A N 1
ATOM 4705 C CA . ASN A 1 595 ? 9.202 20.914 13.831 1.00 40.38 595 ASN A CA 1
ATOM 4706 C C . ASN A 1 595 ? 7.926 21.750 13.956 1.00 40.38 595 ASN A C 1
ATOM 4708 O O . ASN A 1 595 ? 6.870 21.241 14.309 1.00 40.38 595 ASN A O 1
ATOM 4712 N N . LYS A 1 596 ? 8.008 23.040 13.612 1.00 36.66 596 LYS A N 1
ATOM 4713 C CA . LYS A 1 596 ? 6.817 23.875 13.405 1.00 36.66 596 LYS A CA 1
ATOM 4714 C C . LYS A 1 596 ? 5.850 23.158 12.448 1.00 36.66 596 LYS A C 1
ATOM 4716 O O . LYS A 1 596 ? 6.308 22.631 11.434 1.00 36.66 596 LYS A O 1
ATOM 4721 N N . LYS A 1 597 ? 4.548 23.183 12.773 1.00 39.16 597 LYS A N 1
ATOM 4722 C CA . LYS A 1 597 ? 3.390 22.864 11.911 1.00 39.16 597 LYS A CA 1
ATOM 4723 C C . LYS A 1 597 ? 3.741 23.033 10.415 1.00 39.16 597 LYS A C 1
ATOM 4725 O O . LYS A 1 597 ? 3.794 24.155 9.917 1.00 39.16 597 LYS A O 1
ATOM 4730 N N . LYS A 1 598 ? 4.051 21.944 9.697 1.00 41.47 598 LYS A N 1
ATOM 4731 C CA . LYS A 1 598 ? 4.343 22.003 8.252 1.00 41.47 598 LYS A CA 1
ATOM 4732 C C . LYS A 1 598 ? 3.022 21.941 7.494 1.00 41.47 598 LYS A C 1
ATOM 4734 O O . LYS A 1 598 ? 2.342 20.923 7.579 1.00 41.47 598 LYS A O 1
ATOM 4739 N N . LEU A 1 599 ? 2.670 23.004 6.762 1.00 46.75 599 LEU A N 1
ATOM 4740 C CA . LEU A 1 599 ? 1.550 22.966 5.816 1.00 46.75 599 LEU A CA 1
ATOM 4741 C C . LEU A 1 599 ? 1.721 21.749 4.896 1.00 46.75 599 LEU A C 1
ATOM 4743 O O . LEU A 1 599 ? 2.753 21.613 4.230 1.00 46.75 599 LEU A O 1
ATOM 4747 N N . SER A 1 600 ? 0.727 20.866 4.868 1.00 49.16 600 SER A N 1
ATOM 4748 C CA . SER A 1 600 ? 0.730 19.730 3.952 1.00 49.16 600 SER A CA 1
ATOM 4749 C C . SER A 1 600 ? 0.238 20.187 2.584 1.00 49.16 600 SER A C 1
ATOM 4751 O O . SER A 1 600 ? -0.840 20.760 2.470 1.00 49.16 600 SER A O 1
ATOM 4753 N N . LYS A 1 601 ? 0.998 19.890 1.525 1.00 56.97 601 LYS A N 1
ATOM 4754 C CA . LYS A 1 601 ? 0.517 20.045 0.141 1.00 56.97 601 LYS A CA 1
ATOM 4755 C C . LYS A 1 601 ? -0.525 18.985 -0.247 1.00 56.97 601 LYS A C 1
ATOM 4757 O O . LYS A 1 601 ? -1.126 19.096 -1.303 1.00 56.97 601 LYS A O 1
ATOM 4762 N N . HIS A 1 602 ? -0.722 17.974 0.601 1.00 61.59 602 HIS A N 1
ATOM 4763 C CA . HIS A 1 602 ? -1.545 16.792 0.324 1.00 61.59 602 HIS A CA 1
ATOM 4764 C C . HIS A 1 602 ? -2.733 16.640 1.288 1.00 61.59 602 HIS A C 1
ATOM 4766 O O . HIS A 1 602 ? -3.518 15.703 1.166 1.00 61.59 602 HIS A O 1
ATOM 4772 N N . ARG A 1 603 ? -2.870 17.569 2.246 1.00 70.62 603 ARG A N 1
ATOM 4773 C CA . ARG A 1 603 ? -4.060 17.778 3.076 1.00 70.62 603 ARG A CA 1
ATOM 4774 C C . ARG A 1 603 ? -4.401 19.259 3.015 1.00 70.62 603 ARG A C 1
ATOM 4776 O O . ARG A 1 603 ? -3.777 20.064 3.700 1.00 70.62 603 ARG A O 1
ATOM 4783 N N . THR A 1 604 ? -5.347 19.612 2.157 1.00 74.31 604 THR A N 1
ATOM 4784 C CA . THR A 1 604 ? -5.653 21.017 1.845 1.00 74.31 604 THR A CA 1
ATOM 4785 C C . THR A 1 604 ? -6.909 21.525 2.549 1.00 74.31 604 THR A C 1
ATOM 4787 O O . THR A 1 604 ? -7.310 22.653 2.299 1.00 74.31 604 THR A O 1
ATOM 4790 N N . SER A 1 605 ? -7.535 20.700 3.392 1.00 78.19 605 SER A N 1
ATOM 4791 C CA . SER A 1 605 ? -8.720 21.043 4.179 1.00 78.19 605 SER A CA 1
ATOM 4792 C C . SER A 1 605 ? -8.429 22.020 5.312 1.00 78.19 605 SER A C 1
ATOM 4794 O O . SER A 1 605 ? -7.280 22.225 5.719 1.00 78.19 605 SER A O 1
ATOM 4796 N N . GLU A 1 606 ? -9.504 22.537 5.892 1.00 82.81 606 GLU A N 1
ATOM 4797 C CA . GLU A 1 606 ? -9.497 23.186 7.197 1.00 82.81 606 GLU A CA 1
ATOM 4798 C C . GLU A 1 606 ? -10.107 22.241 8.240 1.00 82.81 606 GLU A C 1
ATOM 4800 O O . GLU A 1 606 ? -11.021 21.474 7.929 1.00 82.81 606 GLU A O 1
ATOM 4805 N N . ASN A 1 607 ? -9.607 22.281 9.476 1.00 85.50 607 ASN A N 1
ATOM 4806 C CA . ASN A 1 607 ? -10.173 21.524 10.584 1.00 85.50 607 ASN A CA 1
ATOM 4807 C C . ASN A 1 607 ? -10.300 22.349 11.865 1.00 85.50 607 ASN A C 1
ATOM 4809 O O . ASN A 1 607 ? -9.484 23.230 12.134 1.00 85.50 607 ASN A O 1
ATOM 4813 N N . ALA A 1 608 ? -11.292 21.981 12.663 1.00 85.19 608 ALA A N 1
ATOM 4814 C CA . ALA A 1 608 ? -11.493 22.367 14.051 1.00 85.19 608 ALA A CA 1
ATOM 4815 C C . ALA A 1 608 ? -11.614 21.096 14.911 1.00 85.19 608 ALA A C 1
ATOM 4817 O O . ALA A 1 608 ? -11.722 19.986 14.379 1.00 85.19 608 ALA A O 1
ATOM 4818 N N . PHE A 1 609 ? -11.583 21.239 16.232 1.00 87.38 609 PHE A N 1
ATOM 4819 C CA . PHE A 1 609 ? -11.864 20.143 17.161 1.00 87.38 609 PHE A CA 1
ATOM 4820 C C . PHE A 1 609 ? -12.936 20.560 18.157 1.00 87.38 609 PHE A C 1
ATOM 4822 O O . PHE A 1 609 ? -12.845 21.624 18.765 1.00 87.38 609 PHE A O 1
ATOM 4829 N N . ASP A 1 610 ? -13.925 19.692 18.351 1.00 87.25 610 ASP A N 1
ATOM 4830 C CA . ASP A 1 610 ? -14.960 19.875 19.357 1.00 87.25 610 ASP A CA 1
ATOM 4831 C C . ASP A 1 610 ? -14.992 18.692 20.323 1.00 87.25 610 ASP A C 1
ATOM 4833 O O . ASP A 1 610 ? -15.245 17.541 19.958 1.00 87.25 610 ASP A O 1
ATOM 4837 N N . THR A 1 611 ? -14.697 18.987 21.581 1.00 84.50 611 THR A N 1
ATOM 4838 C CA . THR A 1 611 ? -14.669 18.021 22.682 1.00 84.50 611 THR A CA 1
ATOM 4839 C C . THR A 1 611 ? -15.808 18.233 23.673 1.00 84.50 611 THR A C 1
ATOM 4841 O O . THR A 1 611 ? -16.007 17.378 24.533 1.00 84.50 611 THR A O 1
ATOM 4844 N N . VAL A 1 612 ? -16.547 19.344 23.576 1.00 83.25 612 VAL A N 1
ATOM 4845 C CA . VAL A 1 612 ? -17.394 19.839 24.673 1.00 83.25 612 VAL A CA 1
ATOM 4846 C C . VAL A 1 612 ? -18.857 20.024 24.302 1.00 83.25 612 VAL A C 1
ATOM 4848 O O . VAL A 1 612 ? -19.694 19.985 25.204 1.00 83.25 612 VAL A O 1
ATOM 4851 N N . SER A 1 613 ? -19.196 20.243 23.026 1.00 88.06 613 SER A N 1
ATOM 4852 C CA . SER A 1 613 ? -20.600 20.458 22.668 1.00 88.06 613 SER A CA 1
ATOM 4853 C C . SER A 1 613 ? -21.444 19.212 22.934 1.00 88.06 613 SER A C 1
ATOM 4855 O O . SER A 1 613 ? -20.979 18.073 22.831 1.00 88.06 613 SER A O 1
ATOM 4857 N N . GLU A 1 614 ? -22.721 19.429 23.249 1.00 88.56 614 GLU A N 1
ATOM 4858 C CA . GLU A 1 614 ? -23.668 18.339 23.485 1.00 88.56 614 GLU A CA 1
ATOM 4859 C C . GLU A 1 614 ? -23.752 17.395 22.276 1.00 88.56 614 GLU A C 1
ATOM 4861 O O . GLU A 1 614 ? -23.742 16.177 22.452 1.00 88.56 614 GLU A O 1
ATOM 4866 N N . ALA A 1 615 ? -23.745 17.945 21.056 1.00 90.19 615 ALA A N 1
ATOM 4867 C CA . ALA A 1 615 ? -23.766 17.171 19.818 1.00 90.19 615 ALA A CA 1
ATOM 4868 C C . ALA A 1 615 ? -22.511 16.292 19.667 1.00 90.19 615 ALA A C 1
ATOM 4870 O O . ALA A 1 615 ? -22.626 15.091 19.411 1.00 90.19 615 ALA A O 1
ATOM 4871 N N . ALA A 1 616 ? -21.315 16.852 19.891 1.00 91.62 616 ALA A N 1
ATOM 4872 C CA . ALA A 1 616 ? -20.064 16.101 19.797 1.00 91.62 616 ALA A CA 1
ATOM 4873 C C . ALA A 1 616 ? -19.996 14.967 20.836 1.00 91.62 616 ALA A C 1
ATOM 4875 O O . ALA A 1 616 ? -19.652 13.830 20.502 1.00 91.62 616 ALA A O 1
ATOM 4876 N N . VAL A 1 617 ? -20.380 15.241 22.088 1.00 90.12 617 VAL A N 1
ATOM 4877 C CA . VAL A 1 617 ? -20.410 14.236 23.165 1.00 90.12 617 VAL A CA 1
ATOM 4878 C C . VAL A 1 617 ? -21.460 13.153 22.895 1.00 90.12 617 VAL A C 1
ATOM 4880 O O . VAL A 1 617 ? -21.197 11.971 23.124 1.00 90.12 617 VAL A O 1
ATOM 4883 N N . ALA A 1 618 ? -22.641 13.519 22.390 1.00 90.00 618 ALA A N 1
ATOM 4884 C CA . ALA A 1 618 ? -23.694 12.567 22.043 1.00 90.00 618 ALA A CA 1
ATOM 4885 C C . ALA A 1 618 ? -23.246 11.586 20.947 1.00 90.00 618 ALA A C 1
ATOM 4887 O O . ALA A 1 618 ? -23.437 10.377 21.091 1.00 90.00 618 ALA A O 1
ATOM 4888 N N . ILE A 1 619 ? -22.595 12.088 19.896 1.00 92.25 619 ILE A N 1
ATOM 4889 C CA . ILE A 1 619 ? -22.044 11.279 18.799 1.00 92.25 619 ILE A CA 1
ATOM 4890 C C . ILE A 1 619 ? -20.937 10.336 19.299 1.00 92.25 619 ILE A C 1
ATOM 4892 O O . ILE A 1 619 ? -20.947 9.145 18.979 1.00 92.25 619 ILE A O 1
ATOM 4896 N N . ARG A 1 620 ? -20.023 10.829 20.147 1.00 92.25 620 ARG A N 1
ATOM 4897 C CA . ARG A 1 620 ? -18.957 10.017 20.768 1.00 92.25 620 ARG A CA 1
ATOM 4898 C C . ARG A 1 620 ? -19.496 8.910 21.675 1.00 92.25 620 ARG A C 1
ATOM 4900 O O . ARG A 1 620 ? -18.914 7.835 21.735 1.00 92.25 620 ARG A O 1
ATOM 4907 N N . LYS A 1 621 ? -20.627 9.121 22.346 1.00 90.69 621 LYS A N 1
ATOM 4908 C CA . LYS A 1 621 ? -21.310 8.060 23.106 1.00 90.69 621 LYS A CA 1
ATOM 4909 C C . LYS A 1 621 ? -21.973 7.036 22.190 1.00 90.69 621 LYS A C 1
ATOM 4911 O O . LYS A 1 621 ? -21.849 5.838 22.420 1.00 90.69 621 LYS A O 1
ATOM 4916 N N . ARG A 1 622 ? -22.636 7.499 21.128 1.00 91.12 622 ARG A N 1
ATOM 4917 C CA . ARG A 1 622 ? -23.366 6.646 20.181 1.00 91.12 622 ARG A CA 1
ATOM 4918 C C . ARG A 1 622 ? -22.444 5.651 19.466 1.00 91.12 622 ARG A C 1
ATOM 4920 O O . ARG A 1 622 ? -22.855 4.521 19.226 1.00 91.12 622 ARG A O 1
ATOM 4927 N N . VAL A 1 623 ? -21.192 6.023 19.171 1.00 93.31 623 VAL A N 1
ATOM 4928 C CA . VAL A 1 623 ? -20.241 5.093 18.529 1.00 93.31 623 VAL A CA 1
ATOM 4929 C C . VAL A 1 623 ? -19.827 3.925 19.434 1.00 93.31 623 VAL A C 1
ATOM 4931 O O . VAL A 1 623 ? -19.551 2.847 18.920 1.00 93.31 623 VAL A O 1
ATOM 4934 N N . PHE A 1 624 ? -19.833 4.086 20.763 1.00 92.94 624 PHE A N 1
ATOM 4935 C CA . PHE A 1 624 ? -19.535 2.980 21.687 1.00 92.94 624 PHE A CA 1
ATOM 4936 C C . PHE A 1 624 ? -20.616 1.903 21.641 1.00 92.94 624 PHE A C 1
ATOM 4938 O O . PHE A 1 624 ? -20.287 0.719 21.662 1.00 92.94 624 PHE A O 1
ATOM 4945 N N . ASP A 1 625 ? -21.880 2.317 21.522 1.00 90.31 625 ASP A N 1
ATOM 4946 C CA . ASP A 1 625 ? -22.996 1.392 21.323 1.00 90.31 625 ASP A CA 1
ATOM 4947 C C . ASP A 1 625 ? -22.870 0.688 19.961 1.00 90.31 625 ASP A C 1
ATOM 4949 O O . ASP A 1 625 ? -22.981 -0.531 19.889 1.00 90.31 625 ASP A O 1
ATOM 4953 N N . VAL A 1 626 ? -22.569 1.438 18.889 1.00 93.56 626 VAL A N 1
ATOM 4954 C CA . VAL A 1 626 ? -22.373 0.887 17.531 1.00 93.56 626 VAL A CA 1
ATOM 4955 C C . VAL A 1 626 ? -21.231 -0.127 17.481 1.00 93.56 626 VAL A C 1
ATOM 4957 O O . VAL A 1 626 ? -21.336 -1.101 16.749 1.00 93.56 626 VAL A O 1
ATOM 4960 N N . LEU A 1 627 ? -20.146 0.079 18.227 1.00 95.06 627 LEU A N 1
ATOM 4961 C CA . LEU A 1 627 ? -18.979 -0.812 18.250 1.00 95.06 627 LEU A CA 1
ATOM 4962 C C . LEU A 1 627 ? -19.039 -1.878 19.359 1.00 95.06 627 LEU A C 1
ATOM 4964 O O . LEU A 1 627 ? -18.057 -2.589 19.561 1.00 95.06 627 LEU A O 1
ATOM 4968 N N . SER A 1 628 ? -20.153 -1.982 20.090 1.00 93.25 628 SER A N 1
ATOM 4969 C CA . SER A 1 628 ? -20.327 -2.909 21.219 1.00 93.25 628 SER A CA 1
ATOM 4970 C C . SER A 1 628 ? -19.222 -2.809 22.288 1.00 93.25 628 SER A C 1
ATOM 4972 O O . SER A 1 628 ? -18.825 -3.809 22.885 1.00 93.25 628 SER A O 1
ATOM 4974 N N . LEU A 1 629 ? -18.731 -1.593 22.561 1.00 91.12 629 LEU A N 1
ATOM 4975 C CA . LEU A 1 629 ? -17.650 -1.328 23.529 1.00 91.12 629 LEU A CA 1
ATOM 4976 C C . LEU A 1 629 ? -18.145 -1.201 24.979 1.00 91.12 629 LEU A C 1
ATOM 4978 O O . LEU A 1 629 ? -17.349 -1.087 25.910 1.00 91.12 629 LEU A O 1
ATOM 4982 N N . GLY A 1 630 ? -19.462 -1.213 25.189 1.00 87.12 630 GLY A N 1
ATOM 4983 C CA . GLY A 1 630 ? -20.074 -1.076 26.506 1.00 87.12 630 GLY A CA 1
ATOM 4984 C C . GLY A 1 630 ? -20.133 0.377 26.977 1.00 87.12 630 GLY A C 1
ATOM 4985 O O . GLY A 1 630 ? -20.558 1.268 26.244 1.00 87.12 630 GLY A O 1
ATOM 4986 N N . LYS A 1 631 ? -19.772 0.624 28.243 1.00 86.94 631 LYS A N 1
ATOM 4987 C CA . LYS A 1 631 ? -19.872 1.967 28.834 1.00 86.94 631 LYS A CA 1
ATOM 4988 C C . LYS A 1 631 ? -18.927 2.934 28.126 1.00 86.94 631 LYS A C 1
ATOM 4990 O O . LYS A 1 631 ? -17.768 2.619 27.893 1.00 86.94 631 LYS A O 1
ATOM 4995 N N . TYR A 1 632 ? -19.424 4.137 27.859 1.00 87.69 632 TYR A N 1
ATOM 4996 C CA . TYR A 1 632 ? -18.624 5.201 27.271 1.00 87.69 632 TYR A CA 1
ATOM 4997 C C . TYR A 1 632 ? -17.432 5.583 28.158 1.00 87.69 632 TYR A C 1
ATOM 4999 O O . TYR A 1 632 ? -17.600 5.849 29.353 1.00 87.69 632 TYR A O 1
ATOM 5007 N N . VAL A 1 633 ? -16.254 5.667 27.538 1.00 88.06 633 VAL A N 1
ATOM 5008 C CA . VAL A 1 633 ? -14.996 6.077 28.165 1.00 88.06 633 VAL A CA 1
ATOM 5009 C C . VAL A 1 633 ? -14.410 7.243 27.367 1.00 88.06 633 VAL A C 1
ATOM 5011 O O . VAL A 1 633 ? -14.103 7.120 26.183 1.00 88.06 633 VAL A O 1
ATOM 5014 N N . GLU A 1 634 ? -14.277 8.397 28.022 1.00 82.94 634 GLU A N 1
ATOM 5015 C CA . GLU A 1 634 ? -13.955 9.681 27.383 1.00 82.94 634 GLU A CA 1
ATOM 5016 C C . GLU A 1 634 ? -12.645 9.639 26.577 1.00 82.94 634 GLU A C 1
ATOM 5018 O O . GLU A 1 634 ? -12.604 10.070 25.426 1.00 82.94 634 GLU A O 1
ATOM 5023 N N . ASP A 1 635 ? -11.581 9.075 27.147 1.00 83.44 635 ASP A N 1
ATOM 5024 C CA . ASP A 1 635 ? -10.232 9.051 26.567 1.00 83.44 635 ASP A CA 1
ATOM 5025 C C . ASP A 1 635 ? -9.979 7.888 25.591 1.00 83.44 635 ASP A C 1
ATOM 5027 O O . ASP A 1 635 ? -8.913 7.840 24.974 1.00 83.44 635 ASP A O 1
ATOM 5031 N N . MET A 1 636 ? -10.967 7.019 25.369 1.00 89.62 636 MET A N 1
ATOM 5032 C CA . MET A 1 636 ? -10.989 6.018 24.291 1.00 89.62 636 MET A CA 1
ATOM 5033 C C . MET A 1 636 ? -11.517 6.580 22.960 1.00 89.62 636 MET A C 1
ATOM 5035 O O . MET A 1 636 ? -11.561 5.873 21.957 1.00 89.62 636 MET A O 1
ATOM 5039 N N . SER A 1 637 ? -11.903 7.856 22.916 1.00 90.44 637 SER A N 1
ATOM 5040 C CA . SER A 1 637 ? -12.213 8.567 21.673 1.00 90.44 637 SER A CA 1
ATOM 5041 C C . SER A 1 637 ? -11.462 9.893 21.605 1.00 90.44 637 SER A C 1
ATOM 5043 O O . SER A 1 637 ? -11.195 10.526 22.631 1.00 90.44 637 SER A O 1
ATOM 5045 N N . ASP A 1 638 ? -11.096 10.313 20.395 1.00 86.38 638 ASP A N 1
ATOM 5046 C CA . ASP A 1 638 ? -10.615 11.678 20.169 1.00 86.38 638 ASP A CA 1
ATOM 5047 C C . ASP A 1 638 ? -11.771 12.687 20.309 1.00 86.38 638 ASP A C 1
ATOM 5049 O O . ASP A 1 638 ? -12.950 12.325 20.274 1.00 86.38 638 ASP A O 1
ATOM 5053 N N . GLY A 1 639 ? -11.433 13.975 20.438 1.00 86.50 639 GLY A N 1
ATOM 5054 C CA . GLY A 1 639 ? -12.407 15.030 20.161 1.00 86.50 639 GLY A CA 1
ATOM 5055 C C . GLY A 1 639 ? -12.912 14.917 18.725 1.00 86.50 639 GLY A C 1
ATOM 5056 O O . GLY A 1 639 ? -12.160 14.493 17.842 1.00 86.50 639 GLY A O 1
ATOM 5057 N N . LEU A 1 640 ? -14.165 15.300 18.483 1.00 92.06 640 LEU A N 1
ATOM 5058 C CA . LEU A 1 640 ? -14.741 15.237 17.146 1.00 92.06 640 LEU A CA 1
ATOM 5059 C C . LEU A 1 640 ? -13.999 16.235 16.250 1.00 92.06 640 LEU A C 1
ATOM 5061 O O . LEU A 1 640 ? -14.030 17.444 16.494 1.00 92.06 640 LEU A O 1
ATOM 5065 N N . GLN A 1 641 ? -13.288 15.736 15.238 1.00 93.25 641 GLN A N 1
ATOM 5066 C CA . GLN A 1 641 ? -12.569 16.595 14.304 1.00 93.25 641 GLN A CA 1
ATOM 5067 C C . GLN A 1 641 ? -13.543 17.077 13.236 1.00 93.25 641 GLN A C 1
ATOM 5069 O O . GLN A 1 641 ? -13.947 16.290 12.387 1.00 93.25 641 GLN A O 1
ATOM 5074 N N . LEU A 1 642 ? -13.875 18.363 13.254 1.00 93.88 642 LEU A N 1
ATOM 5075 C CA . LEU A 1 642 ? -14.773 18.998 12.292 1.00 93.88 642 LEU A CA 1
ATOM 5076 C C . LEU A 1 642 ? -13.962 19.485 11.091 1.00 93.88 642 LEU A C 1
ATOM 5078 O O . LEU A 1 642 ? -12.896 20.075 11.267 1.00 93.88 642 LEU A O 1
ATOM 5082 N N . LEU A 1 643 ? -14.436 19.219 9.877 1.00 93.62 643 LEU A N 1
ATOM 5083 C CA . LEU A 1 643 ? -13.701 19.442 8.635 1.00 93.62 643 LEU A CA 1
ATOM 5084 C C . LEU A 1 643 ? -14.508 20.266 7.639 1.00 93.62 643 LEU A C 1
ATOM 5086 O O . LEU A 1 643 ? -15.697 20.019 7.433 1.00 93.62 643 LEU A O 1
ATOM 5090 N N . ARG A 1 644 ? -13.809 21.170 6.947 1.00 94.25 644 ARG A N 1
ATOM 5091 C CA . ARG A 1 644 ? -14.317 21.883 5.774 1.00 94.25 644 ARG A CA 1
ATOM 5092 C C . ARG A 1 644 ? -13.382 21.674 4.588 1.00 94.25 644 ARG A C 1
ATOM 5094 O O . ARG A 1 644 ? -12.187 21.964 4.674 1.00 94.25 644 ARG A O 1
ATOM 5101 N N . TYR A 1 645 ? -13.949 21.205 3.481 1.00 92.38 645 TYR A N 1
ATOM 5102 C CA . TYR A 1 645 ? -13.293 21.134 2.180 1.00 92.38 645 TYR A CA 1
ATOM 5103 C C . TYR A 1 645 ? -14.043 22.031 1.198 1.00 92.38 645 TYR A C 1
ATOM 5105 O O . TYR A 1 645 ? -15.209 21.795 0.877 1.00 92.38 645 TYR A O 1
ATOM 5113 N N . GLN A 1 646 ? -13.359 23.058 0.715 1.00 92.31 646 GLN A N 1
ATOM 5114 C CA . GLN A 1 646 ? -13.806 23.869 -0.411 1.00 92.31 646 GLN A CA 1
ATOM 5115 C C . GLN A 1 646 ? -13.561 23.130 -1.732 1.00 92.31 646 GLN A C 1
ATOM 5117 O O . GLN A 1 646 ? -12.864 22.112 -1.768 1.00 92.31 646 GLN A O 1
ATOM 5122 N N . GLN A 1 647 ? -14.094 23.667 -2.831 1.00 92.81 647 GLN A N 1
ATOM 5123 C CA . GLN A 1 647 ? -13.794 23.169 -4.171 1.00 92.81 647 GLN A CA 1
ATOM 5124 C C . GLN A 1 647 ? -12.277 23.022 -4.371 1.00 92.81 647 GLN A C 1
ATOM 5126 O O . GLN A 1 647 ? -11.486 23.845 -3.901 1.00 92.81 647 GLN A O 1
ATOM 5131 N N . LYS A 1 648 ? -11.878 21.959 -5.069 1.00 88.88 648 LYS A N 1
ATOM 5132 C CA . LYS A 1 648 ? -10.496 21.514 -5.295 1.00 88.88 648 LYS A CA 1
ATOM 5133 C C . LYS A 1 648 ? -9.779 20.909 -4.088 1.00 88.88 648 LYS A C 1
ATOM 5135 O O . LYS A 1 648 ? -8.763 20.246 -4.276 1.00 88.88 648 LYS A O 1
ATOM 5140 N N . GLN A 1 649 ? -10.264 21.110 -2.864 1.00 89.62 649 GLN A N 1
ATOM 5141 C CA . GLN A 1 649 ? -9.581 20.590 -1.684 1.00 89.62 649 GLN A CA 1
ATOM 5142 C C . GLN A 1 649 ? -9.819 19.089 -1.513 1.00 89.62 649 GLN A C 1
ATOM 5144 O O . GLN A 1 649 ? -10.908 18.581 -1.776 1.00 89.62 649 GLN A O 1
ATOM 5149 N N . ALA A 1 650 ? -8.790 18.395 -1.032 1.00 89.81 650 ALA A N 1
ATOM 5150 C CA . ALA A 1 650 ? -8.764 16.948 -0.878 1.00 89.81 650 ALA A CA 1
ATOM 5151 C C . ALA A 1 650 ? -7.846 16.531 0.281 1.00 89.81 650 ALA A C 1
ATOM 5153 O O . ALA A 1 650 ? -7.119 17.345 0.870 1.00 89.81 650 ALA A O 1
ATOM 5154 N N . TYR A 1 651 ? -7.864 15.239 0.596 1.00 87.62 651 TYR A N 1
ATOM 5155 C CA . TYR A 1 651 ? -6.877 14.616 1.466 1.00 87.62 651 TYR A CA 1
ATOM 5156 C C . TYR A 1 651 ? -6.393 13.314 0.834 1.00 87.62 651 TYR A C 1
ATOM 5158 O O . TYR A 1 651 ? -7.191 12.414 0.576 1.00 87.62 651 TYR A O 1
ATOM 5166 N N . ILE A 1 652 ? -5.087 13.227 0.582 1.00 86.31 652 ILE A N 1
ATOM 5167 C CA . ILE A 1 652 ? -4.450 12.025 0.048 1.00 86.31 652 ILE A CA 1
ATOM 5168 C C . ILE A 1 652 ? -4.753 10.788 0.904 1.00 86.31 652 ILE A C 1
ATOM 5170 O O . ILE A 1 652 ? -5.024 10.882 2.104 1.00 86.31 652 ILE A O 1
ATOM 5174 N N . ALA A 1 653 ? -4.685 9.625 0.264 1.00 89.06 653 ALA A N 1
ATOM 5175 C CA . ALA A 1 653 ? -4.846 8.349 0.931 1.00 89.06 653 ALA A CA 1
ATOM 5176 C C . ALA A 1 653 ? -3.841 8.179 2.091 1.00 89.06 653 ALA A C 1
ATOM 5178 O O . ALA A 1 653 ? -2.645 8.428 1.922 1.00 89.06 653 ALA A O 1
ATOM 5179 N N . HIS A 1 654 ? -4.333 7.782 3.260 1.00 90.00 654 HIS A N 1
ATOM 5180 C CA . HIS A 1 654 ? -3.572 7.593 4.492 1.00 90.00 654 HIS A CA 1
ATOM 5181 C C . HIS A 1 654 ? -4.230 6.532 5.382 1.00 90.00 654 HIS A C 1
ATOM 5183 O O . HIS A 1 654 ? -5.371 6.122 5.165 1.00 90.00 654 HIS A O 1
ATOM 5189 N N . GLU A 1 655 ? -3.481 6.069 6.375 1.00 91.25 655 GLU A N 1
ATOM 5190 C CA . GLU A 1 655 ? -3.969 5.180 7.424 1.00 91.25 655 GLU A CA 1
ATOM 5191 C C . GLU A 1 655 ? -4.255 6.004 8.678 1.00 91.25 655 GLU A C 1
ATOM 5193 O O . GLU A 1 655 ? -3.528 6.949 8.997 1.00 91.25 655 GLU A O 1
ATOM 5198 N N . ASP A 1 656 ? -5.306 5.631 9.403 1.00 92.31 656 ASP A N 1
ATOM 5199 C CA . ASP A 1 656 ? -5.581 6.201 10.721 1.00 92.31 656 ASP A CA 1
ATOM 5200 C C . ASP A 1 656 ? -4.822 5.485 11.840 1.00 92.31 656 ASP A C 1
ATOM 5202 O O . ASP A 1 656 ? -4.717 6.017 12.939 1.00 92.31 656 ASP A O 1
ATOM 5206 N N . TYR A 1 657 ? -4.286 4.296 11.576 1.00 91.38 657 TYR A N 1
ATOM 5207 C CA . TYR A 1 657 ? -3.471 3.549 12.522 1.00 91.38 657 TYR A CA 1
ATOM 5208 C C . TYR A 1 657 ? -2.070 4.163 12.629 1.00 91.38 657 TYR A C 1
ATOM 5210 O O . TYR A 1 657 ? -1.406 4.436 11.629 1.00 91.38 657 TYR A O 1
ATOM 5218 N N . PHE A 1 658 ? -1.583 4.357 13.849 1.00 88.44 658 PHE A N 1
ATOM 5219 C CA . PHE A 1 658 ? -0.239 4.875 14.081 1.00 88.44 658 PHE A CA 1
ATOM 5220 C C . PHE A 1 658 ? 0.800 3.757 13.997 1.00 88.44 658 PHE A C 1
ATOM 5222 O O . PHE A 1 658 ? 0.632 2.696 14.590 1.00 88.44 658 PHE A O 1
ATOM 5229 N N . ALA A 1 659 ? 1.927 3.997 13.328 1.00 83.62 659 ALA A N 1
ATOM 5230 C CA . ALA A 1 659 ? 3.035 3.046 13.353 1.00 83.62 659 ALA A CA 1
ATOM 5231 C C . ALA A 1 659 ? 3.549 2.847 14.794 1.00 83.62 659 ALA A C 1
ATOM 5233 O O . ALA A 1 659 ? 3.645 3.807 15.561 1.00 83.62 659 ALA A O 1
ATOM 5234 N N . ILE A 1 660 ? 3.949 1.621 15.138 1.00 78.88 660 ILE A N 1
ATOM 5235 C CA . ILE A 1 660 ? 4.352 1.210 16.499 1.00 78.88 660 ILE A CA 1
ATOM 5236 C C . ILE A 1 660 ? 5.415 2.135 17.126 1.00 78.88 660 ILE A C 1
ATOM 5238 O O . ILE A 1 660 ? 5.365 2.424 18.315 1.00 78.88 660 ILE A O 1
ATOM 5242 N N . ASN A 1 661 ? 6.329 2.678 16.315 1.00 72.81 661 ASN A N 1
ATOM 5243 C CA . ASN A 1 661 ? 7.415 3.561 16.760 1.00 72.81 661 ASN A CA 1
ATOM 5244 C C . ASN A 1 661 ? 7.187 5.038 16.394 1.00 72.81 661 ASN A C 1
ATOM 5246 O O . ASN A 1 661 ? 8.145 5.764 16.116 1.00 72.81 661 ASN A O 1
ATOM 5250 N N . THR A 1 662 ? 5.928 5.484 16.330 1.00 70.94 662 THR A N 1
ATOM 5251 C CA . THR A 1 662 ? 5.598 6.875 15.969 1.00 70.94 662 THR A CA 1
ATOM 5252 C C . THR A 1 662 ? 6.211 7.877 16.953 1.00 70.94 662 THR A C 1
ATOM 5254 O O . THR A 1 662 ? 6.724 8.913 16.527 1.00 70.94 662 THR A O 1
ATOM 5257 N N . THR A 1 663 ? 6.219 7.573 18.254 1.00 63.34 663 THR A N 1
ATOM 5258 C CA . THR A 1 663 ? 6.923 8.351 19.285 1.00 63.34 663 THR A CA 1
ATOM 5259 C C . THR A 1 663 ? 7.611 7.409 20.274 1.00 63.34 663 THR A C 1
ATOM 5261 O O . THR A 1 663 ? 7.233 6.249 20.396 1.00 63.34 663 THR A O 1
ATOM 5264 N N . ALA A 1 664 ? 8.646 7.892 20.969 1.00 59.06 664 ALA A N 1
ATOM 5265 C CA . ALA A 1 664 ? 9.331 7.107 22.004 1.00 59.06 664 ALA A CA 1
ATOM 5266 C C . ALA A 1 664 ? 8.532 7.020 23.320 1.00 59.06 664 ALA A C 1
ATOM 5268 O O . ALA A 1 664 ? 8.781 6.134 24.130 1.00 59.06 664 ALA A O 1
ATOM 5269 N N . ASP A 1 665 ? 7.578 7.936 23.514 1.00 54.44 665 ASP A N 1
ATOM 5270 C CA . ASP A 1 665 ? 6.894 8.153 24.792 1.00 54.44 665 ASP A CA 1
ATOM 5271 C C . ASP A 1 665 ? 5.505 7.503 24.849 1.00 54.44 665 ASP A C 1
ATOM 5273 O O . ASP A 1 665 ? 4.840 7.553 25.884 1.00 54.44 665 ASP A O 1
ATOM 5277 N N . PHE A 1 666 ? 5.041 6.906 23.747 1.00 68.69 666 PHE A N 1
ATOM 5278 C CA . PHE A 1 666 ? 3.736 6.264 23.689 1.00 68.69 666 PHE A CA 1
ATOM 5279 C C . PHE A 1 666 ? 3.781 4.938 22.936 1.00 68.69 666 PHE A C 1
ATOM 5281 O O . PHE A 1 666 ? 4.289 4.849 21.820 1.00 68.69 666 PHE A O 1
ATOM 5288 N N . ASN A 1 667 ? 3.218 3.908 23.565 1.00 77.44 667 ASN A N 1
ATOM 5289 C CA . ASN A 1 667 ? 3.137 2.574 22.998 1.00 77.44 667 ASN A CA 1
ATOM 5290 C C . ASN A 1 667 ? 1.926 2.468 22.060 1.00 77.44 667 ASN A C 1
ATOM 5292 O O . ASN A 1 667 ? 0.791 2.320 22.517 1.00 77.44 667 ASN A O 1
ATOM 5296 N N . PHE A 1 668 ? 2.191 2.527 20.756 1.00 84.12 668 PHE A N 1
ATOM 5297 C CA . PHE A 1 668 ? 1.188 2.357 19.704 1.00 84.12 668 PHE A CA 1
ATOM 5298 C C . PHE A 1 668 ? 0.971 0.893 19.292 1.00 84.12 668 PHE A C 1
ATOM 5300 O O . PHE A 1 668 ? 0.247 0.653 18.329 1.00 84.12 668 PHE A O 1
ATOM 5307 N N . ASP A 1 669 ? 1.600 -0.077 19.963 1.00 84.94 669 ASP A N 1
ATOM 5308 C CA . ASP A 1 669 ? 1.514 -1.500 19.623 1.00 84.94 669 ASP A CA 1
ATOM 5309 C C . ASP A 1 669 ? 0.509 -2.248 20.512 1.00 84.94 669 ASP A C 1
ATOM 5311 O O . ASP A 1 669 ? 0.832 -2.543 21.669 1.00 84.94 669 ASP A O 1
ATOM 5315 N N . PRO A 1 670 ? -0.684 -2.613 20.002 1.00 86.88 670 PRO A N 1
ATOM 5316 C CA . PRO A 1 670 ? -1.652 -3.415 20.741 1.00 86.88 670 PRO A CA 1
ATOM 5317 C C . PRO A 1 670 ? -1.078 -4.739 21.260 1.00 86.88 670 PRO A C 1
ATOM 5319 O O . PRO A 1 670 ? -1.437 -5.149 22.364 1.00 86.88 670 PRO A O 1
ATOM 5322 N N . HIS A 1 671 ? -0.143 -5.372 20.538 1.00 82.19 671 HIS A N 1
ATOM 5323 C CA . HIS A 1 671 ? 0.470 -6.645 20.948 1.00 82.19 671 HIS A CA 1
ATOM 5324 C C . HIS A 1 671 ? 1.401 -6.502 22.153 1.00 82.19 671 HIS A C 1
ATOM 5326 O O . HIS A 1 671 ? 1.611 -7.464 22.887 1.00 82.19 671 HIS A O 1
ATOM 5332 N N . MET A 1 672 ? 1.906 -5.294 22.407 1.00 77.06 672 MET A N 1
ATOM 5333 C CA . MET A 1 672 ? 2.725 -4.971 23.577 1.00 77.06 672 MET A CA 1
ATOM 5334 C C . MET A 1 672 ? 1.922 -4.231 24.657 1.00 77.06 672 MET A C 1
ATOM 5336 O O . MET A 1 672 ? 2.497 -3.522 25.484 1.00 77.06 672 MET A O 1
ATOM 5340 N N . GLY A 1 673 ? 0.589 -4.346 24.639 1.00 75.81 673 GLY A N 1
ATOM 5341 C CA . GLY A 1 673 ? -0.306 -3.674 25.587 1.00 75.81 673 GLY A CA 1
ATOM 5342 C C . GLY A 1 673 ? -0.501 -2.177 25.321 1.00 75.81 673 GLY A C 1
ATOM 5343 O O . GLY A 1 673 ? -0.972 -1.458 26.198 1.00 75.81 673 GLY A O 1
ATOM 5344 N N . GLY A 1 674 ? -0.115 -1.700 24.139 1.00 80.94 674 GLY A N 1
ATOM 5345 C CA . GLY A 1 674 ? -0.307 -0.331 23.678 1.00 80.94 674 GLY A CA 1
ATOM 5346 C C . GLY A 1 674 ? -1.720 -0.056 23.170 1.00 80.94 674 GLY A C 1
ATOM 5347 O O . GLY A 1 674 ? -2.579 -0.940 23.114 1.00 80.94 674 GLY A O 1
ATOM 5348 N N . SER A 1 675 ? -1.961 1.194 22.773 1.00 87.75 675 SER A N 1
ATOM 5349 C CA . SER A 1 675 ? -3.247 1.606 22.208 1.00 87.75 675 SER A CA 1
ATOM 5350 C C . SER A 1 675 ? -3.084 2.320 20.871 1.00 87.75 675 SER A C 1
ATOM 5352 O O . SER A 1 675 ? -2.127 3.053 20.627 1.00 87.75 675 SER A O 1
ATOM 5354 N N . ASN A 1 676 ? -4.035 2.072 19.981 1.00 92.56 676 ASN A N 1
ATOM 5355 C CA . ASN A 1 676 ? -4.085 2.587 18.628 1.00 92.56 676 ASN A CA 1
ATOM 5356 C C . ASN A 1 676 ? -5.545 2.789 18.195 1.00 92.56 676 ASN A C 1
ATOM 5358 O O . ASN A 1 676 ? -6.478 2.324 18.857 1.00 92.56 676 ASN A O 1
ATOM 5362 N N . ARG A 1 677 ? -5.768 3.481 17.078 1.00 93.75 677 ARG A N 1
ATOM 5363 C CA . ARG A 1 677 ? -7.117 3.702 16.542 1.00 93.75 677 ARG A CA 1
ATOM 5364 C C . ARG A 1 677 ? -7.674 2.380 16.028 1.00 93.75 677 ARG A C 1
ATOM 5366 O O . ARG A 1 677 ? -7.092 1.759 15.145 1.00 93.75 677 ARG A O 1
ATOM 5373 N N . PHE A 1 678 ? -8.759 1.935 16.645 1.00 95.69 678 PHE A N 1
ATOM 5374 C CA . PHE A 1 678 ? -9.450 0.680 16.370 1.00 95.69 678 PHE A CA 1
ATOM 5375 C C . PHE A 1 678 ? -10.374 0.819 15.164 1.00 95.69 678 PHE A C 1
ATOM 5377 O O . PHE A 1 678 ? -10.294 0.041 14.212 1.00 95.69 678 PHE A O 1
ATOM 5384 N N . ALA A 1 679 ? -11.207 1.857 15.183 1.00 97.44 679 ALA A N 1
ATOM 5385 C CA . ALA A 1 679 ? -12.180 2.133 14.144 1.00 97.44 679 ALA A CA 1
ATOM 5386 C C . ALA A 1 679 ? -12.326 3.638 13.918 1.00 97.44 679 ALA A C 1
ATOM 5388 O O . ALA A 1 679 ? -12.151 4.450 14.836 1.00 97.44 679 ALA A O 1
ATOM 5389 N N . THR A 1 680 ? -12.697 3.987 12.692 1.00 97.88 680 THR A N 1
ATOM 5390 C CA . THR A 1 680 ? -12.987 5.354 12.277 1.00 97.88 680 THR A CA 1
ATOM 5391 C C . THR A 1 680 ? -14.422 5.434 11.784 1.00 97.88 680 THR A C 1
ATOM 5393 O O . THR A 1 680 ? -14.858 4.626 10.964 1.00 97.88 680 THR A O 1
ATOM 5396 N N . VAL A 1 681 ? -15.146 6.446 12.260 1.00 98.00 681 VAL A N 1
ATOM 5397 C CA . VAL A 1 681 ? -16.434 6.854 11.701 1.00 98.00 681 VAL A CA 1
ATOM 5398 C C . VAL A 1 681 ? -16.262 8.223 11.060 1.00 98.00 681 VAL A C 1
ATOM 5400 O O . VAL A 1 681 ? -15.914 9.192 11.736 1.00 98.00 681 VAL A O 1
ATOM 5403 N N . PHE A 1 682 ? -16.496 8.307 9.753 1.00 98.00 682 PHE A N 1
ATOM 5404 C CA . PHE A 1 682 ? -16.524 9.573 9.028 1.00 98.00 682 PHE A CA 1
ATOM 5405 C C . PHE A 1 682 ? -17.975 10.004 8.812 1.00 98.00 682 PHE A C 1
ATOM 5407 O O . PHE A 1 682 ? -18.750 9.280 8.187 1.00 98.00 682 PHE A O 1
ATOM 5414 N N . LEU A 1 683 ? -18.336 11.176 9.333 1.00 97.94 683 LEU A N 1
ATOM 5415 C CA . LEU A 1 683 ? -19.668 11.769 9.247 1.00 97.94 683 LEU A CA 1
ATOM 5416 C C . LEU A 1 683 ? -19.715 12.773 8.093 1.00 97.94 683 LEU A C 1
ATOM 5418 O O . LEU A 1 683 ? -18.815 13.604 7.959 1.00 97.94 683 LEU A O 1
ATOM 5422 N N . TYR A 1 684 ? -20.783 12.745 7.299 1.00 97.38 684 TYR A N 1
ATOM 5423 C CA . TYR A 1 684 ? -21.044 13.729 6.249 1.00 97.38 684 TYR A CA 1
ATOM 5424 C C . TYR A 1 684 ? -22.042 14.775 6.748 1.00 97.38 684 TYR A C 1
ATOM 5426 O O . TYR A 1 684 ? -23.235 14.514 6.877 1.00 97.38 684 TYR A O 1
ATOM 5434 N N . LEU A 1 685 ? -21.551 15.974 7.064 1.00 97.19 685 LEU A N 1
ATOM 5435 C CA . LEU A 1 685 ? -22.376 17.033 7.656 1.00 97.19 685 LEU A CA 1
ATOM 5436 C C . LEU A 1 685 ? -23.128 17.861 6.604 1.00 97.19 685 LEU A C 1
ATOM 5438 O O . LEU A 1 685 ? -24.032 18.617 6.946 1.00 97.19 685 LEU A O 1
ATOM 5442 N N . SER A 1 686 ? -22.763 17.728 5.329 1.00 95.12 686 SER A N 1
ATOM 5443 C CA . SER A 1 686 ? -23.445 18.363 4.206 1.00 95.12 686 SER A CA 1
ATOM 5444 C C . SER A 1 686 ? -23.509 17.429 3.004 1.00 95.12 686 SER A C 1
ATOM 5446 O O . SER A 1 686 ? -22.629 16.584 2.815 1.00 95.12 686 SER A O 1
ATOM 5448 N N . ASP A 1 687 ? -24.505 17.645 2.149 1.00 93.69 687 ASP A N 1
ATOM 5449 C CA . ASP A 1 687 ? -24.485 17.108 0.793 1.00 93.69 687 ASP A CA 1
ATOM 5450 C C . ASP A 1 687 ? -23.390 17.799 -0.028 1.00 93.69 687 ASP A C 1
ATOM 5452 O O . ASP A 1 687 ? -23.014 18.949 0.231 1.00 93.69 687 ASP A O 1
ATOM 5456 N N . VAL A 1 688 ? -22.864 17.089 -1.023 1.00 93.00 688 VAL A N 1
ATOM 5457 C CA . VAL A 1 688 ? -21.862 17.612 -1.958 1.00 93.00 688 VAL A CA 1
ATOM 5458 C C . VAL A 1 688 ? -22.375 17.366 -3.365 1.00 93.00 688 VAL A C 1
ATOM 5460 O O . VAL A 1 688 ? -22.724 16.238 -3.700 1.00 93.00 688 VAL A O 1
ATOM 5463 N N . ALA A 1 689 ? -22.413 18.415 -4.185 1.00 89.75 689 ALA A N 1
ATOM 5464 C CA . ALA A 1 689 ? -22.960 18.331 -5.536 1.00 89.75 689 ALA A CA 1
ATOM 5465 C C . ALA A 1 689 ? -22.157 17.365 -6.422 1.00 89.75 689 ALA A C 1
ATOM 5467 O O . ALA A 1 689 ? -22.742 16.548 -7.128 1.00 89.75 689 ALA A O 1
ATOM 5468 N N . SER A 1 690 ? -20.820 17.428 -6.358 1.00 90.75 690 SER A N 1
ATOM 5469 C CA . SER A 1 690 ? -19.943 16.497 -7.074 1.00 90.75 690 SER A CA 1
ATOM 5470 C C . SER A 1 690 ? -18.579 16.330 -6.393 1.00 90.75 690 SER A C 1
ATOM 5472 O O . SER A 1 690 ? -17.994 17.282 -5.865 1.00 90.75 690 SER A O 1
ATOM 5474 N N . GLY A 1 691 ? -18.041 15.108 -6.427 1.00 92.81 691 GLY A N 1
ATOM 5475 C CA . GLY A 1 691 ? -16.811 14.727 -5.726 1.00 92.81 691 GLY A CA 1
ATOM 5476 C C . GLY A 1 691 ? -17.001 14.512 -4.219 1.00 92.81 691 GLY A C 1
ATOM 5477 O O . GLY A 1 691 ? -18.080 14.159 -3.747 1.00 92.81 691 GLY A O 1
ATOM 5478 N N . GLY A 1 692 ? -15.934 14.706 -3.440 1.00 94.06 692 GLY A N 1
ATOM 5479 C CA . GLY A 1 692 ? -16.002 14.717 -1.973 1.00 94.06 692 GLY A CA 1
ATOM 5480 C C . GLY A 1 692 ? -16.255 13.364 -1.288 1.00 94.06 692 GLY A C 1
ATOM 5481 O O . GLY A 1 692 ? -16.446 13.335 -0.069 1.00 94.06 692 GLY A O 1
ATOM 5482 N N . GLN A 1 693 ? -16.225 12.242 -2.007 1.00 94.94 693 GLN A N 1
ATOM 5483 C CA . GLN A 1 693 ? -16.335 10.901 -1.424 1.00 94.94 693 GLN A CA 1
ATOM 5484 C C . GLN A 1 693 ? -15.216 10.591 -0.415 1.00 94.94 693 GLN A C 1
ATOM 5486 O O . GLN A 1 693 ? -14.184 11.268 -0.350 1.00 94.94 693 GLN A O 1
ATOM 5491 N N . THR A 1 694 ? -15.420 9.549 0.384 1.00 96.25 694 THR A N 1
ATOM 5492 C CA . THR A 1 694 ? -14.341 8.873 1.116 1.00 96.25 694 THR A CA 1
ATOM 5493 C C . THR A 1 694 ? -13.972 7.620 0.338 1.00 96.25 694 THR A C 1
ATOM 5495 O O . THR A 1 694 ? -14.800 6.720 0.215 1.00 96.25 694 THR A O 1
ATOM 5498 N N . VAL A 1 695 ? -12.766 7.581 -0.227 1.00 96.69 695 VAL A N 1
ATOM 5499 C CA . VAL A 1 695 ? -12.303 6.492 -1.102 1.00 96.69 695 VAL A CA 1
ATOM 5500 C C . VAL A 1 695 ? -11.325 5.582 -0.376 1.00 96.69 695 VAL A C 1
ATOM 5502 O O . VAL A 1 695 ? -10.470 6.061 0.364 1.00 96.69 695 VAL A O 1
ATOM 5505 N N . PHE A 1 696 ? -11.415 4.286 -0.653 1.00 97.12 696 PHE A N 1
ATOM 5506 C CA . PHE A 1 696 ? -10.497 3.239 -0.221 1.00 97.12 696 PHE A CA 1
ATOM 5507 C C . PHE A 1 696 ? -9.762 2.706 -1.459 1.00 97.12 696 PHE A C 1
ATOM 5509 O O . PHE A 1 696 ? -10.231 1.770 -2.107 1.00 97.12 696 PHE A O 1
ATOM 5516 N N . PRO A 1 697 ? -8.627 3.311 -1.856 1.00 95.00 697 PRO A N 1
ATOM 5517 C CA . PRO A 1 697 ? -8.010 3.067 -3.163 1.00 95.00 697 PRO A CA 1
ATOM 5518 C C . PRO A 1 697 ? -7.464 1.647 -3.373 1.00 95.00 697 PRO A C 1
ATOM 5520 O O . PRO A 1 697 ? -7.134 1.303 -4.505 1.00 95.00 697 PRO A O 1
ATOM 5523 N N . LEU A 1 698 ? -7.346 0.842 -2.312 1.00 94.69 698 LEU A N 1
ATOM 5524 C CA . LEU A 1 698 ? -6.889 -0.553 -2.371 1.00 94.69 698 LEU A CA 1
ATOM 5525 C C . LEU A 1 698 ? -8.039 -1.570 -2.461 1.00 94.69 698 LEU A C 1
ATOM 5527 O O . LEU A 1 698 ? -7.792 -2.777 -2.402 1.00 94.69 698 LEU A O 1
ATOM 5531 N N . ALA A 1 699 ? -9.284 -1.102 -2.564 1.00 92.94 699 ALA A N 1
ATOM 5532 C CA . ALA A 1 699 ? -10.463 -1.945 -2.679 1.00 92.94 699 ALA A CA 1
ATOM 5533 C C . ALA A 1 699 ? -11.323 -1.551 -3.877 1.00 92.94 699 ALA A C 1
ATOM 5535 O O . ALA A 1 699 ? -11.426 -0.380 -4.240 1.00 92.94 699 ALA A O 1
ATOM 5536 N N . GLU A 1 700 ? -11.958 -2.551 -4.476 1.00 92.19 700 GLU A N 1
ATOM 5537 C CA . GLU A 1 700 ? -12.903 -2.361 -5.571 1.00 92.19 700 GLU A CA 1
ATOM 5538 C C . GLU A 1 700 ? -14.324 -2.200 -5.028 1.00 92.19 700 GLU A C 1
ATOM 5540 O O . GLU A 1 700 ? -14.655 -2.702 -3.949 1.00 92.19 700 GLU A O 1
ATOM 5545 N N . MET A 1 701 ? -15.177 -1.513 -5.788 1.00 88.50 701 MET A N 1
ATOM 5546 C CA . MET A 1 701 ? -16.611 -1.511 -5.510 1.00 88.50 701 MET A CA 1
ATOM 5547 C C . MET A 1 701 ? -17.186 -2.926 -5.706 1.00 88.50 701 MET A C 1
ATOM 5549 O O . MET A 1 701 ? -16.927 -3.538 -6.743 1.00 88.50 701 MET A O 1
ATOM 5553 N N . PRO A 1 702 ? -17.983 -3.449 -4.757 1.00 85.88 702 PRO A N 1
ATOM 5554 C CA . PRO A 1 702 ? -18.665 -4.730 -4.917 1.00 85.88 702 PRO A CA 1
ATOM 5555 C C . PRO A 1 702 ? -19.580 -4.769 -6.149 1.00 85.88 702 PRO A C 1
ATOM 5557 O O . PRO A 1 702 ? -20.315 -3.817 -6.424 1.00 85.88 702 PRO A O 1
ATOM 5560 N N . GLU A 1 703 ? -19.581 -5.896 -6.862 1.00 80.81 703 GLU A N 1
ATOM 5561 C CA . GLU A 1 703 ? -20.507 -6.134 -7.972 1.00 80.81 703 GLU A CA 1
ATOM 5562 C C . GLU A 1 703 ? -21.957 -6.267 -7.476 1.00 80.81 703 GLU A C 1
ATOM 5564 O O . GLU A 1 703 ? -22.217 -6.749 -6.374 1.00 80.81 703 GLU A O 1
ATOM 5569 N N . GLY A 1 704 ? -22.925 -5.854 -8.302 1.00 73.12 704 GLY A N 1
ATOM 5570 C CA . GLY A 1 704 ? -24.353 -6.009 -7.993 1.00 73.12 704 GLY A CA 1
ATOM 5571 C C . GLY A 1 704 ? -24.913 -5.013 -6.971 1.00 73.12 704 GLY A C 1
ATOM 5572 O O . GLY A 1 704 ? -26.044 -5.187 -6.517 1.00 73.12 704 GLY A O 1
ATOM 5573 N N . LEU A 1 705 ? -24.160 -3.964 -6.623 1.00 75.12 705 LEU A N 1
ATOM 5574 C CA . LEU A 1 705 ? -24.673 -2.857 -5.819 1.00 75.12 705 LEU A CA 1
ATOM 5575 C C . LEU A 1 705 ? -25.895 -2.202 -6.492 1.00 75.12 705 LEU A C 1
ATOM 5577 O O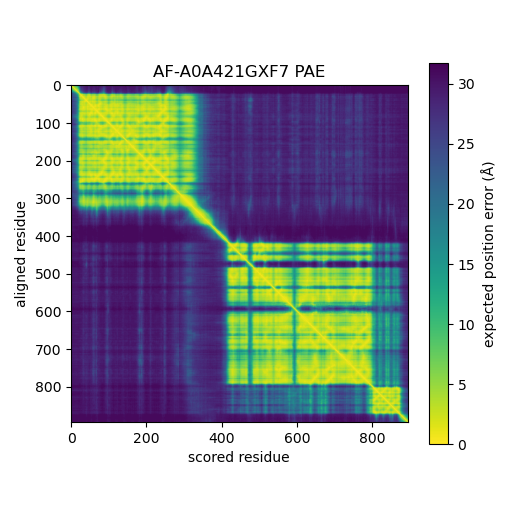 . LEU A 1 705 ? -25.857 -1.928 -7.695 1.00 75.12 705 LEU A O 1
ATOM 5581 N N . PRO A 1 706 ? -26.958 -1.884 -5.730 1.00 72.62 706 PRO A N 1
ATOM 5582 C CA . PRO A 1 706 ? -27.995 -0.960 -6.175 1.00 72.62 706 PRO A CA 1
ATOM 5583 C C . PRO A 1 706 ? -27.386 0.324 -6.753 1.00 72.62 706 PRO A C 1
ATOM 5585 O O . PRO A 1 706 ? -26.372 0.808 -6.253 1.00 72.62 706 PRO A O 1
ATOM 5588 N N . ALA A 1 707 ? -28.016 0.903 -7.779 1.00 72.25 707 ALA A N 1
ATOM 5589 C CA . ALA A 1 707 ? -27.492 2.079 -8.486 1.00 72.25 707 ALA A CA 1
ATOM 5590 C C . ALA A 1 707 ? -27.270 3.306 -7.576 1.00 72.25 707 ALA A C 1
ATOM 5592 O O . ALA A 1 707 ? -26.405 4.132 -7.838 1.00 72.25 707 ALA A O 1
ATOM 5593 N N . GLU A 1 708 ? -28.036 3.407 -6.488 1.00 68.12 708 GLU A N 1
ATOM 5594 C CA . GLU A 1 708 ? -27.868 4.417 -5.432 1.00 68.12 708 GLU A CA 1
ATOM 5595 C C . GLU A 1 708 ? -26.555 4.270 -4.646 1.00 68.12 708 GLU A C 1
ATOM 5597 O O . GLU A 1 708 ? -26.112 5.197 -3.972 1.00 68.12 708 GLU A O 1
ATOM 5602 N N . TYR A 1 709 ? -25.936 3.094 -4.710 1.00 70.75 709 TYR A N 1
ATOM 5603 C CA . TYR A 1 709 ? -24.780 2.716 -3.913 1.00 70.75 709 TYR A CA 1
ATOM 5604 C C . TYR A 1 709 ? -23.535 2.452 -4.747 1.00 70.75 709 TYR A C 1
ATOM 5606 O O . TYR A 1 709 ? -22.446 2.488 -4.173 1.00 70.75 709 TYR A O 1
ATOM 5614 N N . SER A 1 710 ? -23.692 2.182 -6.044 1.00 82.44 710 SER A N 1
ATOM 5615 C CA . SER A 1 710 ? -22.602 2.101 -7.008 1.00 82.44 710 SER A CA 1
ATOM 5616 C C . SER A 1 710 ? -22.063 3.490 -7.346 1.00 82.44 710 SER A C 1
ATOM 5618 O O . SER A 1 710 ? -22.633 4.519 -6.982 1.00 82.44 710 SER A O 1
ATOM 5620 N N . HIS A 1 711 ? -20.968 3.534 -8.102 1.00 86.69 711 HIS A N 1
ATOM 5621 C CA . HIS A 1 711 ? -20.641 4.763 -8.810 1.00 86.69 711 HIS A CA 1
ATOM 5622 C C . HIS A 1 711 ? -21.819 5.156 -9.721 1.00 86.69 711 HIS A C 1
ATOM 5624 O O . HIS A 1 711 ? -22.429 4.264 -10.326 1.00 86.69 711 HIS A O 1
ATOM 5630 N N . PRO A 1 712 ? -22.151 6.457 -9.829 1.00 83.94 712 PRO A N 1
ATOM 5631 C CA . PRO A 1 712 ? -23.094 6.924 -10.831 1.00 83.94 712 PRO A CA 1
ATOM 5632 C C . PRO A 1 712 ? -22.693 6.422 -12.226 1.00 83.94 712 PRO A C 1
ATOM 5634 O O . PRO A 1 712 ? -21.493 6.284 -12.500 1.00 83.94 712 PRO A O 1
ATOM 5637 N N . PRO A 1 713 ? -23.659 6.159 -13.123 1.00 79.94 713 PRO A N 1
ATOM 5638 C CA . PRO A 1 713 ? -23.352 5.864 -14.517 1.00 79.94 713 PRO A CA 1
ATOM 5639 C C . PRO A 1 713 ? -22.424 6.940 -15.087 1.00 79.94 713 PRO A C 1
ATOM 5641 O O . PRO A 1 713 ? -22.623 8.120 -14.817 1.00 79.94 713 PRO A O 1
ATOM 5644 N N . ASP A 1 714 ? -21.396 6.530 -15.828 1.00 82.69 714 ASP A N 1
ATOM 5645 C CA . ASP A 1 714 ? -20.375 7.416 -16.399 1.00 82.69 714 ASP A CA 1
ATOM 5646 C C . ASP A 1 714 ? -19.543 8.243 -15.394 1.00 82.69 714 ASP A C 1
ATOM 5648 O O . ASP A 1 714 ? -18.747 9.077 -15.823 1.00 82.69 714 ASP A O 1
ATOM 5652 N N . ALA A 1 715 ? -19.617 7.985 -14.080 1.00 81.50 715 ALA A N 1
ATOM 5653 C CA . ALA A 1 715 ? -18.879 8.760 -13.075 1.00 81.50 715 ALA A CA 1
ATOM 5654 C C . ALA A 1 715 ? -17.376 8.854 -13.363 1.00 81.50 715 ALA A C 1
ATOM 5656 O O . ALA A 1 715 ? -16.786 9.905 -13.140 1.00 81.50 715 ALA A O 1
ATOM 5657 N N . ALA A 1 716 ? -16.747 7.794 -13.882 1.00 83.12 716 ALA A N 1
ATOM 5658 C CA . ALA A 1 716 ? -15.341 7.835 -14.280 1.00 83.12 716 ALA A CA 1
ATOM 5659 C C . ALA A 1 716 ? -15.079 8.916 -15.339 1.00 83.12 716 ALA A C 1
ATOM 5661 O O . ALA A 1 716 ? -14.203 9.755 -15.148 1.00 83.12 716 ALA A O 1
ATOM 5662 N N . ARG A 1 717 ? -15.892 8.945 -16.402 1.00 86.38 717 ARG A N 1
ATOM 5663 C CA . ARG A 1 717 ? -15.795 9.922 -17.492 1.00 86.38 717 ARG A CA 1
ATOM 5664 C C . ARG A 1 717 ? -16.141 11.328 -17.011 1.00 86.38 717 ARG A C 1
ATOM 5666 O O . ARG A 1 717 ? -15.394 12.266 -17.270 1.00 86.38 717 ARG A O 1
ATOM 5673 N N . ASP A 1 718 ? -17.264 11.470 -16.319 1.00 86.44 718 ASP A N 1
ATOM 5674 C CA . ASP A 1 718 ? -17.813 12.773 -15.951 1.00 86.44 718 ASP A CA 1
ATOM 5675 C C . ASP A 1 718 ? -16.956 13.446 -14.866 1.00 86.44 718 ASP A C 1
ATOM 5677 O O . ASP A 1 718 ? -16.699 14.650 -14.922 1.00 86.44 718 ASP A O 1
ATOM 5681 N N . TYR A 1 719 ? -16.431 12.667 -13.913 1.00 88.69 719 TYR A N 1
ATOM 5682 C CA . TYR A 1 719 ? -15.556 13.193 -12.867 1.00 88.69 719 TYR A CA 1
ATOM 5683 C C . TYR A 1 719 ? -14.168 13.487 -13.423 1.00 88.69 719 TYR A C 1
ATOM 5685 O O . TYR A 1 719 ? -13.575 14.487 -13.033 1.00 88.69 719 TYR A O 1
ATOM 5693 N N . GLU A 1 720 ? -13.643 12.671 -14.342 1.00 87.19 720 GLU A N 1
ATOM 5694 C CA . GLU A 1 720 ? -12.374 12.968 -15.013 1.00 87.19 720 GLU A CA 1
ATOM 5695 C C . GLU A 1 720 ? -12.477 14.230 -15.880 1.00 87.19 720 GLU A C 1
ATOM 5697 O O . GLU A 1 720 ? -11.558 15.051 -15.857 1.00 87.19 720 GLU A O 1
ATOM 5702 N N . ALA A 1 721 ? -13.606 14.449 -16.565 1.00 88.12 721 ALA A N 1
ATOM 5703 C CA . ALA A 1 721 ? -13.874 15.683 -17.303 1.00 88.12 721 ALA A CA 1
ATOM 5704 C C . ALA A 1 721 ? -13.899 16.907 -16.372 1.00 88.12 721 ALA A C 1
ATOM 5706 O O . ALA A 1 721 ? -13.113 17.835 -16.563 1.00 88.12 721 ALA A O 1
ATOM 5707 N N . ALA A 1 722 ? -14.717 16.876 -15.314 1.00 88.12 722 ALA A N 1
ATOM 5708 C CA . ALA A 1 722 ? -14.784 17.959 -14.329 1.00 88.12 722 ALA A CA 1
ATOM 5709 C C . ALA A 1 722 ? -13.441 18.172 -13.600 1.00 88.12 722 ALA A C 1
ATOM 5711 O O . ALA A 1 722 ? -13.011 19.299 -13.364 1.00 88.12 722 ALA A O 1
ATOM 5712 N N . GLY A 1 723 ? -12.733 17.093 -13.272 1.00 88.25 723 GLY A N 1
ATOM 5713 C CA . GLY A 1 723 ? -11.411 17.140 -12.658 1.00 88.25 723 GLY A CA 1
ATOM 5714 C C . GLY A 1 723 ? -10.364 17.779 -13.570 1.00 88.25 723 GLY A C 1
ATOM 5715 O O . GLY A 1 723 ? -9.560 18.578 -13.096 1.00 88.25 723 GLY A O 1
ATOM 5716 N N . SER A 1 724 ? -10.395 17.484 -14.871 1.00 88.56 724 SER A N 1
ATOM 5717 C CA . SER A 1 724 ? -9.451 18.037 -15.854 1.00 88.56 724 SER A CA 1
ATOM 5718 C C . SER A 1 724 ? -9.615 19.547 -16.058 1.00 88.56 724 SER A C 1
ATOM 5720 O O . SER A 1 724 ? -8.664 20.217 -16.451 1.00 88.56 724 SER A O 1
ATOM 5722 N N . GLU A 1 725 ? -10.794 20.106 -15.765 1.00 90.38 725 GLU A N 1
ATOM 5723 C CA . GLU A 1 725 ? -11.008 21.560 -15.735 1.00 90.38 725 GLU A CA 1
ATOM 5724 C C . GLU A 1 725 ? -10.438 22.214 -14.465 1.00 90.38 725 GLU A C 1
ATOM 5726 O O . GLU A 1 725 ? -10.071 23.393 -14.458 1.00 90.38 725 GLU A O 1
ATOM 5731 N N . LEU A 1 726 ? -10.365 21.461 -13.364 1.00 88.50 726 LEU A N 1
ATOM 5732 C CA . LEU A 1 726 ? -10.010 21.982 -12.045 1.00 88.50 726 LEU A CA 1
ATOM 5733 C C . LEU A 1 726 ? -8.533 21.787 -11.685 1.00 88.50 726 LEU A C 1
ATOM 5735 O O . LEU A 1 726 ? -8.001 22.613 -10.926 1.00 88.50 726 LEU A O 1
ATOM 5739 N N . PHE A 1 727 ? -7.889 20.743 -12.209 1.00 90.62 727 PHE A N 1
ATOM 5740 C CA . PHE A 1 727 ? -6.549 20.290 -11.832 1.00 90.62 727 PHE A CA 1
ATOM 5741 C C . PHE A 1 727 ? -5.619 20.136 -13.036 1.00 90.62 727 PHE A C 1
ATOM 5743 O O . PHE A 1 727 ? -6.048 19.879 -14.157 1.00 90.62 727 PHE A O 1
ATOM 5750 N N . GLU A 1 728 ? -4.315 20.271 -12.792 1.00 86.38 728 GLU A N 1
ATOM 5751 C CA . GLU A 1 728 ? -3.305 20.082 -13.832 1.00 86.38 728 GLU A CA 1
ATOM 5752 C C . GLU A 1 728 ? -3.186 18.596 -14.231 1.00 86.38 728 GLU A C 1
ATOM 5754 O O . GLU A 1 728 ? -3.190 17.720 -13.359 1.00 86.38 728 GLU A O 1
ATOM 5759 N N . PRO A 1 729 ? -3.017 18.277 -15.529 1.00 83.38 729 PRO A N 1
ATOM 5760 C CA . PRO A 1 729 ? -2.782 16.907 -15.970 1.00 83.38 729 PRO A CA 1
ATOM 5761 C C . PRO A 1 729 ? -1.582 16.261 -15.263 1.00 83.38 729 PRO A C 1
ATOM 5763 O O . PRO A 1 729 ? -0.492 16.830 -15.207 1.00 83.38 729 PRO A O 1
ATOM 5766 N N . GLY A 1 730 ? -1.775 15.047 -14.738 1.00 79.19 730 GLY A N 1
ATOM 5767 C CA . GLY A 1 730 ? -0.740 14.300 -14.014 1.00 79.19 730 GLY A CA 1
ATOM 5768 C C . GLY A 1 730 ? -0.519 14.733 -12.559 1.00 79.19 730 GLY A C 1
ATOM 5769 O O . GLY A 1 730 ? 0.408 14.229 -11.921 1.00 79.19 730 GLY A O 1
ATOM 5770 N N . SER A 1 731 ? -1.341 15.641 -12.018 1.00 84.00 731 SER A N 1
ATOM 5771 C CA . SER A 1 731 ? -1.341 15.947 -10.586 1.00 84.00 731 SER A CA 1
ATOM 5772 C C . SER A 1 731 ? -1.886 14.773 -9.755 1.00 84.00 731 SER A C 1
ATOM 5774 O O . SER A 1 731 ? -2.560 13.873 -10.259 1.00 84.00 731 SER A O 1
ATOM 5776 N N . TRP A 1 732 ? -1.596 14.759 -8.453 1.00 88.44 732 TRP A N 1
ATOM 5777 C CA . TRP A 1 732 ? -2.126 13.708 -7.577 1.00 88.44 732 TRP A CA 1
ATOM 5778 C C . TRP A 1 732 ? -3.633 13.880 -7.339 1.00 88.44 732 TRP A C 1
ATOM 5780 O O . TRP A 1 732 ? -4.324 12.900 -7.082 1.00 88.44 732 TRP A O 1
ATOM 5790 N N . GLU A 1 733 ? -4.155 15.107 -7.434 1.00 89.62 733 GLU A N 1
ATOM 5791 C CA . GLU A 1 733 ? -5.580 15.397 -7.305 1.00 89.62 733 GLU A CA 1
ATOM 5792 C C . GLU A 1 733 ? -6.374 14.729 -8.428 1.00 89.62 733 GLU A C 1
ATOM 5794 O O . GLU A 1 733 ? -7.361 14.066 -8.129 1.00 89.62 733 GLU A O 1
ATOM 5799 N N . ILE A 1 734 ? -5.936 14.825 -9.691 1.00 87.50 734 ILE A N 1
ATOM 5800 C CA . ILE A 1 734 ? -6.641 14.184 -10.815 1.00 87.50 734 ILE A CA 1
ATOM 5801 C C . ILE A 1 734 ? -6.547 12.648 -10.763 1.00 87.50 734 ILE A C 1
ATOM 5803 O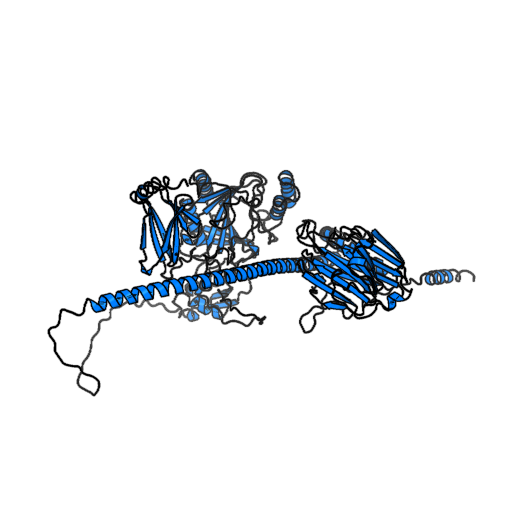 O . ILE A 1 734 ? -7.529 11.962 -11.044 1.00 87.50 734 ILE A O 1
ATOM 5807 N N . ASP A 1 735 ? -5.418 12.094 -10.305 1.00 89.38 735 ASP A N 1
ATOM 5808 C CA . ASP A 1 735 ? -5.303 10.659 -9.993 1.00 89.38 735 ASP A CA 1
ATOM 5809 C C . ASP A 1 735 ? -6.288 10.246 -8.884 1.00 89.38 735 ASP A C 1
ATOM 5811 O O . ASP A 1 735 ? -6.969 9.222 -8.983 1.00 89.38 735 ASP A O 1
ATOM 5815 N N . MET A 1 736 ? -6.433 11.082 -7.854 1.00 90.81 736 MET A N 1
ATOM 5816 C CA . MET A 1 736 ? -7.403 10.862 -6.788 1.00 90.81 736 MET A CA 1
ATOM 5817 C C . MET A 1 736 ? -8.840 10.933 -7.314 1.00 90.81 736 MET A C 1
ATOM 5819 O O . MET A 1 736 ? -9.625 10.051 -6.986 1.00 90.81 736 MET A O 1
ATOM 5823 N N . VAL A 1 737 ? -9.186 11.905 -8.170 1.00 92.12 737 VAL A N 1
ATOM 5824 C CA . VAL A 1 737 ? -10.509 11.988 -8.822 1.00 92.12 737 VAL A CA 1
ATOM 5825 C C . VAL A 1 737 ? -10.851 10.677 -9.531 1.00 92.12 737 VAL A C 1
ATOM 5827 O O . VAL A 1 737 ? -11.944 10.149 -9.326 1.00 92.12 737 VAL A O 1
ATOM 5830 N N . ARG A 1 738 ? -9.907 10.113 -10.295 1.00 90.38 738 ARG A N 1
ATOM 5831 C CA . ARG A 1 738 ? -10.092 8.823 -10.974 1.00 90.38 738 ARG A CA 1
ATOM 5832 C C . ARG A 1 738 ? -10.312 7.681 -9.985 1.00 90.38 738 ARG A C 1
ATOM 5834 O O . ARG A 1 738 ? -11.219 6.874 -10.169 1.00 90.38 738 ARG A O 1
ATOM 5841 N N . LYS A 1 739 ? -9.512 7.598 -8.918 1.00 93.38 739 LYS A N 1
ATOM 5842 C CA . LYS A 1 739 ? -9.690 6.565 -7.879 1.00 93.38 739 LYS A CA 1
ATOM 5843 C C . LYS A 1 739 ? -11.055 6.685 -7.206 1.00 93.38 739 LYS A C 1
ATOM 5845 O O . LYS A 1 739 ? -11.711 5.679 -6.978 1.00 93.38 739 LYS A O 1
ATOM 5850 N N . CYS A 1 740 ? -11.520 7.900 -6.951 1.00 92.94 740 CYS A N 1
ATOM 5851 C CA . CYS A 1 740 ? -12.805 8.169 -6.309 1.00 92.94 740 CYS A CA 1
ATOM 5852 C C . CYS A 1 740 ? -14.032 7.732 -7.119 1.00 92.94 740 CYS A C 1
ATOM 5854 O O . CYS A 1 740 ? -15.098 7.529 -6.538 1.00 92.94 740 CYS A O 1
ATOM 5856 N N . SER A 1 741 ? -13.897 7.598 -8.437 1.00 90.81 741 SER A N 1
ATOM 5857 C CA . SER A 1 741 ? -14.961 7.161 -9.345 1.00 90.81 741 SER A CA 1
ATOM 5858 C C . SER A 1 741 ? -14.791 5.726 -9.858 1.00 90.81 741 SER A C 1
ATOM 5860 O O . SER A 1 741 ? -15.606 5.280 -10.663 1.00 90.81 741 SER A O 1
ATOM 5862 N N . THR A 1 742 ? -13.750 5.010 -9.414 1.00 90.88 742 THR A N 1
ATOM 5863 C CA . THR A 1 742 ? -13.448 3.636 -9.867 1.00 90.88 742 THR A CA 1
ATOM 5864 C C . THR A 1 742 ? -13.178 2.641 -8.738 1.00 90.88 742 THR A C 1
ATOM 5866 O O . THR A 1 742 ? -13.339 1.441 -8.940 1.00 90.88 742 THR A O 1
ATOM 5869 N N . LYS A 1 743 ? -12.749 3.112 -7.563 1.00 94.62 743 LYS A N 1
ATOM 5870 C CA . LYS A 1 743 ? -12.457 2.300 -6.374 1.00 94.62 743 LYS A CA 1
ATOM 5871 C C . LYS A 1 743 ? -13.573 2.411 -5.352 1.00 94.62 743 LYS A C 1
ATOM 5873 O O . LYS A 1 743 ? -14.412 3.305 -5.430 1.00 94.62 743 LYS A O 1
ATOM 5878 N N . LEU A 1 744 ? -13.547 1.531 -4.352 1.00 94.50 744 LEU A N 1
ATOM 5879 C CA . LEU A 1 744 ? -14.501 1.545 -3.249 1.00 94.50 744 LEU A CA 1
ATOM 5880 C C . LEU A 1 744 ? -14.625 2.957 -2.664 1.00 94.50 744 LEU A C 1
ATOM 5882 O O . LEU A 1 744 ? -13.656 3.502 -2.134 1.00 94.50 744 LEU A O 1
ATOM 5886 N N . ALA A 1 745 ? -15.816 3.547 -2.748 1.00 94.00 745 ALA A N 1
ATOM 5887 C CA . ALA A 1 745 ? -16.056 4.909 -2.296 1.00 94.00 745 ALA A CA 1
ATOM 5888 C C . ALA A 1 745 ? -17.404 5.042 -1.580 1.00 94.00 745 ALA A C 1
ATOM 5890 O O . ALA A 1 745 ? -18.446 4.586 -2.053 1.00 94.00 745 ALA A O 1
ATOM 5891 N N . ALA A 1 746 ? -17.388 5.715 -0.433 1.00 93.19 746 ALA A N 1
ATOM 5892 C CA . ALA A 1 746 ? -18.591 6.163 0.252 1.00 93.19 746 ALA A CA 1
ATOM 5893 C C . ALA A 1 746 ? -18.910 7.594 -0.192 1.00 93.19 746 ALA A C 1
ATOM 5895 O O . ALA A 1 746 ? -18.098 8.500 -0.003 1.00 93.19 746 ALA A O 1
ATOM 5896 N N . TYR A 1 747 ? -20.083 7.792 -0.786 1.00 91.25 747 TYR A N 1
ATOM 5897 C CA . TYR A 1 747 ? -20.521 9.100 -1.264 1.00 91.25 747 TYR A CA 1
ATOM 5898 C C . TYR A 1 747 ? -21.031 9.971 -0.108 1.00 91.25 747 TYR A C 1
ATOM 5900 O O . TYR A 1 747 ? -21.615 9.439 0.839 1.00 91.25 747 TYR A O 1
ATOM 5908 N N . PRO A 1 748 ? -20.790 11.293 -0.157 1.00 92.81 748 PRO A N 1
ATOM 5909 C CA . PRO A 1 748 ? -21.254 12.204 0.873 1.00 92.81 748 PRO A CA 1
ATOM 5910 C C . PRO A 1 748 ? -22.766 12.406 0.769 1.00 92.81 748 PRO A C 1
ATOM 5912 O O . PRO A 1 748 ? -23.271 12.840 -0.263 1.00 92.81 748 PRO A O 1
ATOM 5915 N N . GLN A 1 749 ? -23.464 12.119 1.860 1.00 91.81 749 GLN A N 1
ATOM 5916 C CA . GLN A 1 749 ? -24.886 12.393 2.028 1.00 91.81 749 GLN A CA 1
ATOM 5917 C C . GLN A 1 749 ? -25.088 12.935 3.436 1.00 91.81 749 GLN A C 1
ATOM 5919 O O . GLN A 1 749 ? -24.643 12.294 4.393 1.00 91.81 749 GLN A O 1
ATOM 5924 N N . LYS A 1 750 ? -25.732 14.095 3.572 1.00 94.25 750 LYS A N 1
ATOM 5925 C CA . LYS A 1 750 ? -25.993 14.704 4.880 1.00 94.25 750 LYS A CA 1
ATOM 5926 C C . LYS A 1 750 ? -26.698 13.702 5.808 1.00 94.25 750 LYS A C 1
ATOM 5928 O O . LYS A 1 750 ? -27.556 12.938 5.372 1.00 94.25 750 LYS A O 1
ATOM 5933 N N . GLY A 1 751 ? -26.242 13.629 7.059 1.00 91.06 751 GLY A N 1
ATOM 5934 C CA . GLY A 1 751 ? -26.752 12.675 8.056 1.00 91.06 751 GLY A CA 1
ATOM 5935 C C . GLY A 1 751 ? -26.228 11.237 7.892 1.00 91.06 751 GLY A C 1
ATOM 5936 O O . GLY A 1 751 ? -26.390 10.401 8.785 1.00 91.06 751 GLY A O 1
ATOM 5937 N N . GLY A 1 752 ? -25.553 10.933 6.780 1.00 92.12 752 GLY A N 1
ATOM 5938 C CA . GLY A 1 752 ? -24.891 9.657 6.535 1.00 92.12 752 GLY A CA 1
ATOM 5939 C C . GLY A 1 752 ? -23.502 9.582 7.171 1.00 92.12 752 GLY A C 1
ATOM 5940 O O . GLY A 1 752 ? -22.788 10.581 7.302 1.00 92.12 752 GLY A O 1
ATOM 5941 N N . ALA A 1 753 ? -23.077 8.371 7.532 1.00 96.50 753 ALA A N 1
ATOM 5942 C CA . ALA A 1 753 ? -21.708 8.109 7.965 1.00 96.50 753 ALA A CA 1
ATOM 5943 C C . ALA A 1 753 ? -21.161 6.796 7.392 1.00 96.50 753 ALA A C 1
ATOM 5945 O O . ALA A 1 753 ? -21.907 5.875 7.057 1.00 96.50 753 ALA A O 1
ATOM 5946 N N . VAL A 1 754 ? -19.835 6.704 7.302 1.00 97.38 754 VAL A N 1
ATOM 5947 C CA . VAL A 1 754 ? -19.120 5.469 6.964 1.00 97.38 754 VAL A CA 1
ATOM 5948 C C . VAL A 1 754 ? -18.266 5.040 8.151 1.00 97.38 754 VAL A C 1
ATOM 5950 O O . VAL A 1 754 ? -17.499 5.834 8.691 1.00 97.38 754 VAL A O 1
ATOM 5953 N N . LEU A 1 755 ? -18.421 3.785 8.563 1.00 98.12 755 LEU A N 1
ATOM 5954 C CA . LEU A 1 755 ? -17.598 3.113 9.561 1.00 98.12 755 LEU A CA 1
ATOM 5955 C C . LEU A 1 755 ? -16.604 2.209 8.840 1.00 98.12 755 LEU A C 1
ATOM 5957 O O . LEU A 1 755 ? -16.994 1.414 7.989 1.00 98.12 755 LEU A O 1
ATOM 5961 N N . PHE A 1 756 ? -15.336 2.274 9.214 1.00 97.88 756 PHE A N 1
ATOM 5962 C CA . PHE A 1 756 ? -14.346 1.290 8.802 1.00 97.88 756 PHE A CA 1
ATOM 5963 C C . PHE A 1 756 ? -13.384 0.983 9.943 1.00 97.88 756 PHE A C 1
ATOM 5965 O O . PHE A 1 756 ? -13.138 1.813 10.822 1.00 97.88 756 PHE A O 1
ATOM 5972 N N . TYR A 1 757 ? -12.863 -0.237 9.934 1.00 97.31 757 TYR A N 1
ATOM 5973 C CA . TYR A 1 757 ? -11.905 -0.686 10.933 1.00 97.31 757 TYR A CA 1
ATOM 5974 C C . TYR A 1 757 ? -10.485 -0.401 10.454 1.00 97.31 757 TYR A C 1
ATOM 5976 O O . TYR A 1 757 ? -10.110 -0.784 9.348 1.00 97.31 757 TYR A O 1
ATOM 5984 N N . SER A 1 758 ? -9.705 0.265 11.301 1.00 94.81 758 SER A N 1
ATOM 5985 C CA . SER A 1 758 ? -8.264 0.458 11.093 1.00 94.81 758 SER A CA 1
ATOM 5986 C C . SER A 1 758 ? -7.473 -0.759 11.575 1.00 94.81 758 SER A C 1
ATOM 5988 O O . SER A 1 758 ? -6.354 -0.995 11.125 1.00 94.81 758 SER A O 1
ATOM 5990 N N . GLN A 1 759 ? -8.061 -1.528 12.498 1.00 92.56 759 GLN A N 1
ATOM 5991 C CA . GLN A 1 759 ? -7.495 -2.750 13.054 1.00 92.56 759 GLN A CA 1
ATOM 5992 C C . GLN A 1 759 ? -8.256 -3.986 12.579 1.00 92.56 759 GLN A C 1
ATOM 5994 O O . GLN A 1 759 ? -9.487 -4.031 12.594 1.00 92.56 759 GLN A O 1
ATOM 5999 N N . LYS A 1 760 ? -7.510 -5.032 12.235 1.00 90.44 760 LYS A N 1
ATOM 6000 C CA . LYS A 1 760 ? -8.021 -6.396 12.132 1.00 90.44 760 LYS A CA 1
ATOM 6001 C C . LYS A 1 760 ? -8.497 -6.891 13.507 1.00 90.44 760 LYS A C 1
ATOM 6003 O O . LYS A 1 760 ? -8.080 -6.356 14.536 1.00 90.44 760 LYS A O 1
ATOM 6008 N N . PRO A 1 761 ? -9.301 -7.971 13.559 1.00 89.12 761 PRO A N 1
ATOM 6009 C CA . PRO A 1 761 ? -9.763 -8.548 14.821 1.00 89.12 761 PRO A CA 1
ATOM 6010 C C . PRO A 1 761 ? -8.654 -8.934 15.806 1.00 89.12 761 PRO A C 1
ATOM 6012 O O . PRO A 1 761 ? -8.930 -8.980 16.996 1.00 89.12 761 PRO A O 1
ATOM 6015 N N . ASN A 1 762 ? -7.430 -9.187 15.330 1.00 86.62 762 ASN A N 1
ATOM 6016 C CA . ASN A 1 762 ? -6.256 -9.527 16.138 1.00 86.62 762 ASN A CA 1
ATOM 6017 C C . ASN A 1 762 ? -5.449 -8.305 16.633 1.00 86.62 762 ASN A C 1
ATOM 6019 O O . ASN A 1 762 ? -4.426 -8.503 17.279 1.00 86.62 762 ASN A O 1
ATOM 6023 N N . GLY A 1 763 ? -5.874 -7.071 16.334 1.00 88.38 763 GLY A N 1
ATOM 6024 C CA . GLY A 1 763 ? -5.202 -5.831 16.746 1.00 88.38 763 GLY A CA 1
ATOM 6025 C C . GLY A 1 763 ? -4.170 -5.276 15.754 1.00 88.38 763 GLY A C 1
ATOM 6026 O O . GLY A 1 763 ? -3.726 -4.142 15.924 1.00 88.38 763 GLY A O 1
ATOM 6027 N N . GLU A 1 764 ? -3.816 -6.013 14.697 1.00 89.00 764 GLU A N 1
ATOM 6028 C CA . GLU A 1 764 ? -2.927 -5.511 13.641 1.00 89.00 764 GLU A CA 1
ATOM 6029 C C . GLU A 1 764 ? -3.617 -4.458 12.766 1.00 89.00 764 GLU A C 1
ATOM 6031 O O . GLU A 1 764 ? -4.830 -4.494 12.583 1.00 89.00 764 GLU A O 1
ATOM 6036 N N . LEU A 1 765 ? -2.841 -3.587 12.119 1.00 92.31 765 LEU A N 1
ATOM 6037 C CA . LEU A 1 765 ? -3.320 -2.743 11.020 1.00 92.31 765 LEU A CA 1
ATOM 6038 C C . LEU A 1 765 ? -4.000 -3.585 9.921 1.00 92.31 765 LEU A C 1
ATOM 6040 O O . LEU A 1 765 ? -3.432 -4.580 9.461 1.00 92.31 765 LEU A O 1
ATOM 6044 N N . ASP A 1 766 ? -5.175 -3.158 9.450 1.00 92.81 766 ASP A N 1
ATOM 6045 C CA . ASP A 1 766 ? -5.726 -3.574 8.154 1.00 92.81 766 ASP A CA 1
ATOM 6046 C C . ASP A 1 766 ? -5.167 -2.659 7.044 1.00 92.81 766 ASP A C 1
ATOM 6048 O O . ASP A 1 766 ? -5.632 -1.531 6.902 1.00 92.81 766 ASP A O 1
ATOM 6052 N N . PRO A 1 767 ? -4.203 -3.099 6.211 1.00 92.75 767 PRO A N 1
ATOM 6053 C CA . PRO A 1 767 ? -3.588 -2.224 5.209 1.00 92.75 767 PRO A CA 1
ATOM 6054 C C . PRO A 1 767 ? -4.586 -1.712 4.168 1.00 92.75 767 PRO A C 1
ATOM 6056 O O . PRO A 1 767 ? -4.369 -0.671 3.549 1.00 92.75 767 PRO A O 1
ATOM 6059 N N . LYS A 1 768 ? -5.700 -2.426 3.955 1.00 94.38 768 LYS A N 1
ATOM 6060 C CA . LYS A 1 768 ? -6.734 -1.975 3.024 1.00 94.38 768 LYS A CA 1
ATOM 6061 C C . LYS A 1 768 ? -7.585 -0.844 3.593 1.00 94.38 768 LYS A C 1
ATOM 6063 O O . LYS A 1 768 ? -8.319 -0.228 2.826 1.00 94.38 768 LYS A O 1
ATOM 6068 N N . SER A 1 769 ? -7.471 -0.529 4.889 1.00 95.19 769 SER A N 1
ATOM 6069 C CA . SER A 1 769 ? -8.120 0.637 5.500 1.00 95.19 769 SER A CA 1
ATOM 6070 C C . SER A 1 769 ? -7.472 1.962 5.079 1.00 95.19 769 SER A C 1
ATOM 6072 O O . SER A 1 769 ? -7.914 3.026 5.525 1.00 95.19 769 SER A O 1
ATOM 6074 N N . LEU A 1 770 ? -6.419 1.919 4.247 1.00 95.94 770 LEU A N 1
ATOM 6075 C CA . LEU A 1 770 ? -5.890 3.081 3.546 1.00 95.94 770 LEU A CA 1
ATOM 6076 C C . LEU A 1 770 ? -7.048 3.797 2.842 1.00 95.94 770 LEU A C 1
ATOM 6078 O O . LEU A 1 770 ? -7.712 3.217 1.983 1.00 95.94 770 LEU A O 1
ATOM 6082 N N . HIS A 1 771 ? -7.288 5.052 3.206 1.00 96.94 771 HIS A N 1
ATOM 6083 C CA . HIS A 1 771 ? -8.431 5.817 2.722 1.00 96.94 771 HIS A CA 1
ATOM 6084 C C . HIS A 1 771 ? -8.077 7.289 2.538 1.00 96.94 771 HIS A C 1
ATOM 6086 O O . HIS A 1 771 ? -7.127 7.794 3.132 1.00 96.94 771 HIS A O 1
ATOM 6092 N N . GLY A 1 772 ? -8.833 8.006 1.713 1.00 94.31 772 GLY A N 1
ATOM 6093 C CA . GLY A 1 772 ? -8.629 9.437 1.506 1.00 94.31 772 GLY A CA 1
ATOM 6094 C C . GLY A 1 772 ? -9.922 10.202 1.263 1.00 94.31 772 GLY A C 1
ATOM 6095 O O . GLY A 1 772 ? -10.975 9.631 0.977 1.00 94.31 772 GLY A O 1
ATOM 6096 N N . GLY A 1 773 ? -9.822 11.523 1.384 1.00 95.00 773 GLY A N 1
ATOM 6097 C CA . GLY A 1 773 ? -10.897 12.449 1.059 1.00 95.00 773 GLY A CA 1
ATOM 6098 C C . GLY A 1 773 ? -10.780 12.877 -0.396 1.00 95.00 773 GLY A C 1
ATOM 6099 O O . GLY A 1 773 ? -9.840 13.588 -0.754 1.00 95.00 773 GLY A O 1
ATOM 6100 N N . CYS A 1 774 ? -11.733 12.455 -1.218 1.00 95.50 774 CYS A N 1
ATOM 6101 C CA . CYS A 1 774 ? -11.782 12.804 -2.628 1.00 95.50 774 CYS A CA 1
ATOM 6102 C C . CYS A 1 774 ? -11.873 14.315 -2.835 1.00 95.50 774 CYS A C 1
ATOM 6104 O O . CYS A 1 774 ? -12.514 14.997 -2.026 1.00 95.50 774 CYS A O 1
ATOM 6106 N N . PRO A 1 775 ? -11.288 14.841 -3.924 1.00 95.44 775 PRO A N 1
ATOM 6107 C CA . PRO A 1 775 ? -11.437 16.245 -4.254 1.00 95.44 775 PRO A CA 1
ATOM 6108 C C . PRO A 1 775 ? -12.905 16.642 -4.399 1.00 95.44 775 PRO A C 1
ATOM 6110 O O . PRO A 1 775 ? -13.707 15.912 -4.985 1.00 95.44 775 PRO A O 1
ATOM 6113 N N . VAL A 1 776 ? -13.261 17.805 -3.855 1.00 95.38 776 VAL A N 1
ATOM 6114 C CA . VAL A 1 776 ? -14.576 18.414 -4.089 1.00 95.38 776 VAL A CA 1
ATOM 6115 C C . VAL A 1 776 ? -14.559 19.048 -5.478 1.00 95.38 776 VAL A C 1
ATOM 6117 O O . VAL A 1 776 ? -13.819 20.007 -5.709 1.00 95.38 776 VAL A O 1
ATOM 6120 N N . LEU A 1 777 ? -15.349 18.502 -6.402 1.00 92.75 777 LEU A N 1
ATOM 6121 C CA . LEU A 1 777 ? -15.441 19.000 -7.777 1.00 92.75 777 LEU A CA 1
ATOM 6122 C C . LEU A 1 777 ? -16.448 20.147 -7.867 1.00 92.75 777 LEU A C 1
ATOM 6124 O O . LEU A 1 777 ? -16.182 21.150 -8.524 1.00 92.75 777 LEU A O 1
ATOM 6128 N N . GLU A 1 778 ? -17.553 20.055 -7.128 1.00 92.25 778 GLU A N 1
ATOM 6129 C CA . GLU A 1 778 ? -18.567 21.103 -7.040 1.00 92.25 778 GLU A CA 1
ATOM 6130 C C . GLU A 1 778 ? -19.164 21.173 -5.627 1.00 92.25 778 GLU A C 1
ATOM 6132 O O . GLU A 1 778 ? -19.480 20.153 -5.011 1.00 92.25 778 GLU A O 1
ATOM 6137 N N . GLY A 1 779 ? -19.332 22.394 -5.110 1.00 92.69 779 GLY A N 1
ATOM 6138 C CA . GLY A 1 779 ? -19.896 22.653 -3.785 1.00 92.69 779 GLY A CA 1
ATOM 6139 C C . GLY A 1 779 ? -18.852 22.749 -2.668 1.00 92.69 779 GLY A C 1
ATOM 6140 O O . GLY A 1 779 ? -17.711 23.164 -2.871 1.00 92.69 779 GLY A O 1
ATOM 6141 N N . THR A 1 780 ? -19.270 22.438 -1.443 1.00 93.38 780 THR A N 1
ATOM 6142 C CA . THR A 1 780 ? -18.426 22.441 -0.238 1.00 93.38 780 THR A CA 1
ATOM 6143 C C . THR A 1 780 ? -18.785 21.224 0.597 1.00 93.38 780 THR A C 1
ATOM 6145 O O . THR A 1 780 ? -19.960 20.988 0.862 1.00 93.38 780 THR A O 1
ATOM 6148 N N . LYS A 1 781 ? -17.777 20.464 1.023 1.00 96.12 781 LYS A N 1
ATOM 6149 C CA . LYS A 1 781 ? -17.960 19.313 1.907 1.00 96.12 781 LYS A CA 1
ATOM 6150 C C . LYS A 1 781 ? -17.684 19.725 3.343 1.00 96.12 781 LYS A C 1
ATOM 6152 O O . LYS A 1 781 ? -16.554 20.083 3.683 1.00 96.12 781 LYS A O 1
ATOM 6157 N N . TRP A 1 782 ? -18.698 19.585 4.183 1.00 97.00 782 TRP A N 1
ATOM 6158 C CA . TRP A 1 782 ? -18.550 19.552 5.628 1.00 97.00 782 TRP A CA 1
ATOM 6159 C C . TRP A 1 782 ? -18.575 18.104 6.102 1.00 97.00 782 TRP A C 1
ATOM 6161 O O . TRP A 1 782 ? -19.398 17.299 5.665 1.00 97.00 782 TRP A O 1
ATOM 6171 N N . GLY A 1 783 ? -17.650 17.752 6.982 1.00 96.50 783 GLY A N 1
ATOM 6172 C CA . GLY A 1 783 ? -17.551 16.398 7.509 1.00 96.50 783 GLY A CA 1
ATOM 6173 C C . GLY A 1 783 ? -16.966 16.375 8.907 1.00 96.50 783 GLY A C 1
ATOM 6174 O O . GLY A 1 783 ? -16.494 17.399 9.402 1.00 96.50 783 GLY A O 1
ATOM 6175 N N . ALA A 1 784 ? -16.974 15.205 9.536 1.00 96.50 784 ALA A N 1
ATOM 6176 C CA . ALA A 1 784 ? -16.273 15.014 10.793 1.00 96.50 784 ALA A CA 1
ATOM 6177 C C . ALA A 1 784 ? -15.616 13.637 10.897 1.00 96.50 784 ALA A C 1
ATOM 6179 O O . ALA A 1 784 ? -16.232 12.630 10.554 1.00 96.50 784 ALA A O 1
ATOM 6180 N N . ASN A 1 785 ? -14.391 13.592 11.423 1.00 95.38 785 ASN A N 1
ATOM 6181 C CA . ASN A 1 785 ? -13.730 12.345 11.798 1.00 95.38 785 ASN A CA 1
ATOM 6182 C C . ASN A 1 785 ? -13.970 12.067 13.280 1.00 95.38 785 ASN A C 1
ATOM 6184 O O . ASN A 1 785 ? -13.661 12.896 14.142 1.00 95.38 785 ASN A O 1
ATOM 6188 N N . LEU A 1 786 ? -14.457 10.864 13.562 1.00 96.69 786 LEU A N 1
ATOM 6189 C CA . LEU A 1 786 ? -14.551 10.300 14.895 1.00 96.69 786 LEU A CA 1
ATOM 6190 C C . LEU A 1 786 ? -13.664 9.059 14.976 1.00 96.69 786 LEU A C 1
ATOM 6192 O O . LEU A 1 786 ? -13.946 8.036 14.354 1.00 96.69 786 LEU A O 1
ATOM 6196 N N . TRP A 1 787 ? -12.603 9.157 15.770 1.00 96.69 787 TRP A N 1
ATOM 6197 C CA . TRP A 1 787 ? -11.674 8.058 16.006 1.00 96.69 787 TRP A CA 1
ATOM 6198 C C . TRP A 1 787 ? -11.932 7.406 17.352 1.00 96.69 787 TRP A C 1
ATOM 6200 O O . TRP A 1 787 ? -11.962 8.088 18.382 1.00 96.69 787 TRP A O 1
ATOM 6210 N N . VAL A 1 788 ? -12.065 6.082 17.331 1.00 96.25 788 VAL A N 1
ATOM 6211 C CA . VAL A 1 788 ? -12.215 5.251 18.525 1.00 96.25 788 VAL A CA 1
ATOM 6212 C C . VAL A 1 788 ? -10.975 4.386 18.674 1.00 96.25 788 VAL A C 1
ATOM 6214 O O . VAL A 1 788 ? -10.506 3.781 17.711 1.00 96.25 788 VAL A O 1
ATOM 6217 N N . TRP A 1 789 ? -10.422 4.351 19.877 1.00 94.50 789 TRP A N 1
ATOM 6218 C CA . TRP A 1 789 ? -9.207 3.625 20.218 1.00 94.50 789 TRP A CA 1
ATOM 6219 C C . TRP A 1 789 ? -9.551 2.247 20.778 1.00 94.50 789 TRP A C 1
ATOM 6221 O O . TRP A 1 789 ? -10.604 2.060 21.384 1.00 94.50 789 TRP A O 1
ATOM 6231 N N . ASN A 1 790 ? -8.659 1.273 20.591 1.00 92.38 790 ASN A N 1
ATOM 6232 C CA . ASN A 1 790 ? -8.840 -0.065 21.164 1.00 92.38 790 ASN A CA 1
ATOM 6233 C C . ASN A 1 790 ? -8.744 -0.050 22.697 1.00 92.38 790 ASN A C 1
ATOM 6235 O O . ASN A 1 790 ? -9.238 -0.958 23.348 1.00 92.38 790 ASN A O 1
ATOM 6239 N N . LYS A 1 791 ? -8.112 0.959 23.290 1.00 89.25 791 LYS A N 1
ATOM 6240 C CA . LYS A 1 791 ? -7.914 1.093 24.736 1.00 89.25 791 LYS A CA 1
ATOM 6241 C C . LYS A 1 791 ? -7.827 2.562 25.127 1.00 89.25 791 LYS A C 1
ATOM 6243 O O . LYS A 1 791 ? -7.780 3.422 24.236 1.00 89.25 791 LYS A O 1
ATOM 6248 N N . ARG A 1 792 ? -7.837 2.875 26.429 1.00 84.81 792 ARG A N 1
ATOM 6249 C CA . ARG A 1 792 ? -7.695 4.266 26.877 1.00 84.81 792 ARG A CA 1
ATOM 6250 C C . ARG A 1 792 ? -6.370 4.799 26.366 1.00 84.81 792 ARG A C 1
ATOM 6252 O O . ARG A 1 792 ? -5.316 4.175 26.509 1.00 84.81 792 ARG A O 1
ATOM 6259 N N . ARG A 1 793 ? -6.419 5.982 25.758 1.00 76.38 793 ARG A N 1
ATOM 6260 C CA . ARG A 1 793 ? -5.201 6.639 25.304 1.00 76.38 793 ARG A CA 1
ATOM 6261 C C . ARG A 1 793 ? -4.250 6.846 26.476 1.00 76.38 793 ARG A C 1
ATOM 6263 O O . ARG A 1 793 ? -4.649 7.022 27.623 1.00 76.38 793 ARG A O 1
ATOM 6270 N N . TYR A 1 794 ? -2.969 6.880 26.144 1.00 65.00 794 TYR A N 1
ATOM 6271 C CA . TYR A 1 794 ? -1.896 7.286 27.054 1.00 65.00 794 TYR A CA 1
ATOM 6272 C C . TYR A 1 794 ? -1.632 6.305 28.206 1.00 65.00 794 TYR A C 1
ATOM 6274 O O . TYR A 1 794 ? -1.017 6.684 29.195 1.00 65.00 794 TYR A O 1
ATOM 6282 N N . GLY A 1 795 ? -2.051 5.040 28.067 1.00 57.16 795 GLY A N 1
ATOM 6283 C CA . GLY A 1 795 ? -1.794 4.002 29.071 1.00 57.16 795 GLY A CA 1
ATOM 6284 C C . GLY A 1 795 ? -2.547 4.243 30.379 1.00 57.16 795 GLY A C 1
ATOM 6285 O O . GLY A 1 795 ? -2.055 3.877 31.441 1.00 57.16 795 GLY A O 1
ATOM 6286 N N . LEU A 1 796 ? -3.708 4.901 30.299 1.00 62.75 796 LEU A N 1
ATOM 6287 C CA . LEU A 1 796 ? -4.594 5.179 31.433 1.00 62.75 796 LEU A CA 1
ATOM 6288 C C . LEU A 1 796 ? -5.523 3.997 31.766 1.00 62.75 796 LEU A C 1
ATOM 6290 O O . LEU A 1 796 ? -6.448 4.157 32.560 1.00 62.75 796 LEU A O 1
ATOM 6294 N N . ASP A 1 797 ? -5.318 2.827 31.157 1.00 62.12 797 ASP A N 1
ATOM 6295 C CA . ASP A 1 797 ? -6.061 1.619 31.517 1.00 62.12 797 ASP A CA 1
ATOM 6296 C C . ASP A 1 797 ? -5.803 1.269 32.992 1.00 62.12 797 ASP A C 1
ATOM 6298 O O . ASP A 1 797 ? -4.707 1.463 33.508 1.00 62.12 797 ASP A O 1
ATOM 6302 N N . ASP A 1 798 ? -6.859 0.832 33.677 1.00 52.47 798 ASP A N 1
ATOM 6303 C CA . ASP A 1 798 ? -7.064 0.814 35.134 1.00 52.47 798 ASP A CA 1
ATOM 6304 C C . ASP A 1 798 ? -6.159 -0.185 35.899 1.00 52.47 798 ASP A C 1
ATOM 6306 O O . ASP A 1 798 ? -6.614 -1.091 36.593 1.00 52.47 798 ASP A O 1
ATOM 6310 N N . ASP A 1 799 ? -4.840 -0.043 35.779 1.00 50.41 799 ASP A N 1
ATOM 6311 C CA . ASP A 1 799 ? -3.822 -0.902 36.398 1.00 50.41 799 ASP A CA 1
ATOM 6312 C C . ASP A 1 799 ? -3.276 -0.332 37.724 1.00 50.41 799 ASP A C 1
ATOM 6314 O O . ASP A 1 799 ? -2.244 -0.755 38.255 1.00 50.41 799 ASP A O 1
ATOM 6318 N N . GLY A 1 800 ? -3.984 0.645 38.300 1.00 49.06 800 GLY A N 1
ATOM 6319 C CA . GLY A 1 800 ? -3.656 1.240 39.594 1.00 49.06 800 GLY A CA 1
ATOM 6320 C C . GLY A 1 800 ? -2.558 2.307 39.560 1.00 49.06 800 GLY A C 1
ATOM 6321 O O . GLY A 1 800 ? -2.260 2.873 40.623 1.00 49.06 800 GLY A O 1
ATOM 6322 N N . ARG A 1 801 ? -2.013 2.638 38.376 1.00 52.28 801 ARG A N 1
ATOM 6323 C CA . ARG A 1 801 ? -1.062 3.747 38.157 1.00 52.28 801 ARG A CA 1
ATOM 6324 C C . ARG A 1 801 ? -1.727 5.115 37.984 1.00 52.28 801 ARG A C 1
ATOM 6326 O O . ARG A 1 801 ? -1.003 6.113 37.944 1.00 52.28 801 ARG A O 1
ATOM 6333 N N . GLU A 1 802 ? -3.060 5.168 37.936 1.00 59.66 802 GLU A N 1
ATOM 6334 C CA . GLU A 1 802 ? -3.831 6.401 37.760 1.00 59.66 802 GLU A CA 1
ATOM 6335 C C . GLU A 1 802 ? -3.491 7.427 38.854 1.00 59.66 802 GLU A C 1
ATOM 6337 O O . GLU A 1 802 ? -3.656 7.208 40.061 1.00 59.66 802 GLU A O 1
ATOM 6342 N N . CYS A 1 803 ? -2.960 8.552 38.396 1.00 69.94 803 CYS A N 1
ATOM 6343 C CA . CYS A 1 803 ? -2.702 9.750 39.166 1.00 69.94 803 CYS A CA 1
ATOM 6344 C C . CYS A 1 803 ? -3.482 10.903 38.529 1.00 69.94 803 CYS A C 1
ATOM 6346 O O . CYS A 1 803 ? -3.753 10.896 37.335 1.00 69.94 803 CYS A O 1
ATOM 6348 N N . SER A 1 804 ? -3.806 11.933 39.295 1.00 79.19 804 SER A N 1
ATOM 6349 C CA . SER A 1 804 ? -4.328 13.189 38.768 1.00 79.19 804 SER A CA 1
ATOM 6350 C C . SER A 1 804 ? -3.395 14.320 39.166 1.00 79.19 804 SER A C 1
ATOM 6352 O O . SER A 1 804 ? -3.030 14.420 40.342 1.00 79.19 804 SER A O 1
ATOM 6354 N N . VAL A 1 805 ? -3.048 15.191 38.226 1.00 84.81 805 VAL A N 1
ATOM 6355 C CA . VAL A 1 805 ? -2.286 16.407 38.516 1.00 84.81 805 VAL A CA 1
ATOM 6356 C C . VAL A 1 805 ? -3.181 17.619 38.314 1.00 84.81 805 VAL A C 1
ATOM 6358 O O . VAL A 1 805 ? -3.741 17.805 37.237 1.00 84.81 805 VAL A O 1
ATOM 6361 N N . HIS A 1 806 ? -3.313 18.428 39.360 1.00 89.25 806 HIS A N 1
ATOM 6362 C CA . HIS A 1 806 ? -3.941 19.740 39.323 1.00 89.25 806 HIS A CA 1
ATOM 6363 C C . HIS A 1 806 ? -2.866 20.802 39.087 1.00 89.25 806 HIS A C 1
ATOM 6365 O O . HIS A 1 806 ? -1.895 20.859 39.836 1.00 89.25 806 HIS A O 1
ATOM 6371 N N . PHE A 1 807 ? -3.015 21.629 38.061 1.00 91.69 807 PHE A N 1
ATOM 6372 C CA . PHE A 1 807 ? -2.117 22.742 37.781 1.00 91.69 807 PHE A CA 1
ATOM 6373 C C . PHE A 1 807 ? -2.774 24.063 38.155 1.00 91.69 807 PHE A C 1
ATOM 6375 O O . PHE A 1 807 ? -3.944 24.261 37.847 1.00 91.69 807 PHE A O 1
ATOM 6382 N N . GLU A 1 808 ? -2.003 24.980 38.735 1.00 92.50 808 GLU A N 1
ATOM 6383 C CA . GLU A 1 808 ? -2.447 26.329 39.097 1.00 92.50 808 GLU A CA 1
ATOM 6384 C C . GLU A 1 808 ? -1.432 27.373 38.620 1.00 92.50 808 GLU A C 1
ATOM 6386 O O . GLU A 1 808 ? -0.231 27.242 38.866 1.00 92.50 808 GLU A O 1
ATOM 6391 N N . ASN A 1 809 ? -1.901 28.437 37.970 1.00 93.00 809 ASN A N 1
ATOM 6392 C CA . ASN A 1 809 ? -1.065 29.529 37.483 1.00 93.00 809 ASN A CA 1
ATOM 6393 C C . ASN A 1 809 ? -1.303 30.830 38.270 1.00 93.00 809 ASN A C 1
ATOM 6395 O O . ASN A 1 809 ? -2.133 31.647 37.874 1.00 93.00 809 ASN A O 1
ATOM 6399 N N . PRO A 1 810 ? -0.547 31.095 39.350 1.00 89.81 810 PRO A N 1
ATOM 6400 C CA . PRO A 1 810 ? -0.638 32.359 40.080 1.00 89.81 810 PRO A CA 1
ATOM 6401 C C . PRO A 1 810 ? 0.101 33.519 39.390 1.00 89.81 810 PRO A C 1
ATOM 6403 O O . PRO A 1 810 ? 0.152 34.621 39.936 1.00 89.81 810 PRO A O 1
ATOM 6406 N N . THR A 1 811 ? 0.749 33.293 38.242 1.00 86.12 811 THR A N 1
ATOM 6407 C CA . THR A 1 811 ? 1.605 34.300 37.602 1.00 86.12 811 THR A CA 1
ATOM 6408 C C . THR A 1 811 ? 0.786 35.264 36.732 1.00 86.12 811 THR A C 1
ATOM 6410 O O . THR A 1 811 ? -0.279 34.890 36.242 1.00 86.12 811 THR A O 1
ATOM 6413 N N . PRO A 1 812 ? 1.269 36.497 36.481 1.00 85.38 812 PRO A N 1
ATOM 6414 C CA . PRO A 1 812 ? 0.570 37.467 35.633 1.00 85.38 812 PRO A CA 1
ATOM 6415 C C . PRO A 1 812 ? 0.711 37.176 34.128 1.00 85.38 812 PRO A C 1
ATOM 6417 O O . PRO A 1 812 ? 0.376 38.026 33.304 1.00 85.38 812 PRO A O 1
ATOM 6420 N N . HIS A 1 813 ? 1.238 36.009 33.759 1.00 84.19 813 HIS A N 1
ATOM 6421 C CA . HIS A 1 813 ? 1.429 35.583 32.379 1.00 84.19 813 HIS A CA 1
ATOM 6422 C C . HIS A 1 813 ? 0.741 34.243 32.159 1.00 84.19 813 HIS A C 1
ATOM 6424 O O . HIS A 1 813 ? 0.640 33.432 33.076 1.00 84.19 813 HIS A O 1
ATOM 6430 N N . GLU A 1 814 ? 0.285 34.007 30.938 1.00 87.19 814 GLU A N 1
ATOM 6431 C CA . GLU A 1 814 ? -0.249 32.710 30.542 1.00 87.19 814 GLU A CA 1
ATOM 6432 C C . GLU A 1 814 ? 0.850 31.641 30.520 1.00 87.19 814 GLU A C 1
ATOM 6434 O O . GLU A 1 814 ? 2.013 31.921 30.203 1.00 87.19 814 GLU A O 1
ATOM 6439 N N . ILE A 1 815 ? 0.479 30.407 30.860 1.00 89.88 815 ILE A N 1
ATOM 6440 C CA . ILE A 1 815 ? 1.412 29.281 30.942 1.00 89.88 815 ILE A CA 1
ATOM 6441 C C . ILE A 1 815 ? 0.881 28.115 30.125 1.00 89.88 815 ILE A C 1
ATOM 6443 O O . ILE A 1 815 ? -0.152 27.539 30.448 1.00 89.88 815 ILE A O 1
ATOM 6447 N N . GLY A 1 816 ? 1.617 27.718 29.093 1.00 84.44 816 GLY A N 1
ATOM 6448 C CA . GLY A 1 816 ? 1.319 26.498 28.359 1.00 84.44 816 GLY A CA 1
ATOM 6449 C C . GLY A 1 816 ? 1.682 25.268 29.189 1.00 84.44 816 GLY A C 1
ATOM 6450 O O . GLY A 1 816 ? 2.810 25.151 29.671 1.00 84.44 816 GLY A O 1
ATOM 6451 N N . VAL A 1 817 ? 0.736 24.348 29.336 1.00 84.81 817 VAL A N 1
ATOM 6452 C CA . VAL A 1 817 ? 0.908 23.032 29.955 1.00 84.81 817 VAL A CA 1
ATOM 6453 C C . VAL A 1 817 ? 1.143 22.031 28.838 1.00 84.81 817 VAL A C 1
ATOM 6455 O O . VAL A 1 817 ? 0.267 21.810 28.003 1.00 84.81 817 VAL A O 1
ATOM 6458 N N . TYR A 1 818 ? 2.327 21.436 28.807 1.00 80.19 818 TYR A N 1
ATOM 6459 C CA . TYR A 1 818 ? 2.737 20.501 27.771 1.00 80.19 818 TYR A CA 1
ATOM 6460 C C . TYR A 1 818 ? 2.921 19.105 28.334 1.00 80.19 818 TYR A C 1
ATOM 6462 O O . TYR A 1 818 ? 3.414 18.922 29.447 1.00 80.19 818 TYR A O 1
ATOM 6470 N N . TRP A 1 819 ? 2.646 18.134 27.480 1.00 73.62 819 TRP A N 1
ATOM 6471 C CA . TRP A 1 819 ? 3.052 16.757 27.660 1.00 73.62 819 TRP A CA 1
ATOM 6472 C C . TRP A 1 819 ? 3.855 16.297 26.440 1.00 73.62 819 TRP A C 1
ATOM 6474 O O . TRP A 1 819 ? 3.387 16.433 25.312 1.00 73.62 819 TRP A O 1
ATOM 6484 N N . SER A 1 820 ? 5.088 15.807 26.654 1.00 60.25 820 SER A N 1
ATOM 6485 C CA . SER A 1 820 ? 5.986 15.317 25.589 1.00 60.25 820 SER A CA 1
ATOM 6486 C C . SER A 1 820 ? 6.092 16.297 24.393 1.00 60.25 820 SER A C 1
ATOM 6488 O O . SER A 1 820 ? 6.194 15.947 23.223 1.00 60.25 820 SER A O 1
ATOM 6490 N N . GLY A 1 821 ? 6.016 17.603 24.682 1.00 58.44 821 GLY A N 1
ATOM 6491 C CA . GLY A 1 821 ? 6.056 18.666 23.671 1.00 58.44 821 GLY A CA 1
ATOM 6492 C C . GLY A 1 821 ? 4.721 19.020 23.001 1.00 58.44 821 GLY A C 1
ATOM 6493 O O . GLY A 1 821 ? 4.667 20.055 22.337 1.00 58.44 821 GLY A O 1
ATOM 6494 N N . THR A 1 822 ? 3.644 18.268 23.233 1.00 56.16 822 THR A N 1
ATOM 6495 C CA . THR A 1 822 ? 2.276 18.623 22.823 1.00 56.16 822 THR A CA 1
ATOM 6496 C C . THR A 1 822 ? 1.657 19.582 23.835 1.00 56.16 822 THR A C 1
ATOM 6498 O O . THR A 1 822 ? 1.641 19.297 25.030 1.00 56.16 822 THR A O 1
ATOM 6501 N N . LEU A 1 823 ? 1.164 20.733 23.370 1.00 71.12 823 LEU A N 1
ATOM 6502 C CA . LEU A 1 823 ? 0.408 21.665 24.208 1.00 71.12 823 LEU A CA 1
ATOM 6503 C C . LEU A 1 823 ? -0.949 21.040 24.546 1.00 71.12 823 LEU A C 1
ATOM 6505 O O . LEU A 1 823 ? -1.738 20.777 23.643 1.00 71.12 823 LEU A O 1
ATOM 6509 N N . MET A 1 824 ? -1.204 20.819 25.832 1.00 73.75 824 MET A N 1
ATOM 6510 C CA . MET A 1 824 ? -2.466 20.271 26.332 1.00 73.75 824 MET A CA 1
ATOM 6511 C C . MET A 1 824 ? -3.476 21.386 26.602 1.00 73.75 824 MET A C 1
ATOM 6513 O O . MET A 1 824 ? -4.631 21.288 26.209 1.00 73.75 824 MET A O 1
ATOM 6517 N N . THR A 1 825 ? -3.030 22.465 27.248 1.00 74.69 825 THR A N 1
ATOM 6518 C CA . THR A 1 825 ? -3.821 23.686 27.454 1.00 74.69 825 THR A CA 1
ATOM 6519 C C . THR A 1 825 ? -2.911 24.871 27.747 1.00 74.69 825 THR A C 1
ATOM 6521 O O . THR A 1 825 ? -1.752 24.688 28.121 1.00 74.69 825 THR A O 1
ATOM 6524 N N . THR A 1 826 ? -3.456 26.079 27.671 1.00 83.81 826 THR A N 1
ATOM 6525 C CA . THR A 1 826 ? -2.846 27.283 28.240 1.00 83.81 826 THR A CA 1
ATOM 6526 C C . THR A 1 826 ? -3.598 27.659 29.515 1.00 83.81 826 THR A C 1
ATOM 6528 O O . THR A 1 826 ? -4.816 27.795 29.500 1.00 83.81 826 THR A O 1
ATOM 6531 N N . LEU A 1 827 ? -2.892 27.778 30.638 1.00 84.25 827 LEU A N 1
ATOM 6532 C CA . LEU A 1 827 ? -3.440 28.276 31.896 1.00 84.25 827 LEU A CA 1
ATOM 6533 C C . LEU A 1 827 ? -3.485 29.799 31.863 1.00 84.25 827 LEU A C 1
ATOM 6535 O O . LEU A 1 827 ? -2.444 30.444 31.695 1.00 84.25 827 LEU A O 1
ATOM 6539 N N . GLU A 1 828 ? -4.671 30.355 32.091 1.00 85.88 828 GLU A N 1
ATOM 6540 C CA . GLU A 1 828 ? -4.874 31.797 32.222 1.00 85.88 828 GLU A CA 1
ATOM 6541 C C . GLU A 1 828 ? -4.002 32.393 33.336 1.00 85.88 828 GLU A C 1
ATOM 6543 O O . GLU A 1 828 ? -3.686 31.740 34.338 1.00 85.88 828 GLU A O 1
ATOM 6548 N N . ALA A 1 829 ? -3.599 33.649 33.151 1.00 86.06 829 ALA A N 1
ATOM 6549 C CA . ALA A 1 829 ? -2.875 34.407 34.162 1.00 86.06 829 ALA A CA 1
ATOM 6550 C C . ALA A 1 829 ? -3.743 34.659 35.409 1.00 86.06 829 ALA A C 1
ATOM 6552 O O . ALA A 1 829 ? -4.959 34.795 35.320 1.00 86.06 829 ALA A O 1
ATOM 6553 N N . ASN A 1 830 ? -3.102 34.836 36.565 1.00 86.44 830 ASN A N 1
ATOM 6554 C CA . ASN A 1 830 ? -3.737 35.233 37.828 1.00 86.44 830 ASN A CA 1
ATOM 6555 C C . ASN A 1 830 ? -4.813 34.258 38.354 1.00 86.44 830 ASN A C 1
ATOM 6557 O O . ASN A 1 830 ? -5.860 34.693 38.832 1.00 86.44 830 ASN A O 1
ATOM 6561 N N . GLY A 1 831 ? -4.539 32.953 38.334 1.00 79.62 831 GLY A N 1
ATOM 6562 C CA . GLY A 1 831 ? -5.349 31.938 39.020 1.00 79.62 831 GLY A CA 1
ATOM 6563 C C . GLY A 1 831 ? -5.970 30.870 38.121 1.00 79.62 831 GLY A C 1
ATOM 6564 O O . GLY A 1 831 ? -6.757 30.066 38.619 1.00 79.62 831 GLY A O 1
ATOM 6565 N N . GLY A 1 832 ? -5.624 30.823 36.830 1.00 86.06 832 GLY A N 1
ATOM 6566 C CA . GLY A 1 832 ? -6.065 29.750 35.940 1.00 86.06 832 GLY A CA 1
ATOM 6567 C C . GLY A 1 832 ? -5.632 28.378 36.463 1.00 86.06 832 GLY A C 1
ATOM 6568 O O . GLY A 1 832 ? -4.490 28.210 36.899 1.00 86.06 832 GLY A O 1
ATOM 6569 N N . SER A 1 833 ? -6.531 27.394 36.432 1.00 87.62 833 SER A N 1
ATOM 6570 C CA . SER A 1 833 ? -6.245 26.040 36.913 1.00 87.62 833 SER A CA 1
ATOM 6571 C C . SER A 1 833 ? -6.919 24.958 36.073 1.00 87.62 833 SER A C 1
ATOM 6573 O O . SER A 1 833 ? -7.925 25.206 35.410 1.00 87.62 833 SER A O 1
ATOM 6575 N N . ILE A 1 834 ? -6.349 23.752 36.076 1.00 83.00 834 ILE A N 1
ATOM 6576 C CA . ILE A 1 834 ? -6.902 22.587 35.369 1.00 83.00 834 ILE A CA 1
ATOM 6577 C C . ILE A 1 834 ? -6.427 21.287 36.016 1.00 83.00 834 ILE A C 1
ATOM 6579 O O . ILE A 1 834 ? -5.353 21.247 36.611 1.00 83.00 834 ILE A O 1
ATOM 6583 N N . THR A 1 835 ? -7.185 20.204 35.864 1.00 82.12 835 THR A N 1
ATOM 6584 C CA . THR A 1 835 ? -6.780 18.872 36.330 1.00 82.12 835 THR A CA 1
ATOM 6585 C C . THR A 1 835 ? -6.692 17.904 35.161 1.00 82.12 835 THR A C 1
ATOM 6587 O O . THR A 1 835 ? -7.621 17.826 34.362 1.00 82.12 835 THR A O 1
ATOM 6590 N N . TYR A 1 836 ? -5.610 17.128 35.104 1.00 74.94 836 TYR A N 1
ATOM 6591 C CA . TYR A 1 836 ? -5.434 16.033 34.152 1.00 74.94 836 TYR A CA 1
ATOM 6592 C C . TYR A 1 836 ? -5.257 14.702 34.869 1.00 74.94 836 TYR A C 1
ATOM 6594 O O . TYR A 1 836 ? -4.523 14.617 35.856 1.00 74.94 836 TYR A O 1
ATOM 6602 N N . ASN A 1 837 ? -5.876 13.654 34.329 1.00 71.81 837 ASN A N 1
ATOM 6603 C CA . ASN A 1 837 ? -5.516 12.281 34.664 1.00 71.81 837 ASN A CA 1
ATOM 6604 C C . ASN A 1 837 ? -4.201 11.912 33.963 1.00 71.81 837 ASN A C 1
ATOM 6606 O O . ASN A 1 837 ? -3.881 12.409 32.884 1.00 71.81 837 ASN A O 1
ATOM 6610 N N . THR A 1 838 ? -3.397 11.096 34.628 1.00 72.19 838 THR A N 1
ATOM 6611 C CA . THR A 1 838 ? -1.996 10.829 34.303 1.00 72.19 838 THR A CA 1
ATOM 6612 C C . THR A 1 838 ? -1.545 9.522 34.972 1.00 72.19 838 THR A C 1
ATOM 6614 O O . THR A 1 838 ? -2.313 8.889 35.690 1.00 72.19 838 THR A O 1
ATOM 6617 N N . PHE A 1 839 ? -0.297 9.105 34.766 1.00 69.62 839 PHE A N 1
ATOM 6618 C CA . PHE A 1 839 ? 0.287 7.899 35.355 1.00 69.62 839 PHE A CA 1
ATOM 6619 C C . PHE A 1 839 ? 1.668 8.181 35.967 1.00 69.62 839 PHE A C 1
ATOM 6621 O O . PHE A 1 839 ? 2.262 9.236 35.752 1.00 69.62 839 PHE A O 1
ATOM 6628 N N . THR A 1 840 ? 2.187 7.245 36.762 1.00 73.38 840 THR A N 1
ATOM 6629 C CA . THR A 1 840 ? 3.535 7.354 37.357 1.00 73.38 840 THR A CA 1
ATOM 6630 C C . THR A 1 840 ? 4.625 7.301 36.292 1.00 73.38 840 THR A C 1
ATOM 6632 O O . THR A 1 840 ? 4.620 6.413 35.449 1.00 73.38 840 THR A O 1
ATOM 6635 N N . GLY A 1 841 ? 5.583 8.219 36.358 1.00 68.81 841 GLY A N 1
ATOM 6636 C CA . GLY A 1 841 ? 6.631 8.427 35.361 1.00 68.81 841 GLY A CA 1
ATOM 6637 C C . GLY A 1 841 ? 6.254 9.430 34.267 1.00 68.81 841 GLY A C 1
ATOM 6638 O O . GLY A 1 841 ? 7.133 9.853 33.524 1.00 68.81 841 GLY A O 1
ATOM 6639 N N . HIS A 1 842 ? 4.987 9.852 34.180 1.00 72.12 842 HIS A N 1
ATOM 6640 C CA . HIS A 1 842 ? 4.528 10.821 33.184 1.00 72.12 842 HIS A CA 1
ATOM 6641 C C . HIS A 1 842 ? 5.129 12.212 33.455 1.00 72.12 842 HIS A C 1
ATOM 6643 O O . HIS A 1 842 ? 4.876 12.804 34.503 1.00 72.12 842 HIS A O 1
ATOM 6649 N N . GLU A 1 843 ? 5.926 12.744 32.523 1.00 82.69 843 GLU A N 1
ATOM 6650 C CA . GLU A 1 843 ? 6.561 14.063 32.636 1.00 82.69 843 GLU A CA 1
ATOM 6651 C C . GLU A 1 843 ? 5.744 15.189 31.979 1.00 82.69 843 GLU A C 1
ATOM 6653 O O . GLU A 1 843 ? 5.498 15.194 30.771 1.00 82.69 843 GLU A O 1
ATOM 6658 N N . TRP A 1 844 ? 5.384 16.184 32.787 1.00 85.88 844 TRP A N 1
ATOM 6659 C CA . TRP A 1 844 ? 4.721 17.418 32.376 1.00 85.88 844 TRP A CA 1
ATOM 6660 C C . TRP A 1 844 ? 5.718 18.566 32.257 1.00 85.88 844 TRP A C 1
ATOM 6662 O O . TRP A 1 844 ? 6.632 18.694 33.070 1.00 85.88 844 TRP A O 1
ATOM 6672 N N . VAL A 1 845 ? 5.520 19.451 31.282 1.00 88.31 845 VAL A N 1
ATOM 6673 C CA . VAL A 1 845 ? 6.375 20.622 31.057 1.00 88.31 845 VAL A CA 1
ATOM 6674 C C . VAL A 1 845 ? 5.519 21.882 30.997 1.00 88.31 845 VAL A C 1
ATOM 6676 O O . VAL A 1 845 ? 4.686 22.036 30.114 1.00 88.31 845 VAL A O 1
ATOM 6679 N N . LEU A 1 846 ? 5.744 22.820 31.906 1.00 90.62 846 LEU A N 1
ATOM 6680 C CA . LEU A 1 846 ? 5.119 24.139 31.904 1.00 90.62 846 LEU A CA 1
ATOM 6681 C C . LEU A 1 846 ? 6.034 25.117 31.177 1.00 90.62 846 LEU A C 1
ATOM 6683 O O . LEU A 1 846 ? 7.223 25.195 31.495 1.00 90.62 846 LEU A O 1
ATOM 6687 N N . LYS A 1 847 ? 5.505 25.877 30.218 1.00 87.38 847 LYS A N 1
ATOM 6688 C CA . LYS A 1 847 ? 6.268 26.888 29.475 1.00 87.38 847 LYS A CA 1
ATOM 6689 C C . LYS A 1 847 ? 5.570 28.240 29.489 1.00 87.38 847 LYS A C 1
ATOM 6691 O O . LYS A 1 847 ? 4.356 28.317 29.349 1.00 87.38 847 LYS A O 1
ATOM 6696 N N . ASN A 1 848 ? 6.360 29.301 29.591 1.00 84.62 848 ASN A N 1
ATOM 6697 C CA . ASN A 1 848 ? 5.935 30.659 29.280 1.00 84.62 848 ASN A CA 1
ATOM 6698 C C . ASN A 1 848 ? 6.562 31.020 27.935 1.00 84.62 848 ASN A C 1
ATOM 6700 O O . ASN A 1 848 ? 7.789 31.128 27.835 1.00 84.62 848 ASN A O 1
ATOM 6704 N N . SER A 1 849 ? 5.729 31.198 26.908 1.00 75.81 849 SER A N 1
ATOM 6705 C CA . SER A 1 849 ? 6.203 31.338 25.528 1.00 75.81 849 SER A CA 1
ATOM 6706 C C . SER A 1 849 ? 7.120 30.150 25.162 1.00 75.81 849 SER A C 1
ATOM 6708 O O . SER A 1 849 ? 6.738 29.000 25.376 1.00 75.81 849 SER A O 1
ATOM 6710 N N . ASP A 1 850 ? 8.345 30.395 24.683 1.00 71.50 850 ASP A N 1
ATOM 6711 C CA . ASP A 1 850 ? 9.315 29.340 24.346 1.00 71.50 850 ASP A CA 1
ATOM 6712 C C . ASP A 1 850 ? 10.165 28.852 25.541 1.00 71.50 850 ASP A C 1
ATOM 6714 O O . ASP A 1 850 ? 10.933 27.896 25.412 1.00 71.50 850 ASP A O 1
ATOM 6718 N N . ASN A 1 851 ? 10.046 29.477 26.718 1.00 81.44 851 ASN A N 1
ATOM 6719 C CA . ASN A 1 851 ? 10.878 29.155 27.879 1.00 81.44 851 ASN A CA 1
ATOM 6720 C C . ASN A 1 851 ? 10.213 28.110 28.777 1.00 81.44 851 ASN A C 1
ATOM 6722 O O . ASN A 1 851 ? 9.094 28.309 29.248 1.00 81.44 851 ASN A O 1
ATOM 6726 N N . VAL A 1 852 ? 10.932 27.028 29.083 1.00 86.12 852 VAL A N 1
ATOM 6727 C CA . VAL A 1 852 ? 10.506 26.038 30.081 1.00 86.12 852 VAL A CA 1
ATOM 6728 C C . VAL A 1 852 ? 10.578 26.653 31.478 1.00 86.12 852 VAL A C 1
ATOM 6730 O O . VAL A 1 852 ? 11.643 27.071 31.927 1.00 86.12 852 VAL A O 1
ATOM 6733 N N . VAL A 1 853 ? 9.431 26.708 32.149 1.00 87.06 853 VAL A N 1
ATOM 6734 C CA . VAL A 1 853 ? 9.258 27.235 33.508 1.00 87.06 853 VAL A CA 1
ATOM 6735 C C . VAL A 1 853 ? 9.412 26.122 34.540 1.00 87.06 853 VAL A C 1
ATOM 6737 O O . VAL A 1 853 ? 10.058 26.322 35.566 1.00 87.06 853 VAL A O 1
ATOM 6740 N N . LEU A 1 854 ? 8.836 24.948 34.275 1.00 87.50 854 LEU A N 1
ATOM 6741 C CA . LEU A 1 854 ? 8.912 23.793 35.165 1.00 87.50 854 LEU A CA 1
ATOM 6742 C C . LEU A 1 854 ? 8.806 22.500 34.357 1.00 87.50 854 LEU A C 1
ATOM 6744 O O . LEU A 1 854 ? 7.991 22.413 33.446 1.00 87.50 854 LEU A O 1
ATOM 6748 N N . THR A 1 855 ? 9.579 21.491 34.739 1.00 88.25 855 THR A N 1
ATOM 6749 C CA . THR A 1 855 ? 9.408 20.110 34.281 1.00 88.25 855 THR A CA 1
ATOM 6750 C C . THR A 1 855 ? 9.109 19.245 35.498 1.00 88.25 855 THR A C 1
ATOM 6752 O O . THR A 1 855 ? 9.792 19.363 36.518 1.00 88.25 855 THR A O 1
ATOM 6755 N N . PHE A 1 856 ? 8.073 18.416 35.416 1.00 84.31 856 PHE A N 1
ATOM 6756 C CA . PHE A 1 856 ? 7.532 17.672 36.543 1.00 84.31 856 PHE A CA 1
ATOM 6757 C C . PHE A 1 856 ? 7.157 16.231 36.155 1.00 84.31 856 PHE A C 1
ATOM 6759 O O . PHE A 1 856 ? 6.127 16.030 35.511 1.00 84.31 856 PHE A O 1
ATOM 6766 N N . PRO A 1 857 ? 7.943 15.220 36.566 1.00 84.25 857 PRO A N 1
ATOM 6767 C CA . PRO A 1 857 ? 7.540 13.824 36.471 1.00 84.25 857 PRO A CA 1
ATOM 6768 C C . PRO A 1 857 ? 6.574 13.459 37.603 1.00 84.25 857 PRO A C 1
ATOM 6770 O O . PRO A 1 857 ? 6.857 13.679 38.784 1.00 84.25 857 PRO A O 1
ATOM 6773 N N . VAL A 1 858 ? 5.441 12.866 37.241 1.00 81.50 858 VAL A N 1
ATOM 6774 C CA . VAL A 1 858 ? 4.440 12.351 38.177 1.00 81.50 858 VAL A CA 1
ATOM 6775 C C . VAL A 1 858 ? 4.982 11.112 38.865 1.00 81.50 858 VAL A C 1
ATOM 6777 O O . VAL A 1 858 ? 5.508 10.210 38.226 1.00 81.50 858 VAL A O 1
ATOM 6780 N N . ASP A 1 859 ? 4.825 11.042 40.178 1.00 79.56 859 ASP A N 1
ATOM 6781 C CA . ASP A 1 859 ? 5.319 9.926 40.980 1.00 79.56 859 ASP A CA 1
ATOM 6782 C C . ASP A 1 859 ? 4.234 9.466 41.957 1.00 79.56 859 ASP A C 1
ATOM 6784 O O . ASP A 1 859 ? 3.984 10.166 42.940 1.00 79.56 859 ASP A O 1
ATOM 6788 N N . ALA A 1 860 ? 3.572 8.324 41.716 1.00 72.44 860 ALA A N 1
ATOM 6789 C CA . ALA A 1 860 ? 2.508 7.843 42.609 1.00 72.44 860 ALA A CA 1
ATOM 6790 C C . ALA A 1 860 ? 2.980 7.619 44.049 1.00 72.44 860 ALA A C 1
ATOM 6792 O O . ALA A 1 860 ? 2.148 7.683 44.958 1.00 72.44 860 ALA A O 1
ATOM 6793 N N . ALA A 1 861 ? 4.282 7.415 44.294 1.00 77.19 861 ALA A N 1
ATOM 6794 C CA . ALA A 1 861 ? 4.807 7.311 45.654 1.00 77.19 861 ALA A CA 1
ATOM 6795 C C . ALA A 1 861 ? 4.612 8.614 46.456 1.00 77.19 861 ALA A C 1
ATOM 6797 O O . ALA A 1 861 ? 4.570 8.581 47.684 1.00 77.19 861 ALA A O 1
ATOM 6798 N N . LYS A 1 862 ? 4.433 9.756 45.775 1.00 75.69 862 LYS A N 1
ATOM 6799 C CA . LYS A 1 862 ? 4.134 11.069 46.374 1.00 75.69 862 LYS A CA 1
ATOM 6800 C C . LYS A 1 862 ? 2.634 11.356 46.505 1.00 75.69 862 LYS A C 1
ATOM 6802 O O . LYS A 1 862 ? 2.260 12.439 46.947 1.00 75.69 862 LYS A O 1
ATOM 6807 N N . GLY A 1 863 ? 1.783 10.394 46.151 1.00 78.38 863 GLY A N 1
ATOM 6808 C CA . GLY A 1 863 ? 0.327 10.486 46.217 1.00 78.38 863 GLY A CA 1
ATOM 6809 C C . GLY A 1 863 ? -0.331 10.469 44.838 1.00 78.38 863 GLY A C 1
ATOM 6810 O O . GLY A 1 863 ? 0.193 11.014 43.868 1.00 78.38 863 GLY A O 1
ATOM 6811 N N . LYS A 1 864 ? -1.521 9.859 44.755 1.00 77.06 864 LYS A N 1
ATOM 6812 C CA . LYS A 1 864 ? -2.293 9.743 43.504 1.00 77.06 864 LYS A CA 1
ATOM 6813 C C . LYS A 1 864 ? -2.914 11.061 43.037 1.00 77.06 864 LYS A C 1
ATOM 6815 O O . LYS A 1 864 ? -3.304 11.163 41.888 1.00 77.06 864 LYS A O 1
ATOM 6820 N N . LYS A 1 865 ? -3.017 12.075 43.898 1.00 85.06 865 LYS A N 1
ATOM 6821 C CA . LYS A 1 865 ? -3.442 13.427 43.516 1.00 85.06 865 LYS A CA 1
ATOM 6822 C C . LYS A 1 865 ? -2.325 14.397 43.855 1.00 85.06 865 LYS A C 1
ATOM 6824 O O . LYS A 1 865 ? -1.910 14.448 45.010 1.00 85.06 865 LYS A O 1
ATOM 6829 N N . GLN A 1 866 ? -1.829 15.125 42.866 1.00 86.75 866 GLN A N 1
ATOM 6830 C CA . GLN A 1 866 ? -0.693 16.032 43.018 1.00 86.75 866 GLN A CA 1
ATOM 6831 C C . GLN A 1 866 ? -1.100 17.417 42.532 1.00 86.75 866 GLN A C 1
ATOM 6833 O O . GLN A 1 866 ? -1.793 17.529 41.527 1.00 86.75 866 GLN A O 1
ATOM 6838 N N . THR A 1 867 ? -0.681 18.466 43.233 1.00 89.88 867 THR A N 1
ATOM 6839 C CA . THR A 1 867 ? -0.949 19.851 42.829 1.00 89.88 867 THR A CA 1
ATOM 6840 C C . THR A 1 867 ? 0.361 20.536 42.478 1.00 89.88 867 THR A C 1
ATOM 6842 O O . THR A 1 867 ? 1.310 20.496 43.261 1.00 89.88 867 THR A O 1
ATOM 6845 N N . ILE A 1 868 ? 0.408 21.164 41.307 1.00 88.94 868 ILE A N 1
ATOM 6846 C CA . ILE A 1 868 ? 1.568 21.852 40.754 1.00 88.94 868 ILE A CA 1
ATOM 6847 C C . ILE A 1 868 ? 1.215 23.312 40.517 1.00 88.94 868 ILE A C 1
ATOM 6849 O O . ILE A 1 868 ? 0.451 23.658 39.621 1.00 88.94 868 ILE A O 1
ATOM 6853 N N . VAL A 1 869 ? 1.825 24.177 41.318 1.00 89.75 869 VAL A N 1
ATOM 6854 C CA . VAL A 1 869 ? 1.674 25.626 41.211 1.00 89.75 869 VAL A CA 1
ATOM 6855 C C . VAL A 1 869 ? 2.836 26.180 40.387 1.00 89.75 869 VAL A C 1
ATOM 6857 O O . VAL A 1 869 ? 3.998 25.882 40.681 1.00 89.75 869 VAL A O 1
ATOM 6860 N N . VAL A 1 870 ? 2.547 26.980 39.357 1.00 87.75 870 VAL A N 1
ATOM 6861 C CA . VAL A 1 870 ? 3.580 27.602 38.513 1.00 87.75 870 VAL A CA 1
ATOM 6862 C C . VAL A 1 870 ? 4.508 28.470 39.386 1.00 87.75 870 VAL A C 1
ATOM 6864 O O . VAL A 1 870 ? 4.022 29.351 40.102 1.00 87.75 870 VAL A O 1
ATOM 6867 N N . PRO A 1 871 ? 5.842 28.276 39.320 1.00 82.69 871 PRO A N 1
ATOM 6868 C CA . PRO A 1 871 ? 6.803 29.075 40.077 1.00 82.69 871 PRO A CA 1
ATOM 6869 C C . PRO A 1 871 ? 6.742 30.573 39.733 1.00 82.69 871 PRO A C 1
ATOM 6871 O O . PRO A 1 871 ? 6.808 30.955 38.564 1.00 82.69 871 PRO A O 1
ATOM 6874 N N . VAL A 1 872 ? 6.702 31.439 40.751 1.00 77.88 872 VAL A N 1
ATOM 6875 C CA . VAL A 1 872 ? 6.793 32.901 40.588 1.00 77.88 872 VAL A CA 1
ATOM 6876 C C . VAL A 1 872 ? 8.271 33.329 40.659 1.00 77.88 872 VAL A C 1
ATOM 6878 O O . VAL A 1 872 ? 8.941 32.985 41.634 1.00 77.88 872 VAL A O 1
ATOM 6881 N N . PRO A 1 873 ? 8.817 34.083 39.681 1.00 59.66 873 PRO A N 1
ATOM 6882 C CA . PRO A 1 873 ? 10.197 34.561 39.740 1.00 59.66 873 PRO A CA 1
ATOM 6883 C C . PRO A 1 873 ? 10.426 35.487 40.941 1.00 59.66 873 PRO A C 1
ATOM 6885 O O . PRO A 1 873 ? 9.778 36.525 41.088 1.00 59.66 873 PRO A O 1
ATOM 6888 N N . ASP A 1 874 ? 11.383 35.127 41.791 1.00 54.50 874 ASP A N 1
ATOM 6889 C CA . ASP A 1 874 ? 11.667 35.838 43.033 1.00 54.50 874 ASP A CA 1
ATOM 6890 C C . ASP A 1 874 ? 12.333 37.207 42.757 1.00 54.50 874 ASP A C 1
ATOM 6892 O O . ASP A 1 874 ? 13.466 37.290 42.267 1.00 54.50 874 ASP A O 1
ATOM 6896 N N . LYS A 1 875 ? 11.656 38.316 43.096 1.00 48.91 875 LYS A N 1
ATOM 6897 C CA . LYS A 1 875 ? 12.118 39.703 42.836 1.00 48.91 875 LYS A CA 1
ATOM 6898 C C . LYS A 1 875 ? 13.456 40.072 43.505 1.00 48.91 875 LYS A C 1
ATOM 6900 O O . LYS A 1 875 ? 14.017 41.122 43.197 1.00 48.91 875 LYS A O 1
ATOM 6905 N N . LYS A 1 876 ? 14.001 39.241 44.400 1.00 48.16 876 LYS A N 1
ATOM 6906 C CA . LYS A 1 876 ? 15.248 39.530 45.136 1.00 48.16 876 LYS A CA 1
ATOM 6907 C C . LYS A 1 876 ? 16.540 39.146 44.401 1.00 48.16 876 LYS A C 1
ATOM 6909 O O . LYS A 1 876 ? 17.585 39.705 44.722 1.00 48.16 876 LYS A O 1
ATOM 6914 N N . ALA A 1 877 ? 16.505 38.264 43.399 1.00 43.75 877 ALA A N 1
ATOM 6915 C CA . ALA A 1 877 ? 17.730 37.779 42.742 1.00 43.75 877 ALA A CA 1
ATOM 6916 C C . ALA A 1 877 ? 18.246 38.687 41.601 1.00 43.75 877 ALA A C 1
ATOM 6918 O O . ALA A 1 877 ? 19.436 38.665 41.278 1.00 43.75 877 ALA A O 1
ATOM 6919 N N . ALA A 1 878 ? 17.384 39.519 41.006 1.00 39.47 878 ALA A N 1
ATOM 6920 C CA . ALA A 1 878 ? 17.740 40.360 39.857 1.00 39.47 878 ALA A CA 1
ATOM 6921 C C . ALA A 1 878 ? 18.560 41.616 40.226 1.00 39.47 878 ALA A C 1
ATOM 6923 O O . ALA A 1 878 ? 19.329 42.108 39.404 1.00 39.47 878 ALA A O 1
ATOM 6924 N N . ALA A 1 879 ? 18.468 42.104 41.469 1.00 41.16 879 ALA A N 1
ATOM 6925 C CA . ALA A 1 879 ? 19.170 43.314 41.916 1.00 41.16 879 ALA A CA 1
ATOM 6926 C C . ALA A 1 879 ? 20.662 43.093 42.254 1.00 41.16 879 ALA A C 1
ATOM 6928 O O . ALA A 1 879 ? 21.429 44.051 42.337 1.00 41.16 879 ALA A O 1
ATOM 6929 N N . ALA A 1 880 ? 21.105 41.842 42.427 1.00 42.28 880 ALA A N 1
ATOM 6930 C CA . ALA A 1 880 ? 22.485 41.532 42.811 1.00 42.28 880 ALA A CA 1
ATOM 6931 C C . ALA A 1 880 ? 23.474 41.514 41.626 1.00 42.28 880 ALA A C 1
ATOM 6933 O O . ALA A 1 880 ? 24.678 41.663 41.831 1.00 42.28 880 ALA A O 1
ATOM 6934 N N . LYS A 1 881 ? 22.995 41.368 40.380 1.00 41.62 881 LYS A N 1
ATOM 6935 C CA . LYS A 1 881 ? 23.862 41.262 39.188 1.00 41.62 881 LYS A CA 1
ATOM 6936 C C . LYS A 1 881 ? 24.237 42.606 38.552 1.00 41.62 881 LYS A C 1
ATOM 6938 O O . LYS A 1 881 ? 25.193 42.661 37.786 1.00 41.62 881 LYS A O 1
ATOM 6943 N N . THR A 1 882 ? 23.562 43.699 38.904 1.00 43.72 882 THR A N 1
ATOM 6944 C CA . THR A 1 882 ? 23.823 45.037 38.340 1.00 43.72 882 THR A CA 1
ATOM 6945 C C . THR A 1 882 ? 24.953 45.797 39.049 1.00 43.72 882 THR A C 1
ATOM 6947 O O . THR A 1 882 ? 25.559 46.674 38.444 1.00 43.72 882 THR A O 1
ATOM 6950 N N . ASN A 1 883 ? 25.320 45.422 40.282 1.00 40.34 883 ASN A N 1
ATOM 6951 C CA . ASN A 1 883 ? 26.365 46.111 41.062 1.00 40.34 883 ASN A CA 1
ATOM 6952 C C . ASN A 1 883 ? 27.793 45.550 40.894 1.00 40.34 883 ASN A C 1
ATOM 6954 O O . ASN A 1 883 ? 28.738 46.131 41.426 1.00 40.34 883 ASN A O 1
ATOM 6958 N N . ALA A 1 884 ? 27.985 44.459 40.142 1.00 41.78 884 ALA A N 1
ATOM 6959 C CA . ALA A 1 884 ? 29.312 43.871 39.914 1.00 41.78 884 ALA A CA 1
ATOM 6960 C C . ALA A 1 884 ? 30.043 44.436 38.675 1.00 41.78 884 ALA A C 1
ATOM 6962 O O . ALA A 1 884 ? 31.268 44.392 38.620 1.00 41.78 884 ALA A O 1
ATOM 6963 N N . ASN A 1 885 ? 29.325 45.039 37.717 1.00 40.34 885 ASN A N 1
ATOM 6964 C CA . ASN A 1 885 ? 29.890 45.489 36.432 1.00 40.34 885 ASN A CA 1
ATOM 6965 C C . ASN A 1 885 ? 30.387 46.950 36.396 1.00 40.34 885 ASN A C 1
ATOM 6967 O O . ASN A 1 885 ? 30.804 47.425 35.343 1.00 40.34 885 ASN A O 1
ATOM 6971 N N . VAL A 1 886 ? 30.392 47.661 37.530 1.00 44.00 886 VAL A N 1
ATOM 6972 C CA . VAL A 1 886 ? 30.914 49.045 37.623 1.00 44.00 886 VAL A CA 1
ATOM 6973 C C . VAL A 1 886 ? 32.313 49.102 38.267 1.00 44.00 886 VAL A C 1
ATOM 6975 O O . VAL A 1 886 ? 32.982 50.127 38.198 1.00 44.00 886 VAL A O 1
ATOM 6978 N N . LYS A 1 887 ? 32.826 47.998 38.836 1.00 40.34 887 LYS A N 1
ATOM 6979 C CA . LYS A 1 887 ? 34.111 47.987 39.570 1.00 40.34 887 LYS A CA 1
ATOM 6980 C C . LYS A 1 887 ? 35.319 47.372 38.847 1.00 40.34 887 LYS A C 1
ATOM 6982 O O . LYS A 1 887 ? 36.391 47.357 39.438 1.00 40.34 887 LYS A O 1
ATOM 6987 N N . SER A 1 888 ? 35.210 46.930 37.591 1.00 41.62 888 SER A N 1
ATOM 6988 C CA . SER A 1 888 ? 36.337 46.293 36.873 1.00 41.62 888 SER A CA 1
ATOM 6989 C C . SER A 1 888 ? 36.845 47.044 35.633 1.00 41.62 888 SER A C 1
ATOM 6991 O O . SER A 1 888 ? 37.567 46.456 34.836 1.00 41.62 888 SER A O 1
ATOM 6993 N N . LYS A 1 889 ? 36.484 48.322 35.440 1.00 39.75 889 LYS A N 1
ATOM 6994 C CA . LYS A 1 889 ? 36.914 49.126 34.272 1.00 39.75 889 LYS A CA 1
ATOM 6995 C C . LYS A 1 889 ? 37.959 50.213 34.555 1.00 39.75 889 LYS A C 1
ATOM 6997 O O . LYS A 1 889 ? 38.221 51.022 33.681 1.00 39.75 889 LYS A O 1
ATOM 7002 N N . ASN A 1 890 ? 38.580 50.199 35.734 1.00 43.06 890 ASN A N 1
ATOM 7003 C CA . ASN A 1 890 ? 39.741 51.035 36.056 1.00 43.06 890 ASN A CA 1
ATOM 7004 C C . ASN A 1 890 ? 40.839 50.162 36.670 1.00 43.06 890 ASN A C 1
ATOM 7006 O O . ASN A 1 890 ? 40.931 50.064 37.894 1.00 43.06 890 ASN A O 1
ATOM 7010 N N . LYS A 1 891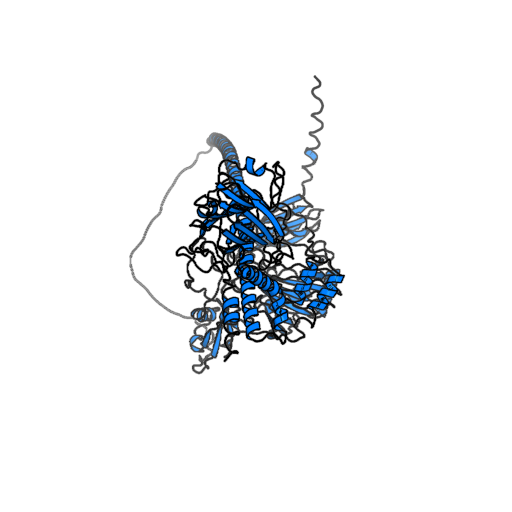 ? 41.625 49.501 35.819 1.00 36.78 891 LYS A N 1
ATOM 7011 C CA . LYS A 1 891 ? 43.027 49.153 36.073 1.00 36.78 891 LYS A CA 1
ATOM 7012 C C . LYS A 1 891 ? 43.654 48.617 34.785 1.00 36.78 891 LYS A C 1
ATOM 7014 O O . LYS A 1 891 ? 43.089 47.725 34.162 1.00 36.78 891 LYS A O 1
ATOM 7019 N N . ASP A 1 892 ? 44.801 49.205 34.467 1.00 34.31 892 ASP A N 1
ATOM 7020 C CA . ASP A 1 892 ? 45.846 48.733 33.554 1.00 34.31 892 ASP A CA 1
ATOM 7021 C C . ASP A 1 892 ? 45.812 49.300 32.115 1.00 34.31 892 ASP A C 1
ATOM 7023 O O . ASP A 1 892 ? 45.615 48.602 31.125 1.00 34.31 892 ASP A O 1
ATOM 7027 N N . GLU A 1 893 ? 46.059 50.619 32.031 1.00 37.47 893 GLU A N 1
ATOM 7028 C CA . GLU A 1 893 ? 47.071 51.188 31.123 1.00 37.47 893 GLU A CA 1
ATOM 7029 C C . GLU A 1 893 ? 48.469 50.923 31.725 1.00 37.47 893 GLU A C 1
ATOM 7031 O O . GLU A 1 893 ? 48.766 51.487 32.781 1.00 37.47 893 GLU A O 1
ATOM 7036 N N . LEU A 1 894 ? 49.270 50.060 31.077 1.00 34.00 894 LEU A N 1
ATOM 7037 C CA . LEU A 1 894 ? 50.745 50.060 30.896 1.00 34.00 894 LEU A CA 1
ATOM 7038 C C . LEU A 1 894 ? 51.263 48.671 30.505 1.00 34.00 894 LEU A C 1
ATOM 7040 O O . LEU A 1 894 ? 51.016 47.708 31.265 1.00 34.00 894 LEU A O 1
#

Foldseek 3Di:
DPDPPPVVVVVVVVVVPPPVPAWDWPQLFWFFAQQPDADPVRAGDGDPQKDKDWQWHRDRQWIWQDAQDAWGKIKMWGQAAPQFQKKKKKFKKAKEDQDPPFADFFKKKDWFLPNDADADDPQRGAQQTAAKIWTQGPDFPPPALQGDASTFIFHDRRPDHPNNRRNHNTAWHHAQQYYYPPDPPDALQQSIWMWMWIDHQFWIWIWIRSRLQLDTDTTDTDGHPDGRSSRSSIMIMMMHHHHNHHITIITRIMIMTSDDPHPCVVVVSVVSNVSVCLVCLVVVVPDPVQDPVNVVVSVVSVVVSVVSRVSVVVVVVVVVVVVVVVVVVVVVVVVVVVVVVVVVVVVVVCCVVVVVVVVVVVVVVVVVVVVPPDDDDDDDDDDDDDDDDDDDDDDDDDDDDDDDDDDDDDDDDPLPPPPDWAWEWEDEFQEQDPTDIDTDDQVVFVVFDDQQPVQQVCCVPDAYFALDDPDPDDDPDDPDPDDGQGARWKAWLQLDTDRGPVRDHRYTYIYGAGPLFFHDHHLNDAQDWHWFQQPLAPVSDTWIWGFFDSAQGKTKIFLLDDLVLLVVVVVVQCVDPPPVFHWDFDADADQALPDDGDRDPQQGKTKGFALDDPSQVNSQSSVCRVRSVPGRDSQQKGTKIKIKADFQGKHAWDAQWDDQPSDPQAGSAVSVVGKTFFKKKKAWSDAAPDKFWKFQLLAFGDPPDDCVQAQHVCQLVVQLVLQVVVDPPPDVLSVLSNSCRTGDIDHHDRSMMMMGTQADSHGDGSPSSGIMTHGRSGDMTIMIMMTGMSDRGPSLPPPPQKAKEKEWEQAQAWKFKDWNNHGPDIAHYRTGMDMDIHGAQGWIFIDGVSHTQDIDGDHCVVPRYHYHYGDDPDPPPPVVVVVPPPPPPDDDDD